Protein AF-0000000084698084 (afdb_homodimer)

Nearest PDB structures (foldseek):
  1dj9-assembly1_A  TM=9.785E-01  e=2.650E-53  Escherichia coli
  1bs0-assembly1_A  TM=9.609E-01  e=3.464E-54  Escherichia coli
  6onn-assembly1_A  TM=9.441E-01  e=2.038E-44  Paraburkholderia phymatum STM815
  7pob-assembly1_A  TM=9.660E-01  e=9.661E-42  Thermus thermophilus
  8guh-assembly1_A  TM=9.432E-01  e=5.145E-39  Sphingobacterium multivorum

Radius of gyration: 25.88 Å; Cα contacts (8 Å, |Δi|>4): 1839; chains: 2; bounding box: 57×86×65 Å

Solvent-accessible surface area (backbone atoms only — not comparable to full-atom values): 37657 Å² total; per-residue (Å²): 97,63,67,58,53,51,50,52,53,51,48,49,30,53,75,65,70,48,68,68,66,70,64,49,26,76,36,45,78,63,36,37,36,27,44,90,88,37,67,20,43,51,24,46,46,38,27,33,53,29,36,24,61,31,68,66,23,46,49,29,28,41,53,24,25,73,58,41,15,51,17,23,23,21,19,29,65,72,54,15,26,27,43,44,45,51,52,36,26,51,51,49,9,62,71,65,70,40,72,27,37,45,75,35,68,25,46,47,52,42,44,28,27,53,50,57,52,70,49,39,74,68,17,37,38,41,30,36,63,72,45,56,66,40,48,50,52,35,47,71,60,34,63,21,49,67,48,68,25,56,66,78,33,61,69,47,39,50,56,60,51,63,73,50,66,86,50,88,40,48,39,41,38,38,42,39,28,32,34,91,72,52,16,33,64,45,63,54,50,63,49,50,54,53,29,54,76,64,73,32,43,37,36,34,40,19,45,68,13,35,43,64,30,36,75,54,16,51,4,36,48,49,58,54,70,46,77,66,58,30,36,34,38,35,22,27,18,32,45,8,27,64,19,20,34,45,32,24,44,57,67,58,46,54,44,42,66,66,53,17,54,67,54,60,73,27,60,31,62,31,42,11,56,31,34,17,49,47,41,28,50,53,50,31,47,70,26,61,65,45,41,48,44,28,52,49,49,48,52,54,47,53,65,65,45,64,79,48,97,52,51,66,51,81,38,91,44,52,31,46,23,36,44,58,20,44,57,69,60,19,46,51,50,24,50,57,36,40,77,70,32,31,37,39,51,52,46,40,51,87,84,38,62,84,66,48,8,16,35,47,34,23,52,31,36,54,58,49,72,66,56,50,49,52,53,46,52,50,52,51,52,45,53,69,72,56,53,79,75,132,97,63,66,58,51,52,51,51,54,51,48,49,30,52,74,65,71,48,68,66,64,70,64,50,26,74,37,44,79,65,36,37,35,28,42,90,88,38,66,20,44,53,23,46,46,39,28,33,54,29,36,24,60,30,66,66,24,46,50,29,27,42,53,25,25,74,59,42,16,51,19,24,23,23,20,30,66,71,54,14,24,28,43,43,45,51,52,35,26,51,50,49,9,62,71,64,70,39,71,28,37,46,77,34,68,25,47,46,51,43,44,28,24,54,50,57,52,70,49,39,73,68,18,37,37,41,30,37,63,72,45,55,65,41,48,49,52,36,46,72,57,36,63,22,49,66,49,67,25,56,68,76,32,62,68,47,40,50,56,59,52,61,73,50,67,85,52,87,41,48,37,42,36,37,43,40,28,31,34,89,73,51,15,33,65,46,63,54,52,62,48,49,54,52,29,56,75,64,73,32,41,37,36,32,41,20,46,68,12,35,44,64,29,34,78,53,18,52,4,35,48,48,58,53,70,47,79,64,56,30,37,34,39,36,22,27,18,31,46,9,26,64,19,20,34,44,33,22,45,58,66,58,47,55,44,43,66,67,53,16,54,67,53,59,72,25,59,30,62,31,42,11,56,30,33,18,47,47,40,28,51,54,50,30,48,72,26,61,65,44,42,49,45,28,52,48,50,47,51,54,47,53,64,65,46,66,78,49,96,52,51,65,51,81,41,90,45,54,32,47,20,35,44,60,21,44,58,68,59,19,45,48,51,23,50,56,36,41,75,69,32,31,37,40,50,53,47,41,50,86,82,38,61,84,66,48,8,14,35,47,33,24,51,30,36,55,57,48,73,66,57,50,49,52,52,46,50,50,52,51,50,46,53,68,72,56,53,77,78,132

Organism: NCBI:txid1124991

Foldseek 3Di:
DVVVVVVVVVVVCVVQVNDDDDFDWPDDQLQWTQTPNFIFGEQDAQQFLSLLNPPLLVVLLVVLCVVFNQFQPFFCVPGRVDVLQVVLQVVLCVLLVFATKDWFQALLLVLLLLLQLPAAAQEEEEEEPQADPSNVVSQVPHNHHYDYFYHLDLVRVLVVLVVCLPGPHAYEYEYEQAGQAQQAGHLVVSNCVSCVVSVHFYEYEFANFALQDAQLRSGSQNNNVHDTQKYKYFCVGNLNAGIIMIGHYPVSVVSSCVGRCSRRGDTDRRSSRSSSSVSSSVCSSVVVVFSVLSQVLQVLLCVLQVPPPWDWRDHSGQWIKTWPFRPVRQCVLQVLSVVVRHHWDWDAPPSPDHRRIITGGGHHSVDDSVSSVSVSVSSVVCCVPVVPDD/DVVVVVVVVVVVCVVQVNDDDDFDWPDDQLQWTQTPNFIFGEQDAQQFLSLLNPPLLVVLLVVLCVVFNQFQPFFCVPGRVDVLQVVLQVVLCVLLVFATKDWFQALLLVLLLLLQLPAAAQEEEEEEPLADPSNVVSQVPHNHHYDYFYHLDLVRVLVVLVVCLPGPHAYEYEYEQARQAQQAGHLVVSNCVSCVVSVHFYEYEFANFALQDAQLRSGSQNNNVHDTQKYKYFCVGNLNAGIIMIGHYPVSVVSSCVGRCSRGGDTDRRSSRSSSSVSSSVCSSVVVVFNVLSQVLQVLLCVLQVPPPWDWRDHSGQWIKTWPFDPVRQQVLQVLSVVVRHHWDWDAPPSPDHRRIITGGGHHSVDDSVSSVSVSVSSVVCCVVVVPDD

Secondary structure (DSSP, 8-state):
-HHHHHHHHHHHHHHTT-------EEEE-SSEEEETTEEEEESS---TT-GGG-HHHHHHHHHHHHHH-S---S-TTTT--BHHHHHHHHHHHHHHT-SEEEEES-HHHHHHHHHHHH--TT-EEEEETT--HHHHHHHHHSSSEEEEE-TT-HHHHHHHHHTTTT-SS-EEEEEESB-TTT--B--HHHHHHHHHHTT-EEEEE-TTTTTTSSGGG--HHHHTT---SEEEEESSSTT-S--EEEEE-HHHHHHHHHH-HHHHTSPPPPHHHHHHHHHHHHHHHT-HHHHHHHHHHHHHHHHHHTTSSSEE----SSEEEEEEESHHHHHHHHHHHHTTTEE-PEE-TTSS-TT-EEEEEE--TT--HHHHHHHHHHHHHHHHHS----/-HHHHHHHHHHHHHHTT-------EEEE-SSEEEETTEEEEESS---TT-GGG-HHHHHHHHHHHHHH-S---S-TTTT--BHHHHHHHHHHHHHHT-SEEEEES-HHHHHHHHHHHH--TT-EEEEETT--HHHHHHHHHSSSEEEEE-TT-HHHHHHHHHTTTT-SS-EEEEEESB-TTT--B--HHHHHHHHHHTT-EEEEE-TTTTTTSSGGG--HHHHTT---SEEEEESSSTT-S--EEEEE-HHHHHHHHHH-HHHHTSPPPPHHHHHHHHHHHHHHHT-HHHHHHHHHHHHHHHHHHTTSSSEE----SSEEEEEEESHHHHHHHHHHHHHTTEE-PEE-TTSS-TT-EEEEEE--TT--HHHHHHHHHHHHHHHHHS----

InterPro domains:
  IPR001917 Aminotransferase, class-II, pyridoxal-phosphate binding site [PS00599] (234-243)
  IPR004723 8-amino-7-oxononanoate synthase, Archaea/Proteobacteria type [TIGR00858] (19-379)
  IPR004839 Aminotransferase, class I/classII, large domain [PF00155] (41-379)
  IPR015421 Pyridoxal phosphate-dependent transferase, major domain [G3DSA:3.40.640.10] (56-285)
  IPR015422 Pyridoxal phosphate-dependent transferase, small domain [G3DSA:3.90.1150.10] (39-376)
  IPR015424 Pyridoxal phosphate-dependent transferase [SSF53383] (2-385)
  IPR022834 8-amino-7-oxononanoate synthase, Proteobacteria [MF_01693] (2-383)
  IPR050087 8-amino-7-oxononanoate synthase class-II [PTHR13693] (25-380)

Structure (mmCIF, N/CA/C/O backbone):
data_AF-0000000084698084-model_v1
#
loop_
_entity.id
_entity.type
_entity.pdbx_description
1 polymer '8-amino-7-oxononanoate synthase'
#
loop_
_atom_site.group_PDB
_atom_site.id
_atom_site.type_symbol
_atom_site.label_atom_id
_atom_site.label_alt_id
_atom_site.label_comp_id
_atom_site.label_asym_id
_atom_site.label_entity_id
_atom_site.label_seq_id
_atom_site.pdbx_PDB_ins_code
_atom_site.Cartn_x
_atom_site.Cartn_y
_atom_site.Cartn_z
_atom_site.occupancy
_atom_site.B_iso_or_equiv
_atom_site.auth_seq_id
_atom_site.auth_comp_id
_atom_site.auth_asym_id
_atom_site.auth_atom_id
_atom_site.pdbx_PDB_model_num
ATOM 1 N N . MET A 1 1 ? -30.297 -5.789 4.18 1 90.62 1 MET A N 1
ATOM 2 C CA . MET A 1 1 ? -29.25 -5.605 5.195 1 90.62 1 MET A CA 1
ATOM 3 C C . MET A 1 1 ? -28.125 -4.746 4.656 1 90.62 1 MET A C 1
ATOM 5 O O . MET A 1 1 ? -27.812 -3.695 5.223 1 90.62 1 MET A O 1
ATOM 9 N N . TRP A 1 2 ? -27.578 -5.023 3.49 1 93.44 2 TRP A N 1
ATOM 10 C CA . TRP A 1 2 ? -26.469 -4.297 2.885 1 93.44 2 TRP A CA 1
ATOM 11 C C . TRP A 1 2 ? -26.891 -2.883 2.5 1 93.44 2 TRP A C 1
ATOM 13 O O . TRP A 1 2 ? -26.266 -1.906 2.922 1 93.44 2 TRP A O 1
ATOM 23 N N . GLN A 1 3 ? -28.031 -2.746 1.778 1 92.5 3 GLN A N 1
ATOM 24 C CA . GLN A 1 3 ? -28.5 -1.451 1.295 1 92.5 3 GLN A CA 1
ATOM 25 C C . GLN A 1 3 ? -28.828 -0.521 2.455 1 92.5 3 GLN A C 1
ATOM 27 O O . GLN A 1 3 ? -28.531 0.672 2.412 1 92.5 3 GLN A O 1
ATOM 32 N N . THR A 1 4 ? -29.5 -1.103 3.432 1 94 4 THR A N 1
ATOM 33 C CA . THR A 1 4 ? -29.875 -0.317 4.602 1 94 4 THR A CA 1
ATOM 34 C C . THR A 1 4 ? -28.641 0.198 5.328 1 94 4 THR A C 1
ATOM 36 O O . THR A 1 4 ? -28.562 1.373 5.699 1 94 4 THR A O 1
ATOM 39 N N . PHE A 1 5 ? -27.719 -0.694 5.523 1 95.5 5 PHE A N 1
ATOM 40 C CA . PHE A 1 5 ? -26.469 -0.314 6.184 1 95.5 5 PHE A CA 1
ATOM 41 C C . PHE A 1 5 ? -25.797 0.822 5.434 1 95.5 5 PHE A C 1
ATOM 43 O O . PHE A 1 5 ? -25.438 1.843 6.027 1 95.5 5 PHE A O 1
ATOM 50 N N . LEU A 1 6 ? -25.562 0.684 4.133 1 96.44 6 LEU A N 1
ATOM 51 C CA . LEU A 1 6 ? -24.859 1.673 3.314 1 96.44 6 LEU A CA 1
ATOM 52 C C . LEU A 1 6 ? -25.609 3.002 3.318 1 96.44 6 LEU A C 1
ATOM 54 O O . LEU A 1 6 ? -25 4.062 3.484 1 96.44 6 LEU A O 1
ATOM 58 N N . SER A 1 7 ? -26.906 2.959 3.133 1 96.12 7 SER A N 1
ATOM 59 C CA . SER A 1 7 ? -27.719 4.168 3.086 1 96.12 7 SER A CA 1
ATOM 60 C C . SER A 1 7 ? -27.672 4.922 4.41 1 96.12 7 SER A C 1
ATOM 62 O O . SER A 1 7 ? -27.562 6.148 4.43 1 96.12 7 SER A O 1
ATOM 64 N N . GLU A 1 8 ? -27.781 4.211 5.477 1 96.12 8 GLU A N 1
ATOM 65 C CA . GLU A 1 8 ? -27.781 4.828 6.801 1 96.12 8 GLU A CA 1
ATOM 66 C C . GLU A 1 8 ? -26.438 5.496 7.09 1 96.12 8 GLU A C 1
ATOM 68 O O . GLU A 1 8 ? -26.391 6.613 7.613 1 96.12 8 GLU A O 1
ATOM 73 N N . ARG A 1 9 ? -25.391 4.801 6.785 1 95.19 9 ARG A N 1
ATOM 74 C CA . ARG A 1 9 ? -24.062 5.348 7.051 1 95.19 9 ARG A CA 1
ATOM 75 C C . ARG A 1 9 ? -23.797 6.559 6.164 1 95.19 9 ARG A C 1
ATOM 77 O O . ARG A 1 9 ? -23.156 7.523 6.602 1 95.19 9 ARG A O 1
ATOM 84 N N . LEU A 1 10 ? -24.203 6.488 4.906 1 95.75 10 LEU A N 1
ATOM 85 C CA . LEU A 1 10 ? -24.016 7.613 3.996 1 95.75 10 LEU A CA 1
ATOM 86 C C . LEU A 1 10 ? -24.859 8.805 4.426 1 95.75 10 LEU A C 1
ATOM 88 O O . LEU A 1 10 ? -24.422 9.953 4.324 1 95.75 10 LEU A O 1
ATOM 92 N N . GLN A 1 11 ? -26.047 8.547 4.887 1 95.25 11 GLN A N 1
ATOM 93 C CA . GLN A 1 11 ? -26.922 9.602 5.41 1 95.25 11 GLN A CA 1
ATOM 94 C C . GLN A 1 11 ? -26.312 10.242 6.656 1 95.25 11 GLN A C 1
ATOM 96 O O . GLN A 1 11 ? -26.391 11.461 6.836 1 95.25 11 GLN A O 1
ATOM 101 N N . GLN A 1 12 ? -25.75 9.422 7.465 1 93.12 12 GLN A N 1
ATOM 102 C CA . GLN A 1 12 ? -25.078 9.922 8.664 1 93.12 12 GLN A CA 1
ATOM 103 C C . GLN A 1 12 ? -23.953 10.875 8.305 1 93.12 12 GLN A C 1
ATOM 105 O O . GLN A 1 12 ? -23.797 11.922 8.93 1 93.12 12 GLN A O 1
ATOM 110 N N . ALA A 1 13 ? -23.156 10.484 7.344 1 89.62 13 ALA A N 1
ATOM 111 C CA . ALA A 1 13 ? -22.078 11.359 6.883 1 89.62 13 ALA A CA 1
ATOM 112 C C . ALA A 1 13 ? -22.641 12.68 6.363 1 89.62 13 ALA A C 1
ATOM 114 O O . ALA A 1 13 ? -22.047 13.742 6.602 1 89.62 13 ALA A O 1
ATOM 115 N N . GLN A 1 14 ? -23.703 12.641 5.656 1 89.81 14 GLN A N 1
ATOM 116 C CA . GLN A 1 14 ? -24.344 13.836 5.121 1 89.81 14 GLN A CA 1
ATOM 117 C C . GLN A 1 14 ? -24.844 14.742 6.242 1 89.81 14 GLN A C 1
ATOM 119 O O . GLN A 1 14 ? -24.641 15.953 6.215 1 89.81 14 GLN A O 1
ATOM 124 N N . GLU A 1 15 ? -25.469 14.141 7.211 1 89.19 15 GLU A N 1
ATOM 125 C CA . GLU A 1 15 ? -26.062 14.891 8.312 1 89.19 15 GLU A CA 1
ATOM 126 C C . GLU A 1 15 ? -25 15.555 9.18 1 89.19 15 GLU A C 1
ATOM 128 O O . GLU A 1 15 ? -25.234 16.609 9.758 1 89.19 15 GLU A O 1
ATOM 133 N N . GLN A 1 16 ? -23.844 14.984 9.188 1 83.62 16 GLN A N 1
ATOM 134 C CA . GLN A 1 16 ? -22.781 15.492 10.031 1 83.62 16 GLN A CA 1
ATOM 135 C C . GLN A 1 16 ? -21.828 16.391 9.227 1 83.62 16 GLN A C 1
ATOM 137 O O . GLN A 1 16 ? -20.766 16.766 9.711 1 83.62 16 GLN A O 1
ATOM 142 N N . ASP A 1 17 ? -22.25 16.672 8.016 1 81.94 17 ASP A N 1
ATOM 143 C CA . ASP A 1 17 ? -21.422 17.484 7.125 1 81.94 17 ASP A CA 1
ATOM 144 C C . ASP A 1 17 ? -20.016 16.906 7.02 1 81.94 17 ASP A C 1
ATOM 146 O O . ASP A 1 17 ? -19.031 17.641 7.105 1 81.94 17 ASP A O 1
ATOM 150 N N . ALA A 1 18 ? -20 15.625 6.941 1 82.38 18 ALA A N 1
ATOM 151 C CA . ALA A 1 18 ? -18.703 14.938 6.961 1 82.38 18 ALA A CA 1
ATOM 152 C C . ALA A 1 18 ? -18.422 14.266 5.621 1 82.38 18 ALA A C 1
ATOM 154 O O . ALA A 1 18 ? -17.438 13.531 5.488 1 82.38 18 ALA A O 1
ATOM 155 N N . VAL A 1 19 ? -19.297 14.594 4.648 1 87.81 19 VAL A N 1
ATOM 156 C CA . VAL A 1 19 ? -19.156 13.938 3.35 1 87.81 19 VAL A CA 1
ATOM 157 C C . VAL A 1 19 ? -17.859 14.406 2.691 1 87.81 19 VAL A C 1
ATOM 159 O O . VAL A 1 19 ? -17.578 15.602 2.611 1 87.81 19 VAL A O 1
ATOM 162 N N . ARG A 1 20 ? -17.016 13.438 2.281 1 88.62 20 ARG A N 1
ATOM 163 C CA . ARG A 1 20 ? -15.773 13.703 1.551 1 88.62 20 ARG A CA 1
ATOM 164 C C . ARG A 1 20 ? -15.984 13.562 0.047 1 88.62 20 ARG A C 1
ATOM 166 O O . ARG A 1 20 ? -16.75 12.703 -0.403 1 88.62 20 ARG A O 1
ATOM 173 N N . ARG A 1 21 ? -15.43 14.438 -0.662 1 87.81 21 ARG A N 1
ATOM 174 C CA . ARG A 1 21 ? -15.477 14.383 -2.119 1 87.81 21 ARG A CA 1
ATOM 175 C C . ARG A 1 21 ? -14.078 14.523 -2.711 1 87.81 21 ARG A C 1
ATOM 177 O O . ARG A 1 21 ? -13.25 15.281 -2.201 1 87.81 21 ARG A O 1
ATOM 184 N N . ARG A 1 22 ? -13.82 13.742 -3.732 1 92.19 22 ARG A N 1
ATOM 185 C CA . ARG A 1 22 ? -12.562 13.859 -4.469 1 92.19 22 ARG A CA 1
ATOM 186 C C . ARG A 1 22 ? -12.742 14.711 -5.723 1 92.19 22 ARG A C 1
ATOM 188 O O . ARG A 1 22 ? -13.609 14.43 -6.551 1 92.19 22 ARG A O 1
ATOM 195 N N . GLU A 1 23 ? -11.914 15.695 -5.809 1 90.75 23 GLU A N 1
ATOM 196 C CA . GLU A 1 23 ? -11.938 16.562 -6.98 1 90.75 23 GLU A CA 1
ATOM 197 C C . GLU A 1 23 ? -10.68 16.375 -7.828 1 90.75 23 GLU A C 1
ATOM 199 O O . GLU A 1 23 ? -9.562 16.594 -7.348 1 90.75 23 GLU A O 1
ATOM 204 N N . ALA A 1 24 ? -10.883 16.062 -9.078 1 93.69 24 ALA A N 1
ATOM 205 C CA . ALA A 1 24 ? -9.758 15.734 -9.953 1 93.69 24 ALA A CA 1
ATOM 206 C C . ALA A 1 24 ? -9.008 17 -10.367 1 93.69 24 ALA A C 1
ATOM 208 O O . ALA A 1 24 ? -9.617 17.969 -10.82 1 93.69 24 ALA A O 1
ATOM 209 N N . ASN A 1 25 ? -7.727 16.984 -10.133 1 92.19 25 ASN A N 1
ATOM 210 C CA . ASN A 1 25 ? -6.875 18.062 -10.609 1 92.19 25 ASN A CA 1
ATOM 211 C C . ASN A 1 25 ? -6.223 17.734 -11.945 1 92.19 25 ASN A C 1
ATOM 213 O O . ASN A 1 25 ? -5.746 16.609 -12.141 1 92.19 25 ASN A O 1
ATOM 217 N N . ASP A 1 26 ? -6.199 18.594 -12.922 1 87.69 26 ASP A N 1
ATOM 218 C CA . ASP A 1 26 ? -5.746 18.375 -14.297 1 87.69 26 ASP A CA 1
ATOM 219 C C . ASP A 1 26 ? -4.234 18.578 -14.414 1 87.69 26 ASP A C 1
ATOM 221 O O . ASP A 1 26 ? -3.641 18.266 -15.445 1 87.69 26 ASP A O 1
ATOM 225 N N . GLY A 1 27 ? -3.715 19.062 -13.406 1 77.69 27 GLY A N 1
ATOM 226 C CA . GLY A 1 27 ? -2.285 19.312 -13.438 1 77.69 27 GLY A CA 1
ATOM 227 C C . GLY A 1 27 ? -1.801 20.172 -12.281 1 77.69 27 GLY A C 1
ATOM 228 O O . GLY A 1 27 ? -2.535 21.031 -11.789 1 77.69 27 GLY A O 1
ATOM 229 N N . ALA A 1 28 ? -0.68 19.766 -11.836 1 75.19 28 ALA A N 1
ATOM 230 C CA . ALA A 1 28 ? -0.025 20.516 -10.773 1 75.19 28 ALA A CA 1
ATOM 231 C C . ALA A 1 28 ? 1.413 20.859 -11.156 1 75.19 28 ALA A C 1
ATOM 233 O O . ALA A 1 28 ? 2.049 20.141 -11.922 1 75.19 28 ALA A O 1
ATOM 234 N N . ASP A 1 29 ? 1.835 22.094 -10.852 1 77.25 29 ASP A N 1
ATOM 235 C CA . ASP A 1 29 ? 3.227 22.453 -11.109 1 77.25 29 ASP A CA 1
ATOM 236 C C . ASP A 1 29 ? 4.02 22.531 -9.805 1 77.25 29 ASP A C 1
ATOM 238 O O . ASP A 1 29 ? 5.051 23.203 -9.742 1 77.25 29 ASP A O 1
ATOM 242 N N . GLY A 1 30 ? 3.457 21.875 -8.766 1 78.12 30 GLY A N 1
ATOM 243 C CA . GLY A 1 30 ? 4.109 21.938 -7.465 1 78.12 30 GLY A CA 1
ATOM 244 C C . GLY A 1 30 ? 3.592 23.062 -6.59 1 78.12 30 GLY A C 1
ATOM 245 O O . GLY A 1 30 ? 3.566 22.938 -5.363 1 78.12 30 GLY A O 1
ATOM 246 N N . ARG A 1 31 ? 3.184 24.141 -7.191 1 91.19 31 ARG A N 1
ATOM 247 C CA . ARG A 1 31 ? 2.73 25.344 -6.512 1 91.19 31 ARG A CA 1
ATOM 248 C C . ARG A 1 31 ? 1.228 25.531 -6.68 1 91.19 31 ARG A C 1
ATOM 250 O O . ARG A 1 31 ? 0.541 25.953 -5.742 1 91.19 31 ARG A O 1
ATOM 257 N N . THR A 1 32 ? 0.806 25.203 -7.816 1 94.44 32 THR A N 1
ATOM 258 C CA . THR A 1 32 ? -0.599 25.422 -8.133 1 94.44 32 THR A CA 1
ATOM 259 C C . THR A 1 32 ? -1.26 24.141 -8.617 1 94.44 32 THR A C 1
ATOM 261 O O . THR A 1 32 ? -0.573 23.188 -9 1 94.44 32 THR A O 1
ATOM 264 N N . LEU A 1 33 ? -2.566 24.125 -8.461 1 93.5 33 LEU A N 1
ATOM 265 C CA . LEU A 1 33 ? -3.434 23.078 -8.977 1 93.5 33 LEU A CA 1
ATOM 266 C C . LEU A 1 33 ? -4.363 23.625 -10.055 1 93.5 33 LEU A C 1
ATOM 268 O O . LEU A 1 33 ? -4.629 24.828 -10.102 1 93.5 33 LEU A O 1
ATOM 272 N N . LEU A 1 34 ? -4.723 22.812 -10.945 1 93.25 34 LEU A N 1
ATOM 273 C CA . LEU A 1 34 ? -5.77 23.125 -11.914 1 93.25 34 LEU A CA 1
ATOM 274 C C . LEU A 1 34 ? -7 22.25 -11.672 1 93.25 34 LEU A C 1
ATOM 276 O O . LEU A 1 34 ? -7.031 21.078 -12.07 1 93.25 34 LEU A O 1
ATOM 280 N N . ILE A 1 35 ? -8.031 22.844 -11.031 1 91.12 35 ILE A N 1
ATOM 281 C CA . ILE A 1 35 ? -9.234 22.109 -10.656 1 91.12 35 ILE A CA 1
ATOM 282 C C . ILE A 1 35 ? -10.453 22.75 -11.312 1 91.12 35 ILE A C 1
ATOM 284 O O . ILE A 1 35 ? -10.695 23.953 -11.148 1 91.12 35 ILE A O 1
ATOM 288 N N . ASN A 1 36 ? -11.219 21.922 -12.023 1 87 36 ASN A N 1
ATOM 289 C CA . ASN A 1 36 ? -12.398 22.406 -12.727 1 87 36 ASN A CA 1
ATOM 290 C C . ASN A 1 36 ? -12.086 23.609 -13.609 1 87 36 ASN A C 1
ATOM 292 O O . ASN A 1 36 ? -12.812 24.609 -13.594 1 87 36 ASN A O 1
ATOM 296 N N . GLY A 1 37 ? -10.953 23.578 -14.164 1 87.81 37 GLY A N 1
ATOM 297 C CA . GLY A 1 37 ? -10.555 24.609 -15.117 1 87.81 37 GLY A CA 1
ATOM 298 C C . GLY A 1 37 ? -10.047 25.875 -14.453 1 87.81 37 GLY A C 1
ATOM 299 O O . GLY A 1 37 ? -9.758 26.859 -15.133 1 87.81 37 GLY A O 1
ATOM 300 N N . ARG A 1 38 ? -9.938 25.859 -13.18 1 91.88 38 ARG A N 1
ATOM 301 C CA . ARG A 1 38 ? -9.477 27.031 -12.445 1 91.88 38 ARG A CA 1
ATOM 302 C C . ARG A 1 38 ? -8.156 26.75 -11.727 1 91.88 38 ARG A C 1
ATOM 304 O O . ARG A 1 38 ? -8.016 25.703 -11.086 1 91.88 38 ARG A O 1
ATOM 311 N N . ARG A 1 39 ? -7.301 27.688 -11.922 1 94.25 39 ARG A N 1
ATOM 312 C CA . ARG A 1 39 ? -6.016 27.562 -11.242 1 94.25 39 ARG A CA 1
ATOM 313 C C . ARG A 1 39 ? -6.109 28.078 -9.805 1 94.25 39 ARG A C 1
ATOM 315 O O . ARG A 1 39 ? -6.75 29.094 -9.539 1 94.25 39 ARG A O 1
ATOM 322 N N . ALA A 1 40 ? -5.594 27.359 -8.883 1 96.25 40 ALA A N 1
ATOM 323 C CA . ALA A 1 40 ? -5.57 27.75 -7.473 1 96.25 40 ALA A CA 1
ATOM 324 C C . ALA A 1 40 ? -4.207 27.469 -6.852 1 96.25 40 ALA A C 1
ATOM 326 O O . ALA A 1 40 ? -3.57 26.453 -7.16 1 96.25 40 ALA A O 1
ATOM 327 N N . VAL A 1 41 ? -3.707 28.422 -6.039 1 97.69 41 VAL A N 1
ATOM 328 C CA . VAL A 1 41 ? -2.482 28.172 -5.289 1 97.69 41 VAL A CA 1
ATOM 329 C C . VAL A 1 41 ? -2.723 27.078 -4.246 1 97.69 41 VAL A C 1
ATOM 331 O O . VAL A 1 41 ? -3.695 27.141 -3.488 1 97.69 41 VAL A O 1
ATOM 334 N N . ASN A 1 42 ? -1.884 26.094 -4.242 1 96.56 42 ASN A N 1
ATOM 335 C CA . ASN A 1 42 ? -2.08 24.891 -3.424 1 96.56 42 ASN A CA 1
ATOM 336 C C . ASN A 1 42 ? -1.514 25.078 -2.018 1 96.56 42 ASN A C 1
ATOM 338 O O . ASN A 1 42 ? -0.297 25.156 -1.839 1 96.56 42 ASN A O 1
ATOM 342 N N . PHE A 1 43 ? -2.365 25.156 -1.004 1 97.94 43 PHE A N 1
ATOM 343 C CA . PHE A 1 43 ? -1.959 25.25 0.394 1 97.94 43 PHE A CA 1
ATOM 344 C C . PHE A 1 43 ? -2.41 24.016 1.167 1 97.94 43 PHE A C 1
ATOM 346 O O . PHE A 1 43 ? -2.639 24.078 2.377 1 97.94 43 PHE A O 1
ATOM 353 N N . SER A 1 44 ? -2.588 22.891 0.416 1 95.69 44 SER A N 1
ATOM 354 C CA . SER A 1 44 ? -3.09 21.688 1.062 1 95.69 44 SER A CA 1
ATOM 355 C C . SER A 1 44 ? -2.242 20.469 0.696 1 95.69 44 SER A C 1
ATOM 357 O O . SER A 1 44 ? -2.553 19.344 1.097 1 95.69 44 SER A O 1
ATOM 359 N N . GLY A 1 45 ? -1.201 20.578 -0.045 1 93.69 45 GLY A N 1
ATOM 360 C CA . GLY A 1 45 ? -0.356 19.484 -0.482 1 93.69 45 GLY A CA 1
ATOM 361 C C . GLY A 1 45 ? 0.816 19.234 0.447 1 93.69 45 GLY A C 1
ATOM 362 O O . GLY A 1 45 ? 1.216 20.109 1.209 1 93.69 45 GLY A O 1
ATOM 363 N N . ASN A 1 46 ? 1.397 17.984 0.367 1 95.69 46 ASN A N 1
ATOM 364 C CA . ASN A 1 46 ? 2.49 17.594 1.256 1 95.69 46 ASN A CA 1
ATOM 365 C C . ASN A 1 46 ? 3.832 17.609 0.531 1 95.69 46 ASN A C 1
ATOM 367 O O . ASN A 1 46 ? 4.84 17.141 1.07 1 95.69 46 ASN A O 1
ATOM 371 N N . ASP A 1 47 ? 3.842 18.109 -0.701 1 96.06 47 ASP A N 1
ATOM 372 C CA . ASP A 1 47 ? 5.094 18.203 -1.447 1 96.06 47 ASP A CA 1
ATOM 373 C C . ASP A 1 47 ? 5.953 19.359 -0.933 1 96.06 47 ASP A C 1
ATOM 375 O O . ASP A 1 47 ? 6.219 20.312 -1.661 1 96.06 47 ASP A O 1
ATOM 379 N N . TYR A 1 48 ? 6.484 19.25 0.278 1 97.5 48 TYR A N 1
ATOM 380 C CA . TYR A 1 48 ? 7.027 20.328 1.09 1 97.5 48 TYR A CA 1
ATOM 381 C C . TYR A 1 48 ? 8.195 21.016 0.381 1 97.5 48 TYR A C 1
ATOM 383 O O . TYR A 1 48 ? 8.406 22.219 0.544 1 97.5 48 TYR A O 1
ATOM 391 N N . LEU A 1 49 ? 8.953 20.25 -0.402 1 97.25 49 LEU A N 1
ATOM 392 C CA . LEU A 1 49 ? 10.156 20.797 -1.012 1 97.25 49 LEU A CA 1
ATOM 393 C C . LEU A 1 49 ? 9.977 20.969 -2.518 1 97.25 49 LEU A C 1
ATOM 395 O O . LEU A 1 49 ? 10.922 21.328 -3.225 1 97.25 49 LEU A O 1
ATOM 399 N N . GLY A 1 50 ? 8.789 20.609 -3.012 1 94.81 50 GLY A N 1
ATOM 400 C CA . GLY A 1 50 ? 8.484 20.766 -4.426 1 94.81 50 GLY A CA 1
ATOM 401 C C . GLY A 1 50 ? 9.258 19.797 -5.309 1 94.81 50 GLY A C 1
ATOM 402 O O . GLY A 1 50 ? 9.508 20.078 -6.48 1 94.81 50 GLY A O 1
ATOM 403 N N . LEU A 1 51 ? 9.594 18.672 -4.828 1 96.25 51 LEU A N 1
ATOM 404 C CA . LEU A 1 51 ? 10.484 17.781 -5.559 1 96.25 51 LEU A CA 1
ATOM 405 C C . LEU A 1 51 ? 9.695 16.891 -6.508 1 96.25 51 LEU A C 1
ATOM 407 O O . LEU A 1 51 ? 10.273 16.25 -7.398 1 96.25 51 LEU A O 1
ATOM 411 N N . SER A 1 52 ? 8.375 16.797 -6.383 1 95 52 SER A N 1
ATOM 412 C CA . SER A 1 52 ? 7.551 15.961 -7.246 1 95 52 SER A CA 1
ATOM 413 C C . SER A 1 52 ? 7.695 16.359 -8.711 1 95 52 SER A C 1
ATOM 415 O O . SER A 1 52 ? 7.422 15.562 -9.609 1 95 52 SER A O 1
ATOM 417 N N . ARG A 1 53 ? 8.18 17.609 -8.922 1 93.81 53 ARG A N 1
ATOM 418 C CA . ARG A 1 53 ? 8.297 18.094 -10.297 1 93.81 53 ARG A CA 1
ATOM 419 C C . ARG A 1 53 ? 9.734 18.484 -10.617 1 93.81 53 ARG A C 1
ATOM 421 O O . ARG A 1 53 ? 9.992 19.172 -11.609 1 93.81 53 ARG A O 1
ATOM 428 N N . HIS A 1 54 ? 10.594 18.125 -9.797 1 95.69 54 HIS A N 1
ATOM 429 C CA . HIS A 1 54 ? 11.992 18.469 -10.023 1 95.69 54 HIS A CA 1
ATOM 430 C C . HIS A 1 54 ? 12.539 17.75 -11.258 1 95.69 54 HIS A C 1
ATOM 432 O O . HIS A 1 54 ? 12.3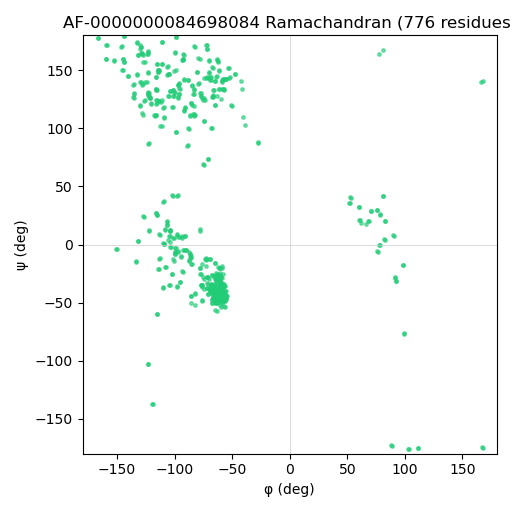91 16.531 -11.398 1 95.69 54 HIS A O 1
ATOM 438 N N . PRO A 1 55 ? 13.242 18.453 -12.156 1 96.56 55 PRO A N 1
ATOM 439 C CA . PRO A 1 55 ? 13.68 17.875 -13.422 1 96.56 55 PRO A CA 1
ATOM 440 C C . PRO A 1 55 ? 14.578 16.656 -13.234 1 96.56 55 PRO A C 1
ATOM 442 O O . PRO A 1 55 ? 14.453 15.672 -13.969 1 96.56 55 PRO A O 1
ATOM 445 N N . ALA A 1 56 ? 15.477 16.688 -12.273 1 98 56 ALA A N 1
ATOM 446 C CA . ALA A 1 56 ? 16.391 15.57 -12.047 1 98 56 ALA A CA 1
ATOM 447 C C . ALA A 1 56 ? 15.633 14.328 -11.586 1 98 56 ALA A C 1
ATOM 449 O O . ALA A 1 56 ? 16.016 13.203 -11.922 1 98 56 ALA A O 1
ATOM 450 N N . VAL A 1 57 ? 14.617 14.5 -10.781 1 97.88 57 VAL A N 1
ATOM 451 C CA . VAL A 1 57 ? 13.828 13.391 -10.258 1 97.88 57 VAL A CA 1
ATOM 452 C C . VAL A 1 57 ? 12.977 12.789 -11.375 1 97.88 57 VAL A C 1
ATOM 454 O O . VAL A 1 57 ? 12.898 11.57 -11.508 1 97.88 57 VAL A O 1
ATOM 457 N N . ILE A 1 58 ? 12.367 13.664 -12.203 1 97.56 58 ILE A N 1
ATOM 458 C CA . ILE A 1 58 ? 11.578 13.234 -13.352 1 97.56 58 ILE A CA 1
ATOM 459 C C . ILE A 1 58 ? 12.461 12.453 -14.32 1 97.56 58 ILE A C 1
ATOM 461 O O . ILE A 1 58 ? 12.078 11.383 -14.797 1 97.56 58 ILE A O 1
ATOM 465 N N . ARG A 1 59 ? 13.648 12.953 -14.594 1 98.38 59 ARG A N 1
ATOM 466 C CA . ARG A 1 59 ? 14.578 12.273 -15.484 1 98.38 59 ARG A CA 1
ATOM 467 C C . ARG A 1 59 ? 14.945 10.898 -14.945 1 98.38 59 ARG A C 1
ATOM 469 O O . ARG A 1 59 ? 14.992 9.922 -15.695 1 98.38 59 ARG A O 1
ATOM 476 N N . ALA A 1 60 ? 15.219 10.805 -13.656 1 98.44 60 ALA A N 1
ATOM 477 C CA . ALA A 1 60 ? 15.578 9.531 -13.031 1 98.44 60 ALA A CA 1
ATOM 478 C C . ALA A 1 60 ? 14.453 8.516 -13.164 1 98.44 60 ALA A C 1
ATOM 480 O O . ALA A 1 60 ? 14.711 7.328 -13.398 1 98.44 60 ALA A O 1
ATOM 481 N N . TRP A 1 61 ? 13.242 8.969 -12.984 1 97.62 61 TRP A N 1
ATOM 482 C CA . TRP A 1 61 ? 12.102 8.078 -13.148 1 97.62 61 TRP A CA 1
ATOM 483 C C . TRP A 1 61 ? 12.016 7.559 -14.578 1 97.62 61 TRP A C 1
ATOM 485 O O . TRP A 1 61 ? 11.828 6.359 -14.805 1 97.62 61 TRP A O 1
ATOM 495 N N . CYS A 1 62 ? 12.102 8.445 -15.562 1 97.94 62 CYS A N 1
ATOM 496 C CA . CYS A 1 62 ? 12 8.062 -16.969 1 97.94 62 CYS A CA 1
ATOM 497 C C . CYS A 1 62 ? 13.133 7.121 -17.359 1 97.94 62 CYS A C 1
ATOM 499 O O . CYS A 1 62 ? 12.906 6.109 -18.016 1 97.94 62 CYS A O 1
ATOM 501 N N . ASP A 1 63 ? 14.367 7.441 -16.906 1 97.56 63 ASP A N 1
ATOM 502 C CA . ASP A 1 63 ? 15.5 6.57 -17.172 1 97.56 63 ASP A CA 1
ATOM 503 C C . ASP A 1 63 ? 15.312 5.199 -16.531 1 97.56 63 ASP A C 1
ATOM 505 O O . ASP A 1 63 ? 15.609 4.172 -17.156 1 97.56 63 ASP A O 1
ATOM 509 N N . GLY A 1 64 ? 14.828 5.156 -15.281 1 95.94 64 GLY A N 1
ATOM 510 C CA . GLY A 1 64 ? 14.547 3.9 -14.609 1 95.94 64 GLY A CA 1
ATOM 511 C C . GLY A 1 64 ? 13.492 3.066 -15.32 1 95.94 64 GLY A C 1
ATOM 512 O O . GLY A 1 64 ? 13.617 1.842 -15.398 1 95.94 64 GLY A O 1
ATOM 513 N N . THR A 1 65 ? 12.453 3.775 -15.812 1 95.38 65 THR A N 1
ATOM 514 C CA . THR A 1 65 ? 11.391 3.086 -16.531 1 95.38 65 THR A CA 1
ATOM 515 C C . THR A 1 65 ? 11.938 2.422 -17.797 1 95.38 65 THR A C 1
ATOM 517 O O . THR A 1 65 ? 11.555 1.295 -18.125 1 95.38 65 THR A O 1
ATOM 520 N N . ARG A 1 66 ? 12.797 3.086 -18.484 1 93.88 66 ARG A N 1
ATOM 521 C CA . ARG A 1 66 ? 13.391 2.545 -19.703 1 93.88 66 ARG A CA 1
ATOM 522 C C . ARG A 1 66 ? 14.305 1.361 -19.391 1 93.88 66 ARG A C 1
ATOM 524 O O . ARG A 1 66 ? 14.383 0.41 -20.172 1 93.88 66 ARG A O 1
ATOM 531 N N . GLN A 1 67 ? 14.93 1.447 -18.266 1 92.69 67 GLN A N 1
ATOM 532 C CA . GLN A 1 67 ? 15.891 0.415 -17.906 1 92.69 67 GLN A CA 1
ATOM 533 C C . GLN A 1 67 ? 15.188 -0.806 -17.312 1 92.69 67 GLN A C 1
ATOM 535 O O . GLN A 1 67 ? 15.523 -1.943 -17.656 1 92.69 67 GLN A O 1
ATOM 540 N N . TYR A 1 68 ? 14.188 -0.595 -16.453 1 93.31 68 TYR A N 1
ATOM 541 C CA . TYR A 1 68 ? 13.664 -1.69 -15.641 1 93.31 68 TYR A CA 1
ATOM 542 C C . TYR A 1 68 ? 12.227 -2.023 -16.047 1 93.31 68 TYR A C 1
ATOM 544 O O . TYR A 1 68 ? 11.695 -3.064 -15.656 1 93.31 68 TYR A O 1
ATOM 552 N N . GLY A 1 69 ? 11.57 -1.183 -16.844 1 93.38 69 GLY A N 1
ATOM 553 C CA . GLY A 1 69 ? 10.148 -1.348 -17.109 1 93.38 69 GLY A CA 1
ATOM 554 C C . GLY A 1 69 ? 9.266 -0.642 -16.109 1 93.38 69 GLY A C 1
ATOM 555 O O . GLY A 1 69 ? 9.75 0.12 -15.273 1 93.38 69 GLY A O 1
ATOM 556 N N . VAL A 1 70 ? 7.934 -0.853 -16.188 1 94.62 70 VAL A N 1
ATOM 557 C CA . VAL A 1 70 ? 6.973 -0.06 -15.43 1 94.62 70 VAL A CA 1
ATOM 558 C C . VAL A 1 70 ? 6.535 -0.829 -14.188 1 94.62 70 VAL A C 1
ATOM 560 O O . VAL A 1 70 ? 5.809 -0.298 -13.344 1 94.62 70 VAL A O 1
ATOM 563 N N . GLY A 1 71 ? 6.93 -2.064 -14.008 1 92.5 71 GLY A N 1
ATOM 564 C CA . GLY A 1 71 ? 6.555 -2.875 -12.859 1 92.5 71 GLY A CA 1
ATOM 565 C C . GLY A 1 71 ? 7.645 -3.842 -12.43 1 92.5 71 GLY A C 1
ATOM 566 O O . GLY A 1 71 ? 8.633 -4.02 -13.141 1 92.5 71 GLY A O 1
ATOM 567 N N . SER A 1 72 ? 7.418 -4.461 -11.227 1 89.81 72 SER A N 1
ATOM 568 C CA . SER A 1 72 ? 8.438 -5.34 -10.672 1 89.81 72 SER A CA 1
ATOM 569 C C . SER A 1 72 ? 8.094 -6.809 -10.914 1 89.81 72 SER A C 1
ATOM 571 O O . SER A 1 72 ? 8.938 -7.688 -10.734 1 89.81 72 SER A O 1
ATOM 573 N N . GLY A 1 73 ? 6.898 -7.051 -11.289 1 84.19 73 GLY A N 1
ATOM 574 C CA . GLY A 1 73 ? 6.508 -8.375 -11.758 1 84.19 73 GLY A CA 1
ATOM 575 C C . GLY A 1 73 ? 6.281 -9.359 -10.633 1 84.19 73 GLY A C 1
ATOM 576 O O . GLY A 1 73 ? 6 -10.539 -10.883 1 84.19 73 GLY A O 1
ATOM 577 N N . GLY A 1 74 ? 6.434 -9 -9.406 1 88.94 74 GLY A N 1
ATOM 578 C CA . GLY A 1 74 ? 6.223 -9.867 -8.258 1 88.94 74 GLY A CA 1
ATOM 579 C C . GLY A 1 74 ? 6.758 -9.281 -6.961 1 88.94 74 GLY A C 1
ATOM 580 O O . GLY A 1 74 ? 7.168 -8.117 -6.922 1 88.94 74 GLY A O 1
ATOM 581 N N . SER A 1 75 ? 6.637 -10.141 -5.969 1 89.31 75 SER A N 1
ATOM 582 C CA . SER A 1 75 ? 7.219 -9.75 -4.691 1 89.31 75 SER A CA 1
ATOM 583 C C . SER A 1 75 ? 8.742 -9.758 -4.746 1 89.31 75 SER A C 1
ATOM 585 O O . SER A 1 75 ? 9.328 -10.438 -5.59 1 89.31 75 SER A O 1
ATOM 587 N N . GLY A 1 76 ? 9.328 -9.016 -3.832 1 90.88 76 GLY A N 1
ATOM 588 C CA . GLY A 1 76 ? 10.773 -8.969 -3.76 1 90.88 76 GLY A CA 1
ATOM 589 C C . GLY A 1 76 ? 11.391 -10.305 -3.381 1 90.88 76 GLY A C 1
ATOM 590 O O . GLY A 1 76 ? 12.586 -10.531 -3.602 1 90.88 76 GLY A O 1
ATOM 591 N N . HIS A 1 77 ? 10.625 -11.227 -2.859 1 90 77 HIS A N 1
ATOM 592 C CA . HIS A 1 77 ? 11.109 -12.523 -2.416 1 90 77 HIS A CA 1
ATOM 593 C C . HIS A 1 77 ? 11.148 -13.523 -3.566 1 90 77 HIS A C 1
ATOM 595 O O . HIS A 1 77 ? 11.734 -14.602 -3.443 1 90 77 HIS A O 1
ATOM 601 N N . VAL A 1 78 ? 10.523 -13.164 -4.715 1 88 78 VAL A N 1
ATOM 602 C CA . VAL A 1 78 ? 10.422 -14.086 -5.84 1 88 78 VAL A CA 1
ATOM 603 C C . VAL A 1 78 ? 11.203 -13.539 -7.031 1 88 78 VAL A C 1
ATOM 605 O O . VAL A 1 78 ? 12.234 -14.102 -7.422 1 88 78 VAL A O 1
ATOM 608 N N . THR A 1 79 ? 10.805 -12.32 -7.512 1 87.88 79 THR A N 1
ATOM 609 C CA . THR A 1 79 ? 11.508 -11.742 -8.656 1 87.88 79 THR A CA 1
ATOM 610 C C . THR A 1 79 ? 11.461 -10.219 -8.609 1 87.88 79 THR A C 1
ATOM 612 O O . THR A 1 79 ? 12.055 -9.547 -9.461 1 87.88 79 THR A O 1
ATOM 615 N N . GLY A 1 80 ? 10.828 -9.625 -7.723 1 89.88 80 GLY A N 1
ATOM 616 C CA . GLY A 1 80 ? 10.492 -8.211 -7.816 1 89.88 80 GLY A CA 1
ATOM 617 C C . GLY A 1 80 ? 11.555 -7.305 -7.223 1 89.88 80 GLY A C 1
ATOM 618 O O . GLY A 1 80 ? 11.445 -6.082 -7.301 1 89.88 80 GLY A O 1
ATOM 619 N N . TYR A 1 81 ? 12.578 -7.832 -6.625 1 94.44 81 TYR A N 1
ATOM 620 C CA . TYR A 1 81 ? 13.648 -7.062 -5.996 1 94.44 81 TYR A CA 1
ATOM 621 C C . TYR A 1 81 ? 14.789 -6.809 -6.973 1 94.44 81 TYR A C 1
ATOM 623 O O . TYR A 1 81 ? 15.43 -7.75 -7.441 1 94.44 81 TYR A O 1
ATOM 631 N N . THR A 1 82 ? 15.055 -5.531 -7.344 1 95.38 82 THR A N 1
ATOM 632 C CA . THR A 1 82 ? 16.078 -5.172 -8.32 1 95.38 82 THR A CA 1
ATOM 633 C C . THR A 1 82 ? 17.234 -4.453 -7.637 1 95.38 82 THR A C 1
ATOM 635 O O . THR A 1 82 ? 17.156 -4.113 -6.453 1 95.38 82 THR A O 1
ATOM 638 N N . THR A 1 83 ? 18.281 -4.184 -8.43 1 95.62 83 THR A N 1
ATOM 639 C CA . THR A 1 83 ? 19.438 -3.43 -7.953 1 95.62 83 THR A CA 1
ATOM 640 C C . THR A 1 83 ? 19.031 -2.004 -7.586 1 95.62 83 THR A C 1
ATOM 642 O O . THR A 1 83 ? 19.594 -1.411 -6.664 1 95.62 83 THR A O 1
ATOM 645 N N . ALA A 1 84 ? 18.031 -1.474 -8.32 1 96.81 84 ALA A N 1
ATOM 646 C CA . ALA A 1 84 ? 17.562 -0.139 -7.977 1 96.81 84 ALA A CA 1
ATOM 647 C C . ALA A 1 84 ? 16.984 -0.112 -6.559 1 96.81 84 ALA A C 1
ATOM 649 O O . ALA A 1 84 ? 17.219 0.844 -5.812 1 96.81 84 ALA A O 1
ATOM 650 N N . HIS A 1 85 ? 16.25 -1.161 -6.184 1 97.62 85 HIS A N 1
ATOM 651 C CA . HIS A 1 85 ? 15.703 -1.268 -4.84 1 97.62 85 HIS A CA 1
ATOM 652 C C . HIS A 1 85 ? 16.812 -1.418 -3.799 1 97.62 85 HIS A C 1
ATOM 654 O O . HIS A 1 85 ? 16.797 -0.732 -2.775 1 97.62 85 HIS A O 1
ATOM 660 N N . ARG A 1 86 ? 17.734 -2.305 -4.086 1 97.5 86 ARG A N 1
ATOM 661 C CA . ARG A 1 86 ? 18.859 -2.541 -3.184 1 97.5 86 ARG A CA 1
ATOM 662 C C . ARG A 1 86 ? 19.641 -1.261 -2.949 1 97.5 86 ARG A C 1
ATOM 664 O O . ARG A 1 86 ? 19.969 -0.925 -1.809 1 97.5 86 ARG A O 1
ATOM 671 N N . ASP A 1 87 ? 19.953 -0.592 -4.047 1 98.19 87 ASP A N 1
ATOM 672 C CA . ASP A 1 87 ? 20.75 0.634 -3.955 1 98.19 87 ASP A CA 1
ATOM 673 C C . ASP A 1 87 ? 20.016 1.697 -3.139 1 98.19 87 ASP A C 1
ATOM 675 O O . ASP A 1 87 ? 20.641 2.426 -2.363 1 98.19 87 ASP A O 1
ATOM 679 N N . LEU A 1 88 ? 18.719 1.784 -3.312 1 98.69 88 LEU A N 1
ATOM 680 C CA . LEU A 1 88 ? 17.938 2.73 -2.525 1 98.69 88 LEU A CA 1
ATOM 681 C C . LEU A 1 88 ? 17.953 2.361 -1.047 1 98.69 88 LEU A C 1
ATOM 683 O O . LEU A 1 88 ? 18.109 3.232 -0.188 1 98.69 88 LEU A O 1
ATOM 687 N N . GLU A 1 89 ? 17.734 1.056 -0.737 1 98.81 89 GLU A N 1
ATOM 688 C CA . GLU A 1 89 ? 17.781 0.603 0.65 1 98.81 89 GLU A CA 1
ATOM 689 C C . GLU A 1 89 ? 19.125 0.943 1.293 1 98.81 89 GLU A C 1
ATOM 691 O O . GLU A 1 89 ? 19.172 1.438 2.422 1 98.81 89 GLU A O 1
ATOM 696 N N . GLN A 1 90 ? 20.203 0.717 0.566 1 98.69 90 GLN A N 1
ATOM 697 C CA . GLN A 1 90 ? 21.531 1.006 1.073 1 98.69 90 GLN A CA 1
ATOM 698 C C . GLN A 1 90 ? 21.734 2.504 1.277 1 98.69 90 GLN A C 1
ATOM 700 O O . GLN A 1 90 ? 22.266 2.932 2.305 1 98.69 90 GLN A O 1
ATOM 705 N N . MET A 1 91 ? 21.344 3.273 0.329 1 98.81 91 MET A N 1
ATOM 706 C CA . MET A 1 91 ? 21.453 4.727 0.406 1 98.81 91 MET A CA 1
ATOM 707 C C . MET A 1 91 ? 20.703 5.266 1.62 1 98.81 91 MET A C 1
ATOM 709 O O . MET A 1 91 ? 21.234 6.105 2.355 1 98.81 91 MET A O 1
ATOM 713 N N . LEU A 1 92 ? 19.5 4.797 1.832 1 98.88 92 LEU A N 1
ATOM 714 C CA . LEU A 1 92 ? 18.672 5.258 2.941 1 98.88 92 LEU A CA 1
ATOM 715 C C . LEU A 1 92 ? 19.297 4.879 4.281 1 98.88 92 LEU A C 1
ATOM 717 O O . LEU A 1 92 ? 19.328 5.691 5.207 1 98.88 92 LEU A O 1
ATOM 721 N N . ALA A 1 93 ? 19.703 3.598 4.387 1 98.88 93 ALA A N 1
ATOM 722 C CA . ALA A 1 93 ? 20.312 3.129 5.629 1 98.88 93 ALA A CA 1
ATOM 723 C C . ALA A 1 93 ? 21.531 3.969 5.988 1 98.88 93 ALA A C 1
ATOM 725 O O . ALA A 1 93 ? 21.688 4.402 7.133 1 98.88 93 ALA A O 1
ATOM 726 N N . GLU A 1 94 ? 22.375 4.219 5.004 1 98.69 94 GLU A N 1
ATOM 727 C CA . GLU A 1 94 ? 23.578 5.012 5.219 1 98.69 94 GLU A CA 1
ATOM 728 C C . GLU A 1 94 ? 23.234 6.457 5.57 1 98.69 94 GLU A C 1
ATOM 730 O O . GLU A 1 94 ? 23.766 7.012 6.531 1 98.69 94 GLU A O 1
ATOM 735 N N . TRP A 1 95 ? 22.312 7.055 4.844 1 98.69 95 TRP A N 1
ATOM 736 C CA . TRP A 1 95 ? 21.922 8.445 5.016 1 98.69 95 TRP A CA 1
ATOM 737 C C . TRP A 1 95 ? 21.297 8.672 6.391 1 98.69 95 TRP A C 1
ATOM 739 O O . TRP A 1 95 ? 21.625 9.656 7.066 1 98.69 95 TRP A O 1
ATOM 749 N N . LEU A 1 96 ? 20.516 7.703 6.891 1 98.62 96 LEU A N 1
ATOM 750 C CA . LEU A 1 96 ? 19.734 7.918 8.102 1 98.62 96 LEU A CA 1
ATOM 751 C C . LEU A 1 96 ? 20.375 7.223 9.297 1 98.62 96 LEU A C 1
ATOM 753 O O . LEU A 1 96 ? 19.906 7.355 10.43 1 98.62 96 LEU A O 1
ATOM 757 N N . GLY A 1 97 ? 21.484 6.512 9.055 1 98.31 97 GLY A N 1
ATOM 758 C CA . GLY A 1 97 ? 22.297 5.984 10.133 1 98.31 97 GLY A CA 1
ATOM 759 C C . GLY A 1 97 ? 21.75 4.699 10.727 1 98.31 97 GLY A C 1
ATOM 760 O O . GLY A 1 97 ? 21.75 4.523 11.945 1 98.31 97 GLY A O 1
ATOM 761 N N . PHE A 1 98 ? 21.281 3.799 9.922 1 98.81 98 PHE A N 1
ATOM 762 C CA . PHE A 1 98 ? 20.781 2.5 10.367 1 98.81 98 PHE A CA 1
ATOM 763 C C . PHE A 1 98 ? 21.531 1.369 9.68 1 98.81 98 PHE A C 1
ATOM 765 O O . PHE A 1 98 ? 22.281 1.603 8.719 1 98.81 98 PHE A O 1
ATOM 772 N N . ASP A 1 99 ? 21.375 0.17 10.203 1 98.75 99 ASP A N 1
ATOM 773 C CA . ASP A 1 99 ? 22 -0.987 9.555 1 98.75 99 ASP A CA 1
ATOM 774 C C . ASP A 1 99 ? 21.281 -1.333 8.25 1 98.75 99 ASP A C 1
ATOM 776 O O . ASP A 1 99 ? 21.906 -1.747 7.277 1 98.75 99 ASP A O 1
ATOM 780 N N . ARG A 1 100 ? 19.953 -1.184 8.266 1 98.75 100 ARG A N 1
ATOM 781 C CA . ARG A 1 100 ? 19.156 -1.665 7.148 1 98.75 100 ARG A CA 1
ATOM 782 C C . ARG A 1 100 ? 17.953 -0.754 6.898 1 98.75 100 ARG A C 1
ATOM 784 O O . ARG A 1 100 ? 17.484 -0.074 7.812 1 98.75 100 ARG A O 1
ATOM 791 N N . ALA A 1 101 ? 17.562 -0.692 5.703 1 98.88 101 ALA A N 1
ATOM 792 C CA . ALA A 1 101 ? 16.281 -0.146 5.262 1 98.88 101 ALA A CA 1
ATOM 793 C C . ALA A 1 101 ? 15.5 -1.168 4.441 1 98.88 101 ALA A C 1
ATOM 795 O O . ALA A 1 101 ? 16.094 -1.925 3.662 1 98.88 101 ALA A O 1
ATOM 796 N N . ILE A 1 102 ? 14.203 -1.259 4.629 1 98.69 102 ILE A N 1
ATOM 797 C CA . ILE A 1 102 ? 13.32 -2.123 3.852 1 98.69 102 ILE A CA 1
ATOM 798 C C . ILE A 1 102 ? 12.219 -1.289 3.207 1 98.69 102 ILE A C 1
ATOM 800 O O . ILE A 1 102 ? 11.531 -0.518 3.887 1 98.69 102 ILE A O 1
ATOM 804 N N . LEU A 1 103 ? 12.008 -1.473 1.934 1 98.44 103 LEU A N 1
ATOM 805 C CA . LEU A 1 103 ? 11.078 -0.65 1.164 1 98.44 103 LEU A CA 1
ATOM 806 C C . LEU A 1 103 ? 9.672 -1.226 1.221 1 98.44 103 LEU A C 1
ATOM 808 O O . LEU A 1 103 ? 9.492 -2.445 1.194 1 98.44 103 LEU A O 1
ATOM 812 N N . PHE A 1 104 ? 8.672 -0.388 1.306 1 97.81 104 PHE A N 1
ATOM 813 C CA . PHE A 1 104 ? 7.254 -0.719 1.293 1 97.81 104 PHE A CA 1
ATOM 814 C C . PHE A 1 104 ? 6.5 0.168 0.308 1 97.81 104 PHE A C 1
ATOM 816 O O . PHE A 1 104 ? 6.977 1.247 -0.052 1 97.81 104 PHE A O 1
ATOM 823 N N . VAL A 1 105 ? 5.305 -0.215 -0.076 1 96 105 VAL A N 1
ATOM 824 C CA . VAL A 1 105 ? 4.555 0.459 -1.132 1 96 105 VAL A CA 1
ATOM 825 C C . VAL A 1 105 ? 3.938 1.745 -0.587 1 96 105 VAL A C 1
ATOM 827 O O . VAL A 1 105 ? 3.562 2.635 -1.354 1 96 105 VAL A O 1
ATOM 830 N N . SER A 1 106 ? 3.781 1.871 0.722 1 96.56 106 SER A N 1
ATOM 831 C CA . SER A 1 106 ? 3.254 3.078 1.351 1 96.56 106 SER A CA 1
ATOM 832 C C . SER A 1 106 ? 3.635 3.145 2.826 1 96.56 106 SER A C 1
ATOM 834 O O . SER A 1 106 ? 4.004 2.131 3.422 1 96.56 106 SER A O 1
ATOM 836 N N . GLY A 1 107 ? 3.561 4.383 3.33 1 97.38 107 GLY A N 1
ATOM 837 C CA . GLY A 1 107 ? 3.744 4.527 4.766 1 97.38 107 GLY A CA 1
ATOM 838 C C . GLY A 1 107 ? 2.688 3.799 5.578 1 97.38 107 GLY A C 1
ATOM 839 O O . GLY A 1 107 ? 2.982 3.252 6.641 1 97.38 107 GLY A O 1
ATOM 840 N N . PHE A 1 108 ? 1.452 3.799 5.082 1 96.88 108 PHE A N 1
ATOM 841 C CA . PHE A 1 108 ? 0.351 3.092 5.723 1 96.88 108 PHE A CA 1
ATOM 842 C C . PHE A 1 108 ? 0.685 1.615 5.902 1 96.88 108 PHE A C 1
ATOM 844 O O . PHE A 1 108 ? 0.59 1.08 7.008 1 96.88 108 PHE A O 1
ATOM 851 N N . SER A 1 109 ? 1.16 0.996 4.844 1 96.31 109 SER A N 1
ATOM 852 C CA . SER A 1 109 ? 1.501 -0.422 4.875 1 96.31 109 SER A CA 1
ATOM 853 C C . SER A 1 109 ? 2.73 -0.675 5.742 1 96.31 109 SER A C 1
ATOM 855 O O . SER A 1 109 ? 2.818 -1.702 6.418 1 96.31 109 SER A O 1
ATOM 857 N N . ALA A 1 110 ? 3.709 0.205 5.672 1 98.19 110 ALA A N 1
ATOM 858 C CA . ALA A 1 110 ? 4.922 0.042 6.469 1 98.19 110 ALA A CA 1
ATOM 859 C C . ALA A 1 110 ? 4.598 0.017 7.961 1 98.19 110 ALA A C 1
ATOM 861 O O . ALA A 1 110 ? 5.066 -0.859 8.688 1 98.19 110 ALA A O 1
ATOM 862 N N . ASN A 1 111 ? 3.783 0.984 8.438 1 98.5 111 ASN A N 1
ATOM 863 C CA . ASN A 1 111 ? 3.377 1.021 9.836 1 98.5 111 ASN A CA 1
ATOM 864 C C . ASN A 1 111 ? 2.656 -0.26 10.242 1 98.5 111 ASN A C 1
ATOM 866 O O . ASN A 1 111 ? 2.957 -0.839 11.289 1 98.5 111 ASN A O 1
ATOM 870 N N . GLN A 1 112 ? 1.745 -0.654 9.391 1 97.12 112 GLN A N 1
ATOM 871 C CA . GLN A 1 112 ? 0.977 -1.854 9.703 1 97.12 112 GLN A CA 1
ATOM 872 C C . GLN A 1 112 ? 1.872 -3.09 9.727 1 97.12 112 GLN A C 1
ATOM 874 O O . GLN A 1 112 ? 1.724 -3.957 10.586 1 97.12 112 GLN A O 1
ATOM 879 N N . ALA A 1 113 ? 2.742 -3.182 8.781 1 97.44 113 ALA A N 1
ATOM 880 C CA . ALA A 1 113 ? 3.627 -4.336 8.656 1 97.44 113 ALA A CA 1
ATOM 881 C C . ALA A 1 113 ? 4.492 -4.508 9.898 1 97.44 113 ALA A C 1
ATOM 883 O O . ALA A 1 113 ? 4.629 -5.613 10.422 1 97.44 113 ALA A O 1
ATOM 884 N N . VAL A 1 114 ? 5.07 -3.424 10.383 1 98.56 114 VAL A N 1
ATOM 885 C CA . VAL A 1 114 ? 5.984 -3.473 11.516 1 98.56 114 VAL A CA 1
ATOM 886 C C . VAL A 1 114 ? 5.234 -3.922 12.766 1 98.56 114 VAL A C 1
ATOM 888 O O . VAL A 1 114 ? 5.66 -4.855 13.453 1 98.56 114 VAL A O 1
ATOM 891 N N . ILE A 1 115 ? 4.133 -3.316 13.062 1 98.38 115 ILE A N 1
ATOM 892 C CA . ILE A 1 115 ? 3.389 -3.596 14.281 1 98.38 115 ILE A CA 1
ATOM 893 C C . ILE A 1 115 ? 2.84 -5.02 14.234 1 98.38 115 ILE A C 1
ATOM 895 O O . ILE A 1 115 ? 2.98 -5.777 15.203 1 98.38 115 ILE A O 1
ATOM 899 N N . THR A 1 116 ? 2.271 -5.414 13.086 1 96.25 116 THR A N 1
ATOM 900 C CA . THR A 1 116 ? 1.652 -6.73 12.961 1 96.25 116 THR A CA 1
ATOM 901 C C . THR A 1 116 ? 2.705 -7.832 13.047 1 96.25 116 THR A C 1
ATOM 903 O O . THR A 1 116 ? 2.449 -8.898 13.609 1 96.25 116 THR A O 1
ATOM 906 N N . ALA A 1 117 ? 3.846 -7.621 12.492 1 96.88 117 ALA A N 1
ATOM 907 C CA . ALA A 1 117 ? 4.879 -8.648 12.461 1 96.88 117 ALA A CA 1
ATOM 908 C C . ALA A 1 117 ? 5.559 -8.789 13.82 1 96.88 117 ALA A C 1
ATOM 910 O O . ALA A 1 117 ? 5.902 -9.898 14.234 1 96.88 117 ALA A O 1
ATOM 911 N N . LEU A 1 118 ? 5.723 -7.699 14.547 1 98.06 118 LEU A N 1
ATOM 912 C CA . LEU A 1 118 ? 6.605 -7.707 15.703 1 98.06 118 LEU A CA 1
ATOM 913 C C . LEU A 1 118 ? 5.816 -7.969 16.984 1 98.06 118 LEU A C 1
ATOM 915 O O . LEU A 1 118 ? 6.363 -8.484 17.969 1 98.06 118 LEU A O 1
ATOM 919 N N . MET A 1 119 ? 4.574 -7.547 17.094 1 97.81 119 MET A N 1
ATOM 920 C CA . MET A 1 119 ? 3.854 -7.562 18.375 1 97.81 119 MET A CA 1
ATOM 921 C C . MET A 1 119 ? 2.977 -8.805 18.484 1 97.81 119 MET A C 1
ATOM 923 O O . MET A 1 119 ? 2.328 -9.203 17.516 1 97.81 119 MET A O 1
ATOM 927 N N . GLN A 1 120 ? 2.979 -9.414 19.625 1 96 120 GLN A N 1
ATOM 928 C CA . GLN A 1 120 ? 2.256 -10.656 19.906 1 96 120 GLN A CA 1
ATOM 929 C C . GLN A 1 120 ? 1.479 -10.547 21.219 1 96 120 GLN A C 1
ATOM 931 O O . GLN A 1 120 ? 1.547 -9.531 21.906 1 96 120 GLN A O 1
ATOM 936 N N . ARG A 1 121 ? 0.654 -11.641 21.469 1 95.94 121 ARG A N 1
ATOM 937 C CA . ARG A 1 121 ? -0.048 -11.727 22.75 1 95.94 121 ARG A CA 1
ATOM 938 C C . ARG A 1 121 ? 0.93 -11.672 23.922 1 95.94 121 ARG A C 1
ATOM 940 O O . ARG A 1 121 ? 1.968 -12.336 23.891 1 95.94 121 ARG A O 1
ATOM 947 N N . GLY A 1 122 ? 0.643 -10.898 24.875 1 96.38 122 GLY A N 1
ATOM 948 C CA . GLY A 1 122 ? 1.509 -10.734 26.031 1 96.38 122 GLY A CA 1
ATOM 949 C C . GLY A 1 122 ? 2.395 -9.508 25.953 1 96.38 122 GLY A C 1
ATOM 950 O O . GLY A 1 122 ? 2.939 -9.055 26.953 1 96.38 122 GLY A O 1
ATOM 951 N N . ASP A 1 123 ? 2.553 -8.953 24.734 1 98.06 123 ASP A N 1
ATOM 952 C CA . ASP A 1 123 ? 3.344 -7.746 24.531 1 98.06 123 ASP A CA 1
ATOM 953 C C . ASP A 1 123 ? 2.527 -6.496 24.844 1 98.06 123 ASP A C 1
ATOM 955 O O . ASP A 1 123 ? 1.324 -6.582 25.094 1 98.06 123 ASP A O 1
ATOM 959 N N . HIS A 1 124 ? 3.215 -5.328 24.891 1 98.44 124 HIS A N 1
ATOM 960 C CA . HIS A 1 124 ? 2.59 -4.043 25.172 1 98.44 124 HIS A CA 1
ATOM 961 C C . HIS A 1 124 ? 2.902 -3.02 24.078 1 98.44 124 HIS A C 1
ATOM 963 O O . HIS A 1 124 ? 4.066 -2.826 23.719 1 98.44 124 HIS A O 1
ATOM 969 N N . LEU A 1 125 ? 1.879 -2.484 23.531 1 98.56 125 LEU A N 1
ATOM 970 C CA . LEU A 1 125 ? 1.966 -1.388 22.562 1 98.56 125 LEU A CA 1
ATOM 971 C C . LEU A 1 125 ? 1.445 -0.091 23.172 1 98.56 125 LEU A C 1
ATOM 973 O O . LEU A 1 125 ? 0.282 -0.012 23.578 1 98.56 125 LEU A O 1
ATOM 977 N N . ILE A 1 126 ? 2.283 0.947 23.312 1 98.88 126 ILE A N 1
ATOM 978 C CA . ILE A 1 126 ? 1.92 2.252 23.844 1 98.88 126 ILE A CA 1
ATOM 979 C C . ILE A 1 126 ? 2.094 3.324 22.781 1 98.88 126 ILE A C 1
ATOM 981 O O . ILE A 1 126 ? 3.219 3.648 22.391 1 98.88 126 ILE A O 1
ATOM 985 N N . CYS A 1 127 ? 0.999 3.896 22.297 1 98.81 127 CYS A N 1
ATOM 986 C CA . CYS A 1 127 ? 1.044 4.82 21.172 1 98.81 127 CYS A CA 1
ATOM 987 C C . CYS A 1 127 ? 0.6 6.215 21.594 1 98.81 127 CYS A C 1
ATOM 989 O O . CYS A 1 127 ? -0.262 6.363 22.453 1 98.81 127 CYS A O 1
ATOM 991 N N . ASP A 1 128 ? 1.196 7.23 21.047 1 98.81 128 ASP A N 1
ATOM 992 C CA . ASP A 1 128 ? 0.685 8.594 21.203 1 98.81 128 ASP A CA 1
ATOM 993 C C . ASP A 1 128 ? -0.771 8.68 20.75 1 98.81 128 ASP A C 1
ATOM 995 O O . ASP A 1 128 ? -1.148 8.109 19.734 1 98.81 128 ASP A O 1
ATOM 999 N N . LYS A 1 129 ? -1.545 9.453 21.438 1 97.75 129 LYS A N 1
ATOM 1000 C CA . LYS A 1 129 ? -2.984 9.555 21.203 1 97.75 129 LYS A CA 1
ATOM 1001 C C . LYS A 1 129 ? -3.283 10.086 19.812 1 97.75 129 LYS A C 1
ATOM 1003 O O . LYS A 1 129 ? -4.312 9.75 19.219 1 97.75 129 LYS A O 1
ATOM 1008 N N . LEU A 1 130 ? -2.385 10.859 19.219 1 96.56 130 LEU A N 1
ATOM 1009 C CA . LEU A 1 130 ? -2.66 11.5 17.953 1 96.56 130 LEU A CA 1
ATOM 1010 C C . LEU A 1 130 ? -1.888 10.828 16.812 1 96.56 130 LEU A C 1
ATOM 1012 O O . LEU A 1 130 ? -1.737 11.398 15.734 1 96.56 130 LEU A O 1
ATOM 1016 N N . ALA A 1 131 ? -1.391 9.586 17.094 1 97.12 131 ALA A N 1
ATOM 1017 C CA . ALA A 1 131 ? -0.658 8.867 16.047 1 97.12 131 ALA A CA 1
ATOM 1018 C C . ALA A 1 131 ? -1.543 8.609 14.836 1 97.12 131 ALA A C 1
ATOM 1020 O O . ALA A 1 131 ? -2.764 8.5 14.961 1 97.12 131 ALA A O 1
ATOM 1021 N N . HIS A 1 132 ? -0.979 8.547 13.695 1 96.19 132 HIS A N 1
ATOM 1022 C CA . HIS A 1 132 ? -1.613 8.375 12.391 1 96.19 132 HIS A CA 1
ATOM 1023 C C . HIS A 1 132 ? -2.527 7.148 12.383 1 96.19 132 HIS A C 1
ATOM 1025 O O . HIS A 1 132 ? -2.268 6.172 13.086 1 96.19 132 HIS A O 1
ATOM 1031 N N . ALA A 1 133 ? -3.535 7.172 11.562 1 93.38 133 ALA A N 1
ATOM 1032 C CA . ALA A 1 133 ? -4.562 6.133 11.461 1 93.38 133 ALA A CA 1
ATOM 1033 C C . ALA A 1 133 ? -3.936 4.77 11.188 1 93.38 133 ALA A C 1
ATOM 1035 O O . ALA A 1 133 ? -4.418 3.748 11.68 1 93.38 133 ALA A O 1
ATOM 1036 N N . SER A 1 134 ? -2.908 4.699 10.336 1 95.94 134 SER A N 1
ATOM 1037 C CA . SER A 1 134 ? -2.25 3.439 10 1 95.94 134 SER A CA 1
ATOM 1038 C C . SER A 1 134 ? -1.637 2.789 11.242 1 95.94 134 SER A C 1
ATOM 1040 O O . SER A 1 134 ? -1.578 1.562 11.336 1 95.94 134 SER A O 1
ATOM 1042 N N . ILE A 1 135 ? -1.146 3.584 12.188 1 97.75 135 ILE A N 1
ATOM 1043 C CA . ILE A 1 135 ? -0.582 3.094 13.445 1 97.75 135 ILE A CA 1
ATOM 1044 C C . ILE A 1 135 ? -1.706 2.662 14.383 1 97.75 135 ILE A C 1
ATOM 1046 O O . ILE A 1 135 ? -1.677 1.556 14.93 1 97.75 135 ILE A O 1
ATOM 1050 N N . MET A 1 136 ? -2.719 3.518 14.531 1 96 136 MET A N 1
ATOM 1051 C CA . MET A 1 136 ? -3.822 3.266 15.453 1 96 136 MET A CA 1
ATOM 1052 C C . MET A 1 136 ? -4.582 2.004 15.055 1 96 136 MET A C 1
ATOM 1054 O O . MET A 1 136 ? -4.914 1.182 15.914 1 96 136 MET A O 1
ATOM 1058 N N . GLU A 1 137 ? -4.844 1.872 13.805 1 93 137 GLU A N 1
ATOM 1059 C CA . GLU A 1 137 ? -5.57 0.701 13.328 1 93 137 GLU A CA 1
ATOM 1060 C C . GLU A 1 137 ? -4.781 -0.581 13.586 1 93 137 GLU A C 1
ATOM 1062 O O . GLU A 1 137 ? -5.332 -1.571 14.062 1 93 137 GLU A O 1
ATOM 1067 N N . ALA A 1 138 ? -3.506 -0.584 13.195 1 95.25 138 ALA A N 1
ATOM 1068 C CA . ALA A 1 138 ? -2.66 -1.752 13.438 1 95.25 138 ALA A CA 1
ATOM 1069 C C . ALA A 1 138 ? -2.598 -2.086 14.922 1 95.25 138 ALA A C 1
ATOM 1071 O O . ALA A 1 138 ? -2.609 -3.258 15.305 1 95.25 138 ALA A O 1
ATOM 1072 N N . ALA A 1 139 ? -2.494 -1.046 15.758 1 96.44 139 ALA A N 1
ATOM 1073 C CA . ALA A 1 139 ? -2.424 -1.242 17.203 1 96.44 139 ALA A CA 1
ATOM 1074 C C . ALA A 1 139 ? -3.717 -1.853 17.734 1 96.44 139 ALA A C 1
ATOM 1076 O O . ALA A 1 139 ? -3.684 -2.766 18.562 1 96.44 139 ALA A O 1
ATOM 1077 N N . MET A 1 140 ? -4.844 -1.367 17.25 1 93.69 140 MET A N 1
ATOM 1078 C CA . MET A 1 140 ? -6.152 -1.827 17.703 1 93.69 140 MET A CA 1
ATOM 1079 C C . MET A 1 140 ? -6.375 -3.291 17.344 1 93.69 140 MET A C 1
ATOM 1081 O O . MET A 1 140 ? -7.047 -4.023 18.062 1 93.69 140 MET A O 1
ATOM 1085 N N . HIS A 1 141 ? -5.785 -3.703 16.297 1 90.75 141 HIS A N 1
ATOM 1086 C CA . HIS A 1 141 ? -5.988 -5.062 15.812 1 90.75 141 HIS A CA 1
ATOM 1087 C C . HIS A 1 141 ? -4.875 -5.992 16.281 1 90.75 141 HIS A C 1
ATOM 1089 O O . HIS A 1 141 ? -4.926 -7.199 16.031 1 90.75 141 HIS A O 1
ATOM 1095 N N . SER A 1 142 ? -3.883 -5.477 16.906 1 94 142 SER A N 1
ATOM 1096 C CA . SER A 1 142 ? -2.777 -6.277 17.422 1 94 142 SER A CA 1
ATOM 1097 C C . SER A 1 142 ? -3.211 -7.109 18.625 1 94 142 SER A C 1
ATOM 1099 O O . SER A 1 142 ? -4.043 -6.668 19.422 1 94 142 SER A O 1
ATOM 1101 N N . PRO A 1 143 ? -2.707 -8.352 18.797 1 94.75 143 PRO A N 1
ATOM 1102 C CA . PRO A 1 143 ? -2.969 -9.125 20.016 1 94.75 143 PRO A CA 1
ATOM 1103 C C . PRO A 1 143 ? -2.268 -8.555 21.234 1 94.75 143 PRO A C 1
ATOM 1105 O O . PRO A 1 143 ? -2.559 -8.961 22.375 1 94.75 143 PRO A O 1
ATOM 1108 N N . ALA A 1 144 ? -1.33 -7.633 21.078 1 97.25 144 ALA A N 1
ATOM 1109 C CA . ALA A 1 144 ? -0.651 -6.988 22.203 1 97.25 144 ALA A CA 1
ATOM 1110 C C . ALA A 1 144 ? -1.618 -6.117 23 1 97.25 144 ALA A C 1
ATOM 1112 O O . ALA A 1 144 ? -2.664 -5.711 22.484 1 97.25 144 ALA A O 1
ATOM 1113 N N . GLU A 1 145 ? -1.313 -5.965 24.281 1 97.69 145 GLU A N 1
ATOM 1114 C CA . GLU A 1 145 ? -2.066 -4.992 25.078 1 97.69 145 GLU A CA 1
ATOM 1115 C C . GLU A 1 145 ? -1.819 -3.57 24.578 1 97.69 145 GLU A C 1
ATOM 1117 O O . GLU A 1 145 ? -0.682 -3.094 24.578 1 97.69 145 GLU A O 1
ATOM 1122 N N . PHE A 1 146 ? -2.873 -2.971 24.188 1 98.06 146 PHE A N 1
ATOM 1123 C CA . PHE A 1 146 ? -2.787 -1.655 23.562 1 98.06 146 PHE A CA 1
ATOM 1124 C C . PHE A 1 146 ? -3.213 -0.567 24.547 1 98.06 146 PHE A C 1
ATOM 1126 O O . PHE A 1 146 ? -4.27 -0.667 25.172 1 98.06 146 PHE A O 1
ATOM 1133 N N . SER A 1 147 ? -2.408 0.484 24.656 1 98.31 147 SER A N 1
ATOM 1134 C CA . SER A 1 147 ? -2.758 1.675 25.422 1 98.31 147 SER A CA 1
ATOM 1135 C C . SER A 1 147 ? -2.24 2.939 24.75 1 98.31 147 SER A C 1
ATOM 1137 O O . SER A 1 147 ? -1.324 2.881 23.922 1 98.31 147 SER A O 1
ATOM 1139 N N . ARG A 1 148 ? -2.859 4.031 25.062 1 98.44 148 ARG A N 1
ATOM 1140 C CA . ARG A 1 148 ? -2.453 5.336 24.547 1 98.44 148 ARG A CA 1
ATOM 1141 C C . ARG A 1 148 ? -1.953 6.238 25.672 1 98.44 148 ARG A C 1
ATOM 1143 O O . ARG A 1 148 ? -2.359 6.086 26.828 1 98.44 148 ARG A O 1
ATOM 1150 N N . PHE A 1 149 ? -1.052 7.059 25.359 1 98.75 149 PHE A N 1
ATOM 1151 C CA . PHE A 1 149 ? -0.714 8.148 26.266 1 98.75 149 PHE A CA 1
ATOM 1152 C C . PHE A 1 149 ? -1.133 9.492 25.688 1 98.75 149 PHE A C 1
ATOM 1154 O O . PHE A 1 149 ? -1.312 9.617 24.469 1 98.75 149 PHE A O 1
ATOM 1161 N N . HIS A 1 150 ? -1.353 10.453 26.625 1 98.5 150 HIS A N 1
ATOM 1162 C CA . HIS A 1 150 ? -1.763 11.781 26.188 1 98.5 150 HIS A CA 1
ATOM 1163 C C . HIS A 1 150 ? -0.736 12.391 25.234 1 98.5 150 HIS A C 1
ATOM 1165 O O . HIS A 1 150 ? 0.47 12.219 25.422 1 98.5 150 HIS A O 1
ATOM 1171 N N . HIS A 1 151 ? -1.236 13.078 24.266 1 97.94 151 HIS A N 1
ATOM 1172 C CA . HIS A 1 151 ? -0.416 13.602 23.188 1 97.94 151 HIS A CA 1
ATOM 1173 C C . HIS A 1 151 ? 0.782 14.375 23.719 1 97.94 151 HIS A C 1
ATOM 1175 O O . HIS A 1 151 ? 0.616 15.352 24.469 1 97.94 151 HIS A O 1
ATOM 1181 N N . ASN A 1 152 ? 1.944 13.914 23.375 1 98.25 152 ASN A N 1
ATOM 1182 C CA . ASN A 1 152 ? 3.217 14.555 23.703 1 98.25 152 ASN A CA 1
ATOM 1183 C C . ASN A 1 152 ? 3.424 14.68 25.203 1 98.25 152 ASN A C 1
ATOM 1185 O O . ASN A 1 152 ? 4.211 15.508 25.656 1 98.25 152 ASN A O 1
ATOM 1189 N N . ASP A 1 153 ? 2.732 13.867 25.969 1 98.69 153 ASP A N 1
ATOM 1190 C CA . ASP A 1 153 ? 2.805 13.914 27.422 1 98.69 153 ASP A CA 1
ATOM 1191 C C . ASP A 1 153 ? 3.752 12.852 27.969 1 98.69 153 ASP A C 1
ATOM 1193 O O . ASP A 1 153 ? 3.326 11.734 28.281 1 98.69 153 ASP A O 1
ATOM 1197 N N . THR A 1 154 ? 4.938 13.266 28.219 1 98.62 154 THR A N 1
ATOM 1198 C CA . THR A 1 154 ? 5.957 12.312 28.625 1 98.62 154 THR A CA 1
ATOM 1199 C C . THR A 1 154 ? 5.68 11.812 30.047 1 98.62 154 THR A C 1
ATOM 1201 O O . THR A 1 154 ? 6.047 10.688 30.391 1 98.62 154 THR A O 1
ATOM 1204 N N . ALA A 1 155 ? 5.035 12.609 30.891 1 98.56 155 ALA A N 1
ATOM 1205 C CA . ALA A 1 155 ? 4.664 12.148 32.219 1 98.56 155 ALA A CA 1
ATOM 1206 C C . ALA A 1 155 ? 3.652 11 32.125 1 98.56 155 ALA A C 1
ATOM 1208 O O . ALA A 1 155 ? 3.771 10.008 32.844 1 98.56 155 ALA A O 1
ATOM 1209 N N . HIS A 1 156 ? 2.74 11.188 31.297 1 98.81 156 HIS A N 1
ATOM 1210 C CA . HIS A 1 156 ? 1.756 10.125 31.125 1 98.81 156 HIS A CA 1
ATOM 1211 C C . HIS A 1 156 ? 2.393 8.883 30.516 1 98.81 156 HIS A C 1
ATOM 1213 O O . HIS A 1 156 ? 2.051 7.758 30.891 1 98.81 156 HIS A O 1
ATOM 1219 N N . LEU A 1 157 ? 3.277 9.062 29.531 1 98.81 157 LEU A N 1
ATOM 1220 C CA . LEU A 1 157 ? 4.012 7.941 28.969 1 98.81 157 LEU A CA 1
ATOM 1221 C C . LEU A 1 157 ? 4.766 7.18 30.047 1 98.81 157 LEU A C 1
ATOM 1223 O O . LEU A 1 157 ? 4.766 5.945 30.062 1 98.81 157 LEU A O 1
ATOM 1227 N N . SER A 1 158 ? 5.387 7.926 30.922 1 98.62 158 SER A N 1
ATOM 1228 C CA . SER A 1 158 ? 6.109 7.301 32.031 1 98.62 158 SER A CA 1
ATOM 1229 C C . SER A 1 158 ? 5.18 6.434 32.875 1 98.62 158 SER A C 1
ATOM 1231 O O . SER A 1 158 ? 5.551 5.332 33.281 1 98.62 158 SER A O 1
ATOM 1233 N N . THR A 1 159 ? 4.035 6.953 33.125 1 98.44 159 THR A N 1
ATOM 1234 C CA . THR A 1 159 ? 3.041 6.211 33.906 1 98.44 159 THR A CA 1
ATOM 1235 C C . THR A 1 159 ? 2.652 4.922 33.188 1 98.44 159 THR A C 1
ATOM 1237 O O . THR A 1 159 ? 2.572 3.859 33.812 1 98.44 159 THR A O 1
ATOM 1240 N N . ARG A 1 160 ? 2.396 5.027 31.891 1 98.38 160 ARG A N 1
ATOM 1241 C CA . ARG A 1 160 ? 2.033 3.85 31.094 1 98.38 160 ARG A CA 1
ATOM 1242 C C . ARG A 1 160 ? 3.158 2.82 31.109 1 98.38 160 ARG A C 1
ATOM 1244 O O . ARG A 1 160 ? 2.91 1.621 31.234 1 98.38 160 ARG A O 1
ATOM 1251 N N . LEU A 1 161 ? 4.379 3.262 30.953 1 98.38 161 LEU A N 1
ATOM 1252 C CA . LEU A 1 161 ? 5.543 2.387 30.906 1 98.38 161 LEU A CA 1
ATOM 1253 C C . LEU A 1 161 ? 5.75 1.68 32.25 1 98.38 161 LEU A C 1
ATOM 1255 O O . LEU A 1 161 ? 6.145 0.513 32.281 1 98.38 161 LEU A O 1
ATOM 1259 N N . SER A 1 162 ? 5.504 2.346 33.312 1 97.56 162 SER A N 1
ATOM 1260 C CA . SER A 1 162 ? 5.676 1.769 34.656 1 97.56 162 SER A CA 1
ATOM 1261 C C . SER A 1 162 ? 4.766 0.56 34.844 1 97.56 162 SER A C 1
ATOM 1263 O O . SER A 1 162 ? 5.113 -0.369 35.594 1 97.56 162 SER A O 1
ATOM 1265 N N . ARG A 1 163 ? 3.691 0.536 34.188 1 95.94 163 ARG A N 1
ATOM 1266 C CA . ARG A 1 163 ? 2.723 -0.55 34.281 1 95.94 163 ARG A CA 1
ATOM 1267 C C . ARG A 1 163 ? 3.217 -1.804 33.594 1 95.94 163 ARG A C 1
ATOM 1269 O O . ARG A 1 163 ? 2.686 -2.896 33.781 1 95.94 163 ARG A O 1
ATOM 1276 N N . THR A 1 164 ? 4.211 -1.658 32.719 1 95.12 164 THR A N 1
ATOM 1277 C CA . THR A 1 164 ? 4.695 -2.791 31.938 1 95.12 164 THR A CA 1
ATOM 1278 C C . THR A 1 164 ? 5.961 -3.371 32.562 1 95.12 164 THR A C 1
ATOM 1280 O O . THR A 1 164 ? 6.516 -4.352 32.062 1 95.12 164 THR A O 1
ATOM 1283 N N . GLU A 1 165 ? 6.516 -2.867 33.594 1 90.56 165 GLU A N 1
ATOM 1284 C CA . GLU A 1 165 ? 7.816 -3.205 34.188 1 90.56 165 GLU A CA 1
ATOM 1285 C C . GLU A 1 165 ? 7.859 -4.664 34.625 1 90.56 165 GLU A C 1
ATOM 1287 O O . GLU A 1 165 ? 8.906 -5.316 34.531 1 90.56 165 GLU A O 1
ATOM 1292 N N . ASN A 1 166 ? 6.77 -5.23 35.094 1 89.69 166 ASN A N 1
ATOM 1293 C CA . ASN A 1 166 ? 6.75 -6.602 35.562 1 89.69 166 ASN A CA 1
ATOM 1294 C C . ASN A 1 166 ? 6.285 -7.582 34.5 1 89.69 166 ASN A C 1
ATOM 1296 O O . ASN A 1 166 ? 6.121 -8.773 34.781 1 89.69 166 ASN A O 1
ATOM 1300 N N . SER A 1 167 ? 6.137 -7.027 33.375 1 90.56 167 SER A N 1
ATOM 1301 C CA . SER A 1 167 ? 5.676 -7.887 32.281 1 90.56 167 SER A CA 1
ATOM 1302 C C . SER A 1 167 ? 6.828 -8.688 31.688 1 90.56 167 SER A C 1
ATOM 1304 O O . SER A 1 167 ? 7.98 -8.242 31.719 1 90.56 167 SER A O 1
ATOM 1306 N N . THR A 1 168 ? 6.551 -9.883 31.203 1 92 168 THR A N 1
ATOM 1307 C CA . THR A 1 168 ? 7.531 -10.727 30.531 1 92 168 THR A CA 1
ATOM 1308 C C . THR A 1 168 ? 7.492 -10.484 29.016 1 92 168 THR A C 1
ATOM 1310 O O . THR A 1 168 ? 8.328 -11.016 28.281 1 92 168 THR A O 1
ATOM 1313 N N . GLY A 1 169 ? 6.582 -9.68 28.562 1 96.06 169 GLY A N 1
ATOM 1314 C CA . GLY A 1 169 ? 6.445 -9.383 27.141 1 96.06 169 GLY A CA 1
ATOM 1315 C C . GLY A 1 169 ? 7.227 -8.164 26.703 1 96.06 169 GLY A C 1
ATOM 1316 O O . GLY A 1 169 ? 7.715 -7.398 27.531 1 96.06 169 GLY A O 1
ATOM 1317 N N . LYS A 1 170 ? 7.449 -8.008 25.328 1 97.25 170 LYS A N 1
ATOM 1318 C CA . LYS A 1 170 ? 8.086 -6.836 24.734 1 97.25 170 LYS A CA 1
ATOM 1319 C C . LYS A 1 170 ? 7.191 -5.605 24.859 1 97.25 170 LYS A C 1
ATOM 1321 O O . LYS A 1 170 ? 5.965 -5.719 24.828 1 97.25 170 LYS A O 1
ATOM 1326 N N . THR A 1 171 ? 7.777 -4.48 25.062 1 98.31 171 THR A N 1
ATOM 1327 C CA . THR A 1 171 ? 7.055 -3.213 25.047 1 98.31 171 THR A CA 1
ATOM 1328 C C . THR A 1 171 ? 7.551 -2.326 23.906 1 98.31 171 THR A C 1
ATOM 1330 O O . THR A 1 171 ? 8.75 -2.084 23.781 1 98.31 171 THR A O 1
ATOM 1333 N N . LEU A 1 172 ? 6.629 -1.882 23.031 1 98.75 172 LEU A N 1
ATOM 1334 C CA . LEU A 1 172 ? 6.906 -0.965 21.938 1 98.75 172 LEU A CA 1
ATOM 1335 C C . LEU A 1 172 ? 6.16 0.353 22.125 1 98.75 172 LEU A C 1
ATOM 1337 O O . LEU A 1 172 ? 4.941 0.362 22.297 1 98.75 172 LEU A O 1
ATOM 1341 N N . VAL A 1 173 ? 6.902 1.449 22.188 1 98.94 173 VAL A N 1
ATOM 1342 C CA . VAL A 1 173 ? 6.336 2.795 22.188 1 98.94 173 VAL A CA 1
ATOM 1343 C C . VAL A 1 173 ? 6.344 3.361 20.766 1 98.94 173 VAL A C 1
ATOM 1345 O O . VAL A 1 173 ? 7.355 3.273 20.062 1 98.94 173 VAL A O 1
ATOM 1348 N N . VAL A 1 174 ? 5.176 3.895 20.297 1 98.94 174 VAL A N 1
ATOM 1349 C CA . VAL A 1 174 ? 5.078 4.426 18.953 1 98.94 174 VAL A CA 1
ATOM 1350 C C . VAL A 1 174 ? 4.641 5.891 19 1 98.94 174 VAL A C 1
ATOM 1352 O O . VAL A 1 174 ? 3.682 6.234 19.688 1 98.94 174 VAL A O 1
ATOM 1355 N N . THR A 1 175 ? 5.32 6.762 18.328 1 98.88 175 THR A N 1
ATOM 1356 C CA . THR A 1 175 ? 4.953 8.164 18.141 1 98.88 175 THR A CA 1
ATOM 1357 C C . THR A 1 175 ? 5.34 8.648 16.734 1 98.88 175 THR A C 1
ATOM 1359 O O . THR A 1 175 ? 5.746 7.848 15.891 1 98.88 175 THR A O 1
ATOM 1362 N N . GLU A 1 176 ? 5.062 9.875 16.422 1 98.69 176 GLU A N 1
ATOM 1363 C CA . GLU A 1 176 ? 5.449 10.523 15.18 1 98.69 176 GLU A CA 1
ATOM 1364 C C . GLU A 1 176 ? 6.449 11.648 15.422 1 98.69 176 GLU A C 1
ATOM 1366 O O . GLU A 1 176 ? 6.496 12.211 16.516 1 98.69 176 GLU A O 1
ATOM 1371 N N . GLY A 1 177 ? 7.32 11.867 14.414 1 98.62 177 GLY A N 1
ATOM 1372 C CA . GLY A 1 177 ? 8.18 13.039 14.531 1 98.62 177 GLY A CA 1
ATOM 1373 C C . GLY A 1 177 ? 7.414 14.344 14.531 1 98.62 177 GLY A C 1
ATOM 1374 O O . GLY A 1 177 ? 7.547 15.148 15.453 1 98.62 177 GLY A O 1
ATOM 1375 N N . ILE A 1 178 ? 6.645 14.57 13.492 1 98.62 178 ILE A N 1
ATOM 1376 C CA . ILE A 1 178 ? 5.727 15.688 13.305 1 98.62 178 ILE A CA 1
ATOM 1377 C C . ILE A 1 178 ? 4.316 15.156 13.047 1 98.62 178 ILE A C 1
ATOM 1379 O O . ILE A 1 178 ? 4.125 14.242 12.25 1 98.62 178 ILE A O 1
ATOM 1383 N N . PHE A 1 179 ? 3.359 15.664 13.812 1 97.88 179 PHE A N 1
ATOM 1384 C CA . PHE A 1 179 ? 1.99 15.172 13.703 1 97.88 179 PHE A CA 1
ATOM 1385 C C . PHE A 1 179 ? 1.247 15.883 12.578 1 97.88 179 PHE A C 1
ATOM 1387 O O . PHE A 1 179 ? 1.327 17.109 12.445 1 97.88 179 PHE A O 1
ATOM 1394 N N . SER A 1 180 ? 0.495 15.172 11.789 1 95.12 180 SER A N 1
ATOM 1395 C CA . SER A 1 180 ? -0.023 15.578 10.484 1 95.12 180 SER A CA 1
ATOM 1396 C C . SER A 1 180 ? -1.121 16.625 10.625 1 95.12 180 SER A C 1
ATOM 1398 O O . SER A 1 180 ? -1.375 17.391 9.695 1 95.12 180 SER A O 1
ATOM 1400 N N . MET A 1 181 ? -1.856 16.641 11.711 1 94.38 181 MET A N 1
ATOM 1401 C CA . MET A 1 181 ? -3.027 17.516 11.805 1 94.38 181 MET A CA 1
ATOM 1402 C C . MET A 1 181 ? -2.725 18.75 12.641 1 94.38 181 MET A C 1
ATOM 1404 O O . MET A 1 181 ? -3.291 19.812 12.406 1 94.38 181 MET A O 1
ATOM 1408 N N . ASP A 1 182 ? -1.745 18.609 13.547 1 96.19 182 ASP A N 1
ATOM 1409 C CA . ASP A 1 182 ? -1.428 19.719 14.438 1 96.19 182 ASP A CA 1
ATOM 1410 C C . ASP A 1 182 ? -0.101 20.359 14.062 1 96.19 182 ASP A C 1
ATOM 1412 O O . ASP A 1 182 ? 0.189 21.484 14.484 1 96.19 182 ASP A O 1
ATOM 1416 N N . GLY A 1 183 ? 0.69 19.641 13.336 1 97.44 183 GLY A N 1
ATOM 1417 C CA . GLY A 1 183 ? 1.953 20.188 12.867 1 97.44 183 GLY A CA 1
ATOM 1418 C C . GLY A 1 183 ? 3.018 20.25 13.945 1 97.44 183 GLY A C 1
ATOM 1419 O O . GLY A 1 183 ? 4.184 20.531 13.664 1 97.44 183 GLY A O 1
ATOM 1420 N N . ASP A 1 184 ? 2.684 19.922 15.164 1 97.75 184 ASP A N 1
ATOM 1421 C CA . ASP A 1 184 ? 3.635 19.969 16.281 1 97.75 184 ASP A CA 1
ATOM 1422 C C . ASP A 1 184 ? 4.543 18.734 16.266 1 97.75 184 ASP A C 1
ATOM 1424 O O . ASP A 1 184 ? 4.246 17.75 15.594 1 97.75 184 ASP A O 1
ATOM 1428 N N . ALA A 1 185 ? 5.66 18.844 16.938 1 98.12 185 ALA A N 1
ATOM 1429 C CA . ALA A 1 185 ? 6.676 17.797 16.969 1 98.12 185 ALA A CA 1
ATOM 1430 C C . ALA A 1 185 ? 6.648 17.062 18.312 1 98.12 185 ALA A C 1
ATOM 1432 O O . ALA A 1 185 ? 6.363 17.656 19.344 1 98.12 185 ALA A O 1
ATOM 1433 N N . ALA A 1 186 ? 6.938 15.828 18.312 1 98.56 186 ALA A N 1
ATOM 1434 C CA . ALA A 1 186 ? 7.047 15.039 19.531 1 98.56 186 ALA A CA 1
ATOM 1435 C C . ALA A 1 186 ? 8.336 15.367 20.281 1 98.56 186 ALA A C 1
ATOM 1437 O O . ALA A 1 186 ? 9.367 15.656 19.656 1 98.56 186 ALA A O 1
ATOM 1438 N N . PRO A 1 187 ? 8.281 15.375 21.641 1 98.75 187 PRO A N 1
ATOM 1439 C CA . PRO A 1 187 ? 9.523 15.445 22.422 1 98.75 187 PRO A CA 1
ATOM 1440 C C . PRO A 1 187 ? 10.328 14.148 22.359 1 98.75 187 PRO A C 1
ATOM 1442 O O . PRO A 1 187 ? 10.461 13.461 23.375 1 98.75 187 PRO A O 1
ATOM 1445 N N . LEU A 1 188 ? 10.977 13.852 21.25 1 98.81 188 LEU A N 1
ATOM 1446 C CA . LEU A 1 188 ? 11.523 12.547 20.875 1 98.81 188 LEU A CA 1
ATOM 1447 C C . LEU A 1 188 ? 12.656 12.156 21.828 1 98.81 188 LEU A C 1
ATOM 1449 O O . LEU A 1 188 ? 12.766 10.984 22.203 1 98.81 188 LEU A O 1
ATOM 1453 N N . ALA A 1 189 ? 13.539 13.102 22.172 1 98.75 189 ALA A N 1
ATOM 1454 C CA . ALA A 1 189 ? 14.648 12.789 23.062 1 98.75 189 ALA A CA 1
ATOM 1455 C C . ALA A 1 189 ? 14.156 12.297 24.422 1 98.75 189 ALA A C 1
ATOM 1457 O O . ALA A 1 189 ? 14.68 11.328 24.969 1 98.75 189 ALA A O 1
ATOM 1458 N N . ALA A 1 190 ? 13.18 13.039 24.969 1 98.81 190 ALA A N 1
ATOM 1459 C CA . ALA A 1 190 ? 12.594 12.648 26.25 1 98.81 190 ALA A CA 1
ATOM 1460 C C . ALA A 1 190 ? 11.906 11.289 26.156 1 98.81 190 ALA A C 1
ATOM 1462 O O . ALA A 1 190 ? 12.008 10.461 27.062 1 98.81 190 ALA A O 1
ATOM 1463 N N . ILE A 1 191 ? 11.203 11.023 25.078 1 98.88 191 ILE A N 1
ATOM 1464 C CA . ILE A 1 191 ? 10.5 9.766 24.875 1 98.88 191 ILE A CA 1
ATOM 1465 C C . ILE A 1 191 ? 11.5 8.617 24.781 1 98.88 191 ILE A C 1
ATOM 1467 O O . ILE A 1 191 ? 11.305 7.559 25.391 1 98.88 191 ILE A O 1
ATOM 1471 N N . LEU A 1 192 ? 12.57 8.812 23.953 1 98.69 192 LEU A N 1
ATOM 1472 C CA . LEU A 1 192 ? 13.586 7.766 23.844 1 98.69 192 LEU A CA 1
ATOM 1473 C C . LEU A 1 192 ? 14.195 7.453 25.203 1 98.69 192 LEU A C 1
ATOM 1475 O O . LEU A 1 192 ? 14.406 6.285 25.531 1 98.69 192 LEU A O 1
ATOM 1479 N N . SER A 1 193 ? 14.547 8.5 25.984 1 98.44 193 SER A N 1
ATOM 1480 C CA . SER A 1 193 ? 15.125 8.312 27.312 1 98.44 193 SER A CA 1
ATOM 1481 C C . SER A 1 193 ? 14.219 7.469 28.188 1 98.44 193 SER A C 1
ATOM 1483 O O . SER A 1 193 ? 14.68 6.539 28.859 1 98.44 193 SER A O 1
ATOM 1485 N N . LEU A 1 194 ? 12.945 7.781 28.203 1 98.25 194 LEU A N 1
ATOM 1486 C CA . LEU A 1 194 ? 11.977 7.039 28.984 1 98.25 194 LEU A CA 1
ATOM 1487 C C . LEU A 1 194 ? 11.883 5.59 28.516 1 98.25 194 LEU A C 1
ATOM 1489 O O . LEU A 1 194 ? 11.805 4.672 29.344 1 98.25 194 LEU A O 1
ATOM 1493 N N . THR A 1 195 ? 11.805 5.395 27.172 1 97.62 195 THR A N 1
ATOM 1494 C CA . THR A 1 195 ? 11.688 4.051 26.625 1 97.62 195 THR A CA 1
ATOM 1495 C C . THR A 1 195 ? 12.883 3.193 27.031 1 97.62 195 THR A C 1
ATOM 1497 O O . THR A 1 195 ? 12.719 2.023 27.375 1 97.62 195 THR A O 1
ATOM 1500 N N . ARG A 1 196 ? 14.109 3.727 27.031 1 96.62 196 ARG A N 1
ATOM 1501 C CA . ARG A 1 196 ? 15.32 3.012 27.422 1 96.62 196 ARG A CA 1
ATOM 1502 C C . ARG A 1 196 ? 15.305 2.664 28.906 1 96.62 196 ARG A C 1
ATOM 1504 O O . ARG A 1 196 ? 15.695 1.563 29.297 1 96.62 196 ARG A O 1
ATOM 1511 N N . GLN A 1 197 ? 14.859 3.59 29.688 1 96.5 197 GLN A N 1
ATOM 1512 C CA . GLN A 1 197 ? 14.789 3.389 31.141 1 96.5 197 GLN A CA 1
ATOM 1513 C C . GLN A 1 197 ? 13.898 2.199 31.484 1 96.5 197 GLN A C 1
ATOM 1515 O O . GLN A 1 197 ? 14.109 1.526 32.5 1 96.5 197 GLN A O 1
ATOM 1520 N N . HIS A 1 198 ? 12.969 1.928 30.672 1 96.12 198 HIS A N 1
ATOM 1521 C CA . HIS A 1 198 ? 12 0.879 30.969 1 96.12 198 HIS A CA 1
ATOM 1522 C C . HIS A 1 198 ? 12.227 -0.346 30.094 1 96.12 198 HIS A C 1
ATOM 1524 O O . HIS A 1 198 ? 11.336 -1.189 29.953 1 96.12 198 HIS A O 1
ATOM 1530 N N . ASN A 1 199 ? 13.328 -0.442 29.406 1 94.69 199 ASN A N 1
ATOM 1531 C CA . ASN A 1 199 ? 13.719 -1.561 28.562 1 94.69 199 ASN A CA 1
ATOM 1532 C C . ASN A 1 199 ? 12.711 -1.791 27.438 1 94.69 199 ASN A C 1
ATOM 1534 O O . ASN A 1 199 ? 12.367 -2.936 27.125 1 94.69 199 ASN A O 1
ATOM 1538 N N . ALA A 1 200 ? 12.109 -0.736 26.969 1 97.5 200 ALA A N 1
ATOM 1539 C CA . ALA A 1 200 ? 11.188 -0.743 25.828 1 97.5 200 ALA A CA 1
ATOM 1540 C C . ALA A 1 200 ? 11.891 -0.277 24.562 1 97.5 200 ALA A C 1
ATOM 1542 O O . ALA A 1 200 ? 13.031 0.199 24.609 1 97.5 200 ALA A O 1
ATOM 1543 N N . ARG A 1 201 ? 11.305 -0.509 23.375 1 98.38 201 ARG A N 1
ATOM 1544 C CA . ARG A 1 201 ? 11.797 0.009 22.109 1 98.38 201 ARG A CA 1
ATOM 1545 C C . ARG A 1 201 ? 10.914 1.146 21.609 1 98.38 201 ARG A C 1
ATOM 1547 O O . ARG A 1 201 ? 9.742 1.239 21.969 1 98.38 201 ARG A O 1
ATOM 1554 N N . LEU A 1 202 ? 11.508 2.02 20.828 1 98.88 202 LEU A N 1
ATOM 1555 C CA . LEU A 1 202 ? 10.812 3.17 20.25 1 98.88 202 LEU A CA 1
ATOM 1556 C C . LEU A 1 202 ? 10.711 3.047 18.734 1 98.88 202 LEU A C 1
ATOM 1558 O O . LEU A 1 202 ? 11.719 2.824 18.062 1 98.88 202 LEU A O 1
ATOM 1562 N N . MET A 1 203 ? 9.492 3.098 18.203 1 98.94 203 MET A N 1
ATOM 1563 C CA . MET A 1 203 ? 9.203 3.264 16.781 1 98.94 203 MET A CA 1
ATOM 1564 C C . MET A 1 203 ? 8.711 4.68 16.5 1 98.94 203 MET A C 1
ATOM 1566 O O . MET A 1 203 ? 7.789 5.172 17.141 1 98.94 203 MET A O 1
ATOM 1570 N N . THR A 1 204 ? 9.328 5.359 15.531 1 98.94 204 THR A N 1
ATOM 1571 C CA . THR A 1 204 ? 8.945 6.715 15.156 1 98.94 204 THR A CA 1
ATOM 1572 C C . THR A 1 204 ? 8.531 6.773 13.688 1 98.94 204 THR A C 1
ATOM 1574 O O . THR A 1 204 ? 9.297 6.387 12.805 1 98.94 204 THR A O 1
ATOM 1577 N N . ASP A 1 205 ? 7.32 7.195 13.445 1 98.88 205 ASP A N 1
ATOM 1578 C CA . ASP A 1 205 ? 6.902 7.555 12.094 1 98.88 205 ASP A CA 1
ATOM 1579 C C . ASP A 1 205 ? 7.332 8.977 11.742 1 98.88 205 ASP A C 1
ATOM 1581 O O . ASP A 1 205 ? 6.762 9.945 12.242 1 98.88 205 ASP A O 1
ATOM 1585 N N . ASP A 1 206 ? 8.234 9.109 10.859 1 98.81 206 ASP A N 1
ATOM 1586 C CA . ASP A 1 206 ? 8.805 10.406 10.523 1 98.81 206 ASP A CA 1
ATOM 1587 C C . ASP A 1 206 ? 8.359 10.852 9.133 1 98.81 206 ASP A C 1
ATOM 1589 O O . ASP A 1 206 ? 9.141 11.461 8.391 1 98.81 206 ASP A O 1
ATOM 1593 N N . ALA A 1 207 ? 7.137 10.562 8.766 1 98.44 207 ALA A N 1
ATOM 1594 C CA . ALA A 1 207 ? 6.574 10.859 7.449 1 98.44 207 ALA A CA 1
ATOM 1595 C C . ALA A 1 207 ? 6.652 12.352 7.145 1 98.44 207 ALA A C 1
ATOM 1597 O O . ALA A 1 207 ? 6.879 12.742 5.996 1 98.44 207 ALA A O 1
ATOM 1598 N N . HIS A 1 208 ? 6.457 13.203 8.133 1 98.5 208 HIS A N 1
ATOM 1599 C CA . HIS A 1 208 ? 6.379 14.641 7.906 1 98.5 208 HIS A CA 1
ATOM 1600 C C . HIS A 1 208 ? 7.703 15.32 8.234 1 98.5 208 HIS A C 1
ATOM 1602 O O . HIS A 1 208 ? 7.871 16.516 7.973 1 98.5 208 HIS A O 1
ATOM 1608 N N . GLY A 1 209 ? 8.648 14.609 8.805 1 98.62 209 GLY A N 1
ATOM 1609 C CA . GLY A 1 209 ? 9.922 15.203 9.195 1 98.62 209 GLY A CA 1
ATOM 1610 C C . GLY A 1 209 ? 11.023 14.969 8.188 1 98.62 209 GLY A C 1
ATOM 1611 O O . GLY A 1 209 ? 11.875 15.836 7.977 1 98.62 209 GLY A O 1
ATOM 1612 N N . ILE A 1 210 ? 11.055 13.758 7.527 1 98.75 210 ILE A N 1
ATOM 1613 C CA . ILE A 1 210 ? 12.102 13.422 6.57 1 98.75 210 ILE A CA 1
ATOM 1614 C C . ILE A 1 210 ? 12.125 14.453 5.445 1 98.75 210 ILE A C 1
ATOM 1616 O O . ILE A 1 210 ? 11.07 14.891 4.977 1 98.75 210 ILE A O 1
ATOM 1620 N N . GLY A 1 211 ? 13.305 14.93 5.082 1 98.62 211 GLY A N 1
ATOM 1621 C CA . GLY A 1 211 ? 13.492 15.891 4.008 1 98.62 211 GLY A CA 1
ATOM 1622 C C . GLY A 1 211 ? 13.453 17.328 4.484 1 98.62 211 GLY A C 1
ATOM 1623 O O . GLY A 1 211 ? 14.133 18.203 3.928 1 98.62 211 GLY A O 1
ATOM 1624 N N . VAL A 1 212 ? 12.695 17.641 5.621 1 98 212 VAL A N 1
ATOM 1625 C CA . VAL A 1 212 ? 12.406 19.047 5.895 1 98 212 VAL A CA 1
ATOM 1626 C C . VAL A 1 212 ? 13.117 19.484 7.176 1 98 212 VAL A C 1
ATOM 1628 O O . VAL A 1 212 ? 13.312 20.672 7.41 1 98 212 VAL A O 1
ATOM 1631 N N . CYS A 1 213 ? 13.469 18.547 8.023 1 96.06 213 CYS A N 1
ATOM 1632 C CA . CYS A 1 213 ? 14.203 18.922 9.227 1 96.06 213 CYS A CA 1
ATOM 1633 C C . CYS A 1 213 ? 15.438 18.062 9.414 1 96.06 213 CYS A C 1
ATOM 1635 O O . CYS A 1 213 ? 15.648 17.094 8.664 1 96.06 213 CYS A O 1
ATOM 1637 N N . GLY A 1 214 ? 16.297 18.5 10.352 1 97.44 214 GLY A N 1
ATOM 1638 C CA . GLY A 1 214 ? 17.516 17.766 10.609 1 97.44 214 GLY A CA 1
ATOM 1639 C C . GLY A 1 214 ? 18.625 18.062 9.602 1 97.44 214 GLY A C 1
ATOM 1640 O O . GLY A 1 214 ? 18.359 18.609 8.531 1 97.44 214 GLY A O 1
ATOM 1641 N N . ARG A 1 215 ? 19.875 17.609 9.953 1 97.5 215 ARG A N 1
ATOM 1642 C CA . ARG A 1 215 ? 21 17.781 9.047 1 97.5 215 ARG A CA 1
ATOM 1643 C C . ARG A 1 215 ? 20.781 17.016 7.746 1 97.5 215 ARG A C 1
ATOM 1645 O O . ARG A 1 215 ? 20.422 15.844 7.762 1 97.5 215 ARG A O 1
ATOM 1652 N N . GLU A 1 216 ? 20.938 17.734 6.621 1 98.06 216 GLU A N 1
ATOM 1653 C CA . GLU A 1 216 ? 20.797 17.141 5.293 1 98.06 216 GLU A CA 1
ATOM 1654 C C . GLU A 1 216 ? 19.391 16.609 5.074 1 98.06 216 GLU A C 1
ATOM 1656 O O . GLU A 1 216 ? 19.172 15.734 4.227 1 98.06 216 GLU A O 1
ATOM 1661 N N . GLY A 1 217 ? 18.422 17.062 5.887 1 98.69 217 GLY A N 1
ATOM 1662 C CA . GLY A 1 217 ? 17.047 16.609 5.723 1 98.69 217 GLY A CA 1
ATOM 1663 C C . GLY A 1 217 ? 16.797 15.234 6.293 1 98.69 217 GLY A C 1
ATOM 1664 O O . GLY A 1 217 ? 15.859 14.539 5.871 1 98.69 217 GLY A O 1
ATOM 1665 N N . ARG A 1 218 ? 17.562 14.812 7.281 1 98.75 218 ARG A N 1
ATOM 1666 C CA . ARG A 1 218 ? 17.5 13.453 7.816 1 98.75 218 ARG A CA 1
ATOM 1667 C C . ARG A 1 218 ? 16.25 13.242 8.648 1 98.75 218 ARG A C 1
ATOM 1669 O O . ARG A 1 218 ? 15.898 12.109 8.977 1 98.75 218 ARG A O 1
ATOM 1676 N N . GLY A 1 219 ? 15.547 14.281 9 1 98.5 219 GLY A N 1
ATOM 1677 C CA . GLY A 1 219 ? 14.242 14.109 9.617 1 98.5 219 GLY A CA 1
ATOM 1678 C C . GLY A 1 219 ? 14.211 14.516 11.078 1 98.5 219 GLY A C 1
ATOM 1679 O O . GLY A 1 219 ? 15.188 15.07 11.594 1 98.5 219 GLY A O 1
ATOM 1680 N N . SER A 1 220 ? 13.094 14.297 11.742 1 98.62 220 SER A N 1
ATOM 1681 C CA . SER A 1 220 ? 12.797 14.727 13.102 1 98.62 220 SER A CA 1
ATOM 1682 C C . SER A 1 220 ? 13.734 14.07 14.109 1 98.62 220 SER A C 1
ATOM 1684 O O . SER A 1 220 ? 14.117 14.68 15.109 1 98.62 220 SER A O 1
ATOM 1686 N N . CYS A 1 221 ? 14.039 12.797 13.844 1 98.69 221 CYS A N 1
ATOM 1687 C CA . CYS A 1 221 ? 14.898 12.078 14.789 1 98.69 221 CYS A CA 1
ATOM 1688 C C . CYS A 1 221 ? 16.297 12.672 14.812 1 98.69 221 CYS A C 1
ATOM 1690 O O . CYS A 1 221 ? 16.891 12.844 15.883 1 98.69 221 CYS A O 1
ATOM 1692 N N . ASP A 1 222 ? 16.812 12.953 13.633 1 98.62 222 ASP A N 1
ATOM 1693 C CA . ASP A 1 222 ? 18.109 13.609 13.547 1 98.62 222 ASP A CA 1
ATOM 1694 C C . ASP A 1 222 ? 18.078 14.984 14.219 1 98.62 222 ASP A C 1
ATOM 1696 O O . ASP A 1 222 ? 19.016 15.344 14.953 1 98.62 222 ASP A O 1
ATOM 1700 N N . ALA A 1 223 ? 17.031 15.766 13.984 1 98.31 223 ALA A N 1
ATOM 1701 C CA . ALA A 1 223 ? 16.875 17.094 14.586 1 98.31 223 ALA A CA 1
ATOM 1702 C C . ALA A 1 223 ? 16.859 17 16.109 1 98.31 223 ALA A C 1
ATOM 1704 O O . ALA A 1 223 ? 17.359 17.906 16.797 1 98.31 223 ALA A O 1
ATOM 1705 N N . ALA A 1 224 ? 16.312 15.914 16.641 1 98.44 224 ALA A N 1
ATOM 1706 C CA . ALA A 1 224 ? 16.219 15.711 18.078 1 98.44 224 ALA A CA 1
ATOM 1707 C C . ALA A 1 224 ? 17.5 15.07 18.625 1 98.44 224 ALA A C 1
ATOM 1709 O O . ALA A 1 224 ? 17.641 14.906 19.844 1 98.44 224 ALA A O 1
ATOM 1710 N N . GLY A 1 225 ? 18.406 14.641 17.75 1 98.19 225 GLY A N 1
ATOM 1711 C CA . GLY A 1 225 ? 19.672 14.039 18.141 1 98.19 225 GLY A CA 1
ATOM 1712 C C . GLY A 1 225 ? 19.531 12.609 18.625 1 98.19 225 GLY A C 1
ATOM 1713 O O . GLY A 1 225 ? 20.266 12.172 19.516 1 98.19 225 GLY A O 1
ATOM 1714 N N . ILE A 1 226 ? 18.547 11.922 18.109 1 98.38 226 ILE A N 1
ATOM 1715 C CA . ILE A 1 226 ? 18.328 10.562 18.578 1 98.38 226 ILE A CA 1
ATOM 1716 C C . ILE A 1 226 ? 18.25 9.602 17.391 1 98.38 226 ILE A C 1
ATOM 1718 O O . ILE A 1 226 ? 18.109 10.039 16.25 1 98.38 226 ILE A O 1
ATOM 1722 N N . ARG A 1 227 ? 18.359 8.383 17.656 1 98.31 227 ARG A N 1
ATOM 1723 C CA . ARG A 1 227 ? 18.031 7.281 16.75 1 98.31 227 ARG A CA 1
ATOM 1724 C C . ARG A 1 227 ? 17.094 6.281 17.422 1 98.31 227 ARG A C 1
ATOM 1726 O O . ARG A 1 227 ? 17.469 5.605 18.375 1 98.31 227 ARG A O 1
ATOM 1733 N N . PRO A 1 228 ? 15.891 6.203 16.938 1 98.81 228 PRO A N 1
ATOM 1734 C CA . PRO A 1 228 ? 14.977 5.203 17.5 1 98.81 228 PRO A CA 1
ATOM 1735 C C . PRO A 1 228 ? 15.336 3.779 17.078 1 98.81 228 PRO A C 1
ATOM 1737 O O . PRO A 1 228 ? 16.25 3.582 16.281 1 98.81 228 PRO A O 1
ATOM 1740 N N . ASP A 1 229 ? 14.688 2.783 17.656 1 98.81 229 ASP A N 1
ATOM 1741 C CA . ASP A 1 229 ? 14.93 1.393 17.281 1 98.81 229 ASP A CA 1
ATOM 1742 C C . ASP A 1 229 ? 14.391 1.103 15.875 1 98.81 229 ASP A C 1
ATOM 1744 O O . ASP A 1 229 ? 14.984 0.316 15.133 1 98.81 229 ASP A O 1
ATOM 1748 N N . ILE A 1 230 ? 13.258 1.698 15.562 1 98.88 230 ILE A N 1
ATOM 1749 C CA . ILE A 1 230 ? 12.625 1.581 14.258 1 98.88 230 ILE A CA 1
ATOM 1750 C C . ILE A 1 230 ? 12.148 2.955 13.789 1 98.88 230 ILE A C 1
ATOM 1752 O O . ILE A 1 230 ? 11.484 3.676 14.539 1 98.88 230 ILE A O 1
ATOM 1756 N N . GLN A 1 231 ? 12.547 3.338 12.625 1 98.94 231 GLN A N 1
ATOM 1757 C CA . GLN A 1 231 ? 12.086 4.59 12.023 1 98.94 231 GLN A CA 1
ATOM 1758 C C . GLN A 1 231 ? 11.398 4.34 10.688 1 98.94 231 GLN A C 1
ATOM 1760 O O . GLN A 1 231 ? 11.922 3.623 9.836 1 98.94 231 GLN A O 1
ATOM 1765 N N . ILE A 1 232 ? 10.203 4.852 10.555 1 98.88 232 ILE A N 1
ATOM 1766 C CA . ILE A 1 232 ? 9.484 4.805 9.289 1 98.88 232 ILE A CA 1
ATOM 1767 C C . ILE A 1 232 ? 9.609 6.152 8.578 1 98.88 232 ILE A C 1
ATOM 1769 O O . ILE A 1 232 ? 9.414 7.203 9.188 1 98.88 232 ILE A O 1
ATOM 1773 N N . VAL A 1 233 ? 9.961 6.141 7.352 1 98.81 233 VAL A N 1
ATOM 1774 C CA . VAL A 1 233 ? 9.93 7.34 6.523 1 98.81 233 VAL A CA 1
ATOM 1775 C C . VAL A 1 233 ? 9.055 7.102 5.297 1 98.81 233 VAL A C 1
ATOM 1777 O O . VAL A 1 233 ? 8.914 5.965 4.836 1 98.81 233 VAL A O 1
ATOM 1780 N N . THR A 1 234 ? 8.391 8.102 4.793 1 97.94 234 THR A N 1
ATOM 1781 C CA . THR A 1 234 ? 7.551 8 3.605 1 97.94 234 THR A CA 1
ATOM 1782 C C . THR A 1 234 ? 8.117 8.852 2.469 1 97.94 234 THR A C 1
ATOM 1784 O O . THR A 1 234 ? 8.82 9.836 2.713 1 97.94 234 THR A O 1
ATOM 1787 N N . PHE A 1 235 ? 7.789 8.492 1.256 1 98.44 235 PHE A N 1
ATOM 1788 C CA . PHE A 1 235 ? 8.336 9.188 0.095 1 98.44 235 PHE A CA 1
ATOM 1789 C C . PHE A 1 235 ? 7.266 10.023 -0.592 1 98.44 235 PHE A C 1
ATOM 1791 O O . PHE A 1 235 ? 7.547 10.727 -1.563 1 98.44 235 PHE A O 1
ATOM 1798 N N . GLY A 1 236 ? 6.039 10.008 -0.068 1 96.38 236 GLY A N 1
ATOM 1799 C CA . GLY A 1 236 ? 4.926 10.664 -0.732 1 96.38 236 GLY A CA 1
ATOM 1800 C C . GLY A 1 236 ? 4.742 12.109 -0.3 1 96.38 236 GLY A C 1
ATOM 1801 O O . GLY A 1 236 ? 3.74 12.742 -0.639 1 96.38 236 GLY A O 1
ATOM 1802 N N . LYS A 1 237 ? 5.668 12.656 0.493 1 96.88 237 LYS A N 1
ATOM 1803 C CA . LYS A 1 237 ? 5.562 14.016 1.022 1 96.88 237 LYS A CA 1
ATOM 1804 C C . LYS A 1 237 ? 6.773 14.852 0.628 1 96.88 237 LYS A C 1
ATOM 1806 O O . LYS A 1 237 ? 6.984 15.133 -0.555 1 96.88 237 LYS A O 1
ATOM 1811 N N . ALA A 1 238 ? 7.719 15.109 1.436 1 97.75 238 ALA A N 1
ATOM 1812 C CA . ALA A 1 238 ? 8.859 15.961 1.114 1 97.75 238 ALA A CA 1
ATOM 1813 C C . ALA A 1 238 ? 9.688 15.359 -0.017 1 97.75 238 ALA A C 1
ATOM 1815 O O . ALA A 1 238 ? 10.281 16.094 -0.82 1 97.75 238 ALA A O 1
ATOM 1816 N N . VAL A 1 239 ? 9.695 14.031 -0.136 1 97.94 239 VAL A N 1
ATOM 1817 C CA . VAL A 1 239 ? 10.508 13.344 -1.14 1 97.94 239 VAL A CA 1
ATOM 1818 C C . VAL A 1 239 ? 9.859 13.5 -2.516 1 97.94 239 VAL A C 1
ATOM 1820 O O . VAL A 1 239 ? 10.539 13.391 -3.541 1 97.94 239 VAL A O 1
ATOM 1823 N N . GLY A 1 240 ? 8.531 13.648 -2.549 1 96.38 240 GLY A N 1
ATOM 1824 C CA . GLY A 1 240 ? 7.832 14.016 -3.771 1 96.38 240 GLY A CA 1
ATOM 1825 C C . GLY A 1 240 ? 7.41 12.82 -4.602 1 96.38 240 GLY A C 1
ATOM 1826 O O . GLY A 1 240 ? 6.941 12.969 -5.73 1 96.38 240 GLY A O 1
ATOM 1827 N N . ALA A 1 241 ? 7.543 11.648 -4.105 1 96.62 241 ALA A N 1
ATOM 1828 C CA . ALA A 1 241 ? 7.246 10.422 -4.836 1 96.62 241 ALA A CA 1
ATOM 1829 C C . ALA A 1 241 ? 6.148 9.617 -4.141 1 96.62 241 ALA A C 1
ATOM 1831 O O . ALA A 1 241 ? 5.113 10.172 -3.756 1 96.62 241 ALA A O 1
ATOM 1832 N N . SER A 1 242 ? 6.297 8.336 -4.039 1 96.5 242 SER A N 1
ATOM 1833 C CA . SER A 1 242 ? 5.418 7.41 -3.33 1 96.5 242 SER A CA 1
ATOM 1834 C C . SER A 1 242 ? 6.207 6.277 -2.688 1 96.5 242 SER A C 1
ATOM 1836 O O . SER A 1 242 ? 7.363 6.035 -3.049 1 96.5 242 SER A O 1
ATOM 1838 N N . GLY A 1 243 ? 5.59 5.645 -1.706 1 97.19 243 GLY A N 1
ATOM 1839 C CA . GLY A 1 243 ? 6.273 4.559 -1.016 1 97.19 243 GLY A CA 1
ATOM 1840 C C . GLY A 1 243 ? 6.809 4.961 0.345 1 97.19 243 GLY A C 1
ATOM 1841 O O . GLY A 1 243 ? 6.535 6.066 0.824 1 97.19 243 GLY A O 1
ATOM 1842 N N . ALA A 1 244 ? 7.508 4.02 0.966 1 98.62 244 ALA A N 1
ATOM 1843 C CA . ALA A 1 244 ? 8.055 4.234 2.305 1 98.62 244 ALA A CA 1
ATOM 1844 C C . ALA A 1 244 ? 9.203 3.273 2.588 1 98.62 244 ALA A C 1
ATOM 1846 O O . ALA A 1 244 ? 9.523 2.41 1.764 1 98.62 244 ALA A O 1
ATOM 1847 N N . ALA A 1 245 ? 9.859 3.477 3.662 1 98.88 245 ALA A N 1
ATOM 1848 C CA . ALA A 1 245 ? 10.906 2.572 4.133 1 98.88 245 ALA A CA 1
ATOM 1849 C C . ALA A 1 245 ? 10.852 2.414 5.652 1 98.88 245 ALA A C 1
ATOM 1851 O O . ALA A 1 245 ? 10.484 3.348 6.367 1 98.88 245 ALA A O 1
ATOM 1852 N N . VAL A 1 246 ? 11.164 1.223 6.066 1 98.94 246 VAL A N 1
ATOM 1853 C CA . VAL A 1 246 ? 11.406 0.92 7.473 1 98.94 246 VAL A CA 1
ATOM 1854 C C . VAL A 1 246 ? 12.914 0.832 7.73 1 98.94 246 VAL A C 1
ATOM 1856 O O . VAL A 1 246 ? 13.609 0.028 7.105 1 98.94 246 VAL A O 1
ATOM 1859 N N . LEU A 1 247 ? 13.43 1.681 8.562 1 98.94 247 LEU A N 1
ATOM 1860 C CA . LEU A 1 247 ? 14.836 1.661 8.961 1 98.94 247 LEU A CA 1
ATOM 1861 C C . LEU A 1 247 ? 15.008 1.023 10.336 1 98.94 247 LEU A C 1
ATOM 1863 O O . LEU A 1 247 ? 14.297 1.378 11.273 1 98.94 247 LEU A O 1
ATOM 1867 N N . CYS A 1 248 ? 15.938 0.115 10.516 1 98.81 248 CYS A N 1
ATOM 1868 C CA . CYS A 1 248 ? 16.125 -0.618 11.758 1 98.81 248 CYS A CA 1
ATOM 1869 C C . CYS A 1 248 ? 17.469 -1.342 11.766 1 98.81 248 CYS A C 1
ATOM 1871 O O . CYS A 1 248 ? 18.266 -1.18 10.836 1 98.81 248 CYS A O 1
ATOM 1873 N N . ASP A 1 249 ? 17.766 -2.008 12.875 1 98.5 249 ASP A N 1
ATOM 1874 C CA . ASP A 1 249 ? 19 -2.789 12.961 1 98.5 249 ASP A CA 1
ATOM 1875 C C . ASP A 1 249 ? 18.906 -4.047 12.102 1 98.5 249 ASP A C 1
ATOM 1877 O O . ASP A 1 249 ? 17.828 -4.391 11.609 1 98.5 249 ASP A O 1
ATOM 1881 N N . ALA A 1 250 ? 20.016 -4.699 11.906 1 98.06 250 ALA A N 1
ATOM 1882 C CA . ALA A 1 250 ? 20.125 -5.824 10.984 1 98.06 250 ALA A CA 1
ATOM 1883 C C . ALA A 1 250 ? 19.219 -6.977 11.414 1 98.06 250 ALA A C 1
ATOM 1885 O O . ALA A 1 250 ? 18.578 -7.605 10.578 1 98.06 250 ALA A O 1
ATOM 1886 N N . GLN A 1 251 ? 19.188 -7.277 12.656 1 97.88 251 GLN A N 1
ATOM 1887 C CA . GLN A 1 251 ? 18.406 -8.414 13.148 1 97.88 251 GLN A CA 1
ATOM 1888 C C . GLN A 1 251 ? 16.906 -8.18 12.953 1 97.88 251 GLN A C 1
ATOM 1890 O O . GLN A 1 251 ? 16.188 -9.086 12.555 1 97.88 251 GLN A O 1
ATOM 1895 N N . THR A 1 252 ? 16.422 -6.961 13.297 1 98.5 252 THR A N 1
ATOM 1896 C CA . THR A 1 252 ? 15.016 -6.613 13.086 1 98.5 252 THR A CA 1
ATOM 1897 C C . THR A 1 252 ? 14.664 -6.699 11.602 1 98.5 252 THR A C 1
ATOM 1899 O O . THR A 1 252 ? 13.586 -7.188 11.242 1 98.5 252 THR A O 1
ATOM 1902 N N . ALA A 1 253 ? 15.547 -6.215 10.758 1 98.38 253 ALA A N 1
ATOM 1903 C CA . ALA A 1 253 ? 15.328 -6.281 9.312 1 98.38 253 ALA A CA 1
ATOM 1904 C C . ALA A 1 253 ? 15.219 -7.727 8.844 1 98.38 253 ALA A C 1
ATOM 1906 O O . ALA A 1 253 ? 14.359 -8.055 8.016 1 98.38 253 ALA A O 1
ATOM 1907 N N . ASP A 1 254 ? 16.125 -8.578 9.312 1 97.5 254 ASP A N 1
ATOM 1908 C CA . ASP A 1 254 ? 16.078 -9.992 8.969 1 97.5 254 ASP A CA 1
ATOM 1909 C C . ASP A 1 254 ? 14.734 -10.609 9.375 1 97.5 254 ASP A C 1
ATOM 1911 O O . ASP A 1 254 ? 14.148 -11.383 8.617 1 97.5 254 ASP A O 1
ATOM 1915 N N . TYR A 1 255 ? 14.305 -10.227 10.531 1 98 255 TYR A N 1
ATOM 1916 C CA . TYR A 1 255 ? 13.031 -10.727 11.023 1 98 255 TYR A CA 1
ATOM 1917 C C . TYR A 1 255 ? 11.883 -10.266 10.125 1 98 255 TYR A C 1
ATOM 1919 O O . TYR A 1 255 ? 11.039 -11.07 9.727 1 98 255 TYR A O 1
ATOM 1927 N N . LEU A 1 256 ? 11.82 -8.984 9.836 1 97.88 256 LEU A N 1
ATOM 1928 C CA . LEU A 1 256 ? 10.75 -8.445 9.008 1 97.88 256 LEU A CA 1
ATOM 1929 C C . LEU A 1 256 ? 10.75 -9.078 7.625 1 97.88 256 LEU A C 1
ATOM 1931 O O . LEU A 1 256 ? 9.688 -9.297 7.035 1 97.88 256 LEU A O 1
ATOM 1935 N N . THR A 1 257 ? 11.906 -9.383 7.066 1 96.31 257 THR A N 1
ATOM 1936 C CA . THR A 1 257 ? 12.016 -10.016 5.758 1 96.31 257 THR A CA 1
ATOM 1937 C C . THR A 1 257 ? 11.391 -11.406 5.773 1 96.31 257 THR A C 1
ATOM 1939 O O . THR A 1 257 ? 10.891 -11.883 4.746 1 96.31 257 THR A O 1
ATOM 1942 N N . GLN A 1 258 ? 11.328 -12.031 6.973 1 94.88 258 GLN A N 1
ATOM 1943 C CA . GLN A 1 258 ? 10.789 -13.383 7.078 1 94.88 258 GLN A CA 1
ATOM 1944 C C . GLN A 1 258 ? 9.297 -13.352 7.418 1 94.88 258 GLN A C 1
ATOM 1946 O O . GLN A 1 258 ? 8.555 -14.273 7.066 1 94.88 258 GLN A O 1
ATOM 1951 N N . TYR A 1 259 ? 8.82 -12.188 8.047 1 95.31 259 TYR A N 1
ATOM 1952 C CA . TYR A 1 259 ? 7.531 -12.344 8.711 1 95.31 259 TYR A CA 1
ATOM 1953 C C . TYR A 1 259 ? 6.598 -11.188 8.359 1 95.31 259 TYR A C 1
ATOM 1955 O O . TYR A 1 259 ? 5.391 -11.258 8.617 1 95.31 259 TYR A O 1
ATOM 1963 N N . ALA A 1 260 ? 7.098 -10.117 7.809 1 95.94 260 ALA A N 1
ATOM 1964 C CA . ALA A 1 260 ? 6.227 -9.008 7.445 1 95.94 260 ALA A CA 1
ATOM 1965 C C . ALA A 1 260 ? 5.406 -9.336 6.203 1 95.94 260 ALA A C 1
ATOM 1967 O O . ALA A 1 260 ? 5.891 -9.203 5.074 1 95.94 260 ALA A O 1
ATOM 1968 N N . ARG A 1 261 ? 4.195 -9.594 6.332 1 94.19 261 ARG A N 1
ATOM 1969 C CA . ARG A 1 261 ? 3.336 -10.102 5.266 1 94.19 261 ARG A CA 1
ATOM 1970 C C . ARG A 1 261 ? 3.131 -9.055 4.18 1 94.19 261 ARG A C 1
ATOM 1972 O O . ARG A 1 261 ? 3.051 -9.391 2.994 1 94.19 261 ARG A O 1
ATOM 1979 N N . HIS A 1 262 ? 3.068 -7.738 4.602 1 94.25 262 HIS A N 1
ATOM 1980 C CA . HIS A 1 262 ? 2.922 -6.652 3.637 1 94.25 262 HIS A CA 1
ATOM 1981 C C . HIS A 1 262 ? 4.098 -6.617 2.668 1 94.25 262 HIS A C 1
ATOM 1983 O O . HIS A 1 262 ? 3.979 -6.09 1.559 1 94.25 262 HIS A O 1
ATOM 1989 N N . LEU A 1 263 ? 5.238 -7.113 3.127 1 94.12 263 LEU A N 1
ATOM 1990 C CA . LEU A 1 263 ? 6.453 -7.176 2.32 1 94.12 263 LEU A CA 1
ATOM 1991 C C . LEU A 1 263 ? 6.48 -8.445 1.479 1 94.12 263 LEU A C 1
ATOM 1993 O O . LEU A 1 263 ? 6.77 -8.398 0.281 1 94.12 263 LEU A O 1
ATOM 1997 N N . ILE A 1 264 ? 6.133 -9.57 2.047 1 92.81 264 ILE A N 1
ATOM 1998 C CA . ILE A 1 264 ? 6.312 -10.898 1.484 1 92.81 264 ILE A CA 1
ATOM 1999 C C . ILE A 1 264 ? 5.25 -11.156 0.419 1 92.81 264 ILE A C 1
ATOM 2001 O O . ILE A 1 264 ? 5.539 -11.758 -0.621 1 92.81 264 ILE A O 1
ATOM 2005 N N . TYR A 1 265 ? 4.008 -10.625 0.626 1 91.88 265 TYR A N 1
ATOM 2006 C CA . TYR A 1 265 ? 2.879 -11.07 -0.185 1 91.88 265 TYR A CA 1
ATOM 2007 C C . TYR A 1 265 ? 2.326 -9.922 -1.026 1 91.88 265 TYR A C 1
ATOM 2009 O O . TYR A 1 265 ? 1.126 -9.875 -1.305 1 91.88 265 TYR A O 1
ATOM 2017 N N . SER A 1 266 ? 3.154 -9 -1.322 1 91.69 266 SER A N 1
ATOM 2018 C CA . SER A 1 266 ? 2.783 -7.895 -2.201 1 91.69 266 SER A CA 1
ATOM 2019 C C . SER A 1 266 ? 3.846 -7.656 -3.27 1 91.69 266 SER A C 1
ATOM 2021 O O . SER A 1 266 ? 5.039 -7.832 -3.014 1 91.69 266 SER A O 1
ATOM 2023 N N . THR A 1 267 ? 3.336 -7.258 -4.391 1 90.56 267 THR A N 1
ATOM 2024 C CA . THR A 1 267 ? 4.258 -6.855 -5.445 1 90.56 267 THR A CA 1
ATOM 2025 C C . THR A 1 267 ? 5.109 -5.672 -5 1 90.56 267 THR A C 1
ATOM 2027 O O . THR A 1 267 ? 4.602 -4.734 -4.379 1 90.56 267 THR A O 1
ATOM 2030 N N . THR A 1 268 ? 6.406 -5.766 -5.262 1 93.25 268 THR A N 1
ATOM 2031 C CA . THR A 1 268 ? 7.316 -4.664 -4.973 1 93.25 268 THR A CA 1
ATOM 2032 C C . THR A 1 268 ? 6.992 -3.451 -5.836 1 93.25 268 THR A C 1
ATOM 2034 O O . THR A 1 268 ? 6.613 -3.594 -7 1 93.25 268 THR A O 1
ATOM 2037 N N . PHE A 1 269 ? 7.098 -2.18 -5.207 1 93.31 269 PHE A N 1
ATOM 2038 C CA . PHE A 1 269 ? 6.828 -1.028 -6.059 1 93.31 269 PHE A CA 1
ATOM 2039 C C . PHE A 1 269 ? 7.848 -0.938 -7.188 1 93.31 269 PHE A C 1
ATOM 2041 O O . PHE A 1 269 ? 8.93 -1.522 -7.098 1 93.31 269 PHE A O 1
ATOM 2048 N N . PRO A 1 270 ? 7.578 -0.251 -8.289 1 95.38 270 PRO A N 1
ATOM 2049 C CA . PRO A 1 270 ? 8.398 -0.259 -9.508 1 95.38 270 PRO A CA 1
ATOM 2050 C C . PRO A 1 270 ? 9.828 0.206 -9.258 1 95.38 270 PRO A C 1
ATOM 2052 O O . PRO A 1 270 ? 10.055 1.159 -8.5 1 95.38 270 PRO A O 1
ATOM 2055 N N . ALA A 1 271 ? 10.797 -0.444 -9.906 1 95.94 271 ALA A N 1
ATOM 2056 C CA . ALA A 1 271 ? 12.203 -0.073 -9.812 1 95.94 271 ALA A CA 1
ATOM 2057 C C . ALA A 1 271 ? 12.414 1.377 -10.234 1 95.94 271 ALA A C 1
ATOM 2059 O O . ALA A 1 271 ? 13.281 2.068 -9.688 1 95.94 271 ALA A O 1
ATOM 2060 N N . ALA A 1 272 ? 11.656 1.829 -11.219 1 96.38 272 ALA A N 1
ATOM 2061 C CA . ALA A 1 272 ? 11.734 3.213 -11.68 1 96.38 272 ALA A CA 1
ATOM 2062 C C . ALA A 1 272 ? 11.469 4.188 -10.539 1 96.38 272 ALA A C 1
ATOM 2064 O O . ALA A 1 272 ? 12.078 5.262 -10.477 1 96.38 272 ALA A O 1
ATOM 2065 N N . GLN A 1 273 ? 10.547 3.875 -9.719 1 97.25 273 GLN A N 1
ATOM 2066 C CA . GLN A 1 273 ? 10.25 4.684 -8.539 1 97.25 273 GLN A CA 1
ATOM 2067 C C . GLN A 1 273 ? 11.453 4.758 -7.605 1 97.25 273 GLN A C 1
ATOM 2069 O O . GLN A 1 273 ? 11.734 5.816 -7.035 1 97.25 273 GLN A O 1
ATOM 2074 N N . ALA A 1 274 ? 12.141 3.611 -7.426 1 98.12 274 ALA A N 1
ATOM 2075 C CA . ALA A 1 274 ? 13.352 3.602 -6.609 1 98.12 274 ALA A CA 1
ATOM 2076 C C . ALA A 1 274 ? 14.406 4.551 -7.176 1 98.12 274 ALA A C 1
ATOM 2078 O O . ALA A 1 274 ? 15.078 5.258 -6.426 1 98.12 274 ALA A O 1
ATOM 2079 N N . CYS A 1 275 ? 14.531 4.559 -8.484 1 98.06 275 CYS A N 1
ATOM 2080 C CA . CYS A 1 275 ? 15.469 5.461 -9.141 1 98.06 275 CYS A CA 1
ATOM 2081 C C . CYS A 1 275 ? 15.109 6.914 -8.875 1 98.06 275 CYS A C 1
ATOM 2083 O O . CYS A 1 275 ? 15.977 7.73 -8.57 1 98.06 275 CYS A O 1
ATOM 2085 N N . ALA A 1 276 ? 13.844 7.215 -8.984 1 98.56 276 ALA A N 1
ATOM 2086 C CA . ALA A 1 276 ? 13.375 8.578 -8.75 1 98.56 276 ALA A CA 1
ATOM 2087 C C . ALA A 1 276 ? 13.633 9 -7.305 1 98.56 276 ALA A C 1
ATOM 2089 O O . ALA A 1 276 ? 14.031 10.133 -7.043 1 98.56 276 ALA A O 1
ATOM 2090 N N . ILE A 1 277 ? 13.367 8.086 -6.355 1 98.81 277 ILE A N 1
ATOM 2091 C CA . ILE A 1 277 ? 13.547 8.375 -4.938 1 98.81 277 ILE A CA 1
ATOM 2092 C C . ILE A 1 277 ? 15.031 8.617 -4.645 1 98.81 277 ILE A C 1
ATOM 2094 O O . ILE A 1 277 ? 15.383 9.5 -3.861 1 98.81 277 ILE A O 1
ATOM 2098 N N . GLN A 1 278 ? 15.898 7.816 -5.273 1 98.81 278 GLN A N 1
ATOM 2099 C CA . GLN A 1 278 ? 17.328 8.039 -5.117 1 98.81 278 GLN A CA 1
ATOM 2100 C C . GLN A 1 278 ? 17.719 9.453 -5.543 1 98.81 278 GLN A C 1
ATOM 2102 O O . GLN A 1 278 ? 18.469 10.133 -4.844 1 98.81 278 GLN A O 1
ATOM 2107 N N . ALA A 1 279 ? 17.188 9.875 -6.676 1 98.81 279 ALA A N 1
ATOM 2108 C CA . ALA A 1 279 ? 17.469 11.227 -7.156 1 98.81 279 ALA A CA 1
ATOM 2109 C C . ALA A 1 279 ? 16.906 12.273 -6.191 1 98.81 279 ALA A C 1
ATOM 2111 O O . ALA A 1 279 ? 17.562 13.289 -5.922 1 98.81 279 ALA A O 1
ATOM 2112 N N . ALA A 1 280 ? 15.734 12.039 -5.695 1 98.75 280 ALA A N 1
ATOM 2113 C CA . ALA A 1 280 ? 15.109 12.977 -4.762 1 98.75 280 ALA A CA 1
ATOM 2114 C C . ALA A 1 280 ? 15.922 13.086 -3.475 1 98.75 280 ALA A C 1
ATOM 2116 O O . ALA A 1 280 ? 16.078 14.18 -2.926 1 98.75 280 ALA A O 1
ATOM 2117 N N . VAL A 1 281 ? 16.406 11.953 -2.957 1 98.75 281 VAL A N 1
ATOM 2118 C CA . VAL A 1 281 ? 17.203 11.945 -1.738 1 98.75 281 VAL A CA 1
ATOM 2119 C C . VAL A 1 281 ? 18.484 12.758 -1.95 1 98.75 281 VAL A C 1
ATOM 2121 O O . VAL A 1 281 ? 18.906 13.492 -1.058 1 98.75 281 VAL A O 1
ATOM 2124 N N . GLN A 1 282 ? 19.078 12.664 -3.115 1 98.62 282 GLN A N 1
ATOM 2125 C CA . GLN A 1 282 ? 20.266 13.469 -3.422 1 98.62 282 GLN A CA 1
ATOM 2126 C C . GLN A 1 282 ? 19.922 14.961 -3.383 1 98.62 282 GLN A C 1
ATOM 2128 O O . GLN A 1 282 ? 20.688 15.75 -2.82 1 98.62 282 GLN A O 1
ATOM 2133 N N . GLU A 1 283 ? 18.781 15.305 -3.955 1 98.44 283 GLU A N 1
ATOM 2134 C CA . GLU A 1 283 ? 18.344 16.703 -3.934 1 98.44 283 GLU A CA 1
ATOM 2135 C C . GLU A 1 283 ? 18.078 17.172 -2.508 1 98.44 283 GLU A C 1
ATOM 2137 O O . GLU A 1 283 ? 18.328 18.328 -2.172 1 98.44 283 GLU A O 1
ATOM 2142 N N . ILE A 1 284 ? 17.562 16.328 -1.674 1 98.69 284 ILE A N 1
ATOM 2143 C CA . ILE A 1 284 ? 17.25 16.656 -0.285 1 98.69 284 ILE A CA 1
ATOM 2144 C C . ILE A 1 284 ? 18.547 16.891 0.486 1 98.69 284 ILE A C 1
ATOM 2146 O O . ILE A 1 284 ? 18.672 17.875 1.208 1 98.69 284 ILE A O 1
ATOM 2150 N N . ARG A 1 285 ? 19.516 16 0.333 1 98.31 285 ARG A N 1
ATOM 2151 C CA . ARG A 1 285 ? 20.766 16.078 1.068 1 98.31 285 ARG A CA 1
ATOM 2152 C C . ARG A 1 285 ? 21.5 17.375 0.754 1 98.31 285 ARG A C 1
ATOM 2154 O O . ARG A 1 285 ? 22.125 17.969 1.637 1 98.31 285 ARG A O 1
ATOM 2161 N N . HIS A 1 286 ? 21.344 17.875 -0.459 1 97.06 286 HIS A N 1
ATOM 2162 C CA . HIS A 1 286 ? 22.016 19.094 -0.877 1 97.06 286 HIS A CA 1
ATOM 2163 C C . HIS A 1 286 ? 21.047 20.281 -0.91 1 97.06 286 HIS A C 1
ATOM 2165 O O . HIS A 1 286 ? 21.359 21.328 -1.475 1 97.06 286 HIS A O 1
ATOM 2171 N N . GLY A 1 287 ? 19.906 20.047 -0.327 1 97.06 287 GLY A N 1
ATOM 2172 C CA . GLY A 1 287 ? 18.844 21.016 -0.502 1 97.06 287 GLY A CA 1
ATOM 2173 C C . GLY A 1 287 ? 18.656 21.938 0.694 1 97.06 287 GLY A C 1
ATOM 2174 O O . GLY A 1 287 ? 17.531 22.203 1.111 1 97.06 287 GLY A O 1
ATOM 2175 N N . ASP A 1 288 ? 19.719 22.438 1.312 1 97.06 288 ASP A N 1
ATOM 2176 C CA . ASP A 1 288 ? 19.609 23.375 2.424 1 97.06 288 ASP A CA 1
ATOM 2177 C C . ASP A 1 288 ? 18.859 24.641 2.014 1 97.06 288 ASP A C 1
ATOM 2179 O O . ASP A 1 288 ? 18.109 25.203 2.807 1 97.06 288 ASP A O 1
ATOM 2183 N N . GLY A 1 289 ? 19.094 25.047 0.762 1 97.69 289 GLY A N 1
ATOM 2184 C CA . GLY A 1 289 ? 18.375 26.188 0.247 1 97.69 289 GLY A CA 1
ATOM 2185 C C . GLY A 1 289 ? 16.859 26 0.232 1 97.69 289 GLY A C 1
ATOM 2186 O O . GLY A 1 289 ? 16.109 26.922 0.562 1 97.69 289 GLY A O 1
ATOM 2187 N N . LEU A 1 290 ? 16.453 24.844 -0.198 1 97.38 290 LEU A N 1
ATOM 2188 C CA . LEU A 1 290 ? 15.023 24.516 -0.191 1 97.38 290 LEU A CA 1
ATOM 2189 C C . LEU A 1 290 ? 14.461 24.578 1.227 1 97.38 290 LEU A C 1
ATOM 2191 O O . LEU A 1 290 ? 13.383 25.125 1.45 1 97.38 290 LEU A O 1
ATOM 2195 N N . ARG A 1 291 ? 15.133 23.969 2.217 1 98.19 291 ARG A N 1
ATOM 2196 C CA . ARG A 1 291 ? 14.695 23.969 3.607 1 98.19 291 ARG A CA 1
ATOM 2197 C C . ARG A 1 291 ? 14.68 25.375 4.18 1 98.19 291 ARG A C 1
ATOM 2199 O O . ARG A 1 291 ? 13.789 25.734 4.961 1 98.19 291 ARG A O 1
ATOM 2206 N N . ASP A 1 292 ? 15.656 26.219 3.793 1 98.19 292 ASP A N 1
ATOM 2207 C CA . ASP A 1 292 ? 15.68 27.609 4.227 1 98.19 292 ASP A CA 1
ATOM 2208 C C . ASP A 1 292 ? 14.484 28.375 3.678 1 98.19 292 ASP A C 1
ATOM 2210 O O . ASP A 1 292 ? 13.867 29.172 4.395 1 98.19 292 ASP A O 1
ATOM 2214 N N . THR A 1 293 ? 14.219 28.172 2.414 1 98.06 293 THR A N 1
ATOM 2215 C CA . THR A 1 293 ? 13.07 28.828 1.793 1 98.06 293 THR A CA 1
ATOM 2216 C C . THR A 1 293 ? 11.781 28.422 2.498 1 98.06 293 THR A C 1
ATOM 2218 O O . THR A 1 293 ? 10.922 29.266 2.762 1 98.06 293 THR A O 1
ATOM 2221 N N . LEU A 1 294 ? 11.602 27.141 2.795 1 98.31 294 LEU A N 1
ATOM 2222 C CA . LEU A 1 294 ? 10.422 26.672 3.518 1 98.31 294 LEU A CA 1
ATOM 2223 C C . LEU A 1 294 ? 10.32 27.344 4.883 1 98.31 294 LEU A C 1
ATOM 2225 O O . LEU A 1 294 ? 9.242 27.797 5.277 1 98.31 294 LEU A O 1
ATOM 2229 N N . ALA A 1 295 ? 11.422 27.406 5.605 1 98.12 295 ALA A N 1
ATOM 2230 C CA . ALA A 1 295 ? 11.453 28.047 6.922 1 98.12 295 ALA A CA 1
ATOM 2231 C C . ALA A 1 295 ? 11.055 29.516 6.832 1 98.12 295 ALA A C 1
ATOM 2233 O O . ALA A 1 295 ? 10.32 30.016 7.688 1 98.12 295 ALA A O 1
ATOM 2234 N N . GLU A 1 296 ? 11.531 30.172 5.801 1 98.38 296 GLU A N 1
ATOM 2235 C CA . GLU A 1 296 ? 11.195 31.562 5.59 1 98.38 296 GLU A CA 1
ATOM 2236 C C . GLU A 1 296 ? 9.703 31.734 5.281 1 98.38 296 GLU A C 1
ATOM 2238 O O . GLU A 1 296 ? 9.07 32.688 5.762 1 98.38 296 GLU A O 1
ATOM 2243 N N . ASN A 1 297 ? 9.219 30.859 4.43 1 98.56 297 ASN A N 1
ATOM 2244 C CA . ASN A 1 297 ? 7.793 30.891 4.105 1 98.56 297 ASN A CA 1
ATOM 2245 C C . ASN A 1 297 ? 6.934 30.703 5.352 1 98.56 297 ASN A C 1
ATOM 2247 O O . ASN A 1 297 ? 5.922 31.391 5.523 1 98.56 297 ASN A O 1
ATOM 2251 N N . ILE A 1 298 ? 7.332 29.766 6.227 1 98.44 298 ILE A N 1
ATOM 2252 C CA . ILE A 1 298 ? 6.613 29.484 7.469 1 98.44 298 ILE A CA 1
ATOM 2253 C C . ILE A 1 298 ? 6.641 30.734 8.367 1 98.44 298 ILE A C 1
ATOM 2255 O O . ILE A 1 298 ? 5.602 31.156 8.875 1 98.44 298 ILE A O 1
ATOM 2259 N N . ARG A 1 299 ? 7.812 31.312 8.523 1 97.94 299 ARG A N 1
ATOM 2260 C CA . ARG A 1 299 ? 7.961 32.5 9.344 1 97.94 299 ARG A CA 1
ATOM 2261 C C . ARG A 1 299 ? 7.094 33.656 8.82 1 97.94 299 ARG A C 1
ATOM 2263 O O . ARG A 1 299 ? 6.383 34.312 9.586 1 97.94 299 ARG A O 1
ATOM 2270 N N . PHE A 1 300 ? 7.188 33.906 7.562 1 98.44 300 PHE A N 1
ATOM 2271 C CA . PHE A 1 300 ? 6.438 34.969 6.918 1 98.44 300 PHE A CA 1
ATOM 2272 C C . PHE A 1 300 ? 4.938 34.781 7.117 1 98.44 300 PHE A C 1
ATOM 2274 O O . PHE A 1 300 ? 4.23 35.719 7.477 1 98.44 300 PHE A O 1
ATOM 2281 N N . PHE A 1 301 ? 4.453 33.594 6.918 1 98.56 301 PHE A N 1
ATOM 2282 C CA . PHE A 1 301 ? 3.043 33.281 7.098 1 98.56 301 PHE A CA 1
ATOM 2283 C C . PHE A 1 301 ? 2.604 33.531 8.531 1 98.56 301 PHE A C 1
ATOM 2285 O O . PHE A 1 301 ? 1.591 34.219 8.758 1 98.56 301 PHE A O 1
ATOM 2292 N N . ARG A 1 302 ? 3.361 32.938 9.461 1 97.88 302 ARG A N 1
ATOM 2293 C CA . ARG A 1 302 ? 2.988 33.062 10.867 1 97.88 302 ARG A CA 1
ATOM 2294 C C . ARG A 1 302 ? 2.969 34.5 11.32 1 97.88 302 ARG A C 1
ATOM 2296 O O . ARG A 1 302 ? 2.104 34.906 12.102 1 97.88 302 ARG A O 1
ATOM 2303 N N . GLU A 1 303 ? 3.898 35.312 10.828 1 96.94 303 GLU A N 1
ATOM 2304 C CA . GLU A 1 303 ? 3.924 36.719 11.141 1 96.94 303 GLU A CA 1
ATOM 2305 C C . GLU A 1 303 ? 2.678 37.438 10.609 1 96.94 303 GLU A C 1
ATOM 2307 O O . GLU A 1 303 ? 2.109 38.281 11.289 1 96.94 303 GLU A O 1
ATOM 2312 N N . ARG A 1 304 ? 2.264 37.031 9.5 1 96.19 304 ARG A N 1
ATOM 2313 C CA . ARG A 1 304 ? 1.172 37.719 8.812 1 96.19 304 ARG A CA 1
ATOM 2314 C C . ARG A 1 304 ? -0.176 37.344 9.43 1 96.19 304 ARG A C 1
ATOM 2316 O O . ARG A 1 304 ? -1.123 38.125 9.375 1 96.19 304 ARG A O 1
ATOM 2323 N N . VAL A 1 305 ? -0.264 36.188 10.055 1 95.31 305 VAL A N 1
ATOM 2324 C CA . VAL A 1 305 ? -1.574 35.75 10.531 1 95.31 305 VAL A CA 1
ATOM 2325 C C . VAL A 1 305 ? -1.665 35.906 12.039 1 95.31 305 VAL A C 1
ATOM 2327 O O . VAL A 1 305 ? -2.68 35.594 12.656 1 95.31 305 VAL A O 1
ATOM 2330 N N . ALA A 1 306 ? -0.668 36.438 12.648 1 92.81 306 ALA A N 1
ATOM 2331 C CA . ALA A 1 306 ? -0.581 36.562 14.102 1 92.81 306 ALA A CA 1
ATOM 2332 C C . ALA A 1 306 ? -1.74 37.406 14.656 1 92.81 306 ALA A C 1
ATOM 2334 O O . ALA A 1 306 ? -2.174 37.188 15.789 1 92.81 306 ALA A O 1
ATOM 2335 N N . HIS A 1 307 ? -2.305 38.25 13.898 1 91.31 307 HIS A N 1
ATOM 2336 C CA . HIS A 1 307 ? -3.324 39.156 14.375 1 91.31 307 HIS A CA 1
ATOM 2337 C C . HIS A 1 307 ? -4.727 38.594 14.148 1 91.31 307 HIS A C 1
ATOM 2339 O O . HIS A 1 307 ? -5.707 39.156 14.648 1 91.31 307 HIS A O 1
ATOM 2345 N N . LEU A 1 308 ? -4.816 37.531 13.406 1 90.5 308 LEU A N 1
ATOM 2346 C CA . LEU A 1 308 ? -6.125 36.969 13.086 1 90.5 308 LEU A CA 1
ATOM 2347 C C . LEU A 1 308 ? -6.832 36.469 14.352 1 90.5 308 LEU A C 1
ATOM 2349 O O . LEU A 1 308 ? -6.188 35.969 15.273 1 90.5 308 LEU A O 1
ATOM 2353 N N . PRO A 1 309 ? -8.148 36.625 14.383 1 90.19 309 PRO A N 1
ATOM 2354 C CA . PRO A 1 309 ? -8.914 36.156 15.539 1 90.19 309 PRO A CA 1
ATOM 2355 C C . PRO A 1 309 ? -9.125 34.625 15.523 1 90.19 309 PRO A C 1
ATOM 2357 O O . PRO A 1 309 ? -10.055 34.125 16.156 1 90.19 309 PRO A O 1
ATOM 2360 N N . LEU A 1 310 ? -8.477 33.906 14.758 1 90.88 310 LEU A N 1
ATOM 2361 C CA . LEU A 1 310 ? -8.469 32.469 14.727 1 90.88 310 LEU A CA 1
ATOM 2362 C C . LEU A 1 310 ? -7.234 31.906 15.43 1 90.88 310 LEU A C 1
ATOM 2364 O O . LEU A 1 310 ? -6.191 32.562 15.461 1 90.88 310 LEU A O 1
ATOM 2368 N N . GLN A 1 311 ? -7.438 30.781 15.961 1 93.56 311 GLN A N 1
ATOM 2369 C CA . GLN A 1 311 ? -6.332 30.188 16.703 1 93.56 311 GLN A CA 1
ATOM 2370 C C . GLN A 1 311 ? -5.379 29.453 15.758 1 93.56 311 GLN A C 1
ATOM 2372 O O . GLN A 1 311 ? -5.766 28.469 15.117 1 93.56 311 GLN A O 1
ATOM 2377 N N . LEU A 1 312 ? -4.234 29.953 15.617 1 95.62 312 LEU A N 1
ATOM 2378 C CA . LEU A 1 312 ? -3.148 29.25 14.953 1 95.62 312 LEU A CA 1
ATOM 2379 C C . LEU A 1 312 ? -2.414 28.344 15.93 1 95.62 312 LEU A C 1
ATOM 2381 O O . LEU A 1 312 ? -1.9 28.812 16.953 1 95.62 312 LEU A O 1
ATOM 2385 N N . LEU A 1 313 ? -2.35 27.031 15.672 1 95.56 313 LEU A N 1
ATOM 2386 C CA . LEU A 1 313 ? -1.647 26.109 16.562 1 95.56 313 LEU A CA 1
ATOM 2387 C C . LEU A 1 313 ? -0.14 26.328 16.5 1 95.56 313 LEU A C 1
ATOM 2389 O O . LEU A 1 313 ? 0.376 26.812 15.477 1 95.56 313 LEU A O 1
ATOM 2393 N N . PRO A 1 314 ? 0.539 26.094 17.672 1 94.31 314 PRO A N 1
ATOM 2394 C CA . PRO A 1 314 ? 1.994 26.25 17.672 1 94.31 314 PRO A CA 1
ATOM 2395 C C . PRO A 1 314 ? 2.707 25.188 16.828 1 94.31 314 PRO A C 1
ATOM 2397 O O . PRO A 1 314 ? 2.789 24.031 17.234 1 94.31 314 PRO A O 1
ATOM 2400 N N . SER A 1 315 ? 3.105 25.516 15.641 1 96.5 315 SER A N 1
ATOM 2401 C CA . SER A 1 315 ? 3.785 24.625 14.711 1 96.5 315 SER A CA 1
ATOM 2402 C C . SER A 1 315 ? 4.98 25.312 14.055 1 96.5 315 SER A C 1
ATOM 2404 O O . SER A 1 315 ? 4.871 26.438 13.594 1 96.5 315 SER A O 1
ATOM 2406 N N . ALA A 1 316 ? 6.066 24.641 14.086 1 96 316 ALA A N 1
ATOM 2407 C CA . ALA A 1 316 ? 7.246 25.109 13.367 1 96 316 ALA A CA 1
ATOM 2408 C C . ALA A 1 316 ? 7.434 24.344 12.062 1 96 316 ALA A C 1
ATOM 2410 O O . ALA A 1 316 ? 8.461 24.5 11.391 1 96 316 ALA A O 1
ATOM 2411 N N . SER A 1 317 ? 6.5 23.484 11.703 1 98 317 SER A N 1
ATOM 2412 C CA . SER A 1 317 ? 6.621 22.625 10.531 1 98 317 SER A CA 1
ATOM 2413 C C . SER A 1 317 ? 5.863 23.219 9.344 1 98 317 SER A C 1
ATOM 2415 O O . SER A 1 317 ? 5.273 24.297 9.445 1 98 317 SER A O 1
ATOM 2417 N N . ALA A 1 318 ? 5.906 22.547 8.195 1 98.12 318 ALA A N 1
ATOM 2418 C CA . ALA A 1 318 ? 5.207 22.953 6.977 1 98.12 318 ALA A CA 1
ATOM 2419 C C . ALA A 1 318 ? 3.699 23 7.199 1 98.12 318 ALA A C 1
ATOM 2421 O O . ALA A 1 318 ? 2.971 23.641 6.434 1 98.12 318 ALA A O 1
ATOM 2422 N N . ILE A 1 319 ? 3.205 22.312 8.219 1 98.19 319 ILE A N 1
ATOM 2423 C CA . ILE A 1 319 ? 1.784 22.234 8.539 1 98.19 319 ILE A CA 1
ATOM 2424 C C . ILE A 1 319 ? 1.4 23.344 9.508 1 98.19 319 ILE A C 1
ATOM 2426 O O . ILE A 1 319 ? 1.921 23.406 10.625 1 98.19 319 ILE A O 1
ATOM 2430 N N . GLN A 1 320 ? 0.547 24.188 9.094 1 98.25 320 GLN A N 1
ATOM 2431 C CA . GLN A 1 320 ? 0.116 25.344 9.875 1 98.25 320 GLN A CA 1
ATOM 2432 C C . GLN A 1 320 ? -1.396 25.344 10.07 1 98.25 320 GLN A C 1
ATOM 2434 O O . GLN A 1 320 ? -2.129 26 9.336 1 98.25 320 GLN A O 1
ATOM 2439 N N . PRO A 1 321 ? -1.838 24.656 11.117 1 97.31 321 PRO A N 1
ATOM 2440 C CA . PRO A 1 321 ? -3.279 24.5 11.32 1 97.31 321 PRO A CA 1
ATOM 2441 C C . PRO A 1 321 ? -3.932 25.75 11.898 1 97.31 321 PRO A C 1
ATOM 2443 O O . PRO A 1 321 ? -3.414 26.328 12.859 1 97.31 321 PRO A O 1
ATOM 2446 N N . LEU A 1 322 ? -4.973 26.172 11.312 1 96.44 322 LEU A N 1
ATOM 2447 C CA . LEU A 1 322 ? -5.816 27.25 11.789 1 96.44 322 LEU A CA 1
ATOM 2448 C C . LEU A 1 322 ? -7.16 26.734 12.281 1 96.44 322 LEU A C 1
ATOM 2450 O O . LEU A 1 322 ? -8.008 26.344 11.469 1 96.44 322 LEU A O 1
ATOM 2454 N N . ILE A 1 323 ? -7.43 26.734 13.617 1 95.69 323 ILE A N 1
ATOM 2455 C CA . ILE A 1 323 ? -8.641 26.188 14.211 1 95.69 323 ILE A CA 1
ATOM 2456 C C . ILE A 1 323 ? -9.82 27.109 13.945 1 95.69 323 ILE A C 1
ATOM 2458 O O . ILE A 1 323 ? -9.766 28.297 14.266 1 95.69 323 ILE A O 1
ATOM 2462 N N . VAL A 1 324 ? -10.812 26.531 13.359 1 93.94 324 VAL A N 1
ATOM 2463 C CA . VAL A 1 324 ? -12.047 27.25 13.094 1 93.94 324 VAL A CA 1
ATOM 2464 C C . VAL A 1 324 ? -13.125 26.812 14.086 1 93.94 324 VAL A C 1
ATOM 2466 O O . VAL A 1 324 ? -13.938 27.641 14.523 1 93.94 324 VAL A O 1
ATOM 2469 N N . GLY A 1 325 ? -13.133 25.484 14.492 1 92 325 GLY A N 1
ATOM 2470 C CA . GLY A 1 325 ? -14.07 24.969 15.477 1 92 325 GLY A CA 1
ATOM 2471 C C . GLY A 1 325 ? -15.258 24.25 14.852 1 92 325 GLY A C 1
ATOM 2472 O O . GLY A 1 325 ? -15.227 23.031 14.664 1 92 325 GLY A O 1
ATOM 2473 N N . ASP A 1 326 ? -16.156 25.016 14.336 1 90.31 326 ASP A N 1
ATOM 2474 C CA . ASP A 1 326 ? -17.375 24.484 13.75 1 90.31 326 ASP A CA 1
ATOM 2475 C C . ASP A 1 326 ? -17.125 23.953 12.336 1 90.31 326 ASP A C 1
ATOM 2477 O O . ASP A 1 326 ? -16.391 24.562 11.562 1 90.31 326 ASP A O 1
ATOM 2481 N N . ASN A 1 327 ? -17.734 22.766 12.031 1 90.5 327 ASN A N 1
ATOM 2482 C CA . ASN A 1 327 ? -17.562 22.141 10.727 1 90.5 327 ASN A CA 1
ATOM 2483 C C . ASN A 1 327 ? -18.062 23.047 9.602 1 90.5 327 ASN A C 1
ATOM 2485 O O . ASN A 1 327 ? -17.375 23.219 8.594 1 90.5 327 ASN A O 1
ATOM 2489 N N . ARG A 1 328 ? -19.25 23.609 9.773 1 90.69 328 ARG A N 1
ATOM 2490 C CA . ARG A 1 328 ? -19.844 24.438 8.734 1 90.69 328 ARG A CA 1
ATOM 2491 C C . ARG A 1 328 ? -19 25.688 8.484 1 90.69 328 ARG A C 1
ATOM 2493 O O . ARG A 1 328 ? -18.828 26.109 7.34 1 90.69 328 ARG A O 1
ATOM 2500 N N . ALA A 1 329 ? -18.531 26.25 9.594 1 91.88 329 ALA A N 1
ATOM 2501 C CA . ALA A 1 329 ? -17.688 27.438 9.477 1 91.88 329 ALA A CA 1
ATOM 2502 C C . ALA A 1 329 ? -16.391 27.125 8.766 1 91.88 329 ALA A C 1
ATOM 2504 O O . ALA A 1 329 ? -15.914 27.922 7.941 1 91.88 329 ALA A O 1
ATOM 2505 N N . ALA A 1 330 ? -15.766 26.016 9.094 1 94.06 330 ALA A N 1
ATOM 2506 C CA . ALA A 1 330 ? -14.516 25.594 8.453 1 94.06 330 ALA A CA 1
ATOM 2507 C C . ALA A 1 330 ? -14.711 25.359 6.961 1 94.06 330 ALA A C 1
ATOM 2509 O O . ALA A 1 330 ? -13.867 25.75 6.148 1 94.06 330 ALA A O 1
ATOM 2510 N N . LEU A 1 331 ? -15.812 24.719 6.641 1 92.94 331 LEU A N 1
ATOM 2511 C CA . LEU A 1 331 ? -16.125 24.469 5.238 1 92.94 331 LEU A CA 1
ATOM 2512 C C . LEU A 1 331 ? -16.391 25.781 4.496 1 92.94 331 LEU A C 1
ATOM 2514 O O . LEU A 1 331 ? -15.953 25.938 3.352 1 92.94 331 LEU A O 1
ATOM 2518 N N . ALA A 1 332 ? -17.109 26.672 5.117 1 94 332 ALA A N 1
ATOM 2519 C CA . ALA A 1 332 ? -17.375 27.969 4.516 1 94 332 ALA A CA 1
ATOM 2520 C C . ALA A 1 332 ? -16.094 28.734 4.234 1 94 332 ALA A C 1
ATOM 2522 O O . ALA A 1 332 ? -15.945 29.359 3.178 1 94 332 ALA A O 1
ATOM 2523 N N . LEU A 1 333 ? -15.234 28.688 5.211 1 95.75 333 LEU A N 1
ATOM 2524 C CA . LEU A 1 333 ? -13.953 29.359 5.043 1 95.75 333 LEU A CA 1
ATOM 2525 C C . LEU A 1 333 ? -13.148 28.719 3.91 1 95.75 333 LEU A C 1
ATOM 2527 O O . LEU A 1 333 ? -12.57 29.422 3.086 1 95.75 333 LEU A O 1
ATOM 2531 N N . SER A 1 334 ? -13.055 27.438 3.844 1 95.81 334 SER A N 1
ATOM 2532 C CA . SER A 1 334 ? -12.383 26.719 2.77 1 95.81 334 SER A CA 1
ATOM 2533 C C . SER A 1 334 ? -12.953 27.109 1.406 1 95.81 334 SER A C 1
ATOM 2535 O O . SER A 1 334 ? -12.195 27.391 0.472 1 95.81 334 SER A O 1
ATOM 2537 N N . HIS A 1 335 ? -14.281 27.125 1.293 1 94.5 335 HIS A N 1
ATOM 2538 C CA . HIS A 1 335 ? -14.945 27.484 0.047 1 94.5 335 HIS A CA 1
ATOM 2539 C C . HIS A 1 335 ? -14.641 28.922 -0.336 1 94.5 335 HIS A C 1
ATOM 2541 O O . HIS A 1 335 ? -14.391 29.219 -1.506 1 94.5 335 HIS A O 1
ATOM 2547 N N . TYR A 1 336 ? -14.711 29.797 0.656 1 96.44 336 TYR A N 1
ATOM 2548 C CA . TYR A 1 336 ? -14.391 31.203 0.456 1 96.44 336 TYR A CA 1
ATOM 2549 C C . TYR A 1 336 ? -13.008 31.375 -0.152 1 96.44 336 TYR A C 1
ATOM 2551 O O . TYR A 1 336 ? -12.82 32.156 -1.092 1 96.44 336 TYR A O 1
ATOM 2559 N N . LEU A 1 337 ? -12.055 30.641 0.361 1 97.44 337 LEU A N 1
ATOM 2560 C CA . LEU A 1 337 ? -10.68 30.703 -0.123 1 97.44 337 LEU A CA 1
ATOM 2561 C C . LEU A 1 337 ? -10.57 30.125 -1.527 1 97.44 337 LEU A C 1
ATOM 2563 O O . LEU A 1 337 ? -9.891 30.688 -2.389 1 97.44 337 LEU A O 1
ATOM 2567 N N . GLN A 1 338 ? -11.242 29.031 -1.766 1 94.81 338 GLN A N 1
ATOM 2568 C CA . GLN A 1 338 ? -11.203 28.391 -3.07 1 94.81 338 GLN A CA 1
ATOM 2569 C C . GLN A 1 338 ? -11.758 29.297 -4.16 1 94.81 338 GLN A C 1
ATOM 2571 O O . GLN A 1 338 ? -11.242 29.328 -5.281 1 94.81 338 GLN A O 1
ATOM 2576 N N . GLU A 1 339 ? -12.781 29.984 -3.857 1 95.44 339 GLU A N 1
ATOM 2577 C CA . GLU A 1 339 ? -13.375 30.938 -4.797 1 95.44 339 GLU A CA 1
ATOM 2578 C C . GLU A 1 339 ? -12.383 32.031 -5.164 1 95.44 339 GLU A C 1
ATOM 2580 O O . GLU A 1 339 ? -12.539 32.688 -6.195 1 95.44 339 GLU A O 1
ATOM 2585 N N . ARG A 1 340 ? -11.406 32.219 -4.367 1 96.25 340 ARG A N 1
ATOM 2586 C CA . ARG A 1 340 ? -10.422 33.25 -4.582 1 96.25 340 ARG A CA 1
ATOM 2587 C C . ARG A 1 340 ? -9.117 32.688 -5.113 1 96.25 340 ARG A C 1
ATOM 2589 O O . ARG A 1 340 ? -8.078 33.344 -5.105 1 96.25 340 ARG A O 1
ATOM 2596 N N . GLY A 1 341 ? -9.156 31.438 -5.52 1 96.56 341 GLY A N 1
ATOM 2597 C CA . GLY A 1 341 ? -8.008 30.797 -6.137 1 96.56 341 GLY A CA 1
ATOM 2598 C C . GLY A 1 341 ? -7.008 30.266 -5.129 1 96.56 341 GLY A C 1
ATOM 2599 O O . GLY A 1 341 ? -5.816 30.141 -5.43 1 96.56 341 GLY A O 1
ATOM 2600 N N . LEU A 1 342 ? -7.418 30.062 -3.941 1 98 342 LEU A N 1
ATOM 2601 C CA . LEU A 1 342 ? -6.586 29.5 -2.879 1 98 342 LEU A CA 1
ATOM 2602 C C . LEU A 1 342 ? -7.121 28.156 -2.42 1 98 342 LEU A C 1
ATOM 2604 O O . LEU A 1 342 ? -8.195 28.078 -1.818 1 98 342 LEU A O 1
ATOM 2608 N N . TRP A 1 343 ? -6.363 27.125 -2.717 1 95.94 343 TRP A N 1
ATOM 2609 C CA . TRP A 1 343 ? -6.812 25.781 -2.381 1 95.94 343 TRP A CA 1
ATOM 2610 C C . TRP A 1 343 ? -6.391 25.391 -0.965 1 95.94 343 TRP A C 1
ATOM 2612 O O . TRP A 1 343 ? -5.242 25.016 -0.736 1 95.94 343 TRP A O 1
ATOM 2622 N N . VAL A 1 344 ? -7.285 25.5 -0.058 1 96.31 344 VAL A N 1
ATOM 2623 C CA . VAL A 1 344 ? -7.109 25.109 1.339 1 96.31 344 VAL A CA 1
ATOM 2624 C C . VAL A 1 344 ? -8.273 24.234 1.782 1 96.31 344 VAL A C 1
ATOM 2626 O O . VAL A 1 344 ? -9.43 24.656 1.772 1 96.31 344 VAL A O 1
ATOM 2629 N N . LYS A 1 345 ? -7.945 23.047 2.18 1 92.88 345 LYS A N 1
ATOM 2630 C CA . LYS A 1 345 ? -9 22.109 2.559 1 92.88 345 LYS A CA 1
ATOM 2631 C C . LYS A 1 345 ? -9.289 22.188 4.055 1 92.88 345 LYS A C 1
ATOM 2633 O O . LYS A 1 345 ? -8.375 22.344 4.863 1 92.88 345 LYS A O 1
ATOM 2638 N N . ALA A 1 346 ? -10.562 22.062 4.352 1 93.75 346 ALA A N 1
ATOM 2639 C CA . ALA A 1 346 ? -10.992 21.938 5.738 1 93.75 346 ALA A CA 1
ATOM 2640 C C . ALA A 1 346 ? -10.898 20.484 6.211 1 93.75 346 ALA A C 1
ATOM 2642 O O . ALA A 1 346 ? -11.289 19.562 5.484 1 93.75 346 ALA A O 1
ATOM 2643 N N . ILE A 1 347 ? -10.281 20.328 7.312 1 93.38 347 ILE A N 1
ATOM 2644 C CA . ILE A 1 347 ? -10.227 19.016 7.969 1 93.38 347 ILE A CA 1
ATOM 2645 C C . ILE A 1 347 ? -11.242 18.969 9.109 1 93.38 347 ILE A C 1
ATOM 2647 O O . ILE A 1 347 ? -11.297 19.891 9.938 1 93.38 347 ILE A O 1
ATOM 2651 N N . ARG A 1 348 ? -12.039 18 9.102 1 91.06 348 ARG A N 1
ATOM 2652 C CA . ARG A 1 348 ? -13.156 17.891 10.031 1 91.06 348 ARG A CA 1
ATOM 2653 C C . ARG A 1 348 ? -13.133 16.547 10.742 1 91.06 348 ARG A C 1
ATOM 2655 O O . ARG A 1 348 ? -12.43 15.617 10.328 1 91.06 348 ARG A O 1
ATOM 2662 N N . PRO A 1 349 ? -13.891 16.484 11.852 1 85.88 349 PRO A N 1
ATOM 2663 C CA . PRO A 1 349 ? -14.07 15.148 12.445 1 85.88 349 PRO A CA 1
ATOM 2664 C C . PRO A 1 349 ? -14.562 14.117 11.438 1 85.88 349 PRO A C 1
ATOM 2666 O O . PRO A 1 349 ? -15.297 14.453 10.508 1 85.88 349 PRO A O 1
ATOM 2669 N N . PRO A 1 350 ? -14.055 12.789 11.57 1 83.44 350 PRO A N 1
ATOM 2670 C CA . PRO A 1 350 ? -13.344 12.203 12.703 1 83.44 350 PRO A CA 1
ATOM 2671 C C . PRO A 1 350 ? -11.828 12.297 12.562 1 83.44 350 PRO A C 1
ATOM 2673 O O . PRO A 1 350 ? -11.086 11.766 13.398 1 83.44 350 PRO A O 1
ATOM 2676 N N . THR A 1 351 ? -11.344 12.961 11.555 1 84.56 351 THR A N 1
ATOM 2677 C CA . THR A 1 351 ? -9.898 13.102 11.391 1 84.56 351 THR A CA 1
ATOM 2678 C C . THR A 1 351 ? -9.297 13.922 12.531 1 84.56 351 THR A C 1
ATOM 2680 O O . THR A 1 351 ? -8.148 13.703 12.922 1 84.56 351 THR A O 1
ATOM 2683 N N . VAL A 1 352 ? -10.047 14.898 12.992 1 89.38 352 VAL A N 1
ATOM 2684 C CA . VAL A 1 352 ? -9.68 15.703 14.156 1 89.38 352 VAL A CA 1
ATOM 2685 C C . VAL A 1 352 ? -10.797 15.633 15.195 1 89.38 352 VAL A C 1
ATOM 2687 O O . VAL A 1 352 ? -11.898 15.18 14.906 1 89.38 352 VAL A O 1
ATOM 2690 N N . PRO A 1 353 ? -10.516 16.016 16.406 1 87.75 353 PRO A N 1
ATOM 2691 C CA . PRO A 1 353 ? -11.555 15.953 17.438 1 87.75 353 PRO A CA 1
ATOM 2692 C C . PRO A 1 353 ? -12.75 16.859 17.125 1 87.75 353 PRO A C 1
ATOM 2694 O O . PRO A 1 353 ? -12.617 17.828 16.391 1 87.75 353 PRO A O 1
ATOM 2697 N N . PRO A 1 354 ? -13.977 16.578 17.703 1 88.88 354 PRO A N 1
ATOM 2698 C CA . PRO A 1 354 ? -15.156 17.422 17.516 1 88.88 354 PRO A CA 1
ATOM 2699 C C . PRO A 1 354 ? -14.922 18.875 17.922 1 88.88 354 PRO A C 1
ATOM 2701 O O . PRO A 1 354 ? -14.242 19.125 18.922 1 88.88 354 PRO A O 1
ATOM 2704 N N . ASN A 1 355 ? -15.438 19.75 17.266 1 90.12 355 ASN A N 1
ATOM 2705 C CA . ASN A 1 355 ? -15.43 21.188 17.516 1 90.12 355 ASN A CA 1
ATOM 2706 C C . ASN A 1 355 ? -14.031 21.766 17.328 1 90.12 355 ASN A C 1
ATOM 2708 O O . ASN A 1 355 ? -13.719 22.812 17.891 1 90.12 355 ASN A O 1
ATOM 2712 N N . THR A 1 356 ? -13.188 21.047 16.594 1 93.12 356 THR A N 1
ATOM 2713 C CA . THR A 1 356 ? -11.852 21.578 16.312 1 93.12 356 THR A CA 1
ATOM 2714 C C . THR A 1 356 ? -11.562 21.547 14.82 1 93.12 356 THR A C 1
ATOM 2716 O O . THR A 1 356 ? -10.414 21.391 14.406 1 93.12 356 THR A O 1
ATOM 2719 N N . ALA A 1 357 ? -12.68 21.562 14.062 1 94 357 ALA A N 1
ATOM 2720 C CA . ALA A 1 357 ? -12.445 21.672 12.625 1 94 357 ALA A CA 1
ATOM 2721 C C . ALA A 1 357 ? -11.453 22.781 12.312 1 94 357 ALA A C 1
ATOM 2723 O O . ALA A 1 357 ? -11.375 23.781 13.039 1 94 357 ALA A O 1
ATOM 2724 N N . ARG A 1 358 ? -10.68 22.562 11.281 1 95.75 358 ARG A N 1
ATOM 2725 C CA . ARG A 1 358 ? -9.578 23.484 11.039 1 95.75 358 ARG A CA 1
ATOM 2726 C C . ARG A 1 358 ? -9.211 23.531 9.562 1 95.75 358 ARG A C 1
ATOM 2728 O O . ARG A 1 358 ? -9.594 22.641 8.797 1 95.75 358 ARG A O 1
ATOM 2735 N N . LEU A 1 359 ? -8.586 24.578 9.18 1 96.56 359 LEU A N 1
ATOM 2736 C CA . LEU A 1 359 ? -7.805 24.562 7.949 1 96.56 359 LEU A CA 1
ATOM 2737 C C . LEU A 1 359 ? -6.406 24.016 8.195 1 96.56 359 LEU A C 1
ATOM 2739 O O . LEU A 1 359 ? -5.688 24.5 9.078 1 96.56 359 LEU A O 1
ATOM 2743 N N . ARG A 1 360 ? -6.113 22.969 7.535 1 96.31 360 ARG A N 1
ATOM 2744 C CA . ARG A 1 360 ? -4.734 22.484 7.574 1 96.31 360 ARG A CA 1
ATOM 2745 C C . ARG A 1 360 ? -3.9 23.125 6.473 1 96.31 360 ARG A C 1
ATOM 2747 O O . ARG A 1 360 ? -3.691 22.531 5.414 1 96.31 360 ARG A O 1
ATOM 2754 N N . ILE A 1 361 ? -3.393 24.281 6.77 1 98 361 ILE A N 1
ATOM 2755 C CA . ILE A 1 361 ? -2.592 25 5.785 1 98 361 ILE A CA 1
ATOM 2756 C C . ILE A 1 361 ? -1.197 24.391 5.703 1 98 361 ILE A C 1
ATOM 2758 O O . ILE A 1 361 ? -0.562 24.141 6.73 1 98 361 ILE A O 1
ATOM 2762 N N . THR A 1 362 ? -0.818 24.078 4.555 1 97.75 362 THR A N 1
ATOM 2763 C CA . THR A 1 362 ? 0.535 23.578 4.344 1 97.75 362 THR A CA 1
ATOM 2764 C C . THR A 1 362 ? 1.341 24.547 3.479 1 97.75 362 THR A C 1
ATOM 2766 O O . THR A 1 362 ? 0.827 25.078 2.496 1 97.75 362 THR A O 1
ATOM 2769 N N . LEU A 1 363 ? 2.502 24.812 3.908 1 98.19 363 LEU A N 1
ATOM 2770 C CA . LEU A 1 363 ? 3.432 25.641 3.148 1 98.19 363 LEU A CA 1
ATOM 2771 C C . LEU A 1 363 ? 4.523 24.781 2.512 1 98.19 363 LEU A C 1
ATOM 2773 O O . LEU A 1 363 ? 4.875 23.719 3.037 1 98.19 363 LEU A O 1
ATOM 2777 N N . THR A 1 364 ? 4.988 25.141 1.371 1 97.56 364 THR A N 1
ATOM 2778 C CA . THR A 1 364 ? 6.07 24.453 0.675 1 97.56 364 THR A CA 1
ATOM 2779 C C . THR A 1 364 ? 7.148 25.438 0.242 1 97.56 364 THR A C 1
ATOM 2781 O O . THR A 1 364 ? 6.953 26.656 0.315 1 97.56 364 THR A O 1
ATOM 2784 N N . SER A 1 365 ? 8.281 24.906 -0.214 1 97.38 365 SER A N 1
ATOM 2785 C CA . SER A 1 365 ? 9.359 25.734 -0.739 1 97.38 365 SER A CA 1
ATOM 2786 C C . SER A 1 365 ? 9 26.312 -2.098 1 97.38 365 SER A C 1
ATOM 2788 O O . SER A 1 365 ? 9.648 27.25 -2.57 1 97.38 365 SER A O 1
ATOM 2790 N N . ALA A 1 366 ? 7.957 25.828 -2.68 1 95.75 366 ALA A N 1
ATOM 2791 C CA . ALA A 1 366 ? 7.574 26.281 -4.016 1 95.75 366 ALA A CA 1
ATOM 2792 C C . ALA A 1 366 ? 6.723 27.547 -3.939 1 95.75 366 ALA A C 1
ATOM 2794 O O . ALA A 1 366 ? 6.539 28.25 -4.941 1 95.75 366 ALA A O 1
ATOM 2795 N N . HIS A 1 367 ? 6.141 27.875 -2.73 1 97.75 367 HIS A N 1
ATOM 2796 C CA . HIS A 1 367 ? 5.289 29.047 -2.582 1 97.75 367 HIS A CA 1
ATOM 2797 C C . HIS A 1 367 ? 6.094 30.328 -2.719 1 97.75 367 HIS A C 1
ATOM 2799 O O . HIS A 1 367 ? 7.23 30.406 -2.246 1 97.75 367 HIS A O 1
ATOM 2805 N N . HIS A 1 368 ? 5.508 31.266 -3.338 1 96.75 368 HIS A N 1
ATOM 2806 C CA . HIS A 1 368 ? 6.055 32.625 -3.371 1 96.75 368 HIS A CA 1
ATOM 2807 C C . HIS A 1 368 ? 5.473 33.469 -2.25 1 96.75 368 HIS A C 1
ATOM 2809 O O . HIS A 1 368 ? 4.402 33.156 -1.724 1 96.75 368 HIS A O 1
ATOM 2815 N N . ARG A 1 369 ? 6.203 34.5 -1.956 1 97.31 369 ARG A N 1
ATOM 2816 C CA . ARG A 1 369 ? 5.734 35.438 -0.922 1 97.31 369 ARG A CA 1
ATOM 2817 C C . ARG A 1 369 ? 4.352 35.969 -1.264 1 97.31 369 ARG A C 1
ATOM 2819 O O . ARG A 1 369 ? 3.518 36.188 -0.377 1 97.31 369 ARG A O 1
ATOM 2826 N N . ASP A 1 370 ? 4.141 36.156 -2.541 1 98 370 ASP A N 1
ATOM 2827 C CA . ASP A 1 370 ? 2.861 36.719 -2.988 1 98 370 ASP A CA 1
ATOM 2828 C C . ASP A 1 370 ? 1.729 35.719 -2.73 1 98 370 ASP A C 1
ATOM 2830 O O . ASP A 1 370 ? 0.597 36.125 -2.449 1 98 370 ASP A O 1
ATOM 2834 N N . ASP A 1 371 ? 2.004 34.438 -2.906 1 98.25 371 ASP A N 1
ATOM 2835 C CA . ASP A 1 371 ? 1.005 33.406 -2.6 1 98.25 371 ASP A CA 1
ATOM 2836 C C . ASP A 1 371 ? 0.545 33.531 -1.146 1 98.25 371 ASP A C 1
ATOM 2838 O O . ASP A 1 371 ? -0.655 33.5 -0.866 1 98.25 371 ASP A O 1
ATOM 2842 N N . ILE A 1 372 ? 1.49 33.656 -0.297 1 98.44 372 ILE A N 1
ATOM 2843 C CA . ILE A 1 372 ? 1.232 33.719 1.138 1 98.44 372 ILE A CA 1
ATOM 2844 C C . ILE A 1 372 ? 0.527 35 1.495 1 98.44 372 ILE A C 1
ATOM 2846 O O . ILE A 1 372 ? -0.388 35.031 2.322 1 98.44 372 ILE A O 1
ATOM 2850 N N . THR A 1 373 ? 0.939 36.094 0.854 1 98.25 373 THR A N 1
ATOM 2851 C CA . THR A 1 373 ? 0.271 37.375 1.053 1 98.25 373 THR A CA 1
ATOM 2852 C C . THR A 1 373 ? -1.2 37.281 0.657 1 98.25 373 THR A C 1
ATOM 2854 O O . THR A 1 373 ? -2.078 37.719 1.404 1 98.25 373 THR A O 1
ATOM 2857 N N . GLN A 1 374 ? -1.442 36.688 -0.471 1 98.19 374 GLN A N 1
ATOM 2858 C CA . GLN A 1 374 ? -2.816 36.531 -0.936 1 98.19 374 GLN A CA 1
ATOM 2859 C C . GLN A 1 374 ? -3.639 35.719 0.055 1 98.19 374 GLN A C 1
ATOM 2861 O O . GLN A 1 374 ? -4.785 36.062 0.353 1 98.19 374 GLN A O 1
ATOM 2866 N N . LEU A 1 375 ? -3.074 34.625 0.531 1 98.38 375 LEU A N 1
ATOM 2867 C CA . LEU A 1 375 ? -3.766 33.781 1.489 1 98.38 375 LEU A CA 1
ATOM 2868 C C . LEU A 1 375 ? -4.098 34.562 2.764 1 98.38 375 LEU A C 1
ATOM 2870 O O . LEU A 1 375 ? -5.234 34.5 3.242 1 98.38 375 LEU A O 1
ATOM 2874 N N . THR A 1 376 ? -3.137 35.281 3.311 1 97.75 376 THR A N 1
ATOM 2875 C CA . THR A 1 376 ? -3.316 35.938 4.594 1 97.75 376 THR A CA 1
ATOM 2876 C C . THR A 1 376 ? -4.285 37.125 4.465 1 97.75 376 THR A C 1
ATOM 2878 O O . THR A 1 376 ? -5.051 37.406 5.387 1 97.75 376 THR A O 1
ATOM 2881 N N . GLU A 1 377 ? -4.262 37.781 3.342 1 97.25 377 GLU A N 1
ATOM 2882 C CA . GLU A 1 377 ? -5.219 38.844 3.096 1 97.25 377 GLU A CA 1
ATOM 2883 C C . GLU A 1 377 ? -6.641 38.312 2.982 1 97.25 377 GLU A C 1
ATOM 2885 O O . GLU A 1 377 ? -7.59 38.906 3.467 1 97.25 377 GLU A O 1
ATOM 2890 N N . ALA A 1 378 ? -6.738 37.156 2.316 1 97.5 378 ALA A N 1
ATOM 2891 C CA . ALA A 1 378 ? -8.047 36.531 2.201 1 97.5 378 ALA A CA 1
ATOM 2892 C C . ALA A 1 378 ? -8.57 36.094 3.566 1 97.5 378 ALA A C 1
ATOM 2894 O O . ALA A 1 378 ? -9.766 36.219 3.854 1 97.5 378 ALA A O 1
ATOM 2895 N N . LEU A 1 379 ? -7.727 35.531 4.379 1 97.06 379 LEU A N 1
ATOM 2896 C CA . LEU A 1 379 ? -8.102 35.156 5.734 1 97.06 379 LEU A CA 1
ATOM 2897 C C . LEU A 1 379 ? -8.562 36.344 6.543 1 97.06 379 LEU A C 1
ATOM 2899 O O . LEU A 1 379 ? -9.57 36.281 7.242 1 97.06 379 LEU A O 1
ATOM 2903 N N . ASP A 1 380 ? -7.836 37.438 6.41 1 95.12 380 ASP A N 1
ATOM 2904 C CA . ASP A 1 380 ? -8.188 38.688 7.086 1 95.12 380 ASP A CA 1
ATOM 2905 C C . ASP A 1 380 ? -9.57 39.188 6.648 1 95.12 380 ASP A C 1
ATOM 2907 O O . ASP A 1 380 ? -10.398 39.562 7.484 1 95.12 380 ASP A O 1
ATOM 2911 N N . ALA A 1 381 ? -9.75 39.156 5.363 1 95.25 381 ALA A N 1
ATOM 2912 C CA . ALA A 1 381 ? -11.016 39.625 4.805 1 95.25 381 ALA A CA 1
ATOM 2913 C C . ALA A 1 381 ? -12.18 38.781 5.305 1 95.25 381 ALA A C 1
ATOM 2915 O O . ALA A 1 381 ? -13.25 39.312 5.617 1 95.25 381 ALA A O 1
ATOM 2916 N N . PHE A 1 382 ? -11.992 37.5 5.273 1 94.69 382 PHE A N 1
ATOM 2917 C CA . PHE A 1 382 ? -13.047 36.594 5.75 1 94.69 382 PHE A CA 1
ATOM 2918 C C . PHE A 1 382 ? -13.398 36.906 7.199 1 94.69 382 PHE A C 1
ATOM 2920 O O . PHE A 1 382 ? -14.578 36.969 7.555 1 94.69 382 PHE A O 1
ATOM 2927 N N . CYS A 1 383 ? -12.414 37.062 8.07 1 91.5 383 CYS A N 1
ATOM 2928 C CA . CYS A 1 383 ? -12.617 37.281 9.5 1 91.5 383 CYS A CA 1
ATOM 2929 C C . CYS A 1 383 ? -13.297 38.625 9.758 1 91.5 383 CYS A C 1
ATOM 2931 O O . CYS A 1 383 ? -14.023 38.781 10.742 1 91.5 383 CYS A O 1
ATOM 2933 N N . ARG A 1 384 ? -13.094 39.531 8.883 1 89.38 384 ARG A N 1
ATOM 2934 C CA . ARG A 1 384 ? -13.742 40.812 9.016 1 89.38 384 ARG A CA 1
ATOM 2935 C C . ARG A 1 384 ? -15.219 40.75 8.625 1 89.38 384 ARG A C 1
ATOM 2937 O O . ARG A 1 384 ? -16.062 41.406 9.227 1 89.38 384 ARG A O 1
ATOM 2944 N N . HIS A 1 385 ? -15.508 39.938 7.602 1 85 385 HIS A N 1
ATOM 2945 C CA . HIS A 1 385 ? -16.859 39.875 7.074 1 85 385 HIS A CA 1
ATOM 2946 C C . HIS A 1 385 ? -17.703 38.875 7.879 1 85 385 HIS A C 1
ATOM 2948 O O . HIS A 1 385 ? -18.906 39.062 8.023 1 85 385 HIS A O 1
ATOM 2954 N N . TYR A 1 386 ? -17.109 37.688 8.031 1 69.94 386 TYR A N 1
ATOM 2955 C CA . TYR A 1 386 ? -17.891 36.625 8.648 1 69.94 386 TYR A CA 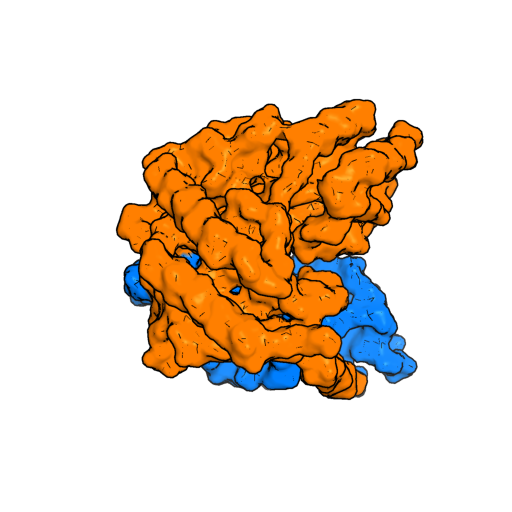1
ATOM 2956 C C . TYR A 1 386 ? -17.578 36.5 10.133 1 69.94 386 TYR A C 1
ATOM 2958 O O . TYR A 1 386 ? -18.078 35.594 10.805 1 69.94 386 TYR A O 1
ATOM 2966 N N . ARG A 1 387 ? -17.438 37.625 10.875 1 59.5 387 ARG A N 1
ATOM 2967 C CA . ARG A 1 387 ? -17.188 37.656 12.312 1 59.5 387 ARG A CA 1
ATOM 2968 C C . ARG A 1 387 ? -17.75 36.406 12.992 1 59.5 387 ARG A C 1
ATOM 2970 O O . ARG A 1 387 ? -18.969 36.188 12.977 1 59.5 387 ARG A O 1
ATOM 2977 N N . PRO A 1 388 ? -16.875 35.219 13.055 1 49.25 388 PRO A N 1
ATOM 2978 C CA . PRO A 1 388 ? -17.359 34.156 13.906 1 49.25 388 PRO A CA 1
ATOM 2979 C C . PRO A 1 388 ? -18.016 34.625 15.195 1 49.25 388 PRO A C 1
ATOM 2981 O O . PRO A 1 388 ? -17.5 35.562 15.828 1 49.25 388 PRO A O 1
ATOM 2984 N N . CYS A 1 389 ? -19.344 34.625 15.328 1 37.97 389 CYS A N 1
ATOM 2985 C CA . CYS A 1 389 ? -20.172 35.25 16.375 1 37.97 389 CYS A CA 1
ATOM 2986 C C . CYS A 1 389 ? -19.531 35.031 17.75 1 37.97 389 CYS A C 1
ATOM 2988 O O . CYS A 1 389 ? -18.984 33.969 18.031 1 37.97 389 CYS A O 1
ATOM 2990 N N . GLU A 1 390 ? -19.594 36.156 18.688 1 33.03 390 GLU A N 1
ATOM 2991 C CA . GLU A 1 390 ? -20.062 36.094 20.062 1 33.03 390 GLU A CA 1
ATOM 2992 C C . GLU A 1 390 ? -21.281 35.188 20.188 1 33.03 390 GLU A C 1
ATOM 2994 O O . GLU A 1 390 ? -22.172 35.219 19.328 1 33.03 390 GLU A O 1
ATOM 2999 N N . MET B 1 1 ? 14.398 -9.281 26.109 1 90.69 1 MET B N 1
ATOM 3000 C CA . MET B 1 1 ? 13.102 -9.719 25.609 1 90.69 1 MET B CA 1
ATOM 3001 C C . MET B 1 1 ? 13.047 -9.594 24.094 1 90.69 1 MET B C 1
ATOM 3003 O O . MET B 1 1 ? 12.805 -10.578 23.391 1 90.69 1 MET B O 1
ATOM 3007 N N . TRP B 1 2 ? 13.43 -8.477 23.516 1 93.44 2 TRP B N 1
ATOM 3008 C CA . TRP B 1 2 ? 13.398 -8.227 22.078 1 93.44 2 TRP B CA 1
ATOM 3009 C C . TRP B 1 2 ? 14.406 -9.109 21.344 1 93.44 2 TRP B C 1
ATOM 3011 O O . TRP B 1 2 ? 14.047 -9.836 20.422 1 93.44 2 TRP B O 1
ATOM 3021 N N . GLN B 1 3 ? 15.664 -9.117 21.828 1 92.5 3 GLN B N 1
ATOM 3022 C CA . GLN B 1 3 ? 16.734 -9.867 21.172 1 92.5 3 GLN B CA 1
ATOM 3023 C C . GLN B 1 3 ? 16.453 -11.367 21.203 1 92.5 3 GLN B C 1
ATOM 3025 O O . GLN B 1 3 ? 16.688 -12.062 20.219 1 92.5 3 GLN B O 1
ATOM 3030 N N . THR B 1 4 ? 15.977 -11.805 22.344 1 93.94 4 THR B N 1
ATOM 3031 C CA . THR B 1 4 ? 15.664 -13.219 22.484 1 93.94 4 THR B CA 1
ATOM 3032 C C . THR B 1 4 ? 14.547 -13.617 21.531 1 93.94 4 THR B C 1
ATOM 3034 O O . THR B 1 4 ? 14.641 -14.648 20.859 1 93.94 4 THR B O 1
ATOM 3037 N N . PHE B 1 5 ? 13.539 -12.812 21.516 1 95.5 5 PHE B N 1
ATOM 3038 C CA . PHE B 1 5 ? 12.422 -13.078 20.625 1 95.5 5 PHE B CA 1
ATOM 3039 C C . PHE B 1 5 ? 12.898 -13.164 19.172 1 95.5 5 PHE B C 1
ATOM 3041 O O . PHE B 1 5 ? 12.602 -14.133 18.469 1 95.5 5 PHE B O 1
ATOM 3048 N N . LEU B 1 6 ? 13.617 -12.164 18.672 1 96.5 6 LEU B N 1
ATOM 3049 C CA . LEU B 1 6 ? 14.086 -12.102 17.297 1 96.5 6 LEU B CA 1
ATOM 3050 C C . LEU B 1 6 ? 15.008 -13.273 16.984 1 96.5 6 LEU B C 1
ATOM 3052 O O . LEU B 1 6 ? 14.867 -13.914 15.93 1 96.5 6 LEU B O 1
ATOM 3056 N N . SER B 1 7 ? 15.93 -13.562 17.859 1 96.12 7 SER B N 1
ATOM 3057 C CA . SER B 1 7 ? 16.891 -14.648 17.641 1 96.12 7 SER B CA 1
ATOM 3058 C C . SER B 1 7 ? 16.172 -15.992 17.562 1 96.12 7 SER B C 1
ATOM 3060 O O . SER B 1 7 ? 16.5 -16.812 16.703 1 96.12 7 SER B O 1
ATOM 3062 N N . GLU B 1 8 ? 15.258 -16.219 18.422 1 96.12 8 GLU B N 1
ATOM 3063 C CA . GLU B 1 8 ? 14.539 -17.484 18.453 1 96.12 8 GLU B CA 1
ATOM 3064 C C . GLU B 1 8 ? 13.719 -17.688 17.188 1 96.12 8 GLU B C 1
ATOM 3066 O O . GLU B 1 8 ? 13.695 -18.781 16.625 1 96.12 8 GLU B O 1
ATOM 3071 N N . ARG B 1 9 ? 13.047 -16.656 16.797 1 95.19 9 ARG B N 1
ATOM 3072 C CA . ARG B 1 9 ? 12.211 -16.766 15.609 1 95.19 9 ARG B CA 1
ATOM 3073 C C . ARG B 1 9 ? 13.062 -16.938 14.359 1 95.19 9 ARG B C 1
ATOM 3075 O O . ARG B 1 9 ? 12.688 -17.672 13.445 1 95.19 9 ARG B O 1
ATOM 3082 N N . LEU B 1 10 ? 14.18 -16.219 14.281 1 95.75 10 LEU B N 1
ATOM 3083 C CA . LEU B 1 10 ? 15.078 -16.359 13.148 1 95.75 10 LEU B CA 1
ATOM 3084 C C . LEU B 1 10 ? 15.711 -17.75 13.125 1 95.75 10 LEU B C 1
ATOM 3086 O O . LEU B 1 10 ? 15.898 -18.328 12.055 1 95.75 10 LEU B O 1
ATOM 3090 N N . GLN B 1 11 ? 16.047 -18.266 14.273 1 95.31 11 GLN B N 1
ATOM 3091 C CA . GLN B 1 11 ? 16.578 -19.625 14.375 1 95.31 11 GLN B CA 1
ATOM 3092 C C . GLN B 1 11 ? 15.539 -20.656 13.945 1 95.31 11 GLN B C 1
ATOM 3094 O O . GLN B 1 11 ? 15.875 -21.641 13.281 1 95.31 11 GLN B O 1
ATOM 3099 N N . GLN B 1 12 ? 14.344 -20.406 14.336 1 93.12 12 GLN B N 1
ATOM 3100 C CA . GLN B 1 12 ? 13.258 -21.297 13.938 1 93.12 12 GLN B CA 1
ATOM 3101 C C . GLN B 1 12 ? 13.117 -21.344 12.422 1 93.12 12 GLN B C 1
ATOM 3103 O O . GLN B 1 12 ? 12.922 -22.422 11.844 1 93.12 12 GLN B O 1
ATOM 3108 N N . ALA B 1 13 ? 13.164 -20.203 11.805 1 89.5 13 ALA B N 1
ATOM 3109 C CA . ALA B 1 13 ? 13.102 -20.141 10.352 1 89.5 13 ALA B CA 1
ATOM 3110 C C . ALA B 1 13 ? 14.258 -20.922 9.727 1 89.5 13 ALA B C 1
ATOM 3112 O O . ALA B 1 13 ? 14.078 -21.609 8.719 1 89.5 13 ALA B O 1
ATOM 3113 N N . GLN B 1 14 ? 15.406 -20.797 10.273 1 89.81 14 GLN B N 1
ATOM 3114 C CA . GLN B 1 14 ? 16.594 -21.5 9.789 1 89.81 14 GLN B CA 1
ATOM 3115 C C . GLN B 1 14 ? 16.422 -23.016 9.93 1 89.81 14 GLN B C 1
ATOM 3117 O O . GLN B 1 14 ? 16.719 -23.766 9 1 89.81 14 GLN B O 1
ATOM 3122 N N . GLU B 1 15 ? 15.93 -23.422 11.039 1 89.25 15 GLU B N 1
ATOM 3123 C CA . GLU B 1 15 ? 15.781 -24.844 11.344 1 89.25 15 GLU B CA 1
ATOM 3124 C C . GLU B 1 15 ? 14.727 -25.5 10.453 1 89.25 15 GLU B C 1
ATOM 3126 O O . GLU B 1 15 ? 14.82 -26.672 10.133 1 89.25 15 GLU B O 1
ATOM 3131 N N . GLN B 1 16 ? 13.812 -24.703 10.008 1 83.44 16 GLN B N 1
ATOM 3132 C CA . GLN B 1 16 ? 12.711 -25.234 9.203 1 83.44 16 GLN B CA 1
ATOM 3133 C C . GLN B 1 16 ? 12.984 -25.031 7.711 1 83.44 16 GLN B C 1
ATOM 3135 O O . GLN B 1 16 ? 12.094 -25.219 6.883 1 83.44 16 GLN B O 1
ATOM 3140 N N . ASP B 1 17 ? 14.195 -24.594 7.434 1 81.75 17 ASP B N 1
ATOM 3141 C CA . ASP B 1 17 ? 14.562 -24.312 6.055 1 81.75 17 ASP B CA 1
ATOM 3142 C C . ASP B 1 17 ? 13.562 -23.359 5.402 1 81.75 17 ASP B C 1
ATOM 3144 O O . ASP B 1 17 ? 13.133 -23.594 4.266 1 81.75 17 ASP B O 1
ATOM 3148 N N . ALA B 1 18 ? 13.172 -22.422 6.184 1 82.25 18 ALA B N 1
ATOM 3149 C CA . ALA B 1 18 ? 12.117 -21.516 5.727 1 82.25 18 ALA B CA 1
ATOM 3150 C C . ALA B 1 18 ? 12.656 -20.109 5.52 1 82.25 18 ALA B C 1
ATOM 3152 O O . ALA B 1 18 ? 11.891 -19.188 5.258 1 82.25 18 ALA B O 1
ATOM 3153 N N . VAL B 1 19 ? 14.008 -20 5.629 1 87.75 19 VAL B N 1
ATOM 3154 C CA . VAL B 1 19 ? 14.602 -18.672 5.512 1 87.75 19 VAL B CA 1
ATOM 3155 C C . VAL B 1 19 ? 14.406 -18.141 4.094 1 87.75 19 VAL B C 1
ATOM 3157 O O . VAL B 1 19 ? 14.703 -18.844 3.117 1 87.75 19 VAL B O 1
ATOM 3160 N N . ARG B 1 20 ? 13.844 -16.938 3.984 1 88.62 20 ARG B N 1
ATOM 3161 C CA . ARG B 1 20 ? 13.664 -16.25 2.715 1 88.62 20 ARG B CA 1
ATOM 3162 C C . ARG B 1 20 ? 14.805 -15.258 2.467 1 88.62 20 ARG B C 1
ATOM 3164 O O . ARG B 1 20 ? 15.305 -14.633 3.402 1 88.62 20 ARG B O 1
ATOM 3171 N N . ARG B 1 21 ? 15.242 -15.219 1.292 1 87.69 21 ARG B N 1
ATOM 3172 C CA . ARG B 1 21 ? 16.266 -14.266 0.882 1 87.69 21 ARG B CA 1
ATOM 3173 C C . ARG B 1 21 ? 15.852 -13.523 -0.38 1 87.69 21 ARG B C 1
ATOM 3175 O O . ARG B 1 21 ? 15.242 -14.102 -1.275 1 87.69 21 ARG B O 1
ATOM 3182 N N . ARG B 1 22 ? 16.141 -12.258 -0.397 1 91.94 22 ARG B N 1
ATOM 3183 C CA . ARG B 1 22 ? 15.906 -11.453 -1.593 1 91.94 22 ARG B CA 1
ATOM 3184 C C . ARG B 1 22 ? 17.188 -11.305 -2.414 1 91.94 22 ARG B C 1
ATOM 3186 O O . ARG B 1 22 ? 18.219 -10.875 -1.895 1 91.94 22 ARG B O 1
ATOM 3193 N N . GLU B 1 23 ? 17.062 -11.641 -3.65 1 90.69 23 GLU B N 1
ATOM 3194 C CA . GLU B 1 23 ? 18.188 -11.5 -4.57 1 90.69 23 GLU B CA 1
ATOM 3195 C C . GLU B 1 23 ? 17.922 -10.414 -5.609 1 90.69 23 GLU B C 1
ATOM 3197 O O . GLU B 1 23 ? 16.953 -10.5 -6.375 1 90.69 23 GLU B O 1
ATOM 3202 N N . ALA B 1 24 ? 18.797 -9.461 -5.648 1 93.56 24 ALA B N 1
ATOM 3203 C CA . ALA B 1 24 ? 18.594 -8.312 -6.52 1 93.56 24 ALA B CA 1
ATOM 3204 C C . ALA B 1 24 ? 18.844 -8.672 -7.98 1 93.56 24 ALA B C 1
ATOM 3206 O O . ALA B 1 24 ? 19.891 -9.242 -8.312 1 93.56 24 ALA B O 1
ATOM 3207 N N . ASN B 1 25 ? 17.891 -8.391 -8.805 1 92 25 ASN B N 1
ATOM 3208 C CA . ASN B 1 25 ? 18.062 -8.562 -10.242 1 92 25 ASN B CA 1
ATOM 3209 C C . ASN B 1 25 ? 18.469 -7.25 -10.914 1 92 25 ASN B C 1
ATOM 3211 O O . ASN B 1 25 ? 17.906 -6.191 -10.602 1 92 25 ASN B O 1
ATOM 3215 N N . ASP B 1 26 ? 19.422 -7.199 -11.797 1 87.38 26 ASP B N 1
ATOM 3216 C CA . ASP B 1 26 ? 20.016 -6.02 -12.414 1 87.38 26 ASP B CA 1
ATOM 3217 C C . ASP B 1 26 ? 19.234 -5.602 -13.656 1 87.38 26 ASP B C 1
ATOM 3219 O O . ASP B 1 26 ? 19.5 -4.547 -14.234 1 87.38 26 ASP B O 1
ATOM 3223 N N . GLY B 1 27 ? 18.344 -6.383 -13.977 1 77.25 27 GLY B N 1
ATOM 3224 C CA . GLY B 1 27 ? 17.562 -6.066 -15.164 1 77.25 27 GLY B CA 1
ATOM 3225 C C . GLY B 1 27 ? 16.734 -7.23 -15.664 1 77.25 27 GLY B C 1
ATOM 3226 O O . GLY B 1 27 ? 17.125 -8.391 -15.508 1 77.25 27 GLY B O 1
ATOM 3227 N N . ALA B 1 28 ? 15.57 -6.844 -16.047 1 74.94 28 ALA B N 1
ATOM 3228 C CA . ALA B 1 28 ? 14.664 -7.824 -16.641 1 74.94 28 ALA B CA 1
ATOM 3229 C C . ALA B 1 28 ? 14.125 -7.336 -17.984 1 74.94 28 ALA B C 1
ATOM 3231 O O . ALA B 1 28 ? 14.016 -6.129 -18.219 1 74.94 28 ALA B O 1
ATOM 3232 N N . ASP B 1 29 ? 14.07 -8.242 -18.969 1 76.88 29 ASP B N 1
ATOM 3233 C CA . ASP B 1 29 ? 13.484 -7.863 -20.25 1 76.88 29 ASP B CA 1
ATOM 3234 C C . ASP B 1 29 ? 12.102 -8.492 -20.438 1 76.88 29 ASP B C 1
ATOM 3236 O O . ASP B 1 29 ? 11.625 -8.656 -21.562 1 76.88 29 ASP B O 1
ATOM 3240 N N . GLY B 1 30 ? 11.508 -8.898 -19.281 1 77.75 30 GLY B N 1
ATOM 3241 C CA . GLY B 1 30 ? 10.219 -9.555 -19.359 1 77.75 30 GLY B CA 1
ATOM 3242 C C . GLY B 1 30 ? 10.312 -11.062 -19.438 1 77.75 30 GLY B C 1
ATOM 3243 O O . GLY B 1 30 ? 9.438 -11.773 -18.953 1 77.75 30 GLY B O 1
ATOM 3244 N N . ARG B 1 31 ? 11.344 -11.547 -20.031 1 91.12 31 ARG B N 1
ATOM 3245 C CA . ARG B 1 31 ? 11.57 -12.969 -20.266 1 91.12 31 ARG B CA 1
ATOM 3246 C C . ARG B 1 31 ? 12.703 -13.508 -19.406 1 91.12 31 ARG B C 1
ATOM 3248 O O . ARG B 1 31 ? 12.625 -14.625 -18.891 1 91.12 31 ARG B O 1
ATOM 3255 N N . THR B 1 32 ? 13.648 -12.672 -19.25 1 94.38 32 THR B N 1
ATOM 3256 C CA . THR B 1 32 ? 14.836 -13.102 -18.516 1 94.38 32 THR B CA 1
ATOM 3257 C C . THR B 1 32 ? 15.156 -12.125 -17.391 1 94.38 32 THR B C 1
ATOM 3259 O O . THR B 1 32 ? 14.664 -10.992 -17.391 1 94.38 32 THR B O 1
ATOM 3262 N N . LEU B 1 33 ? 15.867 -12.664 -16.422 1 93.38 33 LEU B N 1
ATOM 3263 C CA . LEU B 1 33 ? 16.422 -11.891 -15.312 1 93.38 33 LEU B CA 1
ATOM 3264 C C . LEU B 1 33 ? 17.953 -11.898 -15.359 1 93.38 33 LEU B C 1
ATOM 3266 O O . LEU B 1 33 ? 18.547 -12.789 -15.961 1 93.38 33 LEU B O 1
ATOM 3270 N N . LEU B 1 34 ? 18.516 -10.891 -14.883 1 93.12 34 LEU B N 1
ATOM 3271 C CA . LEU B 1 34 ? 19.969 -10.836 -14.648 1 93.12 34 LEU B CA 1
ATOM 3272 C C . LEU B 1 34 ? 20.266 -10.812 -13.156 1 93.12 34 LEU B C 1
ATOM 3274 O O . LEU B 1 34 ? 20.172 -9.758 -12.516 1 93.12 34 LEU B O 1
ATOM 3278 N N . ILE B 1 35 ? 20.672 -11.977 -12.625 1 91.06 35 ILE B N 1
ATOM 3279 C CA . ILE B 1 35 ? 20.922 -12.117 -11.188 1 91.06 35 ILE B CA 1
ATOM 3280 C C . ILE B 1 35 ? 22.375 -12.547 -10.961 1 91.06 35 ILE B C 1
ATOM 3282 O O . ILE B 1 35 ? 22.812 -13.562 -11.5 1 91.06 35 ILE B O 1
ATOM 3286 N N . ASN B 1 36 ? 23.078 -11.773 -10.125 1 86.88 36 ASN B N 1
ATOM 3287 C CA . ASN B 1 36 ? 24.469 -12.055 -9.82 1 86.88 36 ASN B CA 1
ATOM 3288 C C . ASN B 1 36 ? 25.297 -12.219 -11.102 1 86.88 36 ASN B C 1
ATOM 3290 O O . ASN B 1 36 ? 26.094 -13.164 -11.211 1 86.88 36 ASN B O 1
ATOM 3294 N N . GLY B 1 37 ? 24.953 -11.469 -12.062 1 87.69 37 GLY B N 1
ATOM 3295 C CA . GLY B 1 37 ? 25.719 -11.438 -13.297 1 87.69 37 GLY B CA 1
ATOM 3296 C C . GLY B 1 37 ? 25.359 -12.57 -14.242 1 87.69 37 GLY B C 1
ATOM 3297 O O . GLY B 1 37 ? 25.984 -12.719 -15.297 1 87.69 37 GLY B O 1
ATOM 3298 N N . ARG B 1 38 ? 24.406 -13.336 -13.898 1 91.75 38 ARG B N 1
ATOM 3299 C CA . ARG B 1 38 ? 24 -14.461 -14.734 1 91.75 38 ARG B CA 1
ATOM 3300 C C . ARG B 1 38 ? 22.562 -14.273 -15.234 1 91.75 38 ARG B C 1
ATOM 3302 O O . ARG B 1 38 ? 21.672 -13.914 -14.469 1 91.75 38 ARG B O 1
ATOM 3309 N N . ARG B 1 39 ? 22.484 -14.523 -16.5 1 94.12 39 ARG B N 1
ATOM 3310 C CA . ARG B 1 39 ? 21.156 -14.438 -17.109 1 94.12 39 ARG B CA 1
ATOM 3311 C C . ARG B 1 39 ? 20.375 -15.742 -16.906 1 94.12 39 ARG B C 1
ATOM 3313 O O . ARG B 1 39 ? 20.938 -16.828 -17.016 1 94.12 39 ARG B O 1
ATOM 3320 N N . ALA B 1 40 ? 19.172 -15.656 -16.5 1 96.19 40 ALA B N 1
ATOM 3321 C CA . ALA B 1 40 ? 18.297 -16.812 -16.312 1 96.19 40 ALA B CA 1
ATOM 3322 C C . ALA B 1 40 ? 16.906 -16.547 -16.891 1 96.19 40 ALA B C 1
ATOM 3324 O O . ALA B 1 40 ? 16.391 -15.438 -16.781 1 96.19 40 ALA B O 1
ATOM 3325 N N . VAL B 1 41 ? 16.344 -17.562 -17.578 1 97.69 41 VAL B N 1
ATOM 3326 C CA . VAL B 1 41 ? 14.961 -17.469 -18.047 1 97.69 41 VAL B CA 1
ATOM 3327 C C . VAL B 1 41 ? 14.016 -17.453 -16.844 1 97.69 41 VAL B C 1
ATOM 3329 O O . VAL B 1 41 ? 14.117 -18.297 -15.953 1 97.69 41 VAL B O 1
ATOM 3332 N N . ASN B 1 42 ? 13.156 -16.484 -16.797 1 96.5 42 ASN B N 1
ATOM 3333 C CA . ASN B 1 42 ? 12.305 -16.25 -15.633 1 96.5 42 ASN B CA 1
ATOM 3334 C C . ASN B 1 42 ? 11.023 -17.078 -15.695 1 96.5 42 ASN B C 1
ATOM 3336 O O . ASN B 1 42 ? 10.156 -16.828 -16.531 1 96.5 42 ASN B O 1
ATOM 3340 N N . PHE B 1 43 ? 10.875 -18.062 -14.812 1 97.88 43 PHE B N 1
ATOM 3341 C CA . PHE B 1 43 ? 9.664 -18.875 -14.703 1 97.88 43 PHE B CA 1
ATOM 3342 C C . PHE B 1 43 ? 8.992 -18.656 -13.352 1 97.88 43 PHE B C 1
ATOM 3344 O O . PHE B 1 43 ? 8.312 -19.547 -12.844 1 97.88 43 PHE B O 1
ATOM 3351 N N . SER B 1 44 ? 9.25 -17.469 -12.758 1 95.62 44 SER B N 1
ATOM 3352 C CA . SER B 1 44 ? 8.711 -17.203 -11.43 1 95.62 44 SER B CA 1
ATOM 3353 C C . SER B 1 44 ? 8.031 -15.844 -11.367 1 95.62 44 SER B C 1
ATOM 3355 O O . SER B 1 44 ? 7.602 -15.406 -10.297 1 95.62 44 SER B O 1
ATOM 3357 N N . GLY B 1 45 ? 7.922 -15.109 -12.406 1 93.56 45 GLY B N 1
ATOM 3358 C CA . GLY B 1 45 ? 7.324 -13.781 -12.445 1 93.56 45 GLY B CA 1
ATOM 3359 C C . GLY B 1 45 ? 5.848 -13.805 -12.797 1 93.56 45 GLY B C 1
ATOM 3360 O O . GLY B 1 45 ? 5.359 -14.766 -13.391 1 93.56 45 GLY B O 1
ATOM 3361 N N . ASN B 1 46 ? 5.113 -12.695 -12.438 1 95.62 46 ASN B N 1
ATOM 3362 C CA . ASN B 1 46 ? 3.674 -12.633 -12.672 1 95.62 46 ASN B CA 1
ATOM 3363 C C . ASN B 1 46 ? 3.338 -11.727 -13.859 1 95.62 46 ASN B C 1
ATOM 3365 O O . ASN B 1 46 ? 2.17 -11.414 -14.094 1 95.62 46 ASN B O 1
ATOM 3369 N N . ASP B 1 47 ? 4.363 -11.273 -14.57 1 96 47 ASP B N 1
ATOM 3370 C CA . ASP B 1 47 ? 4.129 -10.445 -15.75 1 96 47 ASP B CA 1
ATOM 3371 C C . ASP B 1 47 ? 3.617 -11.273 -16.922 1 96 47 ASP B C 1
ATOM 3373 O O . ASP B 1 47 ? 4.281 -11.383 -17.953 1 96 47 ASP B O 1
ATOM 3377 N N . TYR B 1 48 ? 2.4 -11.797 -16.828 1 97.5 48 TYR B N 1
ATOM 3378 C CA . TYR B 1 48 ? 1.856 -12.883 -17.641 1 97.5 48 TYR B CA 1
ATOM 3379 C C . TYR B 1 48 ? 1.844 -12.508 -19.109 1 97.5 48 TYR B C 1
ATOM 3381 O O . TYR B 1 48 ? 1.998 -13.375 -19.984 1 97.5 48 TYR B O 1
ATOM 3389 N N . LEU B 1 49 ? 1.656 -11.227 -19.406 1 97.19 49 LEU B N 1
ATOM 3390 C CA . LEU B 1 49 ? 1.511 -10.812 -20.812 1 97.19 49 LEU B CA 1
ATOM 3391 C C . LEU B 1 49 ? 2.732 -10.031 -21.266 1 97.19 49 LEU B C 1
ATOM 3393 O O . LEU B 1 49 ? 2.752 -9.508 -22.391 1 97.19 49 LEU B O 1
ATOM 3397 N N . GLY B 1 50 ? 3.705 -9.867 -20.375 1 94.75 50 GLY B N 1
ATOM 3398 C CA . GLY B 1 50 ? 4.934 -9.172 -20.719 1 94.75 50 GLY B CA 1
ATOM 3399 C C . GLY B 1 50 ? 4.742 -7.684 -20.922 1 94.75 50 GLY B C 1
ATOM 3400 O O . GLY B 1 50 ? 5.496 -7.051 -21.672 1 94.75 50 GLY B O 1
ATOM 3401 N N . LEU B 1 51 ? 3.814 -7.094 -20.281 1 96.25 51 LEU B N 1
ATOM 3402 C CA . LEU B 1 51 ? 3.465 -5.707 -20.578 1 96.25 51 LEU B CA 1
ATOM 3403 C C . LEU B 1 51 ? 4.324 -4.746 -19.766 1 96.25 51 LEU B C 1
ATOM 3405 O O . LEU B 1 51 ? 4.371 -3.551 -20.047 1 96.25 51 LEU B O 1
ATOM 3409 N N . SER B 1 52 ? 5.043 -5.219 -18.734 1 94.88 52 SER B N 1
ATOM 3410 C CA . SER B 1 52 ? 5.879 -4.363 -17.906 1 94.88 52 SER B CA 1
ATOM 3411 C C . SER B 1 52 ? 6.949 -3.656 -18.734 1 94.88 52 SER B C 1
ATOM 3413 O O . SER B 1 52 ? 7.48 -2.625 -18.312 1 94.88 52 SER B O 1
ATOM 3415 N N . ARG B 1 53 ? 7.207 -4.207 -19.938 1 93.75 53 ARG B N 1
ATOM 3416 C CA . ARG B 1 53 ? 8.258 -3.631 -20.766 1 93.75 53 ARG B CA 1
ATOM 3417 C C . ARG B 1 53 ? 7.707 -3.211 -22.125 1 93.75 53 ARG B C 1
ATOM 3419 O O . ARG B 1 53 ? 8.469 -2.971 -23.062 1 93.75 53 ARG B O 1
ATOM 3426 N N . HIS B 1 54 ? 6.473 -3.205 -22.234 1 95.62 54 HIS B N 1
ATOM 3427 C CA . HIS B 1 54 ? 5.863 -2.826 -23.516 1 95.62 54 HIS B CA 1
ATOM 3428 C C . HIS B 1 54 ? 6.141 -1.363 -23.844 1 95.62 54 HIS B C 1
ATOM 3430 O O . HIS B 1 54 ? 5.926 -0.482 -23 1 95.62 54 HIS B O 1
ATOM 3436 N N . PRO B 1 55 ? 6.562 -1.053 -25.062 1 96.56 55 PRO B N 1
ATOM 3437 C CA . PRO B 1 55 ? 6.984 0.307 -25.422 1 96.56 55 PRO B CA 1
ATOM 3438 C C . PRO B 1 55 ? 5.875 1.336 -25.219 1 96.56 55 PRO B C 1
ATOM 3440 O O . PRO B 1 55 ? 6.133 2.443 -24.734 1 96.56 55 PRO B O 1
ATOM 3443 N N . ALA B 1 56 ? 4.648 1.013 -25.547 1 97.94 56 ALA B N 1
ATOM 3444 C CA . ALA B 1 56 ? 3.537 1.95 -25.406 1 97.94 56 ALA B CA 1
ATOM 3445 C C . ALA B 1 56 ? 3.271 2.264 -23.938 1 97.94 56 ALA B C 1
ATOM 3447 O O . ALA B 1 56 ? 2.893 3.387 -23.594 1 97.94 56 ALA B O 1
ATOM 3448 N N . VAL B 1 57 ? 3.412 1.289 -23.078 1 97.88 57 VAL B N 1
ATOM 3449 C CA . VAL B 1 57 ? 3.17 1.457 -21.641 1 97.88 57 VAL B CA 1
ATOM 3450 C C . VAL B 1 57 ? 4.281 2.301 -21.031 1 97.88 57 VAL B C 1
ATOM 3452 O O . VAL B 1 57 ? 4.016 3.207 -20.234 1 97.88 57 VAL B O 1
ATOM 3455 N N . ILE B 1 58 ? 5.539 2.016 -21.438 1 97.5 58 ILE B N 1
ATOM 3456 C CA . ILE B 1 58 ? 6.691 2.783 -20.969 1 97.5 58 ILE B CA 1
ATOM 3457 C C . ILE B 1 58 ? 6.551 4.238 -21.406 1 97.5 58 ILE B C 1
ATOM 3459 O O . ILE B 1 58 ? 6.766 5.156 -20.609 1 97.5 58 ILE B O 1
ATOM 3463 N N . ARG B 1 59 ? 6.164 4.465 -22.641 1 98.38 59 ARG B N 1
ATOM 3464 C CA . ARG B 1 59 ? 5.965 5.816 -23.156 1 98.38 59 ARG B CA 1
ATOM 3465 C C . ARG B 1 59 ? 4.895 6.555 -22.359 1 98.38 59 ARG B C 1
ATOM 3467 O O . ARG B 1 59 ? 5.062 7.727 -22.016 1 98.38 59 ARG B O 1
ATOM 3474 N N . ALA B 1 60 ? 3.795 5.887 -22.062 1 98.44 60 ALA B N 1
ATOM 3475 C CA . ALA B 1 60 ? 2.703 6.492 -21.312 1 98.44 60 ALA B CA 1
ATOM 3476 C C . ALA B 1 60 ? 3.166 6.91 -19.922 1 98.44 60 ALA B C 1
ATOM 3478 O O . ALA B 1 60 ? 2.766 7.965 -19.406 1 98.44 60 ALA B O 1
ATOM 3479 N N . TRP B 1 61 ? 3.955 6.066 -19.312 1 97.62 61 TRP B N 1
ATOM 3480 C CA . TRP B 1 61 ? 4.488 6.406 -17.984 1 97.62 61 TRP B CA 1
ATOM 3481 C C . TRP B 1 61 ? 5.367 7.652 -18.062 1 97.62 61 TRP B C 1
ATOM 3483 O O . TRP B 1 61 ? 5.234 8.562 -17.25 1 97.62 61 TRP B O 1
ATOM 3493 N N . CYS B 1 62 ? 6.297 7.688 -19 1 97.94 62 CYS B N 1
ATOM 3494 C CA . CYS B 1 62 ? 7.211 8.812 -19.141 1 97.94 62 CYS B CA 1
ATOM 3495 C C . CYS B 1 62 ? 6.449 10.094 -19.469 1 97.94 62 CYS B C 1
ATOM 3497 O O . CYS B 1 62 ? 6.719 11.148 -18.875 1 97.94 62 CYS B O 1
ATOM 3499 N N . ASP B 1 63 ? 5.469 10 -20.375 1 97.62 63 ASP B N 1
ATOM 3500 C CA . ASP B 1 63 ? 4.648 11.164 -20.703 1 97.62 63 ASP B CA 1
ATOM 3501 C C . ASP B 1 63 ? 3.861 11.641 -19.484 1 97.62 63 ASP B C 1
ATOM 3503 O O . ASP B 1 63 ? 3.758 12.844 -19.25 1 97.62 63 ASP B O 1
ATOM 3507 N N . GLY B 1 64 ? 3.277 10.719 -18.719 1 96 64 GLY B N 1
ATOM 3508 C CA . GLY B 1 64 ? 2.559 11.062 -17.5 1 96 64 GLY B CA 1
ATOM 3509 C C . GLY B 1 64 ? 3.434 11.734 -16.469 1 96 64 GLY B C 1
ATOM 3510 O O . GLY B 1 64 ? 3 12.68 -15.797 1 96 64 GLY B O 1
ATOM 3511 N N . THR B 1 65 ? 4.672 11.203 -16.359 1 95.44 65 THR B N 1
ATOM 3512 C CA . THR B 1 65 ? 5.617 11.781 -15.398 1 95.44 65 THR B CA 1
ATOM 3513 C C . THR B 1 65 ? 5.934 13.234 -15.766 1 95.44 65 THR B C 1
ATOM 3515 O O . THR B 1 65 ? 6.023 14.094 -14.891 1 95.44 65 THR B O 1
ATOM 3518 N N . ARG B 1 66 ? 6.09 13.508 -17.016 1 93.88 66 ARG B N 1
ATOM 3519 C CA . ARG B 1 66 ? 6.387 14.859 -17.484 1 93.88 66 ARG B CA 1
ATOM 3520 C C . ARG B 1 66 ? 5.199 15.789 -17.266 1 93.88 66 ARG B C 1
ATOM 3522 O O . ARG B 1 66 ? 5.375 16.969 -16.953 1 93.88 66 ARG B O 1
ATOM 3529 N N . GLN B 1 67 ? 4.051 15.219 -17.391 1 92.81 67 GLN B N 1
ATOM 3530 C CA . GLN B 1 67 ? 2.842 16.031 -17.281 1 92.81 67 GLN B CA 1
ATOM 3531 C C . GLN B 1 67 ? 2.461 16.266 -15.82 1 92.81 67 GLN B C 1
ATOM 3533 O O . GLN B 1 67 ? 2.105 17.375 -15.438 1 92.81 67 GLN B O 1
ATOM 3538 N N . TYR B 1 68 ? 2.557 15.219 -14.969 1 93.5 68 TYR B N 1
ATOM 3539 C CA . TYR B 1 68 ? 1.957 15.289 -13.641 1 93.5 68 TYR B CA 1
ATOM 3540 C C . TYR B 1 68 ? 3.031 15.289 -12.562 1 93.5 68 TYR B C 1
ATOM 3542 O O . TYR B 1 68 ? 2.746 15.578 -11.398 1 93.5 68 TYR B O 1
ATOM 3550 N N . GLY B 1 69 ? 4.293 15 -12.898 1 93.5 69 GLY B N 1
ATOM 3551 C CA . GLY B 1 69 ? 5.324 14.805 -11.891 1 93.5 69 GLY B CA 1
ATOM 3552 C C . GLY B 1 69 ? 5.414 13.375 -11.398 1 93.5 69 GLY B C 1
ATOM 3553 O O . GLY B 1 69 ? 4.777 12.477 -11.953 1 93.5 69 GLY B O 1
ATOM 3554 N N . VAL B 1 70 ? 6.234 13.125 -10.352 1 94.75 70 VAL B N 1
ATOM 3555 C CA . VAL B 1 70 ? 6.574 11.766 -9.938 1 94.75 70 VAL B CA 1
ATOM 3556 C C . VAL B 1 70 ? 5.719 11.359 -8.742 1 94.75 70 VAL B C 1
ATOM 3558 O O . VAL B 1 70 ? 5.762 10.203 -8.305 1 94.75 70 VAL B O 1
ATOM 3561 N N . GLY B 1 71 ? 4.93 12.227 -8.164 1 92.56 71 GLY B N 1
ATOM 3562 C CA . GLY B 1 71 ? 4.082 11.93 -7.02 1 92.56 71 GLY B CA 1
ATOM 3563 C C . GLY B 1 71 ? 2.77 12.688 -7.035 1 92.56 71 GLY B C 1
ATOM 3564 O O . GLY B 1 71 ? 2.572 13.586 -7.859 1 92.56 71 GLY B O 1
ATOM 3565 N N . SER B 1 72 ? 1.865 12.289 -6.09 1 89.88 72 SER B N 1
ATOM 3566 C CA . SER B 1 72 ? 0.533 12.883 -6.066 1 89.88 72 SER B CA 1
ATOM 3567 C C . SER B 1 72 ? 0.416 13.938 -4.969 1 89.88 72 SER B C 1
ATOM 3569 O O . SER B 1 72 ? -0.555 14.695 -4.93 1 89.88 72 SER B O 1
ATOM 3571 N N . GLY B 1 73 ? 1.359 13.969 -4.105 1 84.69 73 GLY B N 1
ATOM 3572 C CA . GLY B 1 73 ? 1.481 15.055 -3.148 1 84.69 73 GLY B CA 1
ATOM 3573 C C . GLY B 1 73 ? 0.512 14.945 -1.987 1 84.69 73 GLY B C 1
ATOM 3574 O O . GLY B 1 73 ? 0.469 15.82 -1.121 1 84.69 73 GLY B O 1
ATOM 3575 N N . GLY B 1 74 ? -0.318 13.961 -1.926 1 89.12 74 GLY B N 1
ATOM 3576 C CA . GLY B 1 74 ? -1.271 13.742 -0.849 1 89.12 74 GLY B CA 1
ATOM 3577 C C . GLY B 1 74 ? -2.32 12.695 -1.179 1 89.12 74 GLY B C 1
ATOM 3578 O O . GLY B 1 74 ? -2.219 12.008 -2.195 1 89.12 74 GLY B O 1
ATOM 3579 N N . SER B 1 75 ? -3.23 12.617 -0.231 1 89.69 75 SER B N 1
ATOM 3580 C CA . SER B 1 75 ? -4.359 11.727 -0.471 1 89.69 75 SER B CA 1
ATOM 3581 C C . SER B 1 75 ? -5.281 12.281 -1.552 1 89.69 75 SER B C 1
ATOM 3583 O O . SER B 1 75 ? -5.285 13.492 -1.812 1 89.69 75 SER B O 1
ATOM 3585 N N . GLY B 1 76 ? -6.043 11.391 -2.139 1 91.25 76 GLY B N 1
ATOM 3586 C CA . GLY B 1 76 ? -6.992 11.805 -3.156 1 91.25 76 GLY B CA 1
ATOM 3587 C C . GLY B 1 76 ? -8.094 12.695 -2.615 1 91.25 76 GLY B C 1
ATOM 3588 O O . GLY B 1 76 ? -8.766 13.398 -3.377 1 91.25 76 GLY B O 1
ATOM 3589 N N . HIS B 1 77 ? -8.281 12.75 -1.325 1 90.38 77 HIS B N 1
ATOM 3590 C CA . HIS B 1 77 ? -9.344 13.531 -0.695 1 90.38 77 HIS B CA 1
ATOM 3591 C C . HIS B 1 77 ? -8.891 14.969 -0.454 1 90.38 77 HIS B C 1
ATOM 3593 O O . HIS B 1 77 ? -9.711 15.836 -0.144 1 90.38 77 HIS B O 1
ATOM 3599 N N . VAL B 1 78 ? -7.574 15.219 -0.626 1 88.44 78 VAL B N 1
ATOM 3600 C CA . VAL B 1 78 ? -7.031 16.547 -0.328 1 88.44 78 VAL B CA 1
ATOM 3601 C C . VAL B 1 78 ? -6.5 17.188 -1.608 1 88.44 78 VAL B C 1
ATOM 3603 O O . VAL B 1 78 ? -7.047 18.188 -2.084 1 88.44 78 VAL B O 1
ATOM 3606 N N . THR B 1 79 ? -5.504 16.516 -2.256 1 88.25 79 THR B N 1
ATOM 3607 C CA . THR B 1 79 ? -4.945 17.078 -3.48 1 88.25 79 THR B CA 1
ATOM 3608 C C . THR B 1 79 ? -4.449 15.969 -4.406 1 88.25 79 THR B C 1
ATOM 3610 O O . THR B 1 79 ? -4.008 16.25 -5.527 1 88.25 79 THR B O 1
ATOM 3613 N N . GLY B 1 80 ? -4.473 14.773 -4.059 1 90.19 80 GLY B N 1
ATOM 3614 C CA . GLY B 1 80 ? -3.723 13.734 -4.754 1 90.19 80 GLY B CA 1
ATOM 3615 C C . GLY B 1 80 ? -4.504 13.094 -5.883 1 90.19 80 GLY B C 1
ATOM 3616 O O . GLY B 1 80 ? -3.971 12.258 -6.617 1 90.19 80 GLY B O 1
ATOM 3617 N N . TYR B 1 81 ? -5.742 13.43 -6.066 1 94.56 81 TYR B N 1
ATOM 3618 C CA . TYR B 1 81 ? -6.594 12.859 -7.102 1 94.56 81 TYR B CA 1
ATOM 3619 C C . TYR B 1 81 ? -6.539 13.688 -8.375 1 94.56 81 TYR B C 1
ATOM 3621 O O . TYR B 1 81 ? -6.922 14.859 -8.375 1 94.56 81 TYR B O 1
ATOM 3629 N N . THR B 1 82 ? -6.023 13.133 -9.5 1 95.5 82 THR B N 1
ATOM 3630 C CA . THR B 1 82 ? -5.867 13.852 -10.766 1 95.5 82 THR B CA 1
ATOM 3631 C C . THR B 1 82 ? -6.832 13.305 -11.812 1 95.5 82 THR B C 1
ATOM 3633 O O . THR B 1 82 ? -7.5 12.297 -11.594 1 95.5 82 THR B O 1
ATOM 3636 N N . THR B 1 83 ? -6.84 13.977 -12.969 1 95.75 83 THR B N 1
ATOM 3637 C CA . THR B 1 83 ? -7.645 13.539 -14.102 1 95.75 83 THR B CA 1
ATOM 3638 C C . THR B 1 83 ? -7.172 12.188 -14.609 1 95.75 83 THR B C 1
ATOM 3640 O O . THR B 1 83 ? -7.973 11.383 -15.086 1 95.75 83 THR B O 1
ATOM 3643 N N . ALA B 1 84 ? -5.852 11.953 -14.492 1 96.88 84 ALA B N 1
ATOM 3644 C CA . ALA B 1 84 ? -5.344 10.641 -14.891 1 96.88 84 ALA B CA 1
ATOM 3645 C C . ALA B 1 84 ? -5.965 9.531 -14.055 1 96.88 84 ALA B C 1
ATOM 3647 O O . ALA B 1 84 ? -6.305 8.469 -14.578 1 96.88 84 ALA B O 1
ATOM 3648 N N . HIS B 1 85 ? -6.117 9.773 -12.75 1 97.69 85 HIS B N 1
ATOM 3649 C CA . HIS B 1 85 ? -6.746 8.797 -11.859 1 97.69 85 HIS B CA 1
ATOM 3650 C C . HIS B 1 85 ? -8.219 8.617 -12.203 1 97.69 85 HIS B C 1
ATOM 3652 O O . HIS B 1 85 ? -8.703 7.484 -12.305 1 97.69 85 HIS B O 1
ATOM 3658 N N . ARG B 1 86 ? -8.906 9.727 -12.375 1 97.56 86 ARG B N 1
ATOM 3659 C CA . ARG B 1 86 ? -10.32 9.688 -12.719 1 97.56 86 ARG B CA 1
ATOM 3660 C C . ARG B 1 86 ? -10.555 8.922 -14.016 1 97.56 86 ARG B C 1
ATOM 3662 O O . ARG B 1 86 ? -11.445 8.07 -14.086 1 97.56 86 ARG B O 1
ATOM 3669 N N . ASP B 1 87 ? -9.758 9.258 -15.016 1 98.25 87 ASP B N 1
ATOM 3670 C CA . ASP B 1 87 ? -9.898 8.617 -16.312 1 98.25 87 ASP B CA 1
ATOM 3671 C C . ASP B 1 87 ? -9.656 7.109 -16.219 1 98.25 87 ASP B C 1
ATOM 3673 O O . ASP B 1 87 ? -10.344 6.32 -16.859 1 98.25 87 ASP B O 1
ATOM 3677 N N . LEU B 1 88 ? -8.68 6.719 -15.422 1 98.75 88 LEU B N 1
ATOM 3678 C CA . LEU B 1 88 ? -8.422 5.301 -15.227 1 98.75 88 LEU B CA 1
ATOM 3679 C C . LEU B 1 88 ? -9.594 4.621 -14.531 1 98.75 88 LEU B C 1
ATOM 3681 O O . LEU B 1 88 ? -10.008 3.523 -14.914 1 98.75 88 LEU B O 1
ATOM 3685 N N . GLU B 1 89 ? -10.117 5.262 -13.438 1 98.81 89 GLU B N 1
ATOM 3686 C CA . GLU B 1 89 ? -11.266 4.707 -12.734 1 98.81 89 GLU B CA 1
ATOM 3687 C C . GLU B 1 89 ? -12.453 4.516 -13.688 1 98.81 89 GLU B C 1
ATOM 3689 O O . GLU B 1 89 ? -13.102 3.469 -13.664 1 98.81 89 GLU B O 1
ATOM 3694 N N . GLN B 1 90 ? -12.688 5.496 -14.523 1 98.69 90 GLN B N 1
ATOM 3695 C CA . GLN B 1 90 ? -13.789 5.422 -15.477 1 98.69 90 GLN B CA 1
ATOM 3696 C C . GLN B 1 90 ? -13.555 4.32 -16.5 1 98.69 90 GLN B C 1
ATOM 3698 O O . GLN B 1 90 ? -14.461 3.547 -16.812 1 98.69 90 GLN B O 1
ATOM 3703 N N . MET B 1 91 ? -12.383 4.258 -17.047 1 98.81 91 MET B N 1
ATOM 3704 C CA . MET B 1 91 ? -12.023 3.238 -18.016 1 98.81 91 MET B CA 1
ATOM 3705 C C . MET B 1 91 ? -12.219 1.839 -17.453 1 98.81 91 MET B C 1
ATOM 3707 O O . MET B 1 91 ? -12.781 0.965 -18.109 1 98.81 91 MET B O 1
ATOM 3711 N N . LEU B 1 92 ? -11.766 1.613 -16.219 1 98.88 92 LEU B N 1
ATOM 3712 C CA . LEU B 1 92 ? -11.859 0.308 -15.578 1 98.88 92 LEU B CA 1
ATOM 3713 C C . LEU B 1 92 ? -13.32 -0.071 -15.344 1 98.88 92 LEU B C 1
ATOM 3715 O O . LEU B 1 92 ? -13.719 -1.213 -15.586 1 98.88 92 LEU B O 1
ATOM 3719 N N . ALA B 1 93 ? -14.086 0.889 -14.781 1 98.88 93 ALA B N 1
ATOM 3720 C CA . ALA B 1 93 ? -15.492 0.628 -14.508 1 98.88 93 ALA B CA 1
ATOM 3721 C C . ALA B 1 93 ? -16.234 0.23 -15.781 1 98.88 93 ALA B C 1
ATOM 3723 O O . ALA B 1 93 ? -16.984 -0.75 -15.789 1 98.88 93 ALA B O 1
ATOM 3724 N N . GLU B 1 94 ? -15.984 0.968 -16.844 1 98.69 94 GLU B N 1
ATOM 3725 C CA . GLU B 1 94 ? -16.625 0.687 -18.125 1 98.69 94 GLU B CA 1
ATOM 3726 C C . GLU B 1 94 ? -16.172 -0.655 -18.688 1 98.69 94 GLU B C 1
ATOM 3728 O O . GLU B 1 94 ? -17 -1.474 -19.094 1 98.69 94 GLU B O 1
ATOM 3733 N N . TRP B 1 95 ? -14.883 -0.919 -18.672 1 98.69 95 TRP B N 1
ATOM 3734 C CA . TRP B 1 95 ? -14.289 -2.127 -19.219 1 98.69 95 TRP B CA 1
ATOM 3735 C C . TRP B 1 95 ? -14.781 -3.369 -18.5 1 98.69 95 TRP B C 1
ATOM 3737 O O . TRP B 1 95 ? -15.125 -4.375 -19.125 1 98.69 95 TRP B O 1
ATOM 3747 N N . LEU B 1 96 ? -14.953 -3.279 -17.156 1 98.62 96 LEU B N 1
ATOM 3748 C CA . LEU B 1 96 ? -15.234 -4.465 -16.359 1 98.62 96 LEU B CA 1
ATOM 3749 C C . LEU B 1 96 ? -16.719 -4.531 -15.977 1 98.62 96 LEU B C 1
ATOM 3751 O O . LEU B 1 96 ? -17.156 -5.5 -15.359 1 98.62 96 LEU B O 1
ATOM 3755 N N . GLY B 1 97 ? -17.484 -3.52 -16.375 1 98.31 97 GLY B N 1
ATOM 3756 C CA . GLY B 1 97 ? -18.938 -3.572 -16.266 1 98.31 97 GLY B CA 1
ATOM 3757 C C . GLY B 1 97 ? -19.438 -3.244 -14.875 1 98.31 97 GLY B C 1
ATOM 3758 O O . GLY B 1 97 ? -20.344 -3.902 -14.367 1 98.31 97 GLY B O 1
ATOM 3759 N N . PHE B 1 98 ? -18.891 -2.266 -14.227 1 98.81 98 PHE B N 1
ATOM 3760 C CA . PHE B 1 98 ? -19.328 -1.813 -12.914 1 98.81 98 PHE B CA 1
ATOM 3761 C C . PHE B 1 98 ? -19.703 -0.336 -12.945 1 98.81 98 PHE B C 1
ATOM 3763 O O . PHE B 1 98 ? -19.406 0.361 -13.922 1 98.81 98 PHE B O 1
ATOM 3770 N N . ASP B 1 99 ? -20.375 0.114 -11.891 1 98.75 99 ASP B N 1
ATOM 3771 C CA . ASP B 1 99 ? -20.703 1.534 -11.797 1 98.75 99 ASP B CA 1
ATOM 3772 C C . ASP B 1 99 ? -19.453 2.363 -11.5 1 98.75 99 ASP B C 1
ATOM 3774 O O . ASP B 1 99 ? -19.312 3.482 -11.992 1 98.75 99 ASP B O 1
ATOM 3778 N N . ARG B 1 100 ? -18.578 1.812 -10.664 1 98.75 100 ARG B N 1
ATOM 3779 C CA . ARG B 1 100 ? -17.438 2.59 -10.156 1 98.75 100 ARG B CA 1
ATOM 3780 C C . ARG B 1 100 ? -16.203 1.713 -9.984 1 98.75 100 ARG B C 1
ATOM 3782 O O . ARG B 1 100 ? -16.328 0.501 -9.789 1 98.75 100 ARG B O 1
ATOM 3789 N N . ALA B 1 101 ? -15.102 2.301 -10.125 1 98.88 101 ALA B N 1
ATOM 3790 C CA . ALA B 1 101 ? -13.805 1.771 -9.719 1 98.88 101 ALA B CA 1
ATOM 3791 C C . ALA B 1 101 ? -13.078 2.742 -8.797 1 98.88 101 ALA B C 1
ATOM 3793 O O . ALA B 1 101 ? -13.164 3.961 -8.977 1 98.88 101 ALA B O 1
ATOM 3794 N N . ILE B 1 102 ? -12.422 2.246 -7.762 1 98.75 102 ILE B N 1
ATOM 3795 C CA . ILE B 1 102 ? -11.617 3.049 -6.848 1 98.75 102 ILE B CA 1
ATOM 3796 C C . ILE B 1 102 ? -10.188 2.508 -6.812 1 98.75 102 ILE B C 1
ATOM 3798 O O . ILE B 1 102 ? -9.977 1.312 -6.605 1 98.75 102 ILE B O 1
ATOM 3802 N N . LEU B 1 103 ? -9.227 3.381 -6.961 1 98.44 103 LEU B N 1
ATOM 3803 C CA . LEU B 1 103 ? -7.828 2.99 -7.082 1 98.44 103 LEU B CA 1
ATOM 3804 C C . LEU B 1 103 ? -7.168 2.879 -5.711 1 98.44 103 LEU B C 1
ATOM 3806 O O . LEU B 1 103 ? -7.445 3.682 -4.82 1 98.44 103 LEU B O 1
ATOM 3810 N N . PHE B 1 104 ? -6.32 1.909 -5.52 1 97.81 104 PHE B N 1
ATOM 3811 C CA . PHE B 1 104 ? -5.531 1.669 -4.32 1 97.81 104 PHE B CA 1
ATOM 3812 C C . PHE B 1 104 ? -4.066 1.426 -4.676 1 97.81 104 PHE B C 1
ATOM 3814 O O . PHE B 1 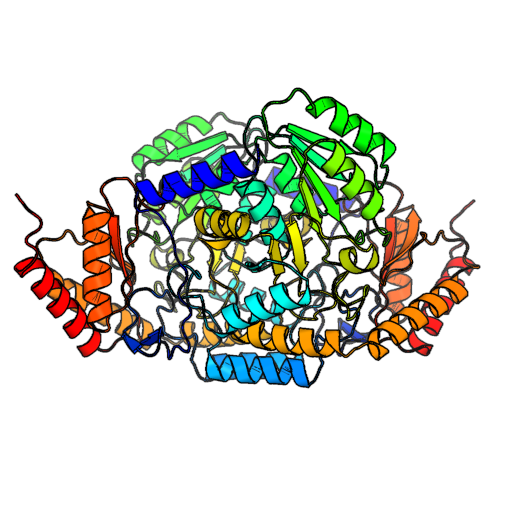104 ? -3.752 1.061 -5.809 1 97.81 104 PHE B O 1
ATOM 3821 N N . VAL B 1 105 ? -3.174 1.53 -3.719 1 96 105 VAL B N 1
ATOM 3822 C CA . VAL B 1 105 ? -1.736 1.481 -3.965 1 96 105 VAL B CA 1
ATOM 3823 C C . VAL B 1 105 ? -1.296 0.034 -4.172 1 96 105 VAL B C 1
ATOM 3825 O O . VAL B 1 105 ? -0.221 -0.223 -4.719 1 96 105 VAL B O 1
ATOM 3828 N N . SER B 1 106 ? -2.07 -0.939 -3.719 1 96.56 106 SER B N 1
ATOM 3829 C CA . SER B 1 106 ? -1.773 -2.355 -3.914 1 96.56 106 SER B CA 1
ATOM 3830 C C . SER B 1 106 ? -3.023 -3.211 -3.744 1 96.56 106 SER B C 1
ATOM 3832 O O . SER B 1 106 ? -4.016 -2.762 -3.164 1 96.56 106 SER B O 1
ATOM 3834 N N . GLY B 1 107 ? -2.914 -4.418 -4.316 1 97.31 107 GLY B N 1
ATOM 3835 C CA . GLY B 1 107 ? -3.986 -5.371 -4.07 1 97.31 107 GLY B CA 1
ATOM 3836 C C . GLY B 1 107 ? -4.133 -5.738 -2.607 1 97.31 107 GLY B C 1
ATOM 3837 O O . GLY B 1 107 ? -5.246 -5.941 -2.121 1 97.31 107 GLY B O 1
ATOM 3838 N N . PHE B 1 108 ? -3.014 -5.832 -1.903 1 96.88 108 PHE B N 1
ATOM 3839 C CA . PHE B 1 108 ? -3.01 -6.125 -0.474 1 96.88 108 PHE B CA 1
ATOM 3840 C C . PHE B 1 108 ? -3.842 -5.102 0.289 1 96.88 108 PHE B C 1
ATOM 3842 O O . PHE B 1 108 ? -4.734 -5.469 1.056 1 96.88 108 PHE B O 1
ATOM 3849 N N . SER B 1 109 ? -3.602 -3.836 0.014 1 96.31 109 SER B N 1
ATOM 3850 C CA . SER B 1 109 ? -4.32 -2.76 0.689 1 96.31 109 SER B CA 1
ATOM 3851 C C . SER B 1 109 ? -5.785 -2.725 0.27 1 96.31 109 SER B C 1
ATOM 3853 O O . SER B 1 109 ? -6.66 -2.414 1.08 1 96.31 109 SER B O 1
ATOM 3855 N N . ALA B 1 110 ? -6.055 -2.965 -1 1 98.19 110 ALA B N 1
ATOM 3856 C CA . ALA B 1 110 ? -7.43 -2.953 -1.489 1 98.19 110 ALA B CA 1
ATOM 3857 C C . ALA B 1 110 ? -8.281 -3.996 -0.766 1 98.19 110 ALA B C 1
ATOM 3859 O O . ALA B 1 110 ? -9.383 -3.695 -0.302 1 98.19 110 ALA B O 1
ATOM 3860 N N . ASN B 1 111 ? -7.77 -5.234 -0.655 1 98.5 111 ASN B N 1
ATOM 3861 C CA . ASN B 1 111 ? -8.477 -6.289 0.058 1 98.5 111 ASN B CA 1
ATOM 3862 C C . ASN B 1 111 ? -8.742 -5.906 1.511 1 98.5 111 ASN B C 1
ATOM 3864 O O . ASN B 1 111 ? -9.859 -6.066 2.006 1 98.5 111 ASN B O 1
ATOM 3868 N N . GLN B 1 112 ? -7.707 -5.398 2.125 1 97.12 112 GLN B N 1
ATOM 3869 C CA . GLN B 1 112 ? -7.852 -5.023 3.527 1 97.12 112 GLN B CA 1
ATOM 3870 C C . GLN B 1 112 ? -8.844 -3.879 3.691 1 97.12 112 GLN B C 1
ATOM 3872 O O . GLN B 1 112 ? -9.656 -3.881 4.625 1 97.12 112 GLN B O 1
ATOM 3877 N N . ALA B 1 113 ? -8.766 -2.916 2.838 1 97.44 113 ALA B N 1
ATOM 3878 C CA . ALA B 1 113 ? -9.625 -1.735 2.912 1 97.44 113 ALA B CA 1
ATOM 3879 C C . ALA B 1 113 ? -11.102 -2.123 2.814 1 97.44 113 ALA B C 1
ATOM 3881 O O . ALA B 1 113 ? -11.93 -1.64 3.592 1 97.44 113 ALA B O 1
ATOM 3882 N N . VAL B 1 114 ? -11.43 -2.988 1.874 1 98.56 114 VAL B N 1
ATOM 3883 C CA . VAL B 1 114 ? -12.82 -3.371 1.633 1 98.56 114 VAL B CA 1
ATOM 3884 C C . VAL B 1 114 ? -13.375 -4.109 2.85 1 98.56 114 VAL B C 1
ATOM 3886 O O . VAL B 1 114 ? -14.438 -3.758 3.369 1 98.56 114 VAL B O 1
ATOM 3889 N N . ILE B 1 115 ? -12.672 -5.086 3.332 1 98.31 115 ILE B N 1
ATOM 3890 C CA . ILE B 1 115 ? -13.148 -5.922 4.426 1 98.31 115 ILE B CA 1
ATOM 3891 C C . ILE B 1 115 ? -13.258 -5.09 5.703 1 98.31 115 ILE B C 1
ATOM 3893 O O . ILE B 1 115 ? -14.273 -5.137 6.398 1 98.31 115 ILE B O 1
ATOM 3897 N N . THR B 1 116 ? -12.227 -4.273 5.98 1 96.19 116 THR B N 1
ATOM 3898 C CA . THR B 1 116 ? -12.203 -3.49 7.211 1 96.19 116 THR B CA 1
ATOM 3899 C C . THR B 1 116 ? -13.297 -2.428 7.203 1 96.19 116 THR B C 1
ATOM 3901 O O . THR B 1 116 ? -13.891 -2.131 8.242 1 96.19 116 THR B O 1
ATOM 3904 N N . ALA B 1 117 ? -13.555 -1.834 6.086 1 96.88 117 ALA B N 1
ATOM 3905 C CA . ALA B 1 117 ? -14.531 -0.75 6.008 1 96.88 117 ALA B CA 1
ATOM 3906 C C . ALA B 1 117 ? -15.953 -1.291 6.059 1 96.88 117 ALA B C 1
ATOM 3908 O O . ALA B 1 117 ? -16.844 -0.673 6.656 1 96.88 117 ALA B O 1
ATOM 3909 N N . LEU B 1 118 ? -16.188 -2.457 5.484 1 98.06 118 LEU B N 1
ATOM 3910 C CA . LEU B 1 118 ? -17.562 -2.895 5.246 1 98.06 118 LEU B CA 1
ATOM 3911 C C . LEU B 1 118 ? -18.047 -3.793 6.375 1 98.06 118 LEU B C 1
ATOM 3913 O O . LEU B 1 118 ? -19.25 -3.873 6.633 1 98.06 118 LEU B O 1
ATOM 3917 N N . MET B 1 119 ? -17.219 -4.57 7.008 1 97.81 119 MET B N 1
ATOM 3918 C CA . MET B 1 119 ? -17.656 -5.609 7.934 1 97.81 119 MET B CA 1
ATOM 3919 C C . MET B 1 119 ? -17.594 -5.113 9.375 1 97.81 119 MET B C 1
ATOM 3921 O O . MET B 1 119 ? -16.641 -4.438 9.766 1 97.81 119 MET B O 1
ATOM 3925 N N . GLN B 1 120 ? -18.609 -5.418 10.141 1 96 120 GLN B N 1
ATOM 3926 C CA . GLN B 1 120 ? -18.75 -4.984 11.523 1 96 120 GLN B CA 1
ATOM 3927 C C . GLN B 1 120 ? -19.141 -6.152 12.43 1 96 120 GLN B C 1
ATOM 3929 O O . GLN B 1 120 ? -19.328 -7.277 11.961 1 96 120 GLN B O 1
ATOM 3934 N N . ARG B 1 121 ? -19.172 -5.82 13.797 1 95.94 121 ARG B N 1
ATOM 3935 C CA . ARG B 1 121 ? -19.656 -6.812 14.758 1 95.94 121 ARG B CA 1
ATOM 3936 C C . ARG B 1 121 ? -21.062 -7.27 14.414 1 95.94 121 ARG B C 1
ATOM 3938 O O . ARG B 1 121 ? -21.938 -6.445 14.109 1 95.94 121 ARG B O 1
ATOM 3945 N N . GLY B 1 122 ? -21.297 -8.508 14.438 1 96.38 122 GLY B N 1
ATOM 3946 C CA . GLY B 1 122 ? -22.609 -9.07 14.102 1 96.38 122 GLY B CA 1
ATOM 3947 C C . GLY B 1 122 ? -22.688 -9.578 12.672 1 96.38 122 GLY B C 1
ATOM 3948 O O . GLY B 1 122 ? -23.578 -10.352 12.336 1 96.38 122 GLY B O 1
ATOM 3949 N N . ASP B 1 123 ? -21.75 -9.141 11.812 1 98.06 123 ASP B N 1
ATOM 3950 C CA . ASP B 1 123 ? -21.703 -9.578 10.422 1 98.06 123 ASP B CA 1
ATOM 3951 C C . ASP B 1 123 ? -20.984 -10.922 10.297 1 98.06 123 ASP B C 1
ATOM 3953 O O . ASP B 1 123 ? -20.438 -11.43 11.273 1 98.06 123 ASP B O 1
ATOM 3957 N N . HIS B 1 124 ? -21.047 -11.523 9.078 1 98.38 124 HIS B N 1
ATOM 3958 C CA . HIS B 1 124 ? -20.422 -12.812 8.797 1 98.38 124 HIS B CA 1
ATOM 3959 C C . HIS B 1 124 ? -19.516 -12.727 7.574 1 98.38 124 HIS B C 1
ATOM 3961 O O . HIS B 1 124 ? -19.922 -12.234 6.52 1 98.38 124 HIS B O 1
ATOM 3967 N N . LEU B 1 125 ? -18.297 -13.086 7.77 1 98.56 125 LEU B N 1
ATOM 3968 C CA . LEU B 1 125 ? -17.312 -13.203 6.699 1 98.56 125 LEU B CA 1
ATOM 3969 C C . LEU B 1 125 ? -16.984 -14.672 6.434 1 98.56 125 LEU B C 1
ATOM 3971 O O . LEU B 1 125 ? -16.5 -15.375 7.324 1 98.56 125 LEU B O 1
ATOM 3975 N N . ILE B 1 126 ? -17.25 -15.188 5.223 1 98.88 126 ILE B N 1
ATOM 3976 C CA . ILE B 1 126 ? -16.953 -16.562 4.82 1 98.88 126 ILE B CA 1
ATOM 3977 C C . ILE B 1 126 ? -15.953 -16.562 3.668 1 98.88 126 ILE B C 1
ATOM 3979 O O . ILE B 1 126 ? -16.281 -16.172 2.549 1 98.88 126 ILE B O 1
ATOM 3983 N N . CYS B 1 127 ? -14.742 -17.031 3.918 1 98.81 127 CYS B N 1
ATOM 3984 C CA . CYS B 1 127 ? -13.664 -16.938 2.932 1 98.81 127 CYS B CA 1
ATOM 3985 C C . CYS B 1 127 ? -13.211 -18.312 2.492 1 98.81 127 CYS B C 1
ATOM 3987 O O . CYS B 1 127 ? -13.227 -19.266 3.283 1 98.81 127 CYS B O 1
ATOM 3989 N N . ASP B 1 128 ? -12.859 -18.469 1.254 1 98.81 128 ASP B N 1
ATOM 3990 C CA . ASP B 1 128 ? -12.188 -19.688 0.796 1 98.81 128 ASP B CA 1
ATOM 3991 C C . ASP B 1 128 ? -10.93 -19.953 1.61 1 98.81 128 ASP B C 1
ATOM 3993 O O . ASP B 1 128 ? -10.172 -19.031 1.913 1 98.81 128 ASP B O 1
ATOM 3997 N N . LYS B 1 129 ? -10.656 -21.188 1.883 1 97.69 129 LYS B N 1
ATOM 3998 C CA . LYS B 1 129 ? -9.555 -21.594 2.754 1 97.69 129 LYS B CA 1
ATOM 3999 C C . LYS B 1 129 ? -8.211 -21.172 2.172 1 97.69 129 LYS B C 1
ATOM 4001 O O . LYS B 1 129 ? -7.258 -20.906 2.914 1 97.69 129 LYS B O 1
ATOM 4006 N N . LEU B 1 130 ? -8.117 -21.031 0.856 1 96.56 130 LEU B N 1
ATOM 4007 C CA . LEU B 1 130 ? -6.828 -20.766 0.225 1 96.56 130 LEU B CA 1
ATOM 4008 C C . LEU B 1 130 ? -6.754 -19.312 -0.251 1 96.56 130 LEU B C 1
ATOM 4010 O O . LEU B 1 130 ? -5.898 -18.969 -1.067 1 96.56 130 LEU B O 1
ATOM 4014 N N . ALA B 1 131 ? -7.676 -18.453 0.281 1 97.06 131 ALA B N 1
ATOM 4015 C CA . ALA B 1 131 ? -7.652 -17.047 -0.108 1 97.06 131 ALA B CA 1
ATOM 4016 C C . ALA B 1 131 ? -6.332 -16.391 0.287 1 97.06 131 ALA B C 1
ATOM 4018 O O . ALA B 1 131 ? -5.691 -16.812 1.255 1 97.06 131 ALA B O 1
ATOM 4019 N N . HIS B 1 132 ? -5.898 -15.438 -0.438 1 96.12 132 HIS B N 1
ATOM 4020 C CA . HIS B 1 132 ? -4.645 -14.703 -0.301 1 96.12 132 HIS B CA 1
ATOM 4021 C C . HIS B 1 132 ? -4.48 -14.156 1.113 1 96.12 132 HIS B C 1
ATOM 4023 O O . HIS B 1 132 ? -5.465 -13.836 1.781 1 96.12 132 HIS B O 1
ATOM 4029 N N . ALA B 1 133 ? -3.258 -13.992 1.548 1 93.38 133 ALA B N 1
ATOM 4030 C CA . ALA B 1 133 ? -2.893 -13.547 2.893 1 93.38 133 ALA B CA 1
ATOM 4031 C C . ALA B 1 133 ? -3.559 -12.219 3.232 1 93.38 133 ALA B C 1
ATOM 4033 O O . ALA B 1 133 ? -3.947 -11.984 4.379 1 93.38 133 ALA B O 1
ATOM 4034 N N . SER B 1 134 ? -3.633 -11.281 2.279 1 95.88 134 SER B N 1
ATOM 4035 C CA . SER B 1 134 ? -4.238 -9.977 2.506 1 95.88 134 SER B CA 1
ATOM 4036 C C . SER B 1 134 ? -5.707 -10.102 2.891 1 95.88 134 SER B C 1
ATOM 4038 O O . SER B 1 134 ? -6.23 -9.297 3.66 1 95.88 134 SER B O 1
ATOM 4040 N N . ILE B 1 135 ? -6.414 -11.102 2.352 1 97.75 135 ILE B N 1
ATOM 4041 C CA . ILE B 1 135 ? -7.812 -11.367 2.674 1 97.75 135 ILE B CA 1
ATOM 4042 C C . ILE B 1 135 ? -7.906 -12.039 4.039 1 97.75 135 ILE B C 1
ATOM 4044 O O . ILE B 1 135 ? -8.68 -11.609 4.898 1 97.75 135 ILE B O 1
ATOM 4048 N N . MET B 1 136 ? -7.09 -13.07 4.25 1 96 136 MET B N 1
ATOM 4049 C CA . MET B 1 136 ? -7.125 -13.859 5.48 1 96 136 MET B CA 1
ATOM 4050 C C . MET B 1 136 ? -6.797 -12.992 6.691 1 96 136 MET B C 1
ATOM 4052 O O . MET B 1 136 ? -7.465 -13.078 7.723 1 96 136 MET B O 1
ATOM 4056 N N . GLU B 1 137 ? -5.801 -12.195 6.555 1 92.94 137 GLU B N 1
ATOM 4057 C CA . GLU B 1 137 ? -5.402 -11.32 7.656 1 92.94 137 GLU B CA 1
ATOM 4058 C C . GLU B 1 137 ? -6.508 -10.328 8 1 92.94 137 GLU B C 1
ATOM 4060 O O . GLU B 1 137 ? -6.828 -10.133 9.172 1 92.94 137 GLU B O 1
ATOM 4065 N N . ALA B 1 138 ? -7.039 -9.648 6.984 1 95.19 138 ALA B N 1
ATOM 4066 C CA . ALA B 1 138 ? -8.125 -8.711 7.211 1 95.19 138 ALA B CA 1
ATOM 4067 C C . ALA B 1 138 ? -9.328 -9.398 7.859 1 95.19 138 ALA B C 1
ATOM 4069 O O . ALA B 1 138 ? -9.977 -8.828 8.734 1 95.19 138 ALA B O 1
ATOM 4070 N N . ALA B 1 139 ? -9.625 -10.609 7.398 1 96.44 139 ALA B N 1
ATOM 4071 C CA . ALA B 1 139 ? -10.75 -11.367 7.941 1 96.44 139 ALA B CA 1
ATOM 4072 C C . ALA B 1 139 ? -10.516 -11.719 9.406 1 96.44 139 ALA B C 1
ATOM 4074 O O . ALA B 1 139 ? -11.422 -11.602 10.234 1 96.44 139 ALA B O 1
ATOM 4075 N N . MET B 1 140 ? -9.305 -12.133 9.727 1 93.62 140 MET B N 1
ATOM 4076 C CA . MET B 1 140 ? -8.945 -12.539 11.086 1 93.62 140 MET B CA 1
ATOM 4077 C C . MET B 1 140 ? -9.047 -11.367 12.047 1 93.62 140 MET B C 1
ATOM 4079 O O . MET B 1 140 ? -9.375 -11.547 13.227 1 93.62 140 MET B O 1
ATOM 4083 N N . HIS B 1 141 ? -8.82 -10.219 11.555 1 90.69 141 HIS B N 1
ATOM 4084 C CA . HIS B 1 141 ? -8.805 -9.031 12.406 1 90.69 141 HIS B CA 1
ATOM 4085 C C . HIS B 1 141 ? -10.148 -8.312 12.367 1 90.69 141 HIS B C 1
ATOM 4087 O O . HIS B 1 141 ? -10.359 -7.336 13.094 1 90.69 141 HIS B O 1
ATOM 4093 N N . SER B 1 142 ? -11.031 -8.734 11.555 1 94 142 SER B N 1
ATOM 4094 C CA . SER B 1 142 ? -12.359 -8.133 11.461 1 94 142 SER B CA 1
ATOM 4095 C C . SER B 1 142 ? -13.211 -8.469 12.68 1 94 142 SER B C 1
ATOM 4097 O O . SER B 1 142 ? -13.094 -9.562 13.242 1 94 142 SER B O 1
ATOM 4099 N N . PRO B 1 143 ? -14.07 -7.539 13.172 1 94.69 143 PRO B N 1
ATOM 4100 C CA . PRO B 1 143 ? -15.016 -7.859 14.242 1 94.69 143 PRO B CA 1
ATOM 4101 C C . PRO B 1 143 ? -16.125 -8.805 13.789 1 94.69 143 PRO B C 1
ATOM 4103 O O . PRO B 1 143 ? -16.859 -9.336 14.617 1 94.69 143 PRO B O 1
ATOM 4106 N N . ALA B 1 144 ? -16.281 -9.031 12.492 1 97.25 144 ALA B N 1
ATOM 4107 C CA . ALA B 1 144 ? -17.281 -9.961 11.969 1 97.25 144 ALA B CA 1
ATOM 4108 C C . ALA B 1 144 ? -16.938 -11.398 12.359 1 97.25 144 ALA B C 1
ATOM 4110 O O . ALA B 1 144 ? -15.789 -11.711 12.664 1 97.25 144 ALA B O 1
ATOM 4111 N N . GLU B 1 145 ? -17.984 -12.227 12.461 1 97.69 145 GLU B N 1
ATOM 4112 C CA . GLU B 1 145 ? -17.734 -13.656 12.625 1 97.69 145 GLU B CA 1
ATOM 4113 C C . GLU B 1 145 ? -17.062 -14.25 11.391 1 97.69 145 GLU B C 1
ATOM 4115 O O . GLU B 1 145 ? -17.625 -14.203 10.297 1 97.69 145 GLU B O 1
ATOM 4120 N N . PHE B 1 146 ? -15.938 -14.773 11.617 1 98.12 146 PHE B N 1
ATOM 4121 C CA . PHE B 1 146 ? -15.117 -15.266 10.516 1 98.12 146 PHE B CA 1
ATOM 4122 C C . PHE B 1 146 ? -15.164 -16.781 10.438 1 98.12 146 PHE B C 1
ATOM 4124 O O . PHE B 1 146 ? -14.977 -17.469 11.445 1 98.12 146 PHE B O 1
ATOM 4131 N N . SER B 1 147 ? -15.391 -17.312 9.242 1 98.31 147 SER B N 1
ATOM 4132 C CA . SER B 1 147 ? -15.305 -18.734 8.977 1 98.31 147 SER B CA 1
ATOM 4133 C C . SER B 1 147 ? -14.734 -19.016 7.59 1 98.31 147 SER B C 1
ATOM 4135 O O . SER B 1 147 ? -14.758 -18.141 6.723 1 98.31 147 SER B O 1
ATOM 4137 N N . ARG B 1 148 ? -14.188 -20.188 7.426 1 98.44 148 ARG B N 1
ATOM 4138 C CA . ARG B 1 148 ? -13.648 -20.609 6.145 1 98.44 148 ARG B CA 1
ATOM 4139 C C . ARG B 1 148 ? -14.445 -21.781 5.578 1 98.44 148 ARG B C 1
ATOM 4141 O O . ARG B 1 148 ? -15.055 -22.547 6.332 1 98.44 148 ARG B O 1
ATOM 4148 N N . PHE B 1 149 ? -14.523 -21.859 4.324 1 98.69 149 PHE B N 1
ATOM 4149 C CA . PHE B 1 149 ? -15.008 -23.078 3.688 1 98.69 149 PHE B CA 1
ATOM 4150 C C . PHE B 1 149 ? -13.883 -23.781 2.936 1 98.69 149 PHE B C 1
ATOM 4152 O O . PHE B 1 149 ? -12.875 -23.156 2.588 1 98.69 149 PHE B O 1
ATOM 4159 N N . HIS B 1 150 ? -14.078 -25.109 2.779 1 98.5 150 HIS B N 1
ATOM 4160 C CA . HIS B 1 150 ? -13.062 -25.891 2.08 1 98.5 150 HIS B CA 1
ATOM 4161 C C . HIS B 1 150 ? -12.844 -25.375 0.667 1 98.5 150 HIS B C 1
ATOM 4163 O O . HIS B 1 150 ? -13.789 -24.969 -0.008 1 98.5 150 HIS B O 1
ATOM 4169 N N . HIS B 1 151 ? -11.609 -25.391 0.274 1 97.94 151 HIS B N 1
ATOM 4170 C CA . HIS B 1 151 ? -11.188 -24.797 -0.986 1 97.94 151 HIS B CA 1
ATOM 4171 C C . HIS B 1 151 ? -12.062 -25.266 -2.143 1 97.94 151 HIS B C 1
ATOM 4173 O O . HIS B 1 151 ? -12.148 -26.469 -2.406 1 97.94 151 HIS B O 1
ATOM 4179 N N . ASN B 1 152 ? -12.711 -24.344 -2.775 1 98.25 152 ASN B N 1
ATOM 4180 C CA . ASN B 1 152 ? -13.516 -24.562 -3.975 1 98.25 152 ASN B CA 1
ATOM 4181 C C . ASN B 1 152 ? -14.656 -25.531 -3.715 1 98.25 152 ASN B C 1
ATOM 4183 O O . ASN B 1 152 ? -15.195 -26.125 -4.648 1 98.25 152 ASN B O 1
ATOM 4187 N N . ASP B 1 153 ? -15.039 -25.688 -2.467 1 98.69 153 ASP B N 1
ATOM 4188 C CA . ASP B 1 153 ? -16.094 -26.625 -2.082 1 98.69 153 ASP B CA 1
ATOM 4189 C C . ASP B 1 153 ? -17.422 -25.922 -1.892 1 98.69 153 ASP B C 1
ATOM 4191 O O . ASP B 1 153 ? -17.75 -25.484 -0.783 1 98.69 153 ASP B O 1
ATOM 4195 N N . THR B 1 154 ? -18.203 -25.969 -2.906 1 98.62 154 THR B N 1
ATOM 4196 C CA . THR B 1 154 ? -19.469 -25.234 -2.879 1 98.62 154 THR B CA 1
ATOM 4197 C C . THR B 1 154 ? -20.438 -25.875 -1.906 1 98.62 154 THR B C 1
ATOM 4199 O O . THR B 1 154 ? -21.297 -25.188 -1.335 1 98.62 154 THR B O 1
ATOM 4202 N N . ALA B 1 155 ? -20.359 -27.188 -1.7 1 98.56 155 ALA B N 1
ATOM 4203 C CA . ALA B 1 155 ? -21.219 -27.844 -0.713 1 98.56 155 ALA B CA 1
ATOM 4204 C C . ALA B 1 155 ? -20.906 -27.328 0.695 1 98.56 155 ALA B C 1
ATOM 4206 O O . ALA B 1 155 ? -21.812 -27.062 1.478 1 98.56 155 ALA B O 1
ATOM 4207 N N . HIS B 1 156 ? -19.672 -27.234 0.95 1 98.81 156 HIS B N 1
ATOM 4208 C CA . HIS B 1 156 ? -19.297 -26.719 2.258 1 98.81 156 HIS B CA 1
ATOM 4209 C C . HIS B 1 156 ? -19.688 -25.25 2.408 1 98.81 156 HIS B C 1
ATOM 4211 O O . HIS B 1 156 ? -20.109 -24.828 3.484 1 98.81 156 HIS B O 1
ATOM 4217 N N . LEU B 1 157 ? -19.5 -24.453 1.362 1 98.81 157 LEU B N 1
ATOM 4218 C CA . LEU B 1 157 ? -19.938 -23.062 1.38 1 98.81 157 LEU B CA 1
ATOM 4219 C C . LEU B 1 157 ? -21.422 -22.969 1.686 1 98.81 157 LEU B C 1
ATOM 4221 O O . LEU B 1 157 ? -21.859 -22.125 2.477 1 98.81 157 LEU B O 1
ATOM 4225 N N . SER B 1 158 ? -22.172 -23.828 1.053 1 98.56 158 SER B N 1
ATOM 4226 C CA . SER B 1 158 ? -23.609 -23.859 1.3 1 98.56 158 SER B CA 1
ATOM 4227 C C . SER B 1 158 ? -23.922 -24.109 2.773 1 98.56 158 SER B C 1
ATOM 4229 O O . SER B 1 158 ? -24.812 -23.484 3.348 1 98.56 158 SER B O 1
ATOM 4231 N N . THR B 1 159 ? -23.203 -25.016 3.328 1 98.44 159 THR B N 1
ATOM 4232 C CA . THR B 1 159 ? -23.375 -25.328 4.742 1 98.44 159 THR B CA 1
ATOM 4233 C C . THR B 1 159 ? -23.062 -24.109 5.605 1 98.44 159 THR B C 1
ATOM 4235 O O . THR B 1 159 ? -23.797 -23.797 6.539 1 98.44 159 THR B O 1
ATOM 4238 N N . ARG B 1 160 ? -21.953 -23.453 5.305 1 98.38 160 ARG B N 1
ATOM 4239 C CA . ARG B 1 160 ? -21.562 -22.266 6.059 1 98.38 160 ARG B CA 1
ATOM 4240 C C . ARG B 1 160 ? -22.625 -21.172 5.926 1 98.38 160 ARG B C 1
ATOM 4242 O O . ARG B 1 160 ? -22.969 -20.5 6.906 1 98.38 160 ARG B O 1
ATOM 4249 N N . LEU B 1 161 ? -23.141 -20.969 4.742 1 98.31 161 LEU B N 1
ATOM 4250 C CA . LEU B 1 161 ? -24.141 -19.938 4.469 1 98.31 161 LEU B CA 1
ATOM 4251 C C . LEU B 1 161 ? -25.438 -20.234 5.207 1 98.31 161 LEU B C 1
ATOM 4253 O O . LEU B 1 161 ? -26.109 -19.312 5.684 1 98.31 161 LEU B O 1
ATOM 4257 N N . SER B 1 162 ? -25.828 -21.469 5.305 1 97.56 162 SER B N 1
ATOM 4258 C CA . SER B 1 162 ? -27.047 -21.844 5.98 1 97.56 162 SER B CA 1
ATOM 4259 C C . SER B 1 162 ? -27.031 -21.453 7.449 1 97.56 162 SER B C 1
ATOM 4261 O O . SER B 1 162 ? -28.078 -21.156 8.039 1 97.56 162 SER B O 1
ATOM 4263 N N . ARG B 1 163 ? -25.891 -21.359 8 1 95.94 163 ARG B N 1
ATOM 4264 C CA . ARG B 1 163 ? -25.719 -21.016 9.406 1 95.94 163 ARG B CA 1
ATOM 4265 C C . ARG B 1 163 ? -25.953 -19.516 9.633 1 95.94 163 ARG B C 1
ATOM 4267 O O . ARG B 1 163 ? -26.141 -19.078 10.766 1 95.94 163 ARG B O 1
ATOM 4274 N N . THR B 1 164 ? -25.922 -18.734 8.578 1 95.06 164 THR B N 1
ATOM 4275 C CA . THR B 1 164 ? -26.062 -17.281 8.711 1 95.06 164 THR B CA 1
ATOM 4276 C C . THR B 1 164 ? -27.484 -16.859 8.391 1 95.06 164 THR B C 1
ATOM 4278 O O . THR B 1 164 ? -27.812 -15.672 8.469 1 95.06 164 THR B O 1
ATOM 4281 N N . GLU B 1 165 ? -28.391 -17.672 8.008 1 90.56 165 GLU B N 1
ATOM 4282 C CA . GLU B 1 165 ? -29.734 -17.359 7.5 1 90.56 165 GLU B CA 1
ATOM 4283 C C . GLU B 1 165 ? -30.562 -16.625 8.547 1 90.56 165 GLU B C 1
ATOM 4285 O O . GLU B 1 165 ? -31.375 -15.758 8.195 1 90.56 165 GLU B O 1
ATOM 4290 N N . ASN B 1 166 ? -30.391 -16.891 9.805 1 89.56 166 ASN B N 1
ATOM 4291 C CA . ASN B 1 166 ? -31.203 -16.266 10.852 1 89.56 166 ASN B CA 1
ATOM 4292 C C . ASN B 1 166 ? -30.484 -15.062 11.461 1 89.56 166 ASN B C 1
ATOM 4294 O O . ASN B 1 166 ? -30.969 -14.469 12.422 1 89.56 166 ASN B O 1
ATOM 4298 N N . SER B 1 167 ? -29.406 -14.781 10.859 1 90.44 167 SER B N 1
ATOM 4299 C CA . SER B 1 167 ? -28.641 -13.648 11.375 1 90.44 167 SER B CA 1
ATOM 4300 C C . SER B 1 167 ? -29.219 -12.328 10.891 1 90.44 167 SER B C 1
ATOM 4302 O O . SER B 1 167 ? -29.828 -12.258 9.812 1 90.44 167 SER B O 1
ATOM 4304 N N . THR B 1 168 ? -29.109 -11.273 11.695 1 91.94 168 THR B N 1
ATOM 4305 C CA . THR B 1 168 ? -29.531 -9.93 11.328 1 91.94 168 THR B CA 1
ATOM 4306 C C . THR B 1 168 ? -28.375 -9.148 10.711 1 91.94 168 THR B C 1
ATOM 4308 O O . THR B 1 168 ? -28.562 -8.023 10.234 1 91.94 168 THR B O 1
ATOM 4311 N N . GLY B 1 169 ? -27.203 -9.719 10.68 1 96 169 GLY B N 1
ATOM 4312 C CA . GLY B 1 169 ? -26.031 -9.055 10.133 1 96 169 GLY B CA 1
ATOM 4313 C C . GLY B 1 169 ? -25.812 -9.367 8.664 1 96 169 GLY B C 1
ATOM 4314 O O . GLY B 1 169 ? -26.438 -10.258 8.109 1 96 169 GLY B O 1
ATOM 4315 N N . LYS B 1 170 ? -24.938 -8.531 7.957 1 97.19 170 LYS B N 1
ATOM 4316 C CA . LYS B 1 170 ? -24.531 -8.758 6.574 1 97.19 170 LYS B CA 1
ATOM 4317 C C . LYS B 1 170 ? -23.625 -9.992 6.457 1 97.19 170 LYS B C 1
ATOM 4319 O O . LYS B 1 170 ? -22.875 -10.305 7.379 1 97.19 170 LYS B O 1
ATOM 4324 N N . THR B 1 171 ? -23.766 -10.703 5.414 1 98.31 171 THR B N 1
ATOM 4325 C CA . THR B 1 171 ? -22.875 -11.812 5.105 1 98.31 171 THR B CA 1
ATOM 4326 C C . THR B 1 171 ? -22.094 -11.539 3.826 1 98.31 171 THR B C 1
ATOM 4328 O O . THR B 1 171 ? -22.672 -11.219 2.789 1 98.31 171 THR B O 1
ATOM 4331 N N . LEU B 1 172 ? -20.734 -11.594 3.902 1 98.75 172 LEU B N 1
ATOM 4332 C CA . LEU B 1 172 ? -19.828 -11.438 2.766 1 98.75 172 LEU B CA 1
ATOM 4333 C C . LEU B 1 172 ? -19.062 -12.727 2.508 1 98.75 172 LEU B C 1
ATOM 4335 O O . LEU B 1 172 ? -18.406 -13.258 3.41 1 98.75 172 LEU B O 1
ATOM 4339 N N . VAL B 1 173 ? -19.188 -13.273 1.306 1 98.94 173 VAL B N 1
ATOM 4340 C CA . VAL B 1 173 ? -18.391 -14.398 0.844 1 98.94 173 VAL B CA 1
ATOM 4341 C C . VAL B 1 173 ? -17.203 -13.883 0.017 1 98.94 173 VAL B C 1
ATOM 4343 O O . VAL B 1 173 ? -17.391 -13.031 -0.861 1 98.94 173 VAL B O 1
ATOM 4346 N N . VAL B 1 174 ? -15.977 -14.352 0.343 1 98.94 174 VAL B N 1
ATOM 4347 C CA . VAL B 1 174 ? -14.789 -13.883 -0.361 1 98.94 174 VAL B CA 1
ATOM 4348 C C . VAL B 1 174 ? -14.047 -15.078 -0.973 1 98.94 174 VAL B C 1
ATOM 4350 O O . VAL B 1 174 ? -13.812 -16.078 -0.298 1 98.94 174 VAL B O 1
ATOM 4353 N N . THR B 1 175 ? -13.711 -15.023 -2.223 1 98.88 175 THR B N 1
ATOM 4354 C CA . THR B 1 175 ? -12.875 -15.992 -2.916 1 98.88 175 THR B CA 1
ATOM 4355 C C . THR B 1 175 ? -11.977 -15.312 -3.945 1 98.88 175 THR B C 1
ATOM 4357 O O . THR B 1 175 ? -11.906 -14.078 -3.99 1 98.88 175 THR B O 1
ATOM 4360 N N . GLU B 1 176 ? -11.164 -16.062 -4.633 1 98.62 176 GLU B N 1
ATOM 4361 C CA . GLU B 1 176 ? -10.312 -15.586 -5.723 1 98.62 176 GLU B CA 1
ATOM 4362 C C . GLU B 1 176 ? -10.734 -16.188 -7.059 1 98.62 176 GLU B C 1
ATOM 4364 O O . GLU B 1 176 ? -11.336 -17.266 -7.098 1 98.62 176 GLU B O 1
ATOM 4369 N N . GLY B 1 177 ? -10.5 -15.406 -8.148 1 98.62 177 GLY B N 1
ATOM 4370 C CA . GLY B 1 177 ? -10.742 -16 -9.453 1 98.62 177 GLY B CA 1
ATOM 4371 C C . GLY B 1 177 ? -9.812 -17.156 -9.75 1 98.62 177 GLY B C 1
ATOM 4372 O O . GLY B 1 177 ? -10.273 -18.266 -10.055 1 98.62 177 GLY B O 1
ATOM 4373 N N . ILE B 1 178 ? -8.531 -16.906 -9.695 1 98.62 178 ILE B N 1
ATOM 4374 C CA . ILE B 1 178 ? -7.441 -17.875 -9.828 1 98.62 178 ILE B CA 1
ATOM 4375 C C . ILE B 1 178 ? -6.555 -17.828 -8.586 1 98.62 178 ILE B C 1
ATOM 4377 O O . ILE B 1 178 ? -6.18 -16.75 -8.125 1 98.62 178 ILE B O 1
ATOM 4381 N N . PHE B 1 179 ? -6.316 -18.984 -7.98 1 97.88 179 PHE B N 1
ATOM 4382 C CA . PHE B 1 179 ? -5.547 -19.031 -6.746 1 97.88 179 PHE B CA 1
ATOM 4383 C C . PHE B 1 179 ? -4.051 -19.062 -7.039 1 97.88 179 PHE B C 1
ATOM 4385 O O . PHE B 1 179 ? -3.596 -19.781 -7.922 1 97.88 179 PHE B O 1
ATOM 4392 N N . SER B 1 180 ? -3.258 -18.312 -6.324 1 95.06 180 SER B N 1
ATOM 4393 C CA . SER B 1 180 ? -1.884 -17.938 -6.637 1 95.06 180 SER B CA 1
ATOM 4394 C C . SER B 1 180 ? -0.938 -19.125 -6.488 1 95.06 180 SER B C 1
ATOM 4396 O O . SER B 1 180 ? 0.133 -19.141 -7.098 1 95.06 180 SER B O 1
ATOM 4398 N N . MET B 1 181 ? -1.232 -20.078 -5.637 1 94.38 181 MET B N 1
ATOM 4399 C CA . MET B 1 181 ? -0.263 -21.125 -5.34 1 94.38 181 MET B CA 1
ATOM 4400 C C . MET B 1 181 ? -0.614 -22.422 -6.074 1 94.38 181 MET B C 1
ATOM 4402 O O . MET B 1 181 ? 0.273 -23.188 -6.438 1 94.38 181 MET B O 1
ATOM 4406 N N . ASP B 1 182 ? -1.912 -22.562 -6.383 1 96.19 182 ASP B N 1
ATOM 4407 C CA . ASP B 1 182 ? -2.357 -23.797 -7.023 1 96.19 182 ASP B CA 1
ATOM 4408 C C . ASP B 1 182 ? -2.713 -23.547 -8.492 1 96.19 182 ASP B C 1
ATOM 4410 O O . ASP B 1 182 ? -2.811 -24.5 -9.273 1 96.19 182 ASP B O 1
ATOM 4414 N N . GLY B 1 183 ? -2.949 -22.328 -8.812 1 97.44 183 GLY B N 1
ATOM 4415 C CA . GLY B 1 183 ? -3.238 -21.984 -10.195 1 97.44 183 GLY B CA 1
ATOM 4416 C C . GLY B 1 183 ? -4.645 -22.344 -10.625 1 97.44 183 GLY B C 1
ATOM 4417 O O . GLY B 1 183 ? -5.086 -21.984 -11.711 1 97.44 183 GLY B O 1
ATOM 4418 N N . ASP B 1 184 ? -5.398 -23.031 -9.789 1 97.75 184 ASP B N 1
ATOM 4419 C CA . ASP B 1 184 ? -6.758 -23.438 -10.117 1 97.75 184 ASP B CA 1
ATOM 4420 C C . ASP B 1 184 ? -7.742 -22.281 -9.977 1 97.75 184 ASP B C 1
ATOM 4422 O O . ASP B 1 184 ? -7.426 -21.266 -9.352 1 97.75 184 ASP B O 1
ATOM 4426 N N . ALA B 1 185 ? -8.875 -22.406 -10.617 1 98.12 185 ALA B N 1
ATOM 4427 C CA . ALA B 1 185 ? -9.891 -21.359 -10.648 1 98.12 185 ALA B CA 1
ATOM 4428 C C . ALA B 1 185 ? -11.062 -21.719 -9.727 1 98.12 185 ALA B C 1
ATOM 4430 O O . ALA B 1 185 ? -11.406 -22.891 -9.57 1 98.12 185 ALA B O 1
ATOM 4431 N N . ALA B 1 186 ? -11.656 -20.766 -9.133 1 98.5 186 ALA B N 1
ATOM 4432 C CA . ALA B 1 186 ? -12.852 -20.953 -8.312 1 98.5 186 ALA B CA 1
ATOM 4433 C C . ALA B 1 186 ? -14.078 -21.234 -9.18 1 98.5 186 ALA B C 1
ATOM 4435 O O . ALA B 1 186 ? -14.188 -20.688 -10.289 1 98.5 186 ALA B O 1
ATOM 4436 N N . PRO B 1 187 ? -15 -22.125 -8.719 1 98.69 187 PRO B N 1
ATOM 4437 C CA . PRO B 1 187 ? -16.297 -22.25 -9.383 1 98.69 187 PRO B CA 1
ATOM 4438 C C . PRO B 1 187 ? -17.203 -21.031 -9.133 1 98.69 187 PRO B C 1
ATOM 4440 O O . PRO B 1 187 ? -18.234 -21.156 -8.461 1 98.69 187 PRO B O 1
ATOM 4443 N N . LEU B 1 188 ? -16.922 -19.906 -9.75 1 98.81 188 LEU B N 1
ATOM 4444 C CA . LEU B 1 188 ? -17.453 -18.594 -9.422 1 98.81 188 LEU B CA 1
ATOM 4445 C C . LEU B 1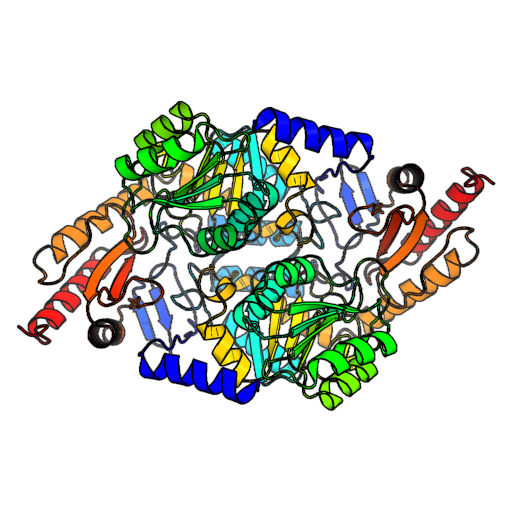 188 ? -18.969 -18.531 -9.656 1 98.81 188 LEU B C 1
ATOM 4447 O O . LEU B 1 188 ? -19.703 -17.922 -8.875 1 98.81 188 LEU B O 1
ATOM 4451 N N . ALA B 1 189 ? -19.438 -19.125 -10.773 1 98.75 189 ALA B N 1
ATOM 4452 C CA . ALA B 1 189 ? -20.875 -19.094 -11.07 1 98.75 189 ALA B CA 1
ATOM 4453 C C . ALA B 1 189 ? -21.672 -19.797 -9.969 1 98.75 189 ALA B C 1
ATOM 4455 O O . ALA B 1 189 ? -22.719 -19.297 -9.539 1 98.75 189 ALA B O 1
ATOM 4456 N N . ALA B 1 190 ? -21.188 -20.984 -9.578 1 98.81 190 ALA B N 1
ATOM 4457 C CA . ALA B 1 190 ? -21.844 -21.719 -8.508 1 98.81 190 ALA B CA 1
ATOM 4458 C C . ALA B 1 190 ? -21.812 -20.938 -7.199 1 98.81 190 ALA B C 1
ATOM 4460 O O . ALA B 1 190 ? -22.781 -20.922 -6.449 1 98.81 190 ALA B O 1
ATOM 4461 N N . ILE B 1 191 ? -20.719 -20.312 -6.883 1 98.88 191 ILE B N 1
ATOM 4462 C CA . ILE B 1 191 ? -20.547 -19.547 -5.648 1 98.88 191 ILE B CA 1
ATOM 4463 C C . ILE B 1 191 ? -21.516 -18.359 -5.652 1 98.88 191 ILE B C 1
ATOM 4465 O O . ILE B 1 191 ? -22.172 -18.078 -4.645 1 98.88 191 ILE B O 1
ATOM 4469 N N . LEU B 1 192 ? -21.531 -17.609 -6.789 1 98.69 192 LEU B N 1
ATOM 4470 C CA . LEU B 1 192 ? -22.438 -16.469 -6.867 1 98.69 192 LEU B CA 1
ATOM 4471 C C . LEU B 1 192 ? -23.891 -16.906 -6.66 1 98.69 192 LEU B C 1
ATOM 4473 O O . LEU B 1 192 ? -24.656 -16.234 -5.953 1 98.69 192 LEU B O 1
ATOM 4477 N N . SER B 1 193 ? -24.297 -18.016 -7.336 1 98.44 193 SER B N 1
ATOM 4478 C CA . SER B 1 193 ? -25.641 -18.531 -7.191 1 98.44 193 SER B CA 1
ATOM 4479 C C . SER B 1 193 ? -25.984 -18.812 -5.73 1 98.44 193 SER B C 1
ATOM 4481 O O . SER B 1 193 ? -27.047 -18.438 -5.246 1 98.44 193 SER B O 1
ATOM 4483 N N . LEU B 1 194 ? -25.078 -19.469 -5.027 1 98.25 194 LEU B N 1
ATOM 4484 C CA . LEU B 1 194 ? -25.266 -19.781 -3.619 1 98.25 194 LEU B CA 1
ATOM 4485 C C . LEU B 1 194 ? -25.375 -18.516 -2.783 1 98.25 194 LEU B C 1
ATOM 4487 O O . LEU B 1 194 ? -26.203 -18.422 -1.877 1 98.25 194 LEU B O 1
ATOM 4491 N N . THR B 1 195 ? -24.453 -17.547 -3.037 1 97.69 195 THR B N 1
ATOM 4492 C CA . THR B 1 195 ? -24.438 -16.297 -2.281 1 97.69 195 THR B CA 1
ATOM 4493 C C . THR B 1 195 ? -25.766 -15.555 -2.438 1 97.69 195 THR B C 1
ATOM 4495 O O . THR B 1 195 ? -26.297 -15.016 -1.464 1 97.69 195 THR B O 1
ATOM 4498 N N . ARG B 1 196 ? -26.359 -15.516 -3.633 1 96.56 196 ARG B N 1
ATOM 4499 C CA . ARG B 1 196 ? -27.641 -14.859 -3.9 1 96.56 196 ARG B CA 1
ATOM 4500 C C . ARG B 1 196 ? -28.781 -15.57 -3.184 1 96.56 196 ARG B C 1
ATOM 4502 O O . ARG B 1 196 ? -29.672 -14.922 -2.633 1 96.56 196 ARG B O 1
ATOM 4509 N N . GLN B 1 197 ? -28.734 -16.859 -3.215 1 96.5 197 GLN B N 1
ATOM 4510 C CA . GLN B 1 197 ? -29.766 -17.656 -2.568 1 96.5 197 GLN B CA 1
ATOM 4511 C C . GLN B 1 197 ? -29.859 -17.359 -1.075 1 96.5 197 GLN B C 1
ATOM 4513 O O . GLN B 1 197 ? -30.922 -17.469 -0.471 1 96.5 197 GLN B O 1
ATOM 4518 N N . HIS B 1 198 ? -28.797 -16.969 -0.497 1 96.06 198 HIS B N 1
ATOM 4519 C CA . HIS B 1 198 ? -28.75 -16.766 0.945 1 96.06 198 HIS B CA 1
ATOM 4520 C C . HIS B 1 198 ? -28.688 -15.273 1.284 1 96.06 198 HIS B C 1
ATOM 4522 O O . HIS B 1 198 ? -28.312 -14.898 2.396 1 96.06 198 HIS B O 1
ATOM 4528 N N . ASN B 1 199 ? -28.938 -14.391 0.352 1 94.69 199 ASN B N 1
ATOM 4529 C CA . ASN B 1 199 ? -28.969 -12.945 0.517 1 94.69 199 ASN B CA 1
ATOM 4530 C C . ASN B 1 199 ? -27.625 -12.406 1.008 1 94.69 199 ASN B C 1
ATOM 4532 O O . ASN B 1 199 ? -27.578 -11.539 1.876 1 94.69 199 ASN B O 1
ATOM 4536 N N . ALA B 1 200 ? -26.547 -13.047 0.605 1 97.5 200 ALA B N 1
ATOM 4537 C CA . ALA B 1 200 ? -25.188 -12.625 0.882 1 97.5 200 ALA B CA 1
ATOM 4538 C C . ALA B 1 200 ? -24.578 -11.898 -0.317 1 97.5 200 ALA B C 1
ATOM 4540 O O . ALA B 1 200 ? -25.172 -11.875 -1.397 1 97.5 200 ALA B O 1
ATOM 4541 N N . ARG B 1 201 ? -23.469 -11.195 -0.147 1 98.38 201 ARG B N 1
ATOM 4542 C CA . ARG B 1 201 ? -22.719 -10.578 -1.232 1 98.38 201 ARG B CA 1
ATOM 4543 C C . ARG B 1 201 ? -21.422 -11.336 -1.504 1 98.38 201 ARG B C 1
ATOM 4545 O O . ARG B 1 201 ? -20.906 -12.031 -0.623 1 98.38 201 ARG B O 1
ATOM 4552 N N . LEU B 1 202 ? -20.953 -11.258 -2.723 1 98.88 202 LEU B N 1
ATOM 4553 C CA . LEU B 1 202 ? -19.734 -11.93 -3.154 1 98.88 202 LEU B CA 1
ATOM 4554 C C . LEU B 1 202 ? -18.641 -10.914 -3.496 1 98.88 202 LEU B C 1
ATOM 4556 O O . LEU B 1 202 ? -18.875 -9.984 -4.277 1 98.88 202 LEU B O 1
ATOM 4560 N N . MET B 1 203 ? -17.484 -11.016 -2.852 1 98.94 203 MET B N 1
ATOM 4561 C CA . MET B 1 203 ? -16.25 -10.32 -3.213 1 98.94 203 MET B CA 1
ATOM 4562 C C . MET B 1 203 ? -15.266 -11.281 -3.869 1 98.94 203 MET B C 1
ATOM 4564 O O . MET B 1 203 ? -14.977 -12.352 -3.326 1 98.94 203 MET B O 1
ATOM 4568 N N . THR B 1 204 ? -14.758 -10.93 -5.039 1 98.94 204 THR B N 1
ATOM 4569 C CA . THR B 1 204 ? -13.789 -11.766 -5.754 1 98.94 204 THR B CA 1
ATOM 4570 C C . THR B 1 204 ? -12.484 -11.008 -5.973 1 98.94 204 THR B C 1
ATOM 4572 O O . THR B 1 204 ? -12.484 -9.914 -6.547 1 98.94 204 THR B O 1
ATOM 4575 N N . ASP B 1 205 ? -11.406 -11.547 -5.48 1 98.88 205 ASP B N 1
ATOM 4576 C CA . ASP B 1 205 ? -10.078 -11.07 -5.848 1 98.88 205 ASP B CA 1
ATOM 4577 C C . ASP B 1 205 ? -9.617 -11.688 -7.168 1 98.88 205 ASP B C 1
ATOM 4579 O O . ASP B 1 205 ? -9.281 -12.875 -7.219 1 98.88 205 ASP B O 1
ATOM 4583 N N . ASP B 1 206 ? -9.531 -10.914 -8.164 1 98.81 206 ASP B N 1
ATOM 4584 C CA . ASP B 1 206 ? -9.219 -11.406 -9.5 1 98.81 206 ASP B CA 1
ATOM 4585 C C . ASP B 1 206 ? -7.812 -10.977 -9.93 1 98.81 206 ASP B C 1
ATOM 4587 O O . ASP B 1 206 ? -7.582 -10.664 -11.094 1 98.81 206 ASP B O 1
ATOM 4591 N N . ALA B 1 207 ? -6.879 -10.969 -9 1 98.44 207 ALA B N 1
ATOM 4592 C CA . ALA B 1 207 ? -5.504 -10.516 -9.219 1 98.44 207 ALA B CA 1
ATOM 4593 C C . ALA B 1 207 ? -4.832 -11.328 -10.32 1 98.44 207 ALA B C 1
ATOM 4595 O O . ALA B 1 207 ? -4.039 -10.789 -11.102 1 98.44 207 ALA B O 1
ATOM 4596 N N . HIS B 1 208 ? -5.121 -12.617 -10.406 1 98.5 208 HIS B N 1
ATOM 4597 C CA . HIS B 1 208 ? -4.426 -13.492 -11.344 1 98.5 208 HIS B CA 1
ATOM 4598 C C . HIS B 1 208 ? -5.254 -13.727 -12.602 1 98.5 208 HIS B C 1
ATOM 4600 O O . HIS B 1 208 ? -4.777 -14.328 -13.562 1 98.5 208 HIS B O 1
ATOM 4606 N N . GLY B 1 209 ? -6.492 -13.289 -12.633 1 98.62 209 GLY B N 1
ATOM 4607 C CA . GLY B 1 209 ? -7.367 -13.523 -13.773 1 98.62 209 GLY B CA 1
ATOM 4608 C C . GLY B 1 209 ? -7.438 -12.344 -14.719 1 98.62 209 GLY B C 1
ATOM 4609 O O . GLY B 1 209 ? -7.535 -12.523 -15.938 1 98.62 209 GLY B O 1
ATOM 4610 N N . ILE B 1 210 ? -7.398 -11.07 -14.18 1 98.75 210 ILE B N 1
ATOM 4611 C CA . ILE B 1 210 ? -7.504 -9.875 -15.008 1 98.75 210 ILE B CA 1
ATOM 4612 C C . ILE B 1 210 ? -6.379 -9.859 -16.047 1 98.75 210 ILE B C 1
ATOM 4614 O O . ILE B 1 210 ? -5.242 -10.219 -15.734 1 98.75 210 ILE B O 1
ATOM 4618 N N . GLY B 1 211 ? -6.703 -9.57 -17.297 1 98.62 211 GLY B N 1
ATOM 4619 C CA . GLY B 1 211 ? -5.746 -9.484 -18.375 1 98.62 211 GLY B CA 1
ATOM 4620 C C . GLY B 1 211 ? -5.566 -10.805 -19.109 1 98.62 211 GLY B C 1
ATOM 4621 O O . GLY B 1 211 ? -5.301 -10.82 -20.312 1 98.62 211 GLY B O 1
ATOM 4622 N N . VAL B 1 212 ? -5.789 -11.992 -18.406 1 98 212 VAL B N 1
ATOM 4623 C CA . VAL B 1 212 ? -5.324 -13.234 -19.016 1 98 212 VAL B CA 1
ATOM 4624 C C . VAL B 1 212 ? -6.52 -14.117 -19.375 1 98 212 VAL B C 1
ATOM 4626 O O . VAL B 1 212 ? -6.402 -15.016 -20.203 1 98 212 VAL B O 1
ATOM 4629 N N . CYS B 1 213 ? -7.648 -13.898 -18.75 1 95.94 213 CYS B N 1
ATOM 4630 C CA . CYS B 1 213 ? -8.82 -14.688 -19.125 1 95.94 213 CYS B CA 1
ATOM 4631 C C . CYS B 1 213 ? -10.023 -13.789 -19.375 1 95.94 213 CYS B C 1
ATOM 4633 O O . CYS B 1 213 ? -9.961 -12.578 -19.141 1 95.94 213 CYS B O 1
ATOM 4635 N N . GLY B 1 214 ? -11.094 -14.43 -19.891 1 97.44 214 GLY B N 1
ATOM 4636 C CA . GLY B 1 214 ? -12.289 -13.664 -20.203 1 97.44 214 GLY B CA 1
ATOM 4637 C C . GLY B 1 214 ? -12.18 -12.875 -21.5 1 97.44 214 GLY B C 1
ATOM 4638 O O . GLY B 1 214 ? -11.078 -12.703 -22.031 1 97.44 214 GLY B O 1
ATOM 4639 N N . ARG B 1 215 ? -13.367 -12.375 -22.078 1 97.44 215 ARG B N 1
ATOM 4640 C CA . ARG B 1 215 ? -13.383 -11.539 -23.266 1 97.44 215 ARG B CA 1
ATOM 4641 C C . ARG B 1 215 ? -12.602 -10.25 -23.047 1 97.44 215 ARG B C 1
ATOM 4643 O O . ARG B 1 215 ? -12.797 -9.562 -22.031 1 97.44 215 ARG B O 1
ATOM 4650 N N . GLU B 1 216 ? -11.641 -9.953 -23.875 1 98.25 216 GLU B N 1
ATOM 4651 C CA . GLU B 1 216 ? -10.828 -8.734 -23.828 1 98.25 216 GLU B CA 1
ATOM 4652 C C . GLU B 1 216 ? -9.953 -8.695 -22.578 1 98.25 216 GLU B C 1
ATOM 4654 O O . GLU B 1 216 ? -9.523 -7.625 -22.156 1 98.25 216 GLU B O 1
ATOM 4659 N N . GLY B 1 217 ? -9.781 -9.844 -21.969 1 98.62 217 GLY B N 1
ATOM 4660 C CA . GLY B 1 217 ? -8.953 -9.891 -20.781 1 98.62 217 GLY B CA 1
ATOM 4661 C C . GLY B 1 217 ? -9.656 -9.383 -19.531 1 98.62 217 GLY B C 1
ATOM 4662 O O . GLY B 1 217 ? -9.008 -8.945 -18.594 1 98.62 217 GLY B O 1
ATOM 4663 N N . ARG B 1 218 ? -10.969 -9.453 -19.484 1 98.75 218 ARG B N 1
ATOM 4664 C CA . ARG B 1 218 ? -11.766 -8.867 -18.422 1 98.75 218 ARG B CA 1
ATOM 4665 C C . ARG B 1 218 ? -11.625 -9.672 -17.125 1 98.75 218 ARG B C 1
ATOM 4667 O O . ARG B 1 218 ? -12.031 -9.219 -16.062 1 98.75 218 ARG B O 1
ATOM 4674 N N . GLY B 1 219 ? -11.078 -10.867 -17.188 1 98.5 219 GLY B N 1
ATOM 4675 C CA . GLY B 1 219 ? -10.75 -11.578 -15.961 1 98.5 219 GLY B CA 1
ATOM 4676 C C . GLY B 1 219 ? -11.617 -12.797 -15.719 1 98.5 219 GLY B C 1
ATOM 4677 O O . GLY B 1 219 ? -12.406 -13.188 -16.594 1 98.5 219 GLY B O 1
ATOM 4678 N N . SER B 1 220 ? -11.453 -13.445 -14.594 1 98.62 220 SER B N 1
ATOM 4679 C CA . SER B 1 220 ? -12.07 -14.711 -14.219 1 98.62 220 SER B CA 1
ATOM 4680 C C . SER B 1 220 ? -13.586 -14.578 -14.125 1 98.62 220 SER B C 1
ATOM 4682 O O . SER B 1 220 ? -14.32 -15.516 -14.461 1 98.62 220 SER B O 1
ATOM 4684 N N . CYS B 1 221 ? -14.023 -13.422 -13.609 1 98.69 221 CYS B N 1
ATOM 4685 C CA . CYS B 1 221 ? -15.461 -13.242 -13.445 1 98.69 221 CYS B CA 1
ATOM 4686 C C . CYS B 1 221 ? -16.156 -13.195 -14.805 1 98.69 221 CYS B C 1
ATOM 4688 O O . CYS B 1 221 ? -17.219 -13.805 -14.977 1 98.69 221 CYS B O 1
ATOM 4690 N N . ASP B 1 222 ? -15.57 -12.461 -15.727 1 98.62 222 ASP B N 1
ATOM 4691 C CA . ASP B 1 222 ? -16.109 -12.43 -17.078 1 98.62 222 ASP B CA 1
ATOM 4692 C C . ASP B 1 222 ? -16.094 -13.828 -17.703 1 98.62 222 ASP B C 1
ATOM 4694 O O . ASP B 1 222 ? -17.062 -14.234 -18.344 1 98.62 222 ASP B O 1
ATOM 4698 N N . ALA B 1 223 ? -15 -14.57 -17.547 1 98.25 223 ALA B N 1
ATOM 4699 C CA . ALA B 1 223 ? -14.875 -15.93 -18.078 1 98.25 223 ALA B CA 1
ATOM 4700 C C . ALA B 1 223 ? -15.961 -16.844 -17.516 1 98.25 223 ALA B C 1
ATOM 4702 O O . ALA B 1 223 ? -16.453 -17.734 -18.219 1 98.25 223 ALA B O 1
ATOM 4703 N N . ALA B 1 224 ? -16.359 -16.609 -16.281 1 98.44 224 ALA B N 1
ATOM 4704 C CA . ALA B 1 224 ? -17.375 -17.422 -15.625 1 98.44 224 ALA B CA 1
ATOM 4705 C C . ALA B 1 224 ? -18.781 -16.906 -15.93 1 98.44 224 ALA B C 1
ATOM 4707 O O . ALA B 1 224 ? -19.766 -17.516 -15.531 1 98.44 224 ALA B O 1
ATOM 4708 N N . GLY B 1 225 ? -18.875 -15.734 -16.578 1 98.19 225 GLY B N 1
ATOM 4709 C CA . GLY B 1 225 ? -20.156 -15.141 -16.953 1 98.19 225 GLY B CA 1
ATOM 4710 C C . GLY B 1 225 ? -20.891 -14.508 -15.797 1 98.19 225 GLY B C 1
ATOM 4711 O O . GLY B 1 225 ? -22.125 -14.516 -15.75 1 98.19 225 GLY B O 1
ATOM 4712 N N . ILE B 1 226 ? -20.141 -14.023 -14.836 1 98.31 226 ILE B N 1
ATOM 4713 C CA . ILE B 1 226 ? -20.797 -13.453 -13.672 1 98.31 226 ILE B CA 1
ATOM 4714 C C . ILE B 1 226 ? -20.234 -12.062 -13.383 1 98.31 226 ILE B C 1
ATOM 4716 O O . ILE B 1 226 ? -19.188 -11.68 -13.938 1 98.31 226 ILE B O 1
ATOM 4720 N N . ARG B 1 227 ? -20.891 -11.344 -12.602 1 98.31 227 ARG B N 1
ATOM 4721 C CA . ARG B 1 227 ? -20.438 -10.109 -11.969 1 98.31 227 ARG B CA 1
ATOM 4722 C C . ARG B 1 227 ? -20.641 -10.156 -10.461 1 98.31 227 ARG B C 1
ATOM 4724 O O . ARG B 1 227 ? -21.781 -10.156 -9.992 1 98.31 227 ARG B O 1
ATOM 4731 N N . PRO B 1 228 ? -19.578 -10.211 -9.711 1 98.81 228 PRO B N 1
ATOM 4732 C CA . PRO B 1 228 ? -19.734 -10.18 -8.258 1 98.81 228 PRO B CA 1
ATOM 4733 C C . PRO B 1 228 ? -20.141 -8.805 -7.738 1 98.81 228 PRO B C 1
ATOM 4735 O O . PRO B 1 228 ? -20.219 -7.844 -8.508 1 98.81 228 PRO B O 1
ATOM 4738 N N . ASP B 1 229 ? -20.484 -8.695 -6.453 1 98.75 229 ASP B N 1
ATOM 4739 C CA . ASP B 1 229 ? -20.828 -7.41 -5.859 1 98.75 229 ASP B CA 1
ATOM 4740 C C . ASP B 1 229 ? -19.609 -6.496 -5.758 1 98.75 229 ASP B C 1
ATOM 4742 O O . ASP B 1 229 ? -19.734 -5.281 -5.918 1 98.75 229 ASP B O 1
ATOM 4746 N N . ILE B 1 230 ? -18.484 -7.094 -5.449 1 98.88 230 ILE B N 1
ATOM 4747 C CA . ILE B 1 230 ? -17.219 -6.391 -5.348 1 98.88 230 ILE B CA 1
ATOM 4748 C C . ILE B 1 230 ? -16.125 -7.207 -6.043 1 98.88 230 ILE B C 1
ATOM 4750 O O . ILE B 1 230 ? -15.977 -8.406 -5.793 1 98.88 230 ILE B O 1
ATOM 4754 N N . GLN B 1 231 ? -15.422 -6.594 -6.938 1 98.94 231 GLN B N 1
ATOM 4755 C CA . GLN B 1 231 ? -14.289 -7.234 -7.605 1 98.94 231 GLN B CA 1
ATOM 4756 C C . GLN B 1 231 ? -13.008 -6.441 -7.398 1 98.94 231 GLN B C 1
ATOM 4758 O O . GLN B 1 231 ? -12.984 -5.223 -7.586 1 98.94 231 GLN B O 1
ATOM 4763 N N . ILE B 1 232 ? -11.984 -7.109 -6.926 1 98.88 232 ILE B N 1
ATOM 4764 C CA . ILE B 1 232 ? -10.664 -6.508 -6.809 1 98.88 232 ILE B CA 1
ATOM 4765 C C . ILE B 1 232 ? -9.789 -6.949 -7.984 1 98.88 232 ILE B C 1
ATOM 4767 O O . ILE B 1 232 ? -9.734 -8.133 -8.312 1 98.88 232 ILE B O 1
ATOM 4771 N N . VAL B 1 233 ? -9.156 -6.039 -8.625 1 98.81 233 VAL B N 1
ATOM 4772 C CA . VAL B 1 233 ? -8.156 -6.355 -9.633 1 98.81 233 VAL B CA 1
ATOM 4773 C C . VAL B 1 233 ? -6.824 -5.699 -9.266 1 98.81 233 VAL B C 1
ATOM 4775 O O . VAL B 1 233 ? -6.801 -4.664 -8.594 1 98.81 233 VAL B O 1
ATOM 4778 N N . THR B 1 234 ? -5.723 -6.305 -9.609 1 97.94 234 THR B N 1
ATOM 4779 C CA . THR B 1 234 ? -4.395 -5.758 -9.336 1 97.94 234 THR B CA 1
ATOM 4780 C C . THR B 1 234 ? -3.672 -5.43 -10.641 1 97.94 234 THR B C 1
ATOM 4782 O O . THR B 1 234 ? -3.953 -6.031 -11.68 1 97.94 234 THR B O 1
ATOM 4785 N N . PHE B 1 235 ? -2.738 -4.523 -10.578 1 98.44 235 PHE B N 1
ATOM 4786 C CA . PHE B 1 235 ? -2.037 -4.078 -11.773 1 98.44 235 PHE B CA 1
ATOM 4787 C C . PHE B 1 235 ? -0.597 -4.574 -11.773 1 98.44 235 PHE B C 1
ATOM 4789 O O . PHE B 1 235 ? 0.143 -4.348 -12.734 1 98.44 235 PHE B O 1
ATOM 4796 N N . GLY B 1 236 ? -0.197 -5.312 -10.734 1 96.31 236 GLY B N 1
ATOM 4797 C CA . GLY B 1 236 ? 1.192 -5.715 -10.594 1 96.31 236 GLY B CA 1
ATOM 4798 C C . GLY B 1 236 ? 1.498 -7.051 -11.242 1 96.31 236 GLY B C 1
ATOM 4799 O O . GLY B 1 236 ? 2.582 -7.605 -11.055 1 96.31 236 GLY B O 1
ATOM 4800 N N . LYS B 1 237 ? 0.544 -7.625 -11.984 1 96.88 237 LYS B N 1
ATOM 4801 C CA . LYS B 1 237 ? 0.703 -8.938 -12.609 1 96.88 237 LYS B CA 1
ATOM 4802 C C . LYS B 1 237 ? 0.498 -8.859 -14.117 1 96.88 237 LYS B C 1
ATOM 4804 O O . LYS B 1 237 ? 1.273 -8.211 -14.82 1 96.88 237 LYS B O 1
ATOM 4809 N N . ALA B 1 238 ? -0.576 -9.25 -14.688 1 97.75 238 ALA B N 1
ATOM 4810 C CA . ALA B 1 238 ? -0.787 -9.25 -16.125 1 97.75 238 ALA B CA 1
ATOM 4811 C C . ALA B 1 238 ? -0.725 -7.832 -16.688 1 97.75 238 ALA B C 1
ATOM 4813 O O . ALA B 1 238 ? -0.291 -7.625 -17.828 1 97.75 238 ALA B O 1
ATOM 4814 N N . VAL B 1 239 ? -1.093 -6.836 -15.883 1 97.94 239 VAL B N 1
ATOM 4815 C CA . VAL B 1 239 ? -1.133 -5.449 -16.328 1 97.94 239 VAL B CA 1
ATOM 4816 C C . VAL B 1 239 ? 0.287 -4.895 -16.438 1 97.94 239 VAL B C 1
ATOM 4818 O O . VAL B 1 239 ? 0.537 -3.939 -17.172 1 97.94 239 VAL B O 1
ATOM 4821 N N . GLY B 1 240 ? 1.202 -5.422 -15.609 1 96.31 240 GLY B N 1
ATOM 4822 C CA . GLY B 1 240 ? 2.619 -5.125 -15.758 1 96.31 240 GLY B CA 1
ATOM 4823 C C . GLY B 1 240 ? 3.061 -3.912 -14.961 1 96.31 240 GLY B C 1
ATOM 4824 O O . GLY B 1 240 ? 4.199 -3.459 -15.086 1 96.31 240 GLY B O 1
ATOM 4825 N N . ALA B 1 241 ? 2.234 -3.359 -14.148 1 96.62 241 ALA B N 1
ATOM 4826 C CA . ALA B 1 241 ? 2.518 -2.145 -13.383 1 96.62 241 ALA B CA 1
ATOM 4827 C C . ALA B 1 241 ? 2.449 -2.408 -11.883 1 96.62 241 ALA B C 1
ATOM 4829 O O . ALA B 1 241 ? 3.014 -3.389 -11.391 1 96.62 241 ALA B O 1
ATOM 4830 N N . SER B 1 242 ? 1.862 -1.542 -11.133 1 96.44 242 SER B N 1
ATOM 4831 C CA . SER B 1 242 ? 1.608 -1.653 -9.703 1 96.44 242 SER B CA 1
ATOM 4832 C C . SER B 1 242 ? 0.278 -1.009 -9.328 1 96.44 242 SER B C 1
ATOM 4834 O O . SER B 1 242 ? -0.276 -0.22 -10.094 1 96.44 242 SER B O 1
ATOM 4836 N N . GLY B 1 243 ? -0.235 -1.403 -8.172 1 97.19 243 GLY B N 1
ATOM 4837 C CA . GLY B 1 243 ? -1.512 -0.863 -7.734 1 97.19 243 GLY B CA 1
ATOM 4838 C C . GLY B 1 243 ? -2.666 -1.828 -7.926 1 97.19 243 GLY B C 1
ATOM 4839 O O . GLY B 1 243 ? -2.457 -2.99 -8.281 1 97.19 243 GLY B O 1
ATOM 4840 N N . ALA B 1 244 ? -3.865 -1.327 -7.617 1 98.62 244 ALA B N 1
ATOM 4841 C CA . ALA B 1 244 ? -5.07 -2.145 -7.703 1 98.62 244 ALA B CA 1
ATOM 4842 C C . ALA B 1 244 ? -6.32 -1.272 -7.805 1 98.62 244 ALA B C 1
ATOM 4844 O O . ALA B 1 244 ? -6.23 -0.043 -7.746 1 98.62 244 ALA B O 1
ATOM 4845 N N . ALA B 1 245 ? -7.41 -1.877 -8.047 1 98.88 245 ALA B N 1
ATOM 4846 C CA . ALA B 1 245 ? -8.703 -1.199 -8.055 1 98.88 245 ALA B CA 1
ATOM 4847 C C . ALA B 1 245 ? -9.781 -2.072 -7.422 1 98.88 245 ALA B C 1
ATOM 4849 O O . ALA B 1 245 ? -9.734 -3.301 -7.523 1 98.88 245 ALA B O 1
ATOM 4850 N N . VAL B 1 246 ? -10.68 -1.407 -6.75 1 98.94 246 VAL B N 1
ATOM 4851 C CA . VAL B 1 246 ? -11.922 -2.012 -6.273 1 98.94 246 VAL B CA 1
ATOM 4852 C C . VAL B 1 246 ? -13.078 -1.607 -7.184 1 98.94 246 VAL B C 1
ATOM 4854 O O . VAL B 1 246 ? -13.352 -0.417 -7.363 1 98.94 246 VAL B O 1
ATOM 4857 N N . LEU B 1 247 ? -13.703 -2.555 -7.816 1 98.94 247 LEU B N 1
ATOM 4858 C CA . LEU B 1 247 ? -14.867 -2.32 -8.656 1 98.94 247 LEU B CA 1
ATOM 4859 C C . LEU B 1 247 ? -16.156 -2.697 -7.926 1 98.94 247 LEU B C 1
ATOM 4861 O O . LEU B 1 247 ? -16.25 -3.783 -7.352 1 98.94 247 LEU B O 1
ATOM 4865 N N . CYS B 1 248 ? -17.172 -1.873 -7.941 1 98.81 248 CYS B N 1
ATOM 4866 C CA . CYS B 1 248 ? -18.422 -2.094 -7.207 1 98.81 248 CYS B CA 1
ATOM 4867 C C . CYS B 1 248 ? -19.516 -1.141 -7.688 1 98.81 248 CYS B C 1
ATOM 4869 O O . CYS B 1 248 ? -19.312 -0.391 -8.641 1 98.81 248 CYS B O 1
ATOM 4871 N N . ASP B 1 249 ? -20.703 -1.291 -7.109 1 98.5 249 ASP B N 1
ATOM 4872 C CA . ASP B 1 249 ? -21.797 -0.388 -7.449 1 98.5 249 ASP B CA 1
ATOM 4873 C C . ASP B 1 249 ? -21.562 1.002 -6.859 1 98.5 249 ASP B C 1
ATOM 4875 O O . ASP B 1 249 ? -20.656 1.194 -6.051 1 98.5 249 ASP B O 1
ATOM 4879 N N . ALA B 1 250 ? -22.344 1.954 -7.285 1 98.12 250 ALA B N 1
ATOM 4880 C CA . ALA B 1 250 ? -22.141 3.361 -6.945 1 98.12 250 ALA B CA 1
ATOM 4881 C C . ALA B 1 250 ? -22.266 3.588 -5.441 1 98.12 250 ALA B C 1
ATOM 4883 O O . ALA B 1 250 ? -21.484 4.336 -4.855 1 98.12 250 ALA B O 1
ATOM 4884 N N . GLN B 1 251 ? -23.219 2.992 -4.82 1 97.88 251 GLN B N 1
ATOM 4885 C CA . GLN B 1 251 ? -23.453 3.203 -3.396 1 97.88 251 GLN B CA 1
ATOM 4886 C C . GLN B 1 251 ? -22.281 2.666 -2.562 1 97.88 251 GLN B C 1
ATOM 4888 O O . GLN B 1 251 ? -21.859 3.307 -1.603 1 97.88 251 GLN B O 1
ATOM 4893 N N . THR B 1 252 ? -21.812 1.431 -2.877 1 98.5 252 THR B N 1
ATOM 4894 C CA . THR B 1 252 ? -20.672 0.852 -2.189 1 98.5 252 THR B CA 1
ATOM 4895 C C . THR B 1 252 ? -19.438 1.732 -2.363 1 98.5 252 THR B C 1
ATOM 4897 O O . THR B 1 252 ? -18.672 1.938 -1.415 1 98.5 252 THR B O 1
ATOM 4900 N N . ALA B 1 253 ? -19.234 2.236 -3.572 1 98.38 253 ALA B N 1
ATOM 4901 C CA . ALA B 1 253 ? -18.109 3.121 -3.842 1 98.38 253 ALA B CA 1
ATOM 4902 C C . ALA B 1 253 ? -18.188 4.395 -3.002 1 98.38 253 ALA B C 1
ATOM 4904 O O . ALA B 1 253 ? -17.188 4.855 -2.461 1 98.38 253 ALA B O 1
ATOM 4905 N N . ASP B 1 254 ? -19.391 4.996 -2.938 1 97.56 254 ASP B N 1
ATOM 4906 C CA . ASP B 1 254 ? -19.578 6.18 -2.107 1 97.56 254 ASP B CA 1
ATOM 4907 C C . ASP B 1 254 ? -19.234 5.895 -0.65 1 97.56 254 ASP B C 1
ATOM 4909 O O . ASP B 1 254 ? -18.594 6.715 0.011 1 97.56 254 ASP B O 1
ATOM 4913 N N . TYR B 1 255 ? -19.641 4.75 -0.215 1 98.06 255 TYR B N 1
ATOM 4914 C CA . TYR B 1 255 ? -19.359 4.352 1.157 1 98.06 255 TYR B CA 1
ATOM 4915 C C . TYR B 1 255 ? -17.844 4.215 1.378 1 98.06 255 TYR B C 1
ATOM 4917 O O . TYR B 1 255 ? -17.312 4.742 2.355 1 98.06 255 TYR B O 1
ATOM 4925 N N . LEU B 1 256 ? -17.172 3.494 0.508 1 97.88 256 LEU B N 1
ATOM 4926 C CA . LEU B 1 256 ? -15.734 3.279 0.646 1 97.88 256 LEU B CA 1
ATOM 4927 C C . LEU B 1 256 ? -14.984 4.605 0.604 1 97.88 256 LEU B C 1
ATOM 4929 O O . LEU B 1 256 ? -13.977 4.773 1.293 1 97.88 256 LEU B O 1
ATOM 4933 N N . THR B 1 257 ? -15.414 5.562 -0.198 1 96.38 257 THR B N 1
ATOM 4934 C CA . THR B 1 257 ? -14.781 6.871 -0.297 1 96.38 257 THR B CA 1
ATOM 4935 C C . THR B 1 257 ? -14.867 7.617 1.033 1 96.38 257 THR B C 1
ATOM 4937 O O . THR B 1 257 ? -13.992 8.43 1.353 1 96.38 257 THR B O 1
ATOM 4940 N N . GLN B 1 258 ? -15.883 7.273 1.857 1 95 258 GLN B N 1
ATOM 4941 C CA . GLN B 1 258 ? -16.078 7.957 3.131 1 95 258 GLN B CA 1
ATOM 4942 C C . GLN B 1 258 ? -15.367 7.219 4.266 1 95 258 GLN B C 1
ATOM 4944 O O . GLN B 1 258 ? -14.969 7.832 5.258 1 95 258 GLN B O 1
ATOM 4949 N N . TYR B 1 259 ? -15.117 5.855 4.062 1 95.31 259 TYR B N 1
ATOM 4950 C CA . TYR B 1 259 ? -14.828 5.113 5.281 1 95.31 259 TYR B CA 1
ATOM 4951 C C . TYR B 1 259 ? -13.609 4.215 5.09 1 95.31 259 TYR B C 1
ATOM 4953 O O . TYR B 1 259 ? -13.055 3.693 6.062 1 95.31 259 TYR B O 1
ATOM 4961 N N . ALA B 1 260 ? -13.172 3.988 3.881 1 96 260 ALA B N 1
ATOM 4962 C CA . ALA B 1 260 ? -11.992 3.152 3.668 1 96 260 ALA B CA 1
ATOM 4963 C C . ALA B 1 260 ? -10.719 3.896 4.051 1 96 260 ALA B C 1
ATOM 4965 O O . ALA B 1 260 ? -10.195 4.688 3.262 1 96 260 ALA B O 1
ATOM 4966 N N . ARG B 1 261 ? -10.125 3.582 5.098 1 94.19 261 ARG B N 1
ATOM 4967 C CA . ARG B 1 261 ? -9.016 4.328 5.68 1 94.19 261 ARG B CA 1
ATOM 4968 C C . ARG B 1 261 ? -7.77 4.223 4.805 1 94.19 261 ARG B C 1
ATOM 4970 O O . ARG B 1 261 ? -7 5.18 4.691 1 94.19 261 ARG B O 1
ATOM 4977 N N . HIS B 1 262 ? -7.574 3.016 4.148 1 94.31 262 HIS B N 1
ATOM 4978 C CA . HIS B 1 262 ? -6.438 2.828 3.254 1 94.31 262 HIS B CA 1
ATOM 4979 C C . HIS B 1 262 ? -6.488 3.812 2.09 1 94.31 262 HIS B C 1
ATOM 4981 O O . HIS B 1 262 ? -5.457 4.113 1.483 1 94.31 262 HIS B O 1
ATOM 4987 N N . LEU B 1 263 ? -7.699 4.25 1.757 1 94.19 263 LEU B N 1
ATOM 4988 C CA . LEU B 1 263 ? -7.918 5.215 0.686 1 94.19 263 LEU B CA 1
ATOM 4989 C C . LEU B 1 263 ? -7.773 6.641 1.202 1 94.19 263 LEU B C 1
ATOM 4991 O O . LEU B 1 263 ? -7.094 7.465 0.584 1 94.19 263 LEU B O 1
ATOM 4995 N N . ILE B 1 264 ? -8.336 6.949 2.342 1 93 264 ILE B N 1
ATOM 4996 C CA . ILE B 1 264 ? -8.5 8.297 2.883 1 93 264 ILE B CA 1
ATOM 4997 C C . ILE B 1 264 ? -7.176 8.797 3.447 1 93 264 ILE B C 1
ATOM 4999 O O . ILE B 1 264 ? -6.828 9.969 3.287 1 93 264 ILE B O 1
ATOM 5003 N N . TYR B 1 265 ? -6.359 7.871 4.047 1 92 265 TYR B N 1
ATOM 5004 C CA . TYR B 1 265 ? -5.23 8.32 4.859 1 92 265 TYR B CA 1
ATOM 5005 C C . TYR B 1 265 ? -3.908 7.875 4.246 1 92 265 TYR B C 1
ATOM 5007 O O . TYR B 1 265 ? -2.941 7.613 4.965 1 92 265 TYR B O 1
ATOM 5015 N N . SER B 1 266 ? -3.91 7.703 2.98 1 91.88 266 SER B N 1
ATOM 5016 C CA . SER B 1 266 ? -2.689 7.371 2.254 1 91.88 266 SER B CA 1
ATOM 5017 C C . SER B 1 266 ? -2.531 8.242 1.013 1 91.88 266 SER B C 1
ATOM 5019 O O . SER B 1 266 ? -3.52 8.602 0.371 1 91.88 266 SER B O 1
ATOM 5021 N N . THR B 1 267 ? -1.283 8.508 0.75 1 90.69 267 THR B N 1
ATOM 5022 C CA . THR B 1 267 ? -0.992 9.211 -0.494 1 90.69 267 THR B CA 1
ATOM 5023 C C . THR B 1 267 ? -1.441 8.391 -1.699 1 90.69 267 THR B C 1
ATOM 5025 O O . THR B 1 267 ? -1.238 7.176 -1.739 1 90.69 267 THR B O 1
ATOM 5028 N N . THR B 1 268 ? -2.109 9.062 -2.629 1 93.31 268 THR B N 1
ATOM 5029 C CA . THR B 1 268 ? -2.516 8.422 -3.875 1 93.31 268 THR B CA 1
ATOM 5030 C C . THR B 1 268 ? -1.296 8.016 -4.699 1 93.31 268 THR B C 1
ATOM 5032 O O . THR B 1 268 ? -0.29 8.727 -4.719 1 93.31 268 THR B O 1
ATOM 5035 N N . PHE B 1 269 ? -1.379 6.766 -5.379 1 93.44 269 PHE B N 1
ATOM 5036 C CA . PHE B 1 269 ? -0.224 6.418 -6.199 1 93.44 269 PHE B CA 1
ATOM 5037 C C . PHE B 1 269 ? -0.047 7.418 -7.336 1 93.44 269 PHE B C 1
ATOM 5039 O O . PHE B 1 269 ? -0.985 8.133 -7.691 1 93.44 269 PHE B O 1
ATOM 5046 N N . PRO B 1 270 ? 1.128 7.551 -7.945 1 95.44 270 PRO B N 1
ATOM 5047 C CA . PRO B 1 270 ? 1.462 8.602 -8.906 1 95.44 270 PRO B CA 1
ATOM 5048 C C . PRO B 1 270 ? 0.541 8.609 -10.125 1 95.44 270 PRO B C 1
ATOM 5050 O O . PRO B 1 270 ? 0.198 7.543 -10.641 1 95.44 270 PRO B O 1
ATOM 5053 N N . ALA B 1 271 ? 0.171 9.805 -10.586 1 96.06 271 ALA B N 1
ATOM 5054 C CA . ALA B 1 271 ? -0.662 9.961 -11.773 1 96.06 271 ALA B CA 1
ATOM 5055 C C . ALA B 1 271 ? -0.013 9.297 -12.984 1 96.06 271 ALA B C 1
ATOM 5057 O O . ALA B 1 271 ? -0.707 8.766 -13.852 1 96.06 271 ALA B O 1
ATOM 5058 N N . ALA B 1 272 ? 1.307 9.359 -13.055 1 96.44 272 ALA B N 1
ATOM 5059 C CA . ALA B 1 272 ? 2.043 8.727 -14.148 1 96.44 272 ALA B CA 1
ATOM 5060 C C . ALA B 1 272 ? 1.744 7.23 -14.219 1 96.44 272 ALA B C 1
ATOM 5062 O O . ALA B 1 272 ? 1.68 6.652 -15.305 1 96.44 272 ALA B O 1
ATOM 5063 N N . GLN B 1 273 ? 1.646 6.605 -13.109 1 97.31 273 GLN B N 1
ATOM 5064 C CA . GLN B 1 273 ? 1.285 5.191 -13.039 1 97.31 273 GLN B CA 1
ATOM 5065 C C . GLN B 1 273 ? -0.102 4.949 -13.633 1 97.31 273 GLN B C 1
ATOM 5067 O O . GLN B 1 273 ? -0.323 3.955 -14.32 1 97.31 273 GLN B O 1
ATOM 5072 N N . ALA B 1 274 ? -1.049 5.863 -13.32 1 98.19 274 ALA B N 1
ATOM 5073 C CA . ALA B 1 274 ? -2.387 5.758 -13.898 1 98.19 274 ALA B CA 1
ATOM 5074 C C . ALA B 1 274 ? -2.332 5.816 -15.422 1 98.19 274 ALA B C 1
ATOM 5076 O O . ALA B 1 274 ? -3.043 5.074 -16.109 1 98.19 274 ALA B O 1
ATOM 5077 N N . CYS B 1 275 ? -1.491 6.699 -15.938 1 98.12 275 CYS B N 1
ATOM 5078 C CA . CYS B 1 275 ? -1.319 6.805 -17.375 1 98.12 275 CYS B CA 1
ATOM 5079 C C . CYS B 1 275 ? -0.789 5.504 -17.969 1 98.12 275 CYS B C 1
ATOM 5081 O O . CYS B 1 275 ? -1.278 5.035 -19 1 98.12 275 CYS B O 1
ATOM 5083 N N . ALA B 1 276 ? 0.188 4.938 -17.312 1 98.56 276 ALA B N 1
ATOM 5084 C CA . ALA B 1 276 ? 0.774 3.684 -17.781 1 98.56 276 ALA B CA 1
ATOM 5085 C C . ALA B 1 276 ? -0.255 2.557 -17.75 1 98.56 276 ALA B C 1
ATOM 5087 O O . ALA B 1 276 ? -0.307 1.736 -18.672 1 98.56 276 ALA B O 1
ATOM 5088 N N . ILE B 1 277 ? -1.062 2.5 -16.672 1 98.81 277 ILE B N 1
ATOM 5089 C CA . ILE B 1 277 ? -2.068 1.454 -16.531 1 98.81 277 ILE B CA 1
ATOM 5090 C C . ILE B 1 277 ? -3.129 1.601 -17.625 1 98.81 277 ILE B C 1
ATOM 5092 O O . ILE B 1 277 ? -3.598 0.604 -18.172 1 98.81 277 ILE B O 1
ATOM 5096 N N . GLN B 1 278 ? -3.504 2.85 -17.938 1 98.81 278 GLN B N 1
ATOM 5097 C CA . GLN B 1 278 ? -4.445 3.074 -19.031 1 98.81 278 GLN B CA 1
ATOM 5098 C C . GLN B 1 278 ? -3.916 2.496 -20.328 1 98.81 278 GLN B C 1
ATOM 5100 O O . GLN B 1 278 ? -4.652 1.833 -21.062 1 98.81 278 GLN B O 1
ATOM 5105 N N . ALA B 1 279 ? -2.646 2.742 -20.609 1 98.81 279 ALA B N 1
ATOM 5106 C CA . ALA B 1 279 ? -2.027 2.199 -21.812 1 98.81 279 ALA B CA 1
ATOM 5107 C C . ALA B 1 279 ? -1.995 0.675 -21.766 1 98.81 279 ALA B C 1
ATOM 5109 O O . ALA B 1 279 ? -2.254 0.017 -22.781 1 98.81 279 ALA B O 1
ATOM 5110 N N . ALA B 1 280 ? -1.685 0.13 -20.641 1 98.75 280 ALA B N 1
ATOM 5111 C CA . ALA B 1 280 ? -1.63 -1.322 -20.484 1 98.75 280 ALA B CA 1
ATOM 5112 C C . ALA B 1 280 ? -3.002 -1.949 -20.719 1 98.75 280 ALA B C 1
ATOM 5114 O O . ALA B 1 280 ? -3.111 -3.006 -21.344 1 98.75 280 ALA B O 1
ATOM 5115 N N . VAL B 1 281 ? -4.055 -1.325 -20.172 1 98.75 281 VAL B N 1
ATOM 5116 C CA . VAL B 1 281 ? -5.414 -1.831 -20.328 1 98.75 281 VAL B CA 1
ATOM 5117 C C . VAL B 1 281 ? -5.789 -1.835 -21.812 1 98.75 281 VAL B C 1
ATOM 5119 O O . VAL B 1 281 ? -6.438 -2.77 -22.297 1 98.75 281 VAL B O 1
ATOM 5122 N N . GLN B 1 282 ? -5.395 -0.815 -22.547 1 98.62 282 GLN B N 1
ATOM 5123 C CA . GLN B 1 282 ? -5.648 -0.785 -23.984 1 98.62 282 GLN B CA 1
ATOM 5124 C C . GLN B 1 282 ? -4.961 -1.952 -24.688 1 98.62 282 GLN B C 1
ATOM 5126 O O . GLN B 1 282 ? -5.562 -2.609 -25.531 1 98.62 282 GLN B O 1
ATOM 5131 N N . GLU B 1 283 ? -3.721 -2.221 -24.281 1 98.44 283 GLU B N 1
ATOM 5132 C CA . GLU B 1 283 ? -2.99 -3.346 -24.859 1 98.44 283 GLU B CA 1
ATOM 5133 C C . GLU B 1 283 ? -3.656 -4.672 -24.516 1 98.44 283 GLU B C 1
ATOM 5135 O O . GLU B 1 283 ? -3.662 -5.602 -25.328 1 98.44 283 GLU B O 1
ATOM 5140 N N . ILE B 1 284 ? -4.199 -4.785 -23.344 1 98.69 284 ILE B N 1
ATOM 5141 C CA . ILE B 1 284 ? -4.871 -6.004 -22.891 1 98.69 284 ILE B CA 1
ATOM 5142 C C . ILE B 1 284 ? -6.141 -6.223 -23.703 1 98.69 284 ILE B C 1
ATOM 5144 O O . ILE B 1 284 ? -6.391 -7.328 -24.188 1 98.69 284 ILE B O 1
ATOM 5148 N N . ARG B 1 285 ? -6.945 -5.191 -23.859 1 98.31 285 ARG B N 1
ATOM 5149 C CA . ARG B 1 285 ? -8.227 -5.293 -24.547 1 98.31 285 ARG B CA 1
ATOM 5150 C C . ARG B 1 285 ? -8.031 -5.742 -26 1 98.31 285 ARG B C 1
ATOM 5152 O O . ARG B 1 285 ? -8.836 -6.512 -26.516 1 98.31 285 ARG B O 1
ATOM 5159 N N . HIS B 1 286 ? -6.918 -5.355 -26.594 1 97.06 286 HIS B N 1
ATOM 5160 C CA . HIS B 1 286 ? -6.641 -5.711 -27.984 1 97.06 286 HIS B CA 1
ATOM 5161 C C . HIS B 1 286 ? -5.609 -6.832 -28.062 1 97.06 286 HIS B C 1
ATOM 5163 O O . HIS B 1 286 ? -5.066 -7.102 -29.141 1 97.06 286 HIS B O 1
ATOM 5169 N N . GLY B 1 287 ? -5.367 -7.43 -26.938 1 97.06 287 GLY B N 1
ATOM 5170 C CA . GLY B 1 287 ? -4.242 -8.352 -26.859 1 97.06 287 GLY B CA 1
ATOM 5171 C C . GLY B 1 287 ? -4.66 -9.812 -26.922 1 97.06 287 GLY B C 1
ATOM 5172 O O . GLY B 1 287 ? -4.152 -10.641 -26.172 1 97.06 287 GLY B O 1
ATOM 5173 N N . ASP B 1 288 ? -5.59 -10.203 -27.781 1 97 288 ASP B N 1
ATOM 5174 C CA . ASP B 1 288 ? -5.988 -11.594 -27.938 1 97 288 ASP B CA 1
ATOM 5175 C C . ASP B 1 288 ? -4.797 -12.461 -28.344 1 97 288 ASP B C 1
ATOM 5177 O O . ASP B 1 288 ? -4.68 -13.609 -27.906 1 97 288 ASP B O 1
ATOM 5181 N N . GLY B 1 289 ? -3.934 -11.867 -29.172 1 97.62 289 GLY B N 1
ATOM 5182 C CA . GLY B 1 289 ? -2.73 -12.586 -29.578 1 97.62 289 GLY B CA 1
ATOM 5183 C C . GLY B 1 289 ? -1.836 -12.945 -28.406 1 97.62 289 GLY B C 1
ATOM 5184 O O . GLY B 1 289 ? -1.279 -14.039 -28.359 1 97.62 289 GLY B O 1
ATOM 5185 N N . LEU B 1 290 ? -1.667 -12.016 -27.5 1 97.31 290 LEU B N 1
ATOM 5186 C CA . LEU B 1 290 ? -0.881 -12.273 -26.297 1 97.31 290 LEU B CA 1
ATOM 5187 C C . LEU B 1 290 ? -1.5 -13.398 -25.484 1 97.31 290 LEU B C 1
ATOM 5189 O O . LEU B 1 290 ? -0.79 -14.289 -25 1 97.31 290 LEU B O 1
ATOM 5193 N N . ARG B 1 291 ? -2.812 -13.383 -25.25 1 98.19 291 ARG B N 1
ATOM 5194 C CA . ARG B 1 291 ? -3.506 -14.422 -24.5 1 98.19 291 ARG B CA 1
ATOM 5195 C C . ARG B 1 291 ? -3.422 -15.773 -25.203 1 98.19 291 ARG B C 1
ATOM 5197 O O . ARG B 1 291 ? -3.287 -16.812 -24.547 1 98.19 291 ARG B O 1
ATOM 5204 N N . ASP B 1 292 ? -3.496 -15.766 -26.531 1 98.12 292 ASP B N 1
ATOM 5205 C CA . ASP B 1 292 ? -3.348 -17 -27.312 1 98.12 292 ASP B CA 1
ATOM 5206 C C . ASP B 1 292 ? -1.948 -17.594 -27.141 1 98.12 292 ASP B C 1
ATOM 5208 O O . ASP B 1 292 ? -1.794 -18.797 -26.984 1 98.12 292 ASP B O 1
ATOM 5212 N N . THR B 1 293 ? -0.975 -16.734 -27.234 1 98.06 293 THR B N 1
ATOM 5213 C CA . THR B 1 293 ? 0.403 -17.172 -27.047 1 98.06 293 THR B CA 1
ATOM 5214 C C . THR B 1 293 ? 0.592 -17.781 -25.656 1 98.06 293 THR B C 1
ATOM 5216 O O . THR B 1 293 ? 1.232 -18.828 -25.516 1 98.06 293 THR B O 1
ATOM 5219 N N . LEU B 1 294 ? 0.062 -17.141 -24.625 1 98.31 294 LEU B N 1
ATOM 5220 C CA . LEU B 1 294 ? 0.141 -17.672 -23.266 1 98.31 294 LEU B CA 1
ATOM 5221 C C . LEU B 1 294 ? -0.521 -19.031 -23.172 1 98.31 294 LEU B C 1
ATOM 5223 O O . LEU B 1 294 ? 0.035 -19.969 -22.578 1 98.31 294 LEU B O 1
ATOM 5227 N N . ALA B 1 295 ? -1.697 -19.188 -23.75 1 98.12 295 ALA B N 1
ATOM 5228 C CA . ALA B 1 295 ? -2.42 -20.453 -23.75 1 98.12 295 ALA B CA 1
ATOM 5229 C C . ALA B 1 295 ? -1.607 -21.547 -24.438 1 98.12 295 ALA B C 1
ATOM 5231 O O . ALA B 1 295 ? -1.574 -22.688 -23.984 1 98.12 295 ALA B O 1
ATOM 5232 N N . GLU B 1 296 ? -0.985 -21.172 -25.531 1 98.38 296 GLU B N 1
ATOM 5233 C CA . GLU B 1 296 ? -0.149 -22.125 -26.25 1 98.38 296 GLU B CA 1
ATOM 5234 C C . GLU B 1 296 ? 1.06 -22.547 -25.422 1 98.38 296 GLU B C 1
ATOM 5236 O O . GLU B 1 296 ? 1.439 -23.719 -25.422 1 98.38 296 GLU B O 1
ATOM 5241 N N . ASN B 1 297 ? 1.677 -21.547 -24.797 1 98.5 297 ASN B N 1
ATOM 5242 C CA . ASN B 1 297 ? 2.811 -21.844 -23.938 1 98.5 297 ASN B CA 1
ATOM 5243 C C . ASN B 1 297 ? 2.42 -22.797 -22.812 1 98.5 297 ASN B C 1
ATOM 5245 O O . ASN B 1 297 ? 3.17 -23.719 -22.484 1 98.5 297 ASN B O 1
ATOM 5249 N N . ILE B 1 298 ? 1.246 -22.594 -22.203 1 98.44 298 ILE B N 1
ATOM 5250 C CA . ILE B 1 298 ? 0.743 -23.438 -21.125 1 98.44 298 ILE B CA 1
ATOM 5251 C C . ILE B 1 298 ? 0.513 -24.859 -21.641 1 98.44 298 ILE B C 1
ATOM 5253 O O . ILE B 1 298 ? 0.956 -25.828 -21.031 1 98.44 298 ILE B O 1
ATOM 5257 N N . ARG B 1 299 ? -0.148 -24.969 -22.781 1 97.94 299 ARG B N 1
ATOM 5258 C CA . ARG B 1 299 ? -0.417 -26.266 -23.391 1 97.94 299 ARG B CA 1
ATOM 5259 C C . ARG B 1 299 ? 0.88 -27.016 -23.672 1 97.94 299 ARG B C 1
ATOM 5261 O O . ARG B 1 299 ? 1.012 -28.188 -23.344 1 97.94 299 ARG B O 1
ATOM 5268 N N . PHE B 1 300 ? 1.786 -26.328 -24.312 1 98.38 300 PHE B N 1
ATOM 5269 C CA . PHE B 1 300 ? 3.068 -26.922 -24.672 1 98.38 300 PHE B CA 1
ATOM 5270 C C . PHE B 1 300 ? 3.811 -27.422 -23.438 1 98.38 300 PHE B C 1
ATOM 5272 O O . PHE B 1 300 ? 4.324 -28.547 -23.438 1 98.38 300 PHE B O 1
ATOM 5279 N N . PHE B 1 301 ? 3.854 -26.641 -22.406 1 98.56 301 PHE B N 1
ATOM 5280 C CA . PHE B 1 301 ? 4.512 -27 -21.156 1 98.56 301 PHE B CA 1
ATOM 5281 C C . PHE B 1 301 ? 3.877 -28.25 -20.562 1 98.56 301 PHE B C 1
ATOM 5283 O O . PHE B 1 301 ? 4.578 -29.203 -20.203 1 98.56 301 PHE B O 1
ATOM 5290 N N . ARG B 1 302 ? 2.555 -28.188 -20.406 1 97.88 302 ARG B N 1
ATOM 5291 C CA . ARG B 1 302 ? 1.84 -29.281 -19.766 1 97.88 302 ARG B CA 1
ATOM 5292 C C . ARG B 1 302 ? 2.025 -30.594 -20.531 1 97.88 302 ARG B C 1
ATOM 5294 O O . ARG B 1 302 ? 2.16 -31.656 -19.938 1 97.88 302 ARG B O 1
ATOM 5301 N N . GLU B 1 303 ? 2.043 -30.5 -21.859 1 97 303 GLU B N 1
ATOM 5302 C CA . GLU B 1 303 ? 2.287 -31.672 -22.672 1 97 303 GLU B CA 1
ATOM 5303 C C . GLU B 1 303 ? 3.68 -32.25 -22.422 1 97 303 GLU B C 1
ATOM 5305 O O . GLU B 1 303 ? 3.854 -33.469 -22.359 1 97 303 GLU B O 1
ATOM 5310 N N . ARG B 1 304 ? 4.578 -31.391 -22.234 1 96.12 304 ARG B N 1
ATOM 5311 C CA . ARG B 1 304 ? 5.977 -31.797 -22.141 1 96.12 304 ARG B CA 1
ATOM 5312 C C . ARG B 1 304 ? 6.273 -32.406 -20.766 1 96.12 304 ARG B C 1
ATOM 5314 O O . ARG B 1 304 ? 7.172 -33.219 -20.625 1 96.12 304 ARG B O 1
ATOM 5321 N N . VAL B 1 305 ? 5.504 -32.031 -19.75 1 95.31 305 VAL B N 1
ATOM 5322 C CA . VAL B 1 305 ? 5.855 -32.469 -18.406 1 95.31 305 VAL B CA 1
ATOM 5323 C C . VAL B 1 305 ? 4.918 -33.594 -17.969 1 95.31 305 VAL B C 1
ATOM 5325 O O . VAL B 1 305 ? 5.016 -34.094 -16.844 1 95.31 305 VAL B O 1
ATOM 5328 N N . ALA B 1 306 ? 4.031 -34 -18.812 1 92.81 306 ALA B N 1
ATOM 5329 C CA . ALA B 1 306 ? 3.004 -35 -18.484 1 92.81 306 ALA B CA 1
ATOM 5330 C C . ALA B 1 306 ? 3.629 -36.312 -18.016 1 92.81 306 ALA B C 1
ATOM 5332 O O . ALA B 1 306 ? 3.041 -37.031 -17.219 1 92.81 306 ALA B O 1
ATOM 5333 N N . HIS B 1 307 ? 4.801 -36.594 -18.406 1 91.25 307 HIS B N 1
ATOM 5334 C CA . HIS B 1 307 ? 5.422 -37.875 -18.141 1 91.25 307 HIS B CA 1
ATOM 5335 C C . HIS B 1 307 ? 6.27 -37.812 -16.875 1 91.25 307 HIS B C 1
ATOM 5337 O O . HIS B 1 307 ? 6.727 -38.844 -16.375 1 91.25 307 HIS B O 1
ATOM 5343 N N . LEU B 1 308 ? 6.484 -36.625 -16.359 1 90.38 308 LEU B N 1
ATOM 5344 C CA . LEU B 1 308 ? 7.344 -36.469 -15.18 1 90.38 308 LEU B CA 1
ATOM 5345 C C . LEU B 1 308 ? 6.738 -37.188 -13.977 1 90.38 308 LEU B C 1
ATOM 5347 O O . LEU B 1 308 ? 5.516 -37.219 -13.812 1 90.38 308 LEU B O 1
ATOM 5351 N N . PRO B 1 309 ? 7.582 -37.75 -13.125 1 90.19 309 PRO B N 1
ATOM 5352 C CA . PRO B 1 309 ? 7.094 -38.406 -11.914 1 90.19 309 PRO B CA 1
ATOM 5353 C C . PRO B 1 309 ? 6.719 -37.406 -10.805 1 90.19 309 PRO B C 1
ATOM 5355 O O . PRO B 1 309 ? 6.625 -37.812 -9.641 1 90.19 309 PRO B O 1
ATOM 5358 N N . LEU B 1 310 ? 6.637 -36.219 -11.055 1 90.94 310 LEU B N 1
ATOM 5359 C CA . LEU B 1 310 ? 6.16 -35.188 -10.141 1 90.94 310 LEU B CA 1
ATOM 5360 C C . LEU B 1 310 ? 4.707 -34.844 -10.43 1 90.94 310 LEU B C 1
ATOM 5362 O O . LEU B 1 310 ? 4.254 -34.938 -11.57 1 90.94 310 LEU B O 1
ATOM 5366 N N . GLN B 1 311 ? 4.07 -34.469 -9.398 1 93.5 311 GLN B N 1
ATOM 5367 C CA . GLN B 1 311 ? 2.658 -34.156 -9.562 1 93.5 311 GLN B CA 1
ATOM 5368 C C . GLN B 1 311 ? 2.473 -32.719 -10.055 1 93.5 311 GLN B C 1
ATOM 5370 O O . GLN B 1 311 ? 2.836 -31.766 -9.359 1 93.5 311 GLN B O 1
ATOM 5375 N N . LEU B 1 312 ? 2.025 -32.594 -11.219 1 95.69 312 LEU B N 1
ATOM 5376 C CA . LEU B 1 312 ? 1.566 -31.312 -11.734 1 95.69 312 LEU B CA 1
ATOM 5377 C C . LEU B 1 312 ? 0.11 -31.062 -11.359 1 95.69 312 LEU B C 1
ATOM 5379 O O . LEU B 1 312 ? -0.767 -31.859 -11.688 1 95.69 312 LEU B O 1
ATOM 5383 N N . LEU B 1 313 ? -0.187 -29.969 -10.648 1 95.62 313 LEU B N 1
ATOM 5384 C CA . LEU B 1 313 ? -1.562 -29.672 -10.273 1 95.62 313 LEU B CA 1
ATOM 5385 C C . LEU B 1 313 ? -2.391 -29.266 -11.484 1 95.62 313 LEU B C 1
ATOM 5387 O O . LEU B 1 313 ? -1.848 -28.781 -12.477 1 95.62 313 LEU B O 1
ATOM 5391 N N . PRO B 1 314 ? -3.729 -29.625 -11.422 1 94.38 314 PRO B N 1
ATOM 5392 C CA . PRO B 1 314 ? -4.59 -29.234 -12.539 1 94.38 314 PRO B CA 1
ATOM 5393 C C . PRO B 1 314 ? -4.805 -27.734 -12.633 1 94.38 314 PRO B C 1
ATOM 5395 O O . PRO B 1 314 ? -5.531 -27.156 -11.812 1 94.38 314 PRO B O 1
ATOM 5398 N N . SER B 1 315 ? -4.117 -27.062 -13.5 1 96.56 315 SER B N 1
ATOM 5399 C CA . SER B 1 315 ? -4.195 -25.625 -13.703 1 96.56 315 SER B CA 1
ATOM 5400 C C . SER B 1 315 ? -4.258 -25.266 -15.188 1 96.56 315 SER B C 1
ATOM 5402 O O . SER B 1 315 ? -3.48 -25.797 -15.984 1 96.56 315 SER B O 1
ATOM 5404 N N . ALA B 1 316 ? -5.199 -24.469 -15.508 1 96 316 ALA B N 1
ATOM 5405 C CA . ALA B 1 316 ? -5.281 -23.938 -16.875 1 96 316 ALA B CA 1
ATOM 5406 C C . ALA B 1 316 ? -4.738 -22.516 -16.938 1 96 316 ALA B C 1
ATOM 5408 O O . ALA B 1 316 ? -4.855 -21.844 -17.969 1 96 316 ALA B O 1
ATOM 5409 N N . SER B 1 317 ? -4.188 -22.016 -15.844 1 98 317 SER B N 1
ATOM 5410 C CA . SER B 1 317 ? -3.725 -20.625 -15.758 1 98 317 SER B CA 1
ATOM 5411 C C . SER B 1 317 ? -2.221 -20.531 -15.984 1 98 317 SER B C 1
ATOM 5413 O O . SER B 1 317 ? -1.558 -21.547 -16.219 1 98 317 SER B O 1
ATOM 5415 N N . ALA B 1 318 ? -1.67 -19.312 -15.969 1 98.12 318 ALA B N 1
ATOM 5416 C CA . ALA B 1 318 ? -0.242 -19.047 -16.141 1 98.12 318 ALA B CA 1
ATOM 5417 C C . ALA B 1 318 ? 0.569 -19.734 -15.031 1 98.12 318 ALA B C 1
ATOM 5419 O O . ALA B 1 318 ? 1.777 -19.938 -15.18 1 98.12 318 ALA B O 1
ATOM 5420 N N . ILE B 1 319 ? -0.059 -20.078 -13.93 1 98.19 319 ILE B N 1
ATOM 5421 C CA . ILE B 1 319 ? 0.584 -20.703 -12.773 1 98.19 319 ILE B CA 1
ATOM 5422 C C . ILE B 1 319 ? 0.522 -22.219 -12.898 1 98.19 319 ILE B C 1
ATOM 5424 O O . ILE B 1 319 ? -0.564 -22.797 -12.945 1 98.19 319 ILE B O 1
ATOM 5428 N N . GLN B 1 320 ? 1.638 -22.828 -12.984 1 98.25 320 GLN B N 1
ATOM 5429 C CA . GLN B 1 320 ? 1.753 -24.281 -13.164 1 98.25 320 GLN B CA 1
ATOM 5430 C C . GLN B 1 320 ? 2.564 -24.906 -12.039 1 98.25 320 GLN B C 1
ATOM 5432 O O . GLN B 1 320 ? 3.764 -25.156 -12.188 1 98.25 320 GLN B O 1
ATOM 5437 N N . PRO B 1 321 ? 1.877 -25.25 -10.953 1 97.31 321 PRO B N 1
ATOM 5438 C CA . PRO B 1 321 ? 2.59 -25.75 -9.781 1 97.31 321 PRO B CA 1
ATOM 5439 C C . PRO B 1 321 ? 3.012 -27.219 -9.93 1 97.31 321 PRO B C 1
ATOM 5441 O O . PRO B 1 321 ? 2.209 -28.047 -10.352 1 97.31 321 PRO B O 1
ATOM 5444 N N . LEU B 1 322 ? 4.219 -27.469 -9.664 1 96.44 322 LEU B N 1
ATOM 5445 C CA . LEU B 1 322 ? 4.781 -28.812 -9.617 1 96.44 322 LEU 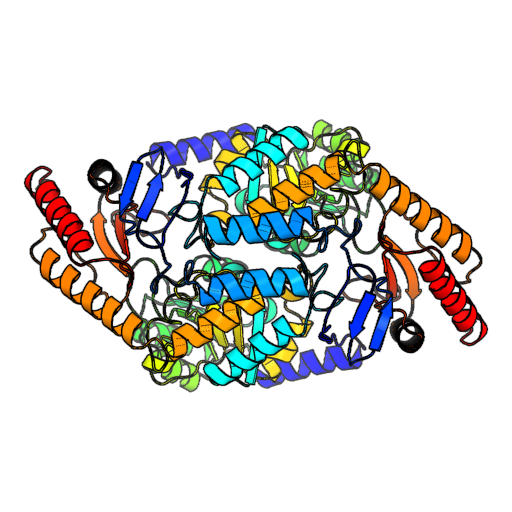B CA 1
ATOM 5446 C C . LEU B 1 322 ? 5.109 -29.219 -8.18 1 96.44 322 LEU B C 1
ATOM 5448 O O . LEU B 1 322 ? 6.078 -28.734 -7.602 1 96.44 322 LEU B O 1
ATOM 5452 N N . ILE B 1 323 ? 4.348 -30.172 -7.574 1 95.69 323 ILE B N 1
ATOM 5453 C CA . ILE B 1 323 ? 4.504 -30.578 -6.18 1 95.69 323 ILE B CA 1
ATOM 5454 C C . ILE B 1 323 ? 5.75 -31.453 -6.031 1 95.69 323 ILE B C 1
ATOM 5456 O O . ILE B 1 323 ? 5.895 -32.469 -6.723 1 95.69 323 ILE B O 1
ATOM 5460 N N . VAL B 1 324 ? 6.594 -31 -5.152 1 93.88 324 VAL B N 1
ATOM 5461 C CA . VAL B 1 324 ? 7.801 -31.75 -4.832 1 93.88 324 VAL B CA 1
ATOM 5462 C C . VAL B 1 324 ? 7.637 -32.438 -3.484 1 93.88 324 VAL B C 1
ATOM 5464 O O . VAL B 1 324 ? 8.125 -33.562 -3.289 1 93.88 324 VAL B O 1
ATOM 5467 N N . GLY B 1 325 ? 6.91 -31.781 -2.496 1 91.88 325 GLY B N 1
ATOM 5468 C CA . GLY B 1 325 ? 6.637 -32.375 -1.194 1 91.88 325 GLY B CA 1
ATOM 5469 C C . GLY B 1 325 ? 7.582 -31.875 -0.11 1 91.88 325 GLY B C 1
ATOM 5470 O O . GLY B 1 325 ? 7.285 -30.906 0.588 1 91.88 325 GLY B O 1
ATOM 5471 N N . ASP B 1 326 ? 8.773 -32.406 -0.136 1 90.19 326 ASP B N 1
ATOM 5472 C CA . ASP B 1 326 ? 9.773 -32.062 0.873 1 90.19 326 ASP B CA 1
ATOM 5473 C C . ASP B 1 326 ? 10.422 -30.719 0.577 1 90.19 326 ASP B C 1
ATOM 5475 O O . ASP B 1 326 ? 10.711 -30.406 -0.579 1 90.19 326 ASP B O 1
ATOM 5479 N N . ASN B 1 327 ? 10.625 -29.922 1.666 1 90.38 327 ASN B N 1
ATOM 5480 C CA . ASN B 1 327 ? 11.219 -28.594 1.518 1 90.38 327 ASN B CA 1
ATOM 5481 C C . ASN B 1 327 ? 12.625 -28.672 0.928 1 90.38 327 ASN B C 1
ATOM 5483 O O . ASN B 1 327 ? 12.961 -27.922 0.01 1 90.38 327 ASN B O 1
ATOM 5487 N N . ARG B 1 328 ? 13.438 -29.562 1.458 1 90.56 328 ARG B N 1
ATOM 5488 C CA . ARG B 1 328 ? 14.82 -29.672 1.008 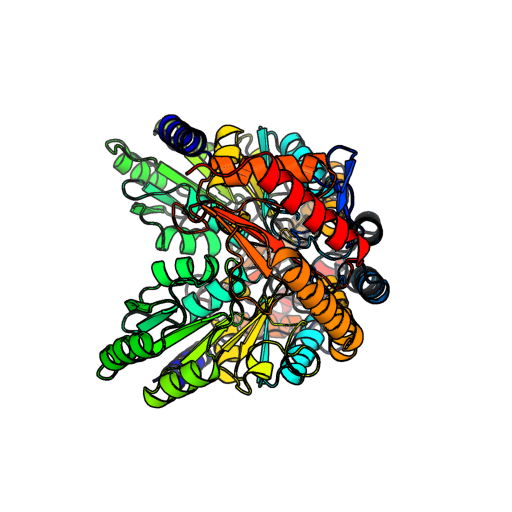1 90.56 328 ARG B CA 1
ATOM 5489 C C . ARG B 1 328 ? 14.883 -30.094 -0.457 1 90.56 328 ARG B C 1
ATOM 5491 O O . ARG B 1 328 ? 15.711 -29.594 -1.216 1 90.56 328 ARG B O 1
ATOM 5498 N N . ALA B 1 329 ? 14 -31.031 -0.795 1 91.81 329 ALA B N 1
ATOM 5499 C CA . ALA B 1 329 ? 13.953 -31.5 -2.178 1 91.81 329 ALA B CA 1
ATOM 5500 C C . ALA B 1 329 ? 13.523 -30.375 -3.123 1 91.81 329 ALA B C 1
ATOM 5502 O O . ALA B 1 329 ? 14.062 -30.25 -4.223 1 91.81 329 ALA B O 1
ATOM 5503 N N . ALA B 1 330 ? 12.516 -29.609 -2.738 1 94 330 ALA B N 1
ATOM 5504 C CA . ALA B 1 330 ? 12.039 -28.5 -3.549 1 94 330 ALA B CA 1
ATOM 5505 C C . ALA B 1 330 ? 13.125 -27.453 -3.74 1 94 330 ALA B C 1
ATOM 5507 O O . ALA B 1 330 ? 13.297 -26.906 -4.84 1 94 330 ALA B O 1
ATOM 5508 N N . LEU B 1 331 ? 13.836 -27.172 -2.668 1 92.75 331 LEU B N 1
ATOM 5509 C CA . LEU B 1 331 ? 14.93 -26.203 -2.738 1 92.75 331 LEU B CA 1
ATOM 5510 C C . LEU B 1 331 ? 16.047 -26.719 -3.631 1 92.75 331 LEU B C 1
ATOM 5512 O O . LEU B 1 331 ? 16.641 -25.969 -4.406 1 92.75 331 LEU B O 1
ATOM 5516 N N . ALA B 1 332 ? 16.375 -28 -3.508 1 93.94 332 ALA B N 1
ATOM 5517 C CA . ALA B 1 332 ? 17.406 -28.609 -4.34 1 93.94 332 ALA B CA 1
ATOM 5518 C C . ALA B 1 332 ? 17.047 -28.516 -5.816 1 93.94 332 ALA B C 1
ATOM 5520 O O . ALA B 1 332 ? 17.906 -28.219 -6.656 1 93.94 332 ALA B O 1
ATOM 5521 N N . LEU B 1 333 ? 15.797 -28.812 -6.062 1 95.75 333 LEU B N 1
ATOM 5522 C CA . LEU B 1 333 ? 15.328 -28.734 -7.441 1 95.75 333 LEU B CA 1
ATOM 5523 C C . LEU B 1 333 ? 15.406 -27.297 -7.961 1 95.75 333 LEU B C 1
ATOM 5525 O O . LEU B 1 333 ? 15.852 -27.062 -9.086 1 95.75 333 LEU B O 1
ATOM 5529 N N . SER B 1 334 ? 14.969 -26.344 -7.227 1 95.75 334 SER B N 1
ATOM 5530 C CA . SER B 1 334 ? 15.055 -24.938 -7.586 1 95.75 334 SER B CA 1
ATOM 5531 C C . SER B 1 334 ? 16.5 -24.531 -7.875 1 95.75 334 SER B C 1
ATOM 5533 O O . SER B 1 334 ? 16.766 -23.875 -8.883 1 95.75 334 SER B O 1
ATOM 5535 N N . HIS B 1 335 ? 17.422 -24.922 -6.984 1 94.44 335 HIS B N 1
ATOM 5536 C CA . HIS B 1 335 ? 18.828 -24.594 -7.156 1 94.44 335 HIS B CA 1
ATOM 5537 C C . HIS B 1 335 ? 19.391 -25.25 -8.406 1 94.44 335 HIS B C 1
ATOM 5539 O O . HIS B 1 335 ? 20.156 -24.625 -9.148 1 94.44 335 HIS B O 1
ATOM 5545 N N . TYR B 1 336 ? 19.016 -26.5 -8.594 1 96.38 336 TYR B N 1
ATOM 5546 C CA . TYR B 1 336 ? 19.438 -27.234 -9.773 1 96.38 336 TYR B CA 1
ATOM 5547 C C . TYR B 1 336 ? 19.047 -26.5 -11.055 1 96.38 336 TYR B C 1
ATOM 5549 O O . TYR B 1 336 ? 19.859 -26.375 -11.977 1 96.38 336 TYR B O 1
ATOM 5557 N N . LEU B 1 337 ? 17.859 -26.016 -11.094 1 97.38 337 LEU B N 1
ATOM 5558 C CA . LEU B 1 337 ? 17.359 -25.281 -12.25 1 97.38 337 LEU B CA 1
ATOM 5559 C C . LEU B 1 337 ? 18.062 -23.953 -12.406 1 97.38 337 LEU B C 1
ATOM 5561 O O . LEU B 1 337 ? 18.438 -23.562 -13.516 1 97.38 337 LEU B O 1
ATOM 5565 N N . GLN B 1 338 ? 18.297 -23.266 -11.32 1 94.75 338 GLN B N 1
ATOM 5566 C CA . GLN B 1 338 ? 18.969 -21.969 -11.352 1 94.75 338 GLN B CA 1
ATOM 5567 C C . GLN B 1 338 ? 20.391 -22.094 -11.906 1 94.75 338 GLN B C 1
ATOM 5569 O O . GLN B 1 338 ? 20.859 -21.234 -12.641 1 94.75 338 GLN B O 1
ATOM 5574 N N . GLU B 1 339 ? 21.047 -23.125 -11.531 1 95.38 339 GLU B N 1
ATOM 5575 C CA . GLU B 1 339 ? 22.391 -23.375 -12.023 1 95.38 339 GLU B CA 1
ATOM 5576 C C . GLU B 1 339 ? 22.406 -23.578 -13.531 1 95.38 339 GLU B C 1
ATOM 5578 O O . GLU B 1 339 ? 23.453 -23.422 -14.18 1 95.38 339 GLU B O 1
ATOM 5583 N N . ARG B 1 340 ? 21.297 -23.875 -14.07 1 96.25 340 ARG B N 1
ATOM 5584 C CA . ARG B 1 340 ? 21.172 -24.125 -15.5 1 96.25 340 ARG B CA 1
ATOM 5585 C C . ARG B 1 340 ? 20.531 -22.938 -16.219 1 96.25 340 ARG B C 1
ATOM 5587 O O . ARG B 1 340 ? 20.094 -23.062 -17.359 1 96.25 340 ARG B O 1
ATOM 5594 N N . GLY B 1 341 ? 20.422 -21.828 -15.523 1 96.5 341 GLY B N 1
ATOM 5595 C CA . GLY B 1 341 ? 19.922 -20.609 -16.125 1 96.5 341 GLY B CA 1
ATOM 5596 C C . GLY B 1 341 ? 18.406 -20.547 -16.156 1 96.5 341 GLY B C 1
ATOM 5597 O O . GLY B 1 341 ? 17.828 -19.859 -17.016 1 96.5 341 GLY B O 1
ATOM 5598 N N . LEU B 1 342 ? 17.766 -21.297 -15.352 1 97.94 342 LEU B N 1
ATOM 5599 C CA . LEU B 1 342 ? 16.312 -21.312 -15.242 1 97.94 342 LEU B CA 1
ATOM 5600 C C . LEU B 1 342 ? 15.867 -20.844 -13.852 1 97.94 342 LEU B C 1
ATOM 5602 O O . LEU B 1 342 ? 16.094 -21.547 -12.859 1 97.94 342 LEU B O 1
ATOM 5606 N N . TRP B 1 343 ? 15.25 -19.688 -13.812 1 95.88 343 TRP B N 1
ATOM 5607 C CA . TRP B 1 343 ? 14.844 -19.125 -12.531 1 95.88 343 TRP B CA 1
ATOM 5608 C C . TRP B 1 343 ? 13.461 -19.609 -12.133 1 95.88 343 TRP B C 1
ATOM 5610 O O . TRP B 1 343 ? 12.445 -19.109 -12.625 1 95.88 343 TRP B O 1
ATOM 5620 N N . VAL B 1 344 ? 13.414 -20.562 -11.289 1 96.31 344 VAL B N 1
ATOM 5621 C CA . VAL B 1 344 ? 12.195 -21.125 -10.719 1 96.31 344 VAL B CA 1
ATOM 5622 C C . VAL B 1 344 ? 12.312 -21.203 -9.203 1 96.31 344 VAL B C 1
ATOM 5624 O O . VAL B 1 344 ? 13.188 -21.891 -8.664 1 96.31 344 VAL B O 1
ATOM 5627 N N . LYS B 1 345 ? 11.438 -20.516 -8.547 1 92.81 345 LYS B N 1
ATOM 5628 C CA . LYS B 1 345 ? 11.523 -20.469 -7.09 1 92.81 345 LYS B CA 1
ATOM 5629 C C . LYS B 1 345 ? 10.688 -21.562 -6.449 1 92.81 345 LYS B C 1
ATOM 5631 O O . LYS B 1 345 ? 9.594 -21.891 -6.93 1 92.81 345 LYS B O 1
ATOM 5636 N N . ALA B 1 346 ? 11.234 -22.109 -5.387 1 93.62 346 ALA B N 1
ATOM 5637 C CA . ALA B 1 346 ? 10.492 -23.047 -4.551 1 93.62 346 ALA B CA 1
ATOM 5638 C C . ALA B 1 346 ? 9.617 -22.312 -3.541 1 93.62 346 ALA B C 1
ATOM 5640 O O . ALA B 1 346 ? 10.062 -21.344 -2.916 1 93.62 346 ALA B O 1
ATOM 5641 N N . ILE B 1 347 ? 8.398 -22.688 -3.514 1 93.19 347 ILE B N 1
ATOM 5642 C CA . ILE B 1 347 ? 7.465 -22.188 -2.512 1 93.19 347 ILE B CA 1
ATOM 5643 C C . ILE B 1 347 ? 7.289 -23.219 -1.403 1 93.19 347 ILE B C 1
ATOM 5645 O O . ILE B 1 347 ? 7.051 -24.406 -1.68 1 93.19 347 ILE B O 1
ATOM 5649 N N . ARG B 1 348 ? 7.469 -22.797 -0.23 1 91.06 348 ARG B N 1
ATOM 5650 C CA . ARG B 1 348 ? 7.477 -23.703 0.924 1 91.06 348 ARG B CA 1
ATOM 5651 C C . ARG B 1 348 ? 6.52 -23.203 2.004 1 91.06 348 ARG B C 1
ATOM 5653 O O . ARG B 1 348 ? 6.055 -22.062 1.961 1 91.06 348 ARG B O 1
ATOM 5660 N N . PRO B 1 349 ? 6.199 -24.125 2.928 1 85.88 349 PRO B N 1
ATOM 5661 C CA . PRO B 1 349 ? 5.453 -23.641 4.09 1 85.88 349 PRO B CA 1
ATOM 5662 C C . PRO B 1 349 ? 6.121 -22.438 4.77 1 85.88 349 PRO B C 1
ATOM 5664 O O . PRO B 1 349 ? 7.352 -22.344 4.766 1 85.88 349 PRO B O 1
ATOM 5667 N N . PRO B 1 350 ? 5.266 -21.438 5.312 1 83.62 350 PRO B N 1
ATOM 5668 C CA . PRO B 1 350 ? 3.822 -21.516 5.555 1 83.62 350 PRO B CA 1
ATOM 5669 C C . PRO B 1 350 ? 2.998 -20.969 4.395 1 83.62 350 PRO B C 1
ATOM 5671 O O . PRO B 1 350 ? 1.77 -20.891 4.488 1 83.62 350 PRO B O 1
ATOM 5674 N N . THR B 1 351 ? 3.621 -20.641 3.301 1 84.5 351 THR B N 1
ATOM 5675 C CA . THR B 1 351 ? 2.877 -20.141 2.15 1 84.5 351 THR B CA 1
ATOM 5676 C C . THR B 1 351 ? 1.976 -21.219 1.576 1 84.5 351 THR B C 1
ATOM 5678 O O . THR B 1 351 ? 0.902 -20.938 1.044 1 84.5 351 THR B O 1
ATOM 5681 N N . VAL B 1 352 ? 2.457 -22.453 1.622 1 89.12 352 VAL B N 1
ATOM 5682 C CA . VAL B 1 352 ? 1.681 -23.625 1.231 1 89.12 352 VAL B CA 1
ATOM 5683 C C . VAL B 1 352 ? 1.628 -24.609 2.391 1 89.12 352 VAL B C 1
ATOM 5685 O O . VAL B 1 352 ? 2.377 -24.484 3.361 1 89.12 352 VAL B O 1
ATOM 5688 N N . PRO B 1 353 ? 0.739 -25.547 2.336 1 87.62 353 PRO B N 1
ATOM 5689 C CA . PRO B 1 353 ? 0.648 -26.516 3.432 1 87.62 353 PRO B CA 1
ATOM 5690 C C . PRO B 1 353 ? 1.919 -27.344 3.594 1 87.62 353 PRO B C 1
ATOM 5692 O O . PRO B 1 353 ? 2.684 -27.5 2.639 1 87.62 353 PRO B O 1
ATOM 5695 N N . PRO B 1 354 ? 2.191 -27.953 4.824 1 88.94 354 PRO B N 1
ATOM 5696 C CA . PRO B 1 354 ? 3.357 -28.812 5.047 1 88.94 354 PRO B CA 1
ATOM 5697 C C . PRO B 1 354 ? 3.406 -30 4.094 1 88.94 354 PRO B C 1
ATOM 5699 O O . PRO B 1 354 ? 2.367 -30.578 3.773 1 88.94 354 PRO B O 1
ATOM 5702 N N . ASN B 1 355 ? 4.488 -30.359 3.672 1 90.19 355 ASN B N 1
ATOM 5703 C CA . ASN B 1 355 ? 4.785 -31.5 2.83 1 90.19 355 ASN B CA 1
ATOM 5704 C C . ASN B 1 355 ? 4.234 -31.328 1.419 1 90.19 355 ASN B C 1
ATOM 5706 O O . ASN B 1 355 ? 3.982 -32.312 0.717 1 90.19 355 ASN B O 1
ATOM 5710 N N . THR B 1 356 ? 3.967 -30.078 1.058 1 93.06 356 THR B N 1
ATOM 5711 C CA . THR B 1 356 ? 3.494 -29.812 -0.297 1 93.06 356 THR B CA 1
ATOM 5712 C C . THR B 1 356 ? 4.352 -28.75 -0.969 1 93.06 356 THR B C 1
ATOM 5714 O O . THR B 1 356 ? 3.861 -27.984 -1.808 1 93.06 356 THR B O 1
ATOM 5717 N N . ALA B 1 357 ? 5.598 -28.641 -0.448 1 93.88 357 ALA B N 1
ATOM 5718 C CA . ALA B 1 357 ? 6.496 -27.719 -1.145 1 93.88 357 ALA B CA 1
ATOM 5719 C C . ALA B 1 357 ? 6.461 -27.953 -2.652 1 93.88 357 ALA B C 1
ATOM 5721 O O . ALA B 1 357 ? 6.238 -29.078 -3.105 1 93.88 357 ALA B O 1
ATOM 5722 N N . ARG B 1 358 ? 6.625 -26.891 -3.387 1 95.75 358 ARG B N 1
ATOM 5723 C CA . ARG B 1 358 ? 6.41 -27 -4.824 1 95.75 358 ARG B CA 1
ATOM 5724 C C . ARG B 1 358 ? 7.23 -25.969 -5.586 1 95.75 358 ARG B C 1
ATOM 5726 O O . ARG B 1 358 ? 7.703 -24.984 -5 1 95.75 358 ARG B O 1
ATOM 5733 N N . LEU B 1 359 ? 7.465 -26.25 -6.812 1 96.5 359 LEU B N 1
ATOM 5734 C CA . LEU B 1 359 ? 7.832 -25.188 -7.754 1 96.5 359 LEU B CA 1
ATOM 5735 C C . LEU B 1 359 ? 6.59 -24.484 -8.297 1 96.5 359 LEU B C 1
ATOM 5737 O O . LEU B 1 359 ? 5.684 -25.141 -8.82 1 96.5 359 LEU B O 1
ATOM 5741 N N . ARG B 1 360 ? 6.52 -23.25 -8.047 1 96.38 360 ARG B N 1
ATOM 5742 C CA . ARG B 1 360 ? 5.461 -22.469 -8.688 1 96.38 360 ARG B CA 1
ATOM 5743 C C . ARG B 1 360 ? 5.918 -21.938 -10.031 1 96.38 360 ARG B C 1
ATOM 5745 O O . ARG B 1 360 ? 6.32 -20.781 -10.141 1 96.38 360 ARG B O 1
ATOM 5752 N N . ILE B 1 361 ? 5.77 -22.75 -11.023 1 98 361 ILE B N 1
ATOM 5753 C CA . ILE B 1 361 ? 6.195 -22.359 -12.367 1 98 361 ILE B CA 1
ATOM 5754 C C . IL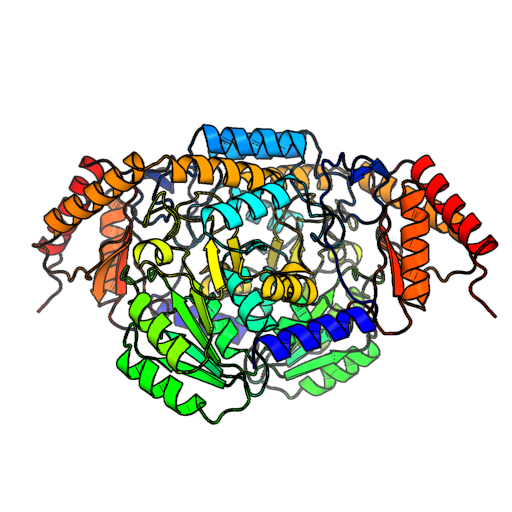E B 1 361 ? 5.164 -21.406 -12.977 1 98 361 ILE B C 1
ATOM 5756 O O . ILE B 1 361 ? 3.963 -21.672 -12.93 1 98 361 ILE B O 1
ATOM 5760 N N . THR B 1 362 ? 5.625 -20.328 -13.422 1 97.69 362 THR B N 1
ATOM 5761 C CA . THR B 1 362 ? 4.75 -19.391 -14.117 1 97.69 362 THR B CA 1
ATOM 5762 C C . THR B 1 362 ? 5.176 -19.234 -15.57 1 97.69 362 THR B C 1
ATOM 5764 O O . THR B 1 362 ? 6.367 -19.172 -15.875 1 97.69 362 THR B O 1
ATOM 5767 N N . LEU B 1 363 ? 4.234 -19.281 -16.406 1 98.19 363 LEU B N 1
ATOM 5768 C CA . LEU B 1 363 ? 4.461 -19.062 -17.828 1 98.19 363 LEU B CA 1
ATOM 5769 C C . LEU B 1 363 ? 3.932 -17.703 -18.266 1 98.19 363 LEU B C 1
ATOM 5771 O O . LEU B 1 363 ? 2.988 -17.172 -17.656 1 98.19 363 LEU B O 1
ATOM 5775 N N . THR B 1 364 ? 4.562 -17.062 -19.188 1 97.5 364 THR B N 1
ATOM 5776 C CA . THR B 1 364 ? 4.137 -15.781 -19.719 1 97.5 364 THR B CA 1
ATOM 5777 C C . THR B 1 364 ? 4.09 -15.828 -21.25 1 97.5 364 THR B C 1
ATOM 5779 O O . THR B 1 364 ? 4.574 -16.781 -21.859 1 97.5 364 THR B O 1
ATOM 5782 N N . SER B 1 365 ? 3.51 -14.789 -21.859 1 97.31 365 SER B N 1
ATOM 5783 C CA . SER B 1 365 ? 3.477 -14.664 -23.312 1 97.31 365 SER B CA 1
ATOM 5784 C C . SER B 1 365 ? 4.855 -14.328 -23.875 1 97.31 365 SER B C 1
ATOM 5786 O O . SER B 1 365 ? 5.09 -14.445 -25.078 1 97.31 365 SER B O 1
ATOM 5788 N N . ALA B 1 366 ? 5.754 -13.961 -23.016 1 95.69 366 ALA B N 1
ATOM 5789 C CA . ALA B 1 366 ? 7.082 -13.547 -23.453 1 95.69 366 ALA B CA 1
ATOM 5790 C C . ALA B 1 366 ? 7.992 -14.758 -23.641 1 95.69 366 ALA B C 1
ATOM 5792 O O . ALA B 1 366 ? 9.039 -14.664 -24.281 1 95.69 366 ALA B O 1
ATOM 5793 N N . HIS B 1 367 ? 7.617 -15.953 -23.062 1 97.69 367 HIS B N 1
ATOM 5794 C CA . HIS B 1 367 ? 8.445 -17.141 -23.156 1 97.69 367 HIS B CA 1
ATOM 5795 C C . HIS B 1 367 ? 8.469 -17.688 -24.594 1 97.69 367 HIS B C 1
ATOM 5797 O O . HIS B 1 367 ? 7.449 -17.656 -25.281 1 97.69 367 HIS B O 1
ATOM 5803 N N . HIS B 1 368 ? 9.594 -18.141 -24.969 1 96.69 368 HIS B N 1
ATOM 5804 C CA . HIS B 1 368 ? 9.727 -18.859 -26.219 1 96.69 368 HIS B CA 1
ATOM 5805 C C . HIS B 1 368 ? 9.594 -20.375 -26 1 96.69 368 HIS B C 1
ATOM 5807 O O . HIS B 1 368 ? 9.797 -20.859 -24.875 1 96.69 368 HIS B O 1
ATOM 5813 N N . ARG B 1 369 ? 9.273 -21.031 -27.078 1 97.25 369 ARG B N 1
ATOM 5814 C CA . ARG B 1 369 ? 9.156 -22.484 -27 1 97.25 369 ARG B CA 1
ATOM 5815 C C . ARG B 1 369 ? 10.445 -23.125 -26.5 1 97.25 369 ARG B C 1
ATOM 5817 O O . ARG B 1 369 ? 10.414 -24.094 -25.75 1 97.25 369 ARG B O 1
ATOM 5824 N N . ASP B 1 370 ? 11.547 -22.5 -26.891 1 98 370 ASP B N 1
ATOM 5825 C CA . ASP B 1 370 ? 12.852 -23.031 -26.484 1 98 370 ASP B CA 1
ATOM 5826 C C . ASP B 1 370 ? 13.047 -22.891 -24.969 1 98 370 ASP B C 1
ATOM 5828 O O . ASP B 1 370 ? 13.703 -23.719 -24.344 1 98 370 ASP B O 1
ATOM 5832 N N . ASP B 1 371 ? 12.57 -21.797 -24.406 1 98.25 371 ASP B N 1
ATOM 5833 C CA . ASP B 1 371 ? 12.648 -21.625 -22.969 1 98.25 371 ASP B CA 1
ATOM 5834 C C . ASP B 1 371 ? 11.953 -22.781 -22.234 1 98.25 371 ASP B C 1
ATOM 5836 O O . ASP B 1 371 ? 12.508 -23.344 -21.297 1 98.25 371 ASP B O 1
ATOM 5840 N N . ILE B 1 372 ? 10.797 -23.094 -22.703 1 98.44 372 ILE B N 1
ATOM 5841 C CA . ILE B 1 372 ? 9.977 -24.125 -22.094 1 98.44 372 ILE B CA 1
ATOM 5842 C C . ILE B 1 372 ? 10.609 -25.5 -22.312 1 98.44 372 ILE B C 1
ATOM 5844 O O . ILE B 1 372 ? 10.617 -26.344 -21.422 1 98.44 372 ILE B O 1
ATOM 5848 N N . THR B 1 373 ? 11.156 -25.703 -23.516 1 98.19 373 THR B N 1
ATOM 5849 C CA . THR B 1 373 ? 11.867 -26.938 -23.797 1 98.19 373 THR B CA 1
ATOM 5850 C C . THR B 1 373 ? 13.039 -27.125 -22.844 1 98.19 373 THR B C 1
ATOM 5852 O O . THR B 1 373 ? 13.219 -28.203 -22.266 1 98.19 373 THR B O 1
ATOM 5855 N N . GLN B 1 374 ? 13.789 -26.078 -22.656 1 98.12 374 GLN B N 1
ATOM 5856 C CA . GLN B 1 374 ? 14.93 -26.125 -21.75 1 98.12 374 GLN B CA 1
ATOM 5857 C C . GLN B 1 374 ? 14.477 -26.469 -20.328 1 98.12 374 GLN B C 1
ATOM 5859 O O . GLN B 1 374 ? 15.109 -27.281 -19.656 1 98.12 374 GLN B O 1
ATOM 5864 N N . LEU B 1 375 ? 13.43 -25.844 -19.875 1 98.38 375 LEU B N 1
ATOM 5865 C CA . LEU B 1 375 ? 12.914 -26.094 -18.531 1 98.38 375 LEU B CA 1
ATOM 5866 C C . LEU B 1 375 ? 12.484 -27.547 -18.375 1 98.38 375 LEU B C 1
ATOM 5868 O O . LEU B 1 375 ? 12.852 -28.219 -17.406 1 98.38 375 LEU B O 1
ATOM 5872 N N . THR B 1 376 ? 11.742 -28.078 -19.344 1 97.69 376 THR B N 1
ATOM 5873 C CA . THR B 1 376 ? 11.18 -29.422 -19.219 1 97.69 376 THR B CA 1
ATOM 5874 C C . THR B 1 376 ? 12.273 -30.469 -19.344 1 97.69 376 THR B C 1
ATOM 5876 O O . THR B 1 376 ? 12.203 -31.516 -18.688 1 97.69 376 THR B O 1
ATOM 5879 N N . GLU B 1 377 ? 13.273 -30.203 -20.125 1 97.19 377 GLU B N 1
ATOM 5880 C CA . GLU B 1 377 ? 14.406 -31.109 -20.219 1 97.19 377 GLU B CA 1
ATOM 5881 C C . GLU B 1 377 ? 15.195 -31.141 -18.922 1 97.19 377 GLU B C 1
ATOM 5883 O O . GLU B 1 377 ? 15.664 -32.219 -18.5 1 97.19 377 GLU B O 1
ATOM 5888 N N . ALA B 1 378 ? 15.352 -29.969 -18.344 1 97.5 378 ALA B N 1
ATOM 5889 C CA . ALA B 1 378 ? 16.047 -29.906 -17.062 1 97.5 378 ALA B CA 1
ATOM 5890 C C . ALA B 1 378 ? 15.266 -30.641 -15.977 1 97.5 378 ALA B C 1
ATOM 5892 O O . ALA B 1 378 ? 15.859 -31.312 -15.133 1 97.5 378 ALA B O 1
ATOM 5893 N N . LEU B 1 379 ? 13.977 -30.484 -15.953 1 97 379 LEU B N 1
ATOM 5894 C CA .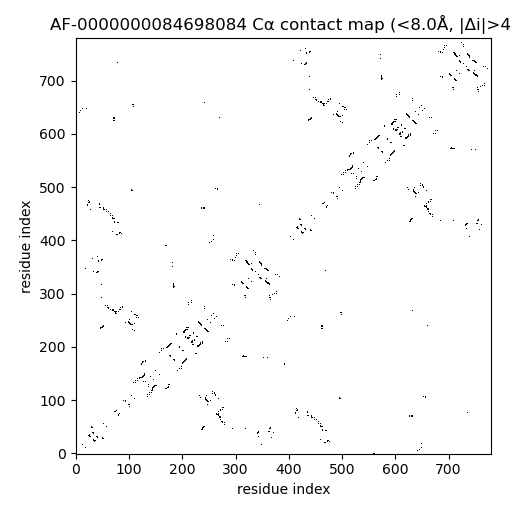 LEU B 1 379 ? 13.133 -31.203 -15 1 97 379 LEU B CA 1
ATOM 5895 C C . LEU B 1 379 ? 13.258 -32.719 -15.195 1 97 379 LEU B C 1
ATOM 5897 O O . LEU B 1 379 ? 13.383 -33.469 -14.219 1 97 379 LEU B O 1
ATOM 5901 N N . ASP B 1 380 ? 13.258 -33.125 -16.438 1 95.06 380 ASP B N 1
ATOM 5902 C CA . ASP B 1 380 ? 13.43 -34.531 -16.766 1 95.06 380 ASP B CA 1
ATOM 5903 C C . ASP B 1 380 ? 14.766 -35.062 -16.25 1 95.06 380 ASP B C 1
ATOM 5905 O O . ASP B 1 380 ? 14.828 -36.156 -15.648 1 95.06 380 ASP B O 1
ATOM 5909 N N . ALA B 1 381 ? 15.781 -34.312 -16.531 1 95.19 381 ALA B N 1
ATOM 5910 C CA . ALA B 1 381 ? 17.125 -34.719 -16.125 1 95.19 381 ALA B CA 1
ATOM 5911 C C . ALA B 1 381 ? 17.219 -34.812 -14.602 1 95.19 381 ALA B C 1
ATOM 5913 O O . ALA B 1 381 ? 17.844 -35.75 -14.086 1 95.19 381 ALA B O 1
ATOM 5914 N N . PHE B 1 382 ? 16.688 -33.844 -13.922 1 94.56 382 PHE B N 1
ATOM 5915 C CA . PHE B 1 382 ? 16.719 -33.906 -12.461 1 94.56 382 PHE B CA 1
ATOM 5916 C C . PHE B 1 382 ? 16.016 -35.156 -11.945 1 94.56 382 PHE B C 1
ATOM 5918 O O . PHE B 1 382 ? 16.531 -35.812 -11.055 1 94.56 382 PHE B O 1
ATOM 5925 N N . CYS B 1 383 ? 14.844 -35.469 -12.469 1 91.38 383 CYS B N 1
ATOM 5926 C CA . CYS B 1 383 ? 14.047 -36.594 -12 1 91.38 383 CYS B CA 1
ATOM 5927 C C . CYS B 1 383 ? 14.742 -37.938 -12.289 1 91.38 383 CYS B C 1
ATOM 5929 O O . CYS B 1 383 ? 14.555 -38.906 -11.562 1 91.38 383 CYS B O 1
ATOM 5931 N N . ARG B 1 384 ? 15.516 -37.938 -13.289 1 89.25 384 ARG B N 1
ATOM 5932 C CA . ARG B 1 384 ? 16.266 -39.125 -13.625 1 89.25 384 ARG B CA 1
ATOM 5933 C C . ARG B 1 384 ? 17.438 -39.344 -12.664 1 89.25 384 ARG B C 1
ATOM 5935 O O . ARG B 1 384 ? 17.766 -40.469 -12.305 1 89.25 384 ARG B O 1
ATOM 5942 N N . HIS B 1 385 ? 18.078 -38.219 -12.289 1 85 385 HIS B N 1
ATOM 5943 C CA . HIS B 1 385 ? 19.266 -38.281 -11.445 1 85 385 HIS B CA 1
ATOM 5944 C C . HIS B 1 385 ? 18.891 -38.406 -9.977 1 85 385 HIS B C 1
ATOM 5946 O O . HIS B 1 385 ? 19.609 -39.031 -9.188 1 85 385 HIS B O 1
ATOM 5952 N N . TYR B 1 386 ? 18.016 -37.469 -9.586 1 70 386 TYR B N 1
ATOM 5953 C CA . TYR B 1 386 ? 17.719 -37.375 -8.156 1 70 386 TYR B CA 1
ATOM 5954 C C . TYR B 1 386 ? 16.438 -38.125 -7.816 1 70 386 TYR B C 1
ATOM 5956 O O . TYR B 1 386 ? 15.969 -38.062 -6.68 1 70 386 TYR B O 1
ATOM 5964 N N . ARG B 1 387 ? 16.219 -39.344 -8.367 1 59.44 387 ARG B N 1
ATOM 5965 C CA . ARG B 1 387 ? 15.055 -40.188 -8.086 1 59.44 387 ARG B CA 1
ATOM 5966 C C . ARG B 1 387 ? 14.5 -39.906 -6.695 1 59.44 387 ARG B C 1
ATOM 5968 O O . ARG B 1 387 ? 15.195 -40.125 -5.695 1 59.44 387 ARG B O 1
ATOM 5975 N N . PRO B 1 388 ? 13.5 -38.844 -6.578 1 48.94 388 PRO B N 1
ATOM 5976 C CA . PRO B 1 388 ? 12.844 -38.781 -5.273 1 48.94 388 PRO B CA 1
ATOM 5977 C C . PRO B 1 388 ? 12.516 -40.156 -4.711 1 48.94 388 PRO B C 1
ATOM 5979 O O . PRO B 1 388 ? 12.133 -41.062 -5.465 1 48.94 388 PRO B O 1
ATOM 5982 N N . CYS B 1 389 ? 13.195 -40.625 -3.656 1 38.56 389 CYS B N 1
ATOM 5983 C CA . CYS B 1 389 ? 13.172 -42 -3.105 1 38.56 389 CYS B CA 1
ATOM 5984 C C . CYS B 1 389 ? 11.758 -42.562 -3.096 1 38.56 389 CYS B C 1
ATOM 5986 O O . CYS B 1 389 ? 10.812 -41.844 -2.746 1 38.56 389 CYS B O 1
ATOM 5988 N N . GLU B 1 390 ? 11.516 -43.938 -3.584 1 32.88 390 GLU B N 1
ATOM 5989 C CA . GLU B 1 390 ? 10.773 -44.938 -2.838 1 32.88 390 GLU B CA 1
ATOM 5990 C C . GLU B 1 390 ? 11.094 -44.875 -1.348 1 32.88 390 GLU B C 1
ATOM 5992 O O . GLU B 1 390 ? 12.25 -44.719 -0.964 1 32.88 390 GLU B O 1
#

Sequence (780 aa):
MWQTFLSERLQQAQEQDAVRRREANDGADGRTLLINGRRAVNFSGNDYLGLSRHPAVIRAWCDGTRQYGVGSGGSGHVTGYTTAHRDLEQMLAEWLGFDRAILFVSGFSANQAVITALMQRGDHLICDKLAHASIMEAAMHSPAEFSRFHHNDTAHLSTRLSRTENSTGKTLVVTEGIFSMDGDAAPLAAILSLTRQHNARLMTDDAHGIGVCGREGRGSCDAAGIRPDIQIVTFGKAVGASGAAVLCDAQTADYLTQYARHLIYSTTFPAAQACAIQAAVQEIRHGDGLRDTLAENIRFFRERVAHLPLQLLPSASAIQPLIVGDNRAALALSHYLQERGLWVKAIRPPTVPPNTARLRITLTSAHHRDDITQLTEALDAFCRHYRPCEMWQTFLSERLQQAQEQDAVRRREANDGADGRTLLINGRRAVNFSGNDYLGLSRHPAVIRAWCDGTRQYGVGSGGSGHVTGYTTAHRDLEQMLAEWLGFDRAILFVSGFSANQAVITALMQRGDHLICDKLAHASIMEAAMHSPAEFSRFHHNDTAHLSTRLSRTENSTGKTLVVTEGIFSMDGDAAPLAAILSLTRQHNARLMTDDAHGIGVCGREGRGSCDAAGIRPDIQIVTFGKAVGASGAAVLCDAQTADYLTQYARHLIYSTTFPAAQACAIQAAVQEIRHGDGLRDTLAENIRFFRERVAHLPLQLLPSASAIQPLIVGDNRAALALSHYLQERGLWVKAIRPPTVPPNTARLRITLTSAHHRDDITQLTEALDAFCRHYRPCE

pLDDT: mean 95.1, std 6.59, range [32.88, 98.94]